Protein AF-A0A842LQY5-F1 (afdb_monomer_lite)

Sequence (867 aa):
MRKHLITVTAVLLMLMFCQSVAAADNSTEDNSTTVLVIGSSRATKSYNEVAYTVMNLTNRDAKRVNFQIRSTTQIGNMTGDEILSLINSSSIIIAEWGTQLAGNGSFEAVIRAHPSILENKLFFAFESGPTLVKLSRINNTEVFTGVNDSDIGTYDRPGTLIGACHDGDLTSLIAYKQKYPGNTALHQWIDCALYYAAAGKTNLENQFKLALKMYYNMRGLQWNESWEPGTLEQASPLASEFLYRDGQRFTKEDYFTRYPLDPAKPTVAVLSYVGSTGEVQYADAMQQIIDELASRGLNVIPVIGTWSKYITLNQSAMENLIQTLCLTNQTYNITAVRGIGNYTDLASILGVTGVSTAKVYEVQILENGNVVRNLKISTAQPVNVYSAMVKFLTDASNVVQYEANPEKYPVKANVIIDMLTFTTGSTTSGSQVNRFFDMSDVPVLRAMITSSTYRTMGQWIVSEEGFSWMSVYWQCAQPEMQGQIEPLAIGVGEIGSDPETGAQWDVTVTIPERIEKLVSRAYNWIRLQTMANSDKRVAIVYYNYPPGKQNIGASYLNVPESIIEILRRMKSEGYSVGEIPQDADALVEMMIRNGINIANWAPGELEKLANSSNAILWPYEDYLAWFNTLDPVARKEMIEGPVGYIEELTKVAVQYINGGDPRVRDEMLKTLNRWTQEMISNANTHPEIAGTAIDLINKMSAALATVIQNTSNTTAWDLFYIYKNQFMALNVSGMTGWGEPPGNVMVVTRNGKKYIVIPGLVFGNVFVGPEPQRGWEADAANLYHSTIVPPPHCYLAWYAWVNTVFGANAQIHVGRHATYEWTPRKQYALSAFDYPDICIGNTPSLYIYIMDGVGEGMQAKRRGLAV

Foldseek 3Di:
DVVVVVVVVVVVVVVVVVVVVVVPPPDDDLQAAEEEEEEALACLVLLVVLQVVLQVLPPPDRNRYAFFYEYLVRQQPDALVRLLVVLLPHQEYEYEQEAQSDDPNTNLVSCVVPVCSCANHQYAYALYHLSRRQSGDQHPGGQCVPPDPVQCDHCPDDLHRRVCLLQLVLVSLVVVCVVCVPRVSVVLSSVLSNLSSQDDSLSSSLSVLSSVVSSCVSVVHDDDPSSHRDDRDHRDPCQFKFWDEPNDTHDLVRCCVVQPADPVAAEEEEEFEQDSSSDTPPNVLLHLLVVLLVVVVHHYTYIYGHQADKDFADPVRVLVVVVLQADPQKDKDFPDKAFLVVDPPQVQEFAWGDPRRKIWTWMFIDHPRHGPDTGIYISIHDRGRLQNQCCNQWPRPTRRNCVVPVVVTAGRHQEYEYEYQAQHNPPGCNSSLLVNVVSHPHAYEFEFAEWVVWDDPLLQLQFQARTDPVSCVGRPVRVVVSVHFHHAYFKYWDWDADPRNRGTHIHIDTDNVRSVLRSLLSVLSSVVVPDDQQPAFEEEAFAQPPWDLVRGDFDVDPQLQVVLVVLVVSVVSNYQFADGQPHSVRVSVLCNQFFTFDFLVCVVSLVSNCPDPQWDWAFQVNLVVVLVVADQLLSQCQAFNLLSNLVVSLVSLLVVCVVPDVVSLVSNLVSLVVSLVLQLVLLVVVVVCSVVSNVLSVQLSVLSNVCSVPVPDPVSVVSNVVSSVVNLVVVRFLRRHQRDPPRRGCWDDDPNTITRIQGWDDGGSYTYHYQHQFGRDPPSVSRQQRQGRAGHNSNLVNLCCVCPVSNHSEYEYEHDDDRQLSGHGHQANDDSSRRLCSSLPSHAYEYDYDPVPVVVVSSCRGSNSYD

Secondary structure (DSSP, 8-state):
-HHHHHHHHHHHHHHHHHHHHTTS-------PEEEEEEE-TTTHHHHHHHHHHHHHHH-TTT--EEEEEEEHHHHHTS-HHHHHHHHHT-SEEEEEEESS--STT-HHHHHHH-GGGGTTSEEEEEEE-HHHHTT-EETTEETTTT--HHHH--TTSTTSHHHHHHHT-HHHHHHHHHHSTT-HHHHHHHHHHHHHHH-SHHHHHHHHHHHHHHHHHHHTPPPPGGG---PPPPPPS-SSEEEEETTEEE-HHHHHHHS---TTS-EEEEEEEE-TTSPBTTHHHHHHHHHHHHHTT-EEEEEEEESS-EEEPPHHHHHHHHHTTS-TTEEEEEEEEEEGGG-S--TTEES----TT-EEEEEEEEETTEEEEEEEEESEEE-SHHHHHHHHHSS-SSHHHHHH-GGGS--S-SEEEE--SSSTTHHHHHHHHHHHHHHHT--EEEEEE--TTT-BHHHHHH-SSBS-HHHHIIIIIHHHTTT-EEEEEEEEEEEEE-TTT--EEEEEEE-HHHHHHHHHHHHHHHHHHHS-GGG--EEEEE-B-SSSTT-B-BTTB-HHHHHHHHHHHHHHTT----PPPSSHHHHHHHHHHHS----TT-HHHHHHHHTSTT-EEEEHHHHHHHHTTS-HHHHHHHHHTHHHHHHHHHHHHHHHHHTT-THHHHHHHHHHHHHHHHHHHHHTTSTTTHHHHHHHHHHHHHHHHHHHH-TT-HHHHHHHHHHHHHHHTT--TBTTB--STT-SSSEEEETTEEEEEE--EEETTEEEEEPPPS--STTHHHHHT-SSSPPPHHHHHHHHHIIIII--SEEEEESS--SGGGSSS-SBS--TTSHHHHHHTTS-EEEE--TT-HHHHHHHHHHS-B-

pLDDT: mean 88.98, std 12.67, range [33.09, 98.75]

Structure (mmCIF, N/CA/C/O backbone):
data_AF-A0A842LQY5-F1
#
_entry.id   AF-A0A842LQY5-F1
#
loop_
_atom_site.group_PDB
_atom_site.id
_atom_site.type_symbol
_atom_site.label_atom_id
_atom_site.label_alt_id
_atom_site.label_comp_id
_atom_site.label_asym_id
_atom_site.label_entity_id
_atom_site.label_seq_id
_atom_site.pdbx_PDB_ins_code
_atom_site.Cartn_x
_atom_site.Cartn_y
_atom_site.Cartn_z
_atom_site.occupancy
_atom_site.B_iso_or_equiv
_atom_site.auth_seq_id
_atom_site.auth_comp_id
_atom_site.auth_asym_id
_atom_site.auth_atom_id
_atom_site.pdbx_PDB_model_num
ATOM 1 N N . MET A 1 1 ? 46.935 -18.876 53.828 1.00 49.59 1 MET A N 1
ATOM 2 C CA . MET A 1 1 ? 47.963 -17.982 53.240 1.00 49.59 1 MET A CA 1
ATOM 3 C C . MET A 1 1 ? 48.912 -18.680 52.257 1.00 49.59 1 MET A C 1
ATOM 5 O O . MET A 1 1 ? 48.969 -18.224 51.126 1.00 49.59 1 MET A O 1
ATOM 9 N N . ARG A 1 2 ? 49.566 -19.817 52.567 1.00 43.50 2 ARG A N 1
ATOM 10 C CA . ARG A 1 2 ? 50.422 -20.536 51.581 1.00 43.50 2 ARG A CA 1
ATOM 11 C C . ARG A 1 2 ? 49.702 -21.043 50.310 1.00 43.50 2 ARG A C 1
ATOM 13 O O . ARG A 1 2 ? 50.292 -20.998 49.243 1.00 43.50 2 ARG A O 1
ATOM 20 N N . LYS A 1 3 ? 48.424 -21.448 50.383 1.00 42.75 3 LYS A N 1
ATOM 21 C CA . LYS A 1 3 ? 47.638 -21.861 49.193 1.00 42.75 3 LYS A CA 1
ATOM 22 C C . LYS A 1 3 ? 47.181 -20.691 48.302 1.00 42.75 3 LYS A C 1
ATOM 24 O O . LYS A 1 3 ? 47.076 -20.857 47.093 1.00 42.75 3 LYS A O 1
ATOM 29 N N . HIS A 1 4 ? 46.964 -19.503 48.871 1.00 47.47 4 HIS A N 1
ATOM 30 C CA . HIS A 1 4 ? 46.642 -18.304 48.086 1.00 47.47 4 HIS A CA 1
ATOM 31 C C . HIS A 1 4 ? 47.878 -17.718 47.399 1.00 47.47 4 HIS A C 1
ATOM 33 O O . HIS A 1 4 ? 47.776 -17.304 46.253 1.00 47.47 4 HIS A O 1
ATOM 39 N N . LEU A 1 5 ? 49.054 -17.784 48.034 1.00 45.31 5 LEU A N 1
ATOM 40 C CA . LEU A 1 5 ? 50.294 -17.329 47.404 1.00 45.31 5 LEU A CA 1
ATOM 41 C C . LEU A 1 5 ? 50.666 -18.198 46.188 1.00 45.31 5 LEU A C 1
ATOM 43 O O . LEU A 1 5 ? 50.972 -17.657 45.141 1.00 45.31 5 LEU A O 1
ATOM 47 N N . ILE A 1 6 ? 50.521 -19.529 46.266 1.00 54.84 6 ILE A N 1
ATOM 48 C CA . ILE A 1 6 ? 50.806 -20.435 45.132 1.00 54.84 6 ILE A CA 1
ATOM 49 C C . ILE A 1 6 ? 49.840 -20.211 43.954 1.00 54.84 6 ILE A C 1
ATOM 51 O O . ILE A 1 6 ? 50.258 -20.262 42.803 1.00 54.84 6 ILE A O 1
ATOM 55 N N . THR A 1 7 ? 48.567 -19.909 44.230 1.00 56.22 7 THR A N 1
ATOM 56 C CA . THR A 1 7 ? 47.561 -19.678 43.178 1.00 56.22 7 THR A CA 1
ATOM 57 C C . THR A 1 7 ? 47.766 -18.320 42.497 1.00 56.22 7 THR A C 1
ATOM 59 O O . THR A 1 7 ? 47.692 -18.226 41.278 1.00 56.22 7 THR A O 1
ATOM 62 N N . VAL A 1 8 ? 48.114 -17.278 43.259 1.00 58.28 8 VAL A N 1
ATOM 63 C CA . VAL A 1 8 ? 48.399 -15.942 42.709 1.00 58.28 8 VAL A CA 1
ATOM 64 C C . VAL A 1 8 ? 49.728 -15.926 41.945 1.00 58.28 8 VAL A C 1
ATOM 66 O O . VAL A 1 8 ? 49.800 -15.332 40.874 1.00 58.28 8 VAL A O 1
ATOM 69 N N . THR A 1 9 ? 50.757 -16.640 42.415 1.00 56.62 9 THR A N 1
ATOM 70 C CA . THR A 1 9 ? 52.035 -16.773 41.696 1.00 56.62 9 THR A CA 1
ATOM 71 C C . THR A 1 9 ? 51.902 -17.618 40.422 1.00 56.62 9 THR A C 1
ATOM 73 O O . THR A 1 9 ? 52.529 -17.280 39.425 1.00 56.62 9 THR A O 1
ATOM 76 N N . ALA A 1 10 ? 51.043 -18.648 40.395 1.00 51.19 10 ALA A N 1
ATOM 77 C CA . ALA A 1 10 ? 50.763 -19.425 39.181 1.00 51.19 10 ALA A CA 1
ATOM 78 C C . ALA A 1 10 ? 49.989 -18.619 38.122 1.00 51.19 10 ALA A C 1
ATOM 80 O O . ALA A 1 10 ? 50.305 -18.712 36.940 1.00 51.19 10 ALA A O 1
ATOM 81 N N . VAL A 1 11 ? 49.032 -17.780 38.537 1.00 59.62 11 VAL A N 1
ATOM 82 C CA . VAL A 1 11 ? 48.266 -16.908 37.627 1.00 59.62 11 VAL A CA 1
ATOM 83 C C . VAL A 1 11 ? 49.132 -15.767 37.077 1.00 59.62 11 VAL A C 1
ATOM 85 O O . VAL A 1 11 ? 49.043 -15.461 35.892 1.00 59.62 11 VAL A O 1
ATOM 88 N N . LEU A 1 12 ? 50.037 -15.194 37.880 1.00 49.22 12 LEU A N 1
ATOM 89 C CA . LEU A 1 12 ? 51.008 -14.193 37.410 1.00 49.22 12 LEU A CA 1
ATOM 90 C C . LEU A 1 12 ? 52.083 -14.785 36.483 1.00 49.22 12 LEU A C 1
ATOM 92 O O . LEU A 1 12 ? 52.448 -14.133 35.509 1.00 49.22 12 LEU A O 1
ATOM 96 N N . LEU A 1 13 ? 52.542 -16.022 36.716 1.00 45.44 13 LEU A N 1
ATOM 97 C CA . LEU A 1 13 ? 53.442 -16.725 35.789 1.00 45.44 13 LEU A CA 1
ATOM 98 C C . LEU A 1 13 ? 52.740 -17.138 34.488 1.00 45.44 13 LEU A C 1
ATOM 100 O O . LEU A 1 13 ? 53.372 -17.069 33.442 1.00 45.44 13 LEU A O 1
ATOM 104 N N . MET A 1 14 ? 51.447 -17.491 34.519 1.00 48.22 14 MET A N 1
ATOM 105 C CA . MET A 1 14 ? 50.644 -17.723 33.307 1.00 48.22 14 MET A CA 1
ATOM 106 C C . MET A 1 14 ? 50.400 -16.432 32.517 1.00 48.22 14 MET A C 1
ATOM 108 O O . MET A 1 14 ? 50.511 -16.443 31.297 1.00 48.22 14 MET A O 1
ATOM 112 N N . LEU A 1 15 ? 50.130 -15.308 33.188 1.00 47.00 15 LEU A N 1
ATOM 113 C CA . LEU A 1 15 ? 49.982 -14.000 32.536 1.00 47.00 15 LEU A CA 1
ATOM 114 C C . LEU A 1 15 ? 51.311 -13.495 31.950 1.00 47.00 15 LEU A C 1
ATOM 116 O O . LEU A 1 15 ? 51.309 -12.939 30.856 1.00 47.00 15 LEU A O 1
ATOM 120 N N . MET A 1 16 ? 52.446 -13.749 32.613 1.00 43.38 16 MET A N 1
ATOM 121 C CA . MET A 1 16 ? 53.774 -13.430 32.072 1.00 43.38 16 MET A CA 1
ATOM 122 C C . MET A 1 16 ? 54.212 -14.377 30.943 1.00 43.38 16 MET A C 1
ATOM 124 O O . MET A 1 16 ? 54.860 -13.911 30.012 1.00 43.38 16 MET A O 1
ATOM 128 N N . PHE A 1 17 ? 53.825 -15.662 30.959 1.00 39.31 17 PHE A N 1
ATOM 129 C CA . PHE A 1 17 ? 54.043 -16.575 29.823 1.00 39.31 17 PHE A CA 1
ATOM 130 C C . PHE A 1 17 ? 53.124 -16.258 28.634 1.00 39.31 17 PHE A C 1
ATOM 132 O O . PHE A 1 17 ? 53.566 -16.333 27.494 1.00 39.31 17 PHE A O 1
ATOM 139 N N . CYS A 1 18 ? 51.879 -15.829 28.861 1.00 41.28 18 CYS A N 1
ATOM 140 C CA . CYS A 1 18 ? 51.013 -15.359 27.775 1.00 41.28 18 CYS A CA 1
ATOM 141 C C . CYS A 1 18 ? 51.501 -14.031 27.173 1.00 41.28 18 CYS A C 1
ATOM 143 O O . CYS A 1 18 ? 51.371 -13.836 25.969 1.00 41.28 18 CYS A O 1
ATOM 145 N N . GLN A 1 19 ? 52.113 -13.141 27.964 1.00 39.50 19 GLN A N 1
ATOM 146 C CA . GLN A 1 19 ? 52.710 -11.906 27.438 1.00 39.50 19 GLN A CA 1
ATOM 147 C C . GLN A 1 19 ? 54.077 -12.117 26.765 1.00 39.50 19 GLN A C 1
ATOM 149 O O . GLN A 1 19 ? 54.413 -11.355 25.864 1.00 39.50 19 GLN A O 1
ATOM 154 N N . SER A 1 20 ? 54.850 -13.150 27.126 1.00 33.09 20 SER A N 1
ATOM 155 C CA . SER A 1 20 ? 56.111 -13.470 26.436 1.00 33.09 20 SER A CA 1
ATOM 156 C C . SER A 1 20 ? 55.928 -14.346 25.192 1.00 33.09 20 SER A C 1
ATOM 158 O O . SER A 1 20 ? 56.730 -14.236 24.268 1.00 33.09 20 SER A O 1
ATOM 160 N N . VAL A 1 21 ? 54.851 -15.137 25.102 1.00 34.09 21 VAL A N 1
ATOM 161 C CA . VAL A 1 21 ? 54.454 -15.809 23.848 1.00 34.09 21 VAL A CA 1
ATOM 162 C C . VAL A 1 21 ? 53.827 -14.812 22.861 1.00 34.09 21 VAL A C 1
ATOM 164 O O . VAL A 1 21 ? 54.017 -14.955 21.660 1.00 34.09 21 VAL A O 1
ATOM 167 N N . ALA A 1 22 ? 53.198 -13.733 23.342 1.00 37.97 22 ALA A N 1
ATOM 168 C CA . ALA A 1 22 ? 52.715 -12.633 22.497 1.00 37.97 22 ALA A CA 1
ATOM 169 C C . ALA A 1 22 ? 53.820 -11.671 22.000 1.00 37.97 22 ALA A C 1
ATOM 171 O O . ALA A 1 22 ? 53.547 -10.807 21.173 1.00 37.97 22 ALA A O 1
ATOM 172 N N . ALA A 1 23 ? 55.062 -11.806 22.479 1.00 37.91 23 ALA A N 1
ATOM 173 C CA . ALA A 1 23 ? 56.196 -10.966 22.075 1.00 37.91 23 ALA A CA 1
ATOM 174 C C . ALA A 1 23 ? 57.292 -11.732 21.304 1.00 37.91 23 ALA A C 1
ATOM 176 O O . ALA A 1 23 ? 58.347 -11.167 21.017 1.00 37.91 23 ALA A O 1
ATOM 177 N N . ALA A 1 24 ? 57.053 -13.001 20.953 1.00 35.25 24 ALA A N 1
ATOM 178 C CA . ALA A 1 24 ? 58.009 -13.853 20.239 1.00 35.25 24 ALA A CA 1
ATOM 179 C C . ALA A 1 24 ? 57.434 -14.520 18.975 1.00 35.25 24 ALA A C 1
ATOM 181 O O . ALA A 1 24 ? 58.021 -15.478 18.482 1.00 35.25 24 ALA A O 1
ATOM 182 N N . ASP A 1 25 ? 56.339 -13.988 18.423 1.00 33.59 25 ASP A N 1
ATOM 183 C CA . ASP A 1 25 ? 55.846 -14.348 17.086 1.00 33.59 25 ASP A CA 1
ATOM 184 C C . ASP A 1 25 ? 55.663 -13.083 16.234 1.00 33.59 25 ASP A C 1
ATOM 186 O O . ASP A 1 25 ? 54.587 -12.723 15.771 1.00 33.59 25 ASP A O 1
ATOM 190 N N . ASN A 1 26 ? 56.757 -12.333 16.100 1.00 35.78 26 ASN A N 1
ATOM 191 C CA . ASN A 1 26 ? 56.829 -11.102 15.315 1.00 35.78 26 ASN A CA 1
ATOM 192 C C . ASN A 1 26 ? 57.187 -11.411 13.845 1.00 35.78 26 ASN A C 1
ATOM 194 O O . ASN A 1 26 ? 58.089 -10.794 13.277 1.00 35.78 26 ASN A O 1
ATOM 198 N N . SER A 1 27 ? 56.522 -12.406 13.241 1.00 35.34 27 SER A N 1
ATOM 199 C CA . SER A 1 27 ? 56.635 -12.707 11.804 1.00 35.34 27 SER A CA 1
ATOM 200 C C . SER A 1 27 ? 55.494 -13.572 11.243 1.00 35.34 27 SER A C 1
ATOM 202 O O . SER A 1 27 ? 55.744 -14.521 10.500 1.00 35.34 27 SER A O 1
ATOM 204 N N . THR A 1 28 ? 54.238 -13.243 11.539 1.00 34.56 28 THR A N 1
ATOM 205 C CA . THR A 1 28 ? 53.135 -13.593 10.633 1.00 34.56 28 THR A CA 1
ATOM 206 C C . THR A 1 28 ? 52.530 -12.292 10.120 1.00 34.56 28 THR A C 1
ATOM 208 O O . THR A 1 28 ? 51.865 -11.571 10.854 1.00 34.56 28 THR A O 1
ATOM 211 N N . GLU A 1 29 ? 52.844 -11.928 8.872 1.00 39.72 29 GLU A N 1
ATOM 212 C CA . GLU A 1 29 ? 52.071 -10.910 8.157 1.00 39.72 29 GLU A CA 1
ATOM 213 C C . GLU A 1 29 ? 50.593 -11.307 8.251 1.00 39.72 29 GLU A C 1
ATOM 215 O O . GLU A 1 29 ? 50.222 -12.418 7.860 1.00 39.72 29 GLU A O 1
ATOM 220 N N . ASP A 1 30 ? 49.767 -10.422 8.808 1.00 47.81 30 ASP A N 1
ATOM 221 C CA . ASP A 1 30 ? 48.314 -10.531 8.747 1.00 47.81 30 ASP A CA 1
ATOM 222 C C . ASP A 1 30 ? 47.920 -10.532 7.263 1.00 47.81 30 ASP A C 1
ATOM 224 O O . ASP A 1 30 ? 47.869 -9.499 6.600 1.00 47.81 30 ASP A O 1
ATOM 228 N N . ASN A 1 31 ? 47.744 -11.730 6.708 1.00 61.88 31 ASN A N 1
ATOM 229 C CA . ASN A 1 31 ? 47.497 -11.978 5.288 1.00 61.88 31 ASN A CA 1
ATOM 230 C C . ASN A 1 31 ? 46.043 -11.647 4.886 1.00 61.88 31 ASN A C 1
ATOM 232 O O . ASN A 1 31 ? 45.536 -12.159 3.883 1.00 61.88 31 ASN A O 1
ATOM 236 N N . SER A 1 32 ? 45.338 -10.840 5.686 1.00 79.81 32 SER A N 1
ATOM 237 C CA . SER A 1 32 ? 43.956 -10.458 5.432 1.00 79.81 32 SER A CA 1
ATOM 238 C C . SER A 1 32 ? 43.871 -9.330 4.394 1.00 79.81 32 SER A C 1
ATOM 240 O O . SER A 1 32 ? 44.537 -8.299 4.459 1.00 79.81 32 SER A O 1
ATOM 242 N N . THR A 1 33 ? 43.056 -9.544 3.361 1.00 90.56 33 THR A N 1
ATOM 243 C CA . THR A 1 33 ? 42.778 -8.558 2.310 1.00 90.56 33 THR A CA 1
ATOM 244 C C . THR A 1 33 ? 41.498 -7.810 2.648 1.00 90.56 33 THR A C 1
ATOM 246 O O . THR A 1 33 ? 40.422 -8.402 2.654 1.00 90.56 33 THR A O 1
ATOM 249 N N . THR A 1 34 ? 41.589 -6.504 2.875 1.00 94.81 34 THR A N 1
ATOM 250 C CA . THR A 1 34 ? 40.409 -5.675 3.148 1.00 94.81 34 THR A CA 1
ATOM 251 C C . THR A 1 34 ? 39.921 -4.978 1.880 1.00 94.81 34 THR A C 1
ATOM 253 O O . THR A 1 34 ? 40.696 -4.296 1.206 1.00 94.81 34 THR A O 1
ATOM 256 N N . VAL A 1 35 ? 38.638 -5.127 1.558 1.00 97.06 35 VAL A N 1
ATOM 257 C CA . VAL A 1 35 ? 37.975 -4.513 0.401 1.00 97.06 35 VAL A CA 1
ATOM 258 C C . VAL A 1 35 ? 37.026 -3.424 0.882 1.00 97.06 35 VAL A C 1
ATOM 260 O O . VAL A 1 35 ? 36.039 -3.716 1.548 1.00 97.06 35 VAL A O 1
ATOM 263 N N . LEU A 1 36 ? 37.304 -2.172 0.537 1.00 97.38 36 LEU A N 1
ATOM 264 C CA . LEU A 1 36 ? 36.386 -1.058 0.735 1.00 97.38 36 LEU A CA 1
ATOM 265 C C . LEU A 1 36 ? 35.503 -0.890 -0.496 1.00 97.38 36 LEU A C 1
ATOM 267 O O . LEU A 1 36 ? 36.009 -0.662 -1.593 1.00 97.38 36 LEU A O 1
ATOM 271 N N . VAL A 1 37 ? 34.191 -0.942 -0.303 1.00 96.19 37 VAL A N 1
ATOM 272 C CA . VAL A 1 37 ? 33.205 -0.641 -1.343 1.00 96.19 37 VAL A CA 1
ATOM 273 C C . VAL A 1 37 ? 32.403 0.581 -0.922 1.00 96.19 37 VAL A C 1
ATOM 275 O O . VAL A 1 37 ? 31.849 0.623 0.178 1.00 96.19 37 VAL A O 1
ATOM 278 N N . ILE A 1 38 ? 32.344 1.579 -1.799 1.00 92.19 38 ILE A N 1
ATOM 279 C CA . ILE A 1 38 ? 31.573 2.806 -1.608 1.00 92.19 38 ILE A CA 1
ATOM 280 C C . ILE A 1 38 ? 30.491 2.860 -2.680 1.00 92.19 38 ILE A C 1
ATOM 282 O O . ILE A 1 38 ? 30.817 2.837 -3.862 1.00 92.19 38 ILE A O 1
ATOM 286 N N . GLY A 1 39 ? 29.224 2.960 -2.282 1.00 87.62 39 GLY A N 1
ATOM 287 C CA . GLY A 1 39 ? 28.095 3.031 -3.215 1.00 87.62 39 GLY A CA 1
ATOM 288 C C . GLY A 1 39 ? 26.959 3.917 -2.731 1.00 87.62 39 GLY A C 1
ATOM 289 O O . GLY A 1 39 ? 27.047 4.561 -1.690 1.00 87.62 39 GLY A O 1
ATOM 290 N N . SER A 1 40 ? 25.854 3.959 -3.473 1.00 79.81 40 SER A N 1
ATOM 291 C CA . SER A 1 40 ? 24.662 4.690 -3.025 1.00 79.81 40 SER A CA 1
ATOM 292 C C . SER A 1 40 ? 24.030 4.032 -1.790 1.00 79.81 40 SER A C 1
ATOM 294 O O . SER A 1 40 ? 24.068 2.811 -1.645 1.00 79.81 40 SER A O 1
ATOM 296 N N . SER A 1 41 ? 23.359 4.813 -0.936 1.00 74.81 41 SER A N 1
ATOM 297 C CA . SER A 1 41 ? 22.679 4.301 0.272 1.00 74.81 41 SER A CA 1
ATOM 298 C C . SER A 1 41 ? 21.646 3.202 -0.008 1.00 74.81 41 SER A C 1
ATOM 300 O O . SER A 1 41 ? 21.378 2.374 0.861 1.00 74.81 41 SER A O 1
ATOM 302 N N . ARG A 1 42 ? 21.092 3.178 -1.229 1.00 71.75 42 ARG A N 1
ATOM 303 C CA . ARG A 1 42 ? 20.139 2.161 -1.698 1.00 71.75 42 ARG A CA 1
ATOM 304 C C . ARG A 1 42 ? 20.827 0.850 -2.076 1.00 71.75 42 ARG A C 1
ATOM 306 O O . ARG A 1 42 ? 20.251 -0.216 -1.894 1.00 71.75 42 ARG A O 1
ATOM 313 N N . ALA A 1 43 ? 22.050 0.931 -2.597 1.00 78.50 43 ALA A N 1
ATOM 314 C CA . ALA A 1 43 ? 22.820 -0.226 -3.033 1.00 78.50 43 ALA A CA 1
ATOM 315 C C . ALA A 1 43 ? 23.584 -0.890 -1.874 1.00 78.50 43 ALA A C 1
ATOM 317 O O . ALA A 1 43 ? 23.821 -2.096 -1.915 1.00 78.50 43 ALA A O 1
ATOM 318 N N . THR A 1 44 ? 23.892 -0.144 -0.800 1.00 85.88 44 THR A N 1
ATOM 319 C CA . THR A 1 44 ? 24.690 -0.623 0.343 1.00 85.88 44 THR A CA 1
ATOM 320 C C . THR A 1 44 ? 24.186 -1.943 0.936 1.00 85.88 44 THR A C 1
ATOM 322 O O . THR A 1 44 ? 25.002 -2.799 1.265 1.00 85.88 44 THR A O 1
ATOM 325 N N . LYS A 1 45 ? 22.862 -2.148 1.058 1.00 85.44 45 LYS A N 1
ATOM 326 C CA . LYS A 1 45 ? 22.307 -3.406 1.599 1.00 85.44 45 LYS A CA 1
ATOM 327 C C . LYS A 1 45 ? 22.666 -4.599 0.708 1.00 85.44 45 LYS A C 1
ATOM 329 O O . LYS A 1 45 ? 23.177 -5.599 1.199 1.00 85.44 45 LYS A O 1
ATOM 334 N N . SER A 1 46 ? 22.504 -4.448 -0.608 1.00 84.56 46 SER A N 1
ATOM 335 C CA . SER A 1 46 ? 22.902 -5.476 -1.580 1.00 84.56 46 SER A CA 1
ATOM 336 C C . SER A 1 46 ? 24.415 -5.696 -1.593 1.00 84.56 46 SER A C 1
ATOM 338 O O . SER A 1 46 ? 24.867 -6.833 -1.692 1.00 84.56 46 SER A O 1
ATOM 340 N N . TYR A 1 47 ? 25.209 -4.632 -1.439 1.00 91.19 47 TYR A N 1
ATOM 341 C CA . TYR A 1 47 ? 26.670 -4.742 -1.377 1.00 91.19 47 TYR A CA 1
ATOM 342 C C . TYR A 1 47 ? 27.102 -5.530 -0.146 1.00 91.19 47 TYR A C 1
ATOM 344 O O . TYR A 1 47 ? 27.995 -6.365 -0.241 1.00 91.19 47 TYR A O 1
ATOM 352 N N . ASN A 1 48 ? 26.431 -5.309 0.985 1.00 92.75 48 ASN A N 1
ATOM 353 C CA . ASN A 1 48 ? 26.658 -6.045 2.220 1.00 92.75 48 ASN A CA 1
ATOM 354 C C . ASN A 1 48 ? 26.316 -7.537 2.064 1.00 92.75 48 ASN A C 1
ATOM 356 O O . ASN A 1 48 ? 27.130 -8.395 2.389 1.00 92.75 48 ASN A O 1
ATOM 360 N N . GLU A 1 49 ? 25.151 -7.861 1.498 1.00 90.62 49 GLU A N 1
ATOM 361 C CA . GLU A 1 49 ? 24.733 -9.250 1.239 1.00 90.62 49 GLU A CA 1
ATOM 362 C C . GLU A 1 49 ? 25.712 -9.997 0.316 1.00 90.62 49 GLU A C 1
ATOM 364 O O . GLU A 1 49 ? 26.122 -11.130 0.598 1.00 90.62 49 GLU A O 1
ATOM 369 N N . VAL A 1 50 ? 26.133 -9.357 -0.779 1.00 92.81 50 VAL A N 1
ATOM 370 C CA . VAL A 1 50 ? 27.115 -9.932 -1.708 1.00 92.81 50 VAL A CA 1
ATOM 371 C C . VAL A 1 50 ? 28.491 -10.041 -1.051 1.00 92.81 50 VAL A C 1
ATOM 373 O O . VAL A 1 50 ? 29.165 -11.058 -1.216 1.00 92.81 50 VAL A O 1
ATOM 376 N N . ALA A 1 51 ? 28.892 -9.061 -0.240 1.00 94.12 51 ALA A N 1
ATOM 377 C CA . ALA A 1 51 ? 30.124 -9.132 0.535 1.00 94.12 51 ALA A CA 1
ATOM 378 C C . ALA A 1 51 ? 30.141 -10.356 1.458 1.00 94.12 51 ALA A C 1
ATOM 380 O O . ALA A 1 51 ? 31.128 -11.087 1.448 1.00 94.12 51 ALA A O 1
ATOM 381 N N . TYR A 1 52 ? 29.056 -10.661 2.180 1.00 93.94 52 TYR A N 1
ATOM 382 C CA . TYR A 1 52 ? 28.974 -11.901 2.967 1.00 93.94 52 TYR A CA 1
ATOM 383 C C . TYR A 1 52 ? 29.042 -13.156 2.110 1.00 93.94 52 TYR A C 1
ATOM 385 O O . TYR A 1 52 ? 29.673 -14.129 2.515 1.00 93.94 52 TYR A O 1
ATOM 393 N N . THR A 1 53 ? 28.437 -13.149 0.923 1.00 92.25 53 THR A N 1
ATOM 394 C CA . THR A 1 53 ? 28.532 -14.280 -0.012 1.00 92.25 53 THR A CA 1
ATOM 395 C C . THR A 1 53 ? 29.993 -14.550 -0.383 1.00 92.25 53 THR A C 1
ATOM 397 O O . THR A 1 53 ? 30.473 -15.681 -0.263 1.00 92.25 53 THR A O 1
ATOM 400 N N . VAL A 1 54 ? 30.745 -13.499 -0.724 1.00 91.81 54 VAL A N 1
ATOM 401 C CA . VAL A 1 54 ? 32.180 -13.591 -1.031 1.00 91.81 54 VAL A CA 1
ATOM 402 C C . VAL A 1 54 ? 33.001 -13.955 0.213 1.00 91.81 54 VAL A C 1
ATOM 404 O O . VAL A 1 54 ? 33.857 -14.837 0.143 1.00 91.81 54 VAL A O 1
ATOM 407 N N . MET A 1 55 ? 32.743 -13.345 1.373 1.00 91.38 55 MET A N 1
ATOM 408 C CA . MET A 1 55 ? 33.439 -13.661 2.628 1.00 91.38 55 MET A CA 1
ATOM 409 C C . MET A 1 55 ? 33.218 -15.120 3.037 1.00 91.38 55 MET A C 1
ATOM 411 O O . MET A 1 55 ? 34.180 -15.819 3.328 1.00 91.38 55 MET A O 1
ATOM 415 N N . ASN A 1 56 ? 31.993 -15.638 2.968 1.00 89.62 56 ASN A N 1
ATOM 416 C CA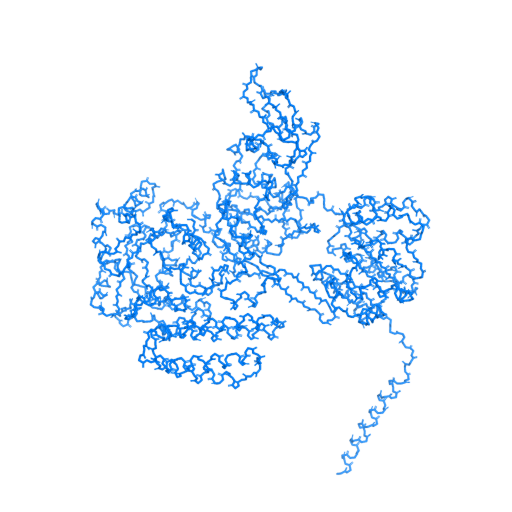 . ASN A 1 56 ? 31.686 -17.038 3.282 1.00 89.62 56 ASN A CA 1
ATOM 417 C C . ASN A 1 56 ? 32.362 -18.021 2.312 1.00 89.62 56 ASN A C 1
ATOM 419 O O . ASN A 1 56 ? 32.790 -19.107 2.716 1.00 89.62 56 ASN A O 1
ATOM 423 N N . LEU A 1 57 ? 32.501 -17.646 1.037 1.00 86.69 57 LEU A N 1
ATOM 424 C CA . LEU A 1 57 ? 33.253 -18.423 0.050 1.00 86.69 57 LEU A CA 1
ATOM 425 C C . LEU A 1 57 ? 34.763 -18.439 0.357 1.00 86.69 57 LEU A C 1
ATOM 427 O O . LEU A 1 57 ? 35.430 -19.456 0.147 1.00 86.69 57 LEU A O 1
ATOM 431 N N . THR A 1 58 ? 35.303 -17.324 0.853 1.00 80.62 58 THR A N 1
ATOM 432 C CA . THR A 1 58 ? 36.751 -17.090 0.997 1.00 80.62 58 THR A CA 1
ATOM 433 C C . THR A 1 58 ? 37.322 -17.365 2.397 1.00 80.62 58 THR A C 1
ATOM 435 O O . THR A 1 58 ? 38.509 -17.682 2.517 1.00 80.62 58 THR A O 1
ATOM 438 N N . ASN A 1 59 ? 36.504 -17.328 3.456 1.00 73.19 59 ASN A N 1
ATOM 439 C CA . ASN A 1 59 ? 36.935 -17.314 4.865 1.00 73.19 59 ASN A CA 1
ATOM 440 C C . ASN A 1 59 ? 36.706 -18.614 5.650 1.00 73.19 59 ASN A C 1
ATOM 442 O O . ASN A 1 59 ? 36.531 -18.559 6.864 1.00 73.19 59 ASN A O 1
ATOM 446 N N . ARG A 1 60 ? 36.759 -19.791 5.018 1.00 62.16 60 ARG A N 1
ATOM 447 C CA . ARG A 1 60 ? 36.411 -21.048 5.709 1.00 62.16 60 ARG A CA 1
ATOM 448 C C . ARG A 1 60 ? 37.243 -21.381 6.967 1.00 62.16 60 ARG A C 1
ATOM 450 O O . ARG A 1 60 ? 36.697 -22.072 7.811 1.00 62.16 60 ARG A O 1
ATOM 457 N N . ASP A 1 61 ? 38.465 -20.841 7.144 1.00 51.91 61 ASP A N 1
ATOM 458 C CA . ASP A 1 61 ? 39.320 -21.159 8.313 1.00 51.91 61 ASP A CA 1
ATOM 459 C C . ASP A 1 61 ? 40.207 -20.017 8.897 1.00 51.91 61 ASP A C 1
ATOM 461 O O . ASP A 1 61 ? 40.928 -20.272 9.859 1.00 51.91 61 ASP A O 1
ATOM 465 N N . ALA A 1 62 ? 40.229 -18.773 8.368 1.00 58.56 62 ALA A N 1
ATOM 466 C CA . ALA A 1 62 ? 41.221 -17.768 8.839 1.00 58.56 62 ALA A CA 1
ATOM 467 C C . ALA A 1 62 ? 40.946 -16.261 8.579 1.00 58.56 62 ALA A C 1
ATOM 469 O O . ALA A 1 62 ? 41.884 -15.476 8.659 1.00 58.56 62 ALA A O 1
ATOM 470 N N . LYS A 1 63 ? 39.720 -15.826 8.239 1.00 60.97 63 LYS A N 1
ATOM 471 C CA . LYS A 1 63 ? 39.417 -14.410 7.881 1.00 60.97 63 LYS A CA 1
ATOM 472 C C . LYS A 1 63 ? 40.398 -13.793 6.850 1.00 60.97 63 LYS A C 1
ATOM 474 O O . LYS A 1 63 ? 41.017 -12.760 7.085 1.00 60.97 63 LYS A O 1
ATOM 479 N N . ARG A 1 64 ? 40.538 -14.441 5.687 1.00 77.62 64 ARG A N 1
ATOM 480 C CA . ARG A 1 64 ? 41.429 -14.028 4.584 1.00 77.62 64 ARG A CA 1
ATOM 481 C C . ARG A 1 64 ? 40.966 -12.777 3.838 1.00 77.62 64 ARG A C 1
ATOM 483 O O . ARG A 1 64 ? 41.806 -12.055 3.311 1.00 77.62 64 ARG A O 1
ATOM 490 N N . VAL A 1 65 ? 39.661 -12.535 3.742 1.00 89.38 65 VAL A N 1
ATOM 491 C CA . VAL A 1 65 ? 39.089 -11.372 3.048 1.00 89.38 65 VAL A CA 1
ATOM 492 C C . VAL A 1 65 ? 38.045 -10.715 3.938 1.00 89.38 65 VAL A C 1
ATOM 494 O O . VAL A 1 65 ? 37.126 -11.384 4.394 1.00 89.38 65 VAL A O 1
ATOM 497 N N . ASN A 1 66 ? 38.154 -9.410 4.156 1.00 92.69 66 ASN A N 1
ATOM 498 C CA . ASN A 1 66 ? 37.177 -8.633 4.918 1.00 92.69 66 ASN A CA 1
ATOM 499 C C . ASN A 1 66 ? 36.605 -7.528 4.032 1.00 92.69 66 ASN A C 1
ATOM 501 O O . ASN A 1 66 ? 37.328 -6.957 3.217 1.00 92.69 66 ASN A O 1
ATOM 505 N N . PHE A 1 67 ? 35.328 -7.198 4.204 1.00 95.50 67 PHE A N 1
ATOM 506 C CA . PHE A 1 67 ? 34.702 -6.086 3.493 1.00 95.50 67 PHE A CA 1
ATOM 507 C C . PHE A 1 67 ? 34.394 -4.934 4.439 1.00 95.50 67 PHE A C 1
ATOM 509 O O . PHE A 1 67 ? 33.867 -5.128 5.528 1.00 95.50 67 PHE A O 1
ATOM 516 N N . GLN A 1 68 ? 34.681 -3.724 3.977 1.00 96.56 68 GLN A N 1
ATOM 517 C CA . GLN A 1 68 ? 34.176 -2.486 4.542 1.00 96.56 68 GLN A CA 1
ATOM 518 C C . GLN A 1 68 ? 33.210 -1.877 3.530 1.00 96.56 68 GLN A C 1
ATOM 520 O O . GLN A 1 68 ? 33.613 -1.548 2.419 1.00 96.56 68 GLN A O 1
ATOM 525 N N . ILE A 1 69 ? 31.936 -1.724 3.880 1.00 95.62 69 ILE A N 1
ATOM 526 C CA . ILE A 1 69 ? 30.935 -1.155 2.968 1.00 95.62 69 ILE A CA 1
ATOM 527 C C . ILE A 1 69 ? 30.518 0.217 3.492 1.00 95.62 69 ILE A C 1
ATOM 529 O O . ILE A 1 69 ? 30.190 0.358 4.670 1.00 95.62 69 ILE A O 1
ATOM 533 N N . ARG A 1 70 ? 30.529 1.249 2.648 1.00 92.44 70 ARG A N 1
ATOM 534 C CA . ARG A 1 70 ? 30.051 2.594 3.003 1.00 92.44 70 ARG A CA 1
ATOM 535 C C . ARG A 1 70 ? 29.108 3.131 1.938 1.00 92.44 70 ARG A C 1
ATOM 537 O O . ARG A 1 70 ? 29.337 2.969 0.745 1.00 92.44 70 ARG A O 1
ATOM 544 N N . SER A 1 71 ? 28.061 3.821 2.365 1.00 87.62 71 SER A N 1
ATOM 545 C CA . SER A 1 71 ? 27.280 4.661 1.466 1.00 87.62 71 SER A CA 1
ATOM 546 C C . SER A 1 71 ? 28.006 5.976 1.175 1.00 87.62 71 SER A C 1
ATOM 548 O O . SER A 1 71 ? 28.802 6.465 1.982 1.00 87.62 71 SER A O 1
ATOM 550 N N . THR A 1 72 ? 27.680 6.613 0.055 1.00 84.19 72 THR A N 1
ATOM 551 C CA . THR A 1 72 ? 28.139 7.970 -0.263 1.00 84.19 72 THR A CA 1
ATOM 552 C C . THR A 1 72 ? 27.738 8.974 0.822 1.00 84.19 72 THR A C 1
ATOM 554 O O . THR A 1 72 ? 28.523 9.858 1.159 1.00 84.19 72 THR A O 1
ATOM 557 N N . THR A 1 73 ? 26.561 8.799 1.436 1.00 80.94 73 THR A N 1
ATOM 558 C CA . THR A 1 73 ? 26.103 9.596 2.583 1.00 80.94 73 THR A CA 1
ATOM 559 C C . THR A 1 73 ? 26.974 9.386 3.821 1.00 80.94 73 THR A C 1
ATOM 561 O O . THR A 1 73 ? 27.316 10.362 4.482 1.00 80.94 73 THR A O 1
ATOM 564 N N . GLN A 1 74 ? 27.370 8.145 4.129 1.00 86.25 74 GLN A N 1
ATOM 565 C CA . GLN A 1 74 ? 28.296 7.874 5.234 1.00 86.25 74 GLN A CA 1
ATOM 566 C C . GLN A 1 74 ? 29.631 8.582 5.018 1.00 86.25 74 GLN A C 1
ATOM 568 O O . GLN A 1 74 ? 30.092 9.275 5.917 1.00 86.25 74 GLN A O 1
ATOM 573 N N . ILE A 1 75 ? 30.213 8.456 3.821 1.00 88.12 75 ILE A N 1
ATOM 574 C CA . ILE A 1 75 ? 31.481 9.114 3.479 1.00 88.12 75 ILE A CA 1
ATOM 575 C C . ILE A 1 75 ? 31.366 10.638 3.607 1.00 88.12 75 ILE A C 1
ATOM 577 O O . ILE A 1 75 ? 32.253 11.261 4.177 1.00 88.12 75 ILE A O 1
ATOM 581 N N . GLY A 1 76 ? 30.263 11.237 3.145 1.00 84.19 76 GLY A N 1
ATOM 582 C CA . GLY A 1 76 ? 30.029 12.682 3.262 1.00 84.19 76 GLY A CA 1
ATOM 583 C C . GLY A 1 76 ? 29.896 13.199 4.703 1.00 84.19 76 GLY A C 1
ATOM 584 O O . GLY A 1 76 ? 30.082 14.390 4.935 1.00 84.19 76 GLY A O 1
ATOM 585 N N . ASN A 1 77 ? 29.603 12.318 5.665 1.00 84.44 77 ASN A N 1
ATOM 586 C CA . ASN A 1 77 ? 29.507 12.649 7.090 1.00 84.44 77 ASN A CA 1
ATOM 587 C C . ASN A 1 77 ? 30.801 12.358 7.874 1.00 84.44 77 ASN A C 1
ATOM 589 O O . ASN A 1 77 ? 30.866 12.683 9.059 1.00 84.44 77 ASN A O 1
ATOM 593 N N . MET A 1 78 ? 31.809 11.742 7.247 1.00 88.00 78 MET A N 1
ATOM 594 C CA . MET A 1 78 ? 33.102 11.450 7.868 1.00 88.00 78 MET A CA 1
ATOM 595 C C . MET A 1 78 ? 34.056 12.645 7.757 1.00 88.00 78 MET A C 1
ATOM 597 O O . MET A 1 78 ? 34.046 13.405 6.789 1.00 88.00 78 MET A O 1
ATOM 601 N N . THR A 1 79 ? 34.928 12.792 8.747 1.00 90.56 79 THR A N 1
ATOM 602 C CA . THR A 1 79 ? 36.061 13.721 8.716 1.00 90.56 79 THR A CA 1
ATOM 603 C C . THR A 1 79 ? 37.154 13.239 7.756 1.00 90.56 79 THR A C 1
ATOM 605 O O . THR A 1 79 ? 37.240 12.056 7.416 1.00 90.56 79 THR A O 1
ATOM 608 N N . GLY A 1 80 ? 38.046 14.150 7.351 1.00 89.44 80 GLY A N 1
ATOM 609 C CA . GLY A 1 80 ? 39.184 13.804 6.493 1.00 89.44 80 GLY A CA 1
ATOM 610 C C . GLY A 1 80 ? 40.082 12.712 7.088 1.00 89.44 80 GLY A C 1
ATOM 611 O O . GLY A 1 80 ? 40.501 11.818 6.359 1.00 89.44 80 GLY A O 1
ATOM 612 N N . ASP A 1 81 ? 40.310 12.729 8.405 1.00 91.25 81 ASP A N 1
ATOM 613 C CA . ASP A 1 81 ? 41.124 11.725 9.107 1.00 91.25 81 ASP A CA 1
ATOM 614 C C . ASP A 1 81 ? 40.438 10.353 9.163 1.00 91.25 81 ASP A C 1
ATOM 616 O O . ASP A 1 81 ? 41.087 9.319 8.994 1.00 91.25 81 ASP A O 1
ATOM 620 N N . GLU A 1 82 ? 39.116 10.320 9.352 1.00 92.44 82 GLU A N 1
ATOM 621 C CA . GLU A 1 82 ? 38.344 9.076 9.309 1.00 92.44 82 GLU A CA 1
ATOM 622 C C . GLU A 1 82 ? 38.366 8.462 7.905 1.00 92.44 82 GLU A C 1
ATOM 624 O O . GLU A 1 82 ? 38.565 7.254 7.764 1.00 92.44 82 GLU A O 1
ATOM 629 N N . ILE A 1 83 ? 38.223 9.285 6.860 1.00 92.25 83 ILE A N 1
ATOM 630 C CA . ILE A 1 83 ? 38.351 8.842 5.465 1.00 92.25 83 ILE A CA 1
ATOM 631 C C . ILE A 1 83 ? 39.776 8.343 5.194 1.00 92.25 83 ILE A C 1
ATOM 633 O O . ILE A 1 83 ? 39.954 7.281 4.599 1.00 92.25 83 ILE A O 1
ATOM 637 N N . LEU A 1 84 ? 40.798 9.065 5.658 1.00 93.69 84 LEU A N 1
ATOM 638 C CA . LEU A 1 84 ? 42.200 8.676 5.513 1.00 93.69 84 LEU A CA 1
ATOM 639 C C . LEU A 1 84 ? 42.473 7.317 6.175 1.00 93.69 84 LEU A C 1
ATOM 641 O O . LEU A 1 84 ? 43.101 6.446 5.576 1.00 93.69 84 LEU A O 1
ATOM 645 N N . SER A 1 85 ? 41.975 7.105 7.393 1.00 94.25 85 SER A N 1
ATOM 646 C CA . SER A 1 85 ? 42.081 5.831 8.117 1.00 94.25 85 SER A CA 1
ATOM 647 C C . SER A 1 85 ? 41.367 4.689 7.383 1.00 94.25 85 SER A C 1
ATOM 649 O O . SER A 1 85 ? 41.910 3.588 7.226 1.00 94.25 85 SER A O 1
ATOM 651 N N . LEU A 1 86 ? 40.178 4.967 6.845 1.00 94.25 86 LEU A N 1
ATOM 652 C CA . LEU A 1 86 ? 39.392 4.014 6.065 1.00 94.25 86 LEU A CA 1
ATOM 653 C C . LEU A 1 86 ? 40.135 3.563 4.794 1.00 94.25 86 LEU A C 1
ATOM 655 O O . LEU A 1 86 ? 40.219 2.369 4.512 1.00 94.25 86 LEU A O 1
ATOM 659 N N . ILE A 1 87 ? 40.734 4.497 4.052 1.00 94.31 87 ILE A N 1
ATOM 660 C CA . ILE A 1 87 ? 41.541 4.189 2.861 1.00 94.31 87 ILE A CA 1
ATOM 661 C C . ILE A 1 87 ? 42.821 3.431 3.255 1.00 94.31 87 ILE A C 1
ATOM 663 O O . ILE A 1 87 ? 43.173 2.434 2.621 1.00 94.31 87 ILE A O 1
ATOM 667 N N . ASN A 1 88 ? 43.512 3.861 4.317 1.00 94.81 88 ASN A N 1
ATOM 668 C CA . ASN A 1 88 ? 44.749 3.227 4.783 1.00 94.81 88 ASN A CA 1
ATOM 669 C C . ASN A 1 88 ? 44.547 1.751 5.136 1.00 94.81 88 ASN A C 1
ATOM 671 O O . ASN A 1 88 ? 45.343 0.914 4.706 1.00 94.81 88 ASN A O 1
ATOM 675 N N . SER A 1 89 ? 43.461 1.438 5.844 1.00 93.56 89 SER A N 1
ATOM 676 C CA . SER A 1 89 ? 43.099 0.075 6.261 1.00 93.56 89 SER A CA 1
ATOM 677 C C . SER A 1 89 ? 42.592 -0.830 5.128 1.00 93.56 89 SER A C 1
ATOM 679 O O . SER A 1 89 ? 42.349 -2.013 5.357 1.00 93.56 89 SER A O 1
ATOM 681 N N . SER A 1 90 ? 42.442 -0.306 3.908 1.00 95.56 90 SER A N 1
ATOM 682 C CA . SER A 1 90 ? 41.856 -1.031 2.776 1.00 95.56 90 SER A CA 1
ATOM 683 C C . SER A 1 90 ? 42.901 -1.391 1.724 1.00 95.56 90 SER A C 1
ATOM 685 O O . SER A 1 90 ? 43.671 -0.542 1.288 1.00 95.56 90 SER A O 1
ATOM 687 N N . SER A 1 91 ? 42.932 -2.643 1.279 1.00 95.62 91 SER A N 1
ATOM 688 C CA . SER A 1 91 ? 43.832 -3.135 0.225 1.00 95.62 91 SER A CA 1
ATOM 689 C C . SER A 1 91 ? 43.274 -2.888 -1.177 1.00 95.62 91 SER A C 1
ATOM 691 O O . SER A 1 91 ? 44.016 -2.588 -2.117 1.00 95.62 91 SER A O 1
ATOM 693 N N . ILE A 1 92 ? 41.953 -3.010 -1.298 1.00 97.69 92 ILE A N 1
ATOM 694 C CA . ILE A 1 92 ? 41.180 -2.806 -2.520 1.00 97.69 92 ILE A CA 1
ATOM 695 C C . ILE A 1 92 ? 40.107 -1.766 -2.222 1.00 97.69 92 ILE A C 1
ATOM 697 O O . ILE A 1 92 ? 39.491 -1.814 -1.160 1.00 97.69 92 ILE A O 1
ATOM 701 N N . ILE A 1 93 ? 39.885 -0.835 -3.141 1.00 97.31 93 ILE A N 1
ATOM 702 C CA . ILE A 1 93 ? 38.879 0.214 -3.021 1.00 97.31 93 ILE A CA 1
ATOM 703 C C . ILE A 1 93 ? 38.082 0.271 -4.326 1.00 97.31 93 ILE A C 1
ATOM 705 O O . ILE A 1 93 ? 38.646 0.497 -5.398 1.00 97.31 93 ILE A O 1
ATOM 709 N N . ILE A 1 94 ? 36.772 0.086 -4.221 1.00 96.31 94 ILE A N 1
ATOM 710 C CA . ILE A 1 94 ? 35.802 0.188 -5.312 1.00 96.31 94 ILE A CA 1
ATOM 711 C C . ILE A 1 94 ? 34.847 1.321 -4.938 1.00 96.31 94 ILE A C 1
ATOM 713 O O . ILE A 1 94 ? 34.155 1.235 -3.927 1.00 96.31 94 ILE A O 1
ATOM 717 N N . ALA A 1 95 ? 34.835 2.402 -5.712 1.00 91.81 95 ALA A N 1
ATOM 718 C CA . ALA A 1 95 ? 33.952 3.543 -5.490 1.00 91.81 95 ALA A CA 1
ATOM 719 C C . ALA A 1 95 ? 32.987 3.711 -6.664 1.00 91.81 95 ALA A C 1
ATOM 721 O O . ALA A 1 95 ? 33.408 3.814 -7.812 1.00 91.81 95 ALA A O 1
ATOM 722 N N . GLU A 1 96 ? 31.695 3.759 -6.378 1.00 87.75 96 GLU A N 1
ATOM 723 C CA . GLU A 1 96 ? 30.626 3.738 -7.372 1.00 87.75 96 GLU A CA 1
ATOM 724 C C . GLU A 1 96 ? 29.633 4.874 -7.113 1.00 87.75 96 GLU A C 1
ATOM 726 O O . GLU A 1 96 ? 29.381 5.240 -5.962 1.00 87.75 96 GLU A O 1
ATOM 731 N N . TRP A 1 97 ? 29.057 5.424 -8.186 1.00 73.19 97 TRP A N 1
ATOM 732 C CA . TRP A 1 97 ? 28.016 6.460 -8.153 1.00 73.19 97 TRP A CA 1
ATOM 733 C C . TRP A 1 97 ? 28.346 7.681 -7.273 1.00 73.19 97 TRP A C 1
ATOM 735 O O . TRP A 1 97 ? 27.719 7.936 -6.241 1.00 73.19 97 TRP A O 1
ATOM 745 N N . GLY A 1 98 ? 29.362 8.454 -7.668 1.00 64.44 98 GLY A N 1
ATOM 746 C CA . GLY A 1 98 ? 29.972 9.449 -6.786 1.00 64.44 98 GLY A CA 1
ATOM 747 C C . GLY A 1 98 ? 30.444 10.716 -7.480 1.00 64.44 98 GLY A C 1
ATOM 748 O O . GLY A 1 98 ? 31.650 10.952 -7.583 1.00 64.44 98 GLY A O 1
ATOM 749 N N . THR A 1 99 ? 29.543 11.603 -7.911 1.00 54.78 99 THR A N 1
ATOM 750 C CA . THR A 1 99 ? 29.971 12.938 -8.364 1.00 54.78 99 THR A CA 1
ATOM 751 C C . THR A 1 99 ? 30.568 13.732 -7.193 1.00 54.78 99 THR A C 1
ATOM 753 O O . THR A 1 99 ? 29.858 14.357 -6.410 1.00 54.78 99 THR A O 1
ATOM 756 N N . GLN A 1 100 ? 31.902 13.639 -7.100 1.00 58.62 100 GLN A N 1
ATOM 757 C CA . GLN A 1 100 ? 32.847 14.221 -6.138 1.00 58.62 100 GLN A CA 1
ATOM 758 C C . GLN A 1 100 ? 32.718 13.795 -4.667 1.00 58.62 100 GLN A C 1
ATOM 760 O O . GLN A 1 100 ? 33.351 14.447 -3.846 1.00 58.62 100 GLN A O 1
ATOM 765 N N . LEU A 1 101 ? 31.951 12.736 -4.333 1.00 60.75 101 LEU A N 1
ATOM 766 C CA . LEU A 1 101 ? 31.729 12.203 -2.962 1.00 60.75 101 LEU A CA 1
ATOM 767 C C . LEU A 1 101 ? 31.943 13.285 -1.871 1.00 60.75 101 LEU A C 1
ATOM 769 O O . LEU A 1 101 ? 32.894 13.228 -1.087 1.00 60.75 101 LEU A O 1
ATOM 773 N N . ALA A 1 102 ? 31.123 14.341 -1.988 1.00 48.69 102 ALA A N 1
ATOM 774 C CA . ALA A 1 102 ? 31.440 15.743 -1.698 1.00 48.69 102 ALA A CA 1
ATOM 775 C C . ALA A 1 102 ? 31.262 16.191 -0.232 1.00 48.69 102 ALA A C 1
ATOM 777 O O . ALA A 1 102 ? 30.514 15.591 0.531 1.00 48.69 102 ALA A O 1
ATOM 778 N N . GLY A 1 103 ? 31.935 17.302 0.106 1.00 49.22 103 GLY A N 1
ATOM 779 C CA . GLY A 1 103 ? 32.028 17.961 1.419 1.00 49.22 103 GLY A CA 1
ATOM 780 C C . GLY A 1 103 ? 33.393 18.664 1.573 1.00 49.22 103 GLY A C 1
ATOM 781 O O . GLY A 1 103 ? 34.318 18.383 0.804 1.00 49.22 103 GLY A O 1
ATOM 782 N N . ASN A 1 104 ? 33.560 19.572 2.547 1.00 38.00 104 ASN A N 1
ATOM 783 C CA . ASN A 1 104 ? 34.896 20.063 2.932 1.00 38.00 104 ASN A CA 1
ATOM 784 C C . ASN A 1 104 ? 35.649 18.879 3.573 1.00 38.00 104 ASN A C 1
ATOM 786 O O . ASN A 1 104 ? 35.330 18.504 4.695 1.00 38.00 104 ASN A O 1
ATOM 790 N N . GLY A 1 105 ? 36.579 18.254 2.840 1.00 53.59 105 GLY A N 1
ATOM 791 C CA . GLY A 1 105 ? 37.161 16.950 3.206 1.00 53.59 105 GLY A CA 1
ATOM 792 C C . GLY A 1 105 ? 36.647 15.747 2.397 1.00 53.59 105 GLY A C 1
ATOM 793 O O . GLY A 1 105 ? 36.815 14.623 2.849 1.00 53.59 105 GLY A O 1
ATOM 794 N N . SER A 1 106 ? 36.036 15.963 1.219 1.00 76.25 106 SER A N 1
ATOM 795 C CA . SER A 1 106 ? 35.580 14.894 0.304 1.00 76.25 106 SER A CA 1
ATOM 796 C C . SER A 1 106 ? 36.603 13.767 0.083 1.00 76.25 106 SER A C 1
ATOM 798 O O . SER A 1 106 ? 37.815 13.995 0.123 1.00 76.25 106 SER A O 1
ATOM 800 N N . PHE A 1 107 ? 36.119 12.561 -0.241 1.00 86.75 107 PHE A N 1
ATOM 801 C CA . PHE A 1 107 ? 36.961 11.385 -0.520 1.00 86.75 107 PHE A CA 1
ATOM 802 C C . PHE A 1 107 ? 38.052 11.673 -1.566 1.00 86.75 107 PHE A C 1
ATOM 804 O O . PHE A 1 107 ? 39.215 11.314 -1.386 1.00 86.75 107 PHE A O 1
ATOM 811 N N . GLU A 1 108 ? 37.695 12.404 -2.629 1.00 88.38 108 GLU A N 1
ATOM 812 C CA . GLU A 1 108 ? 38.646 12.860 -3.646 1.00 88.38 108 GLU A CA 1
ATOM 813 C C . GLU A 1 108 ? 39.692 13.828 -3.065 1.00 88.38 108 GLU A C 1
ATOM 815 O O . GLU A 1 108 ? 40.882 13.701 -3.357 1.00 88.38 108 GLU A O 1
ATOM 820 N N . ALA A 1 109 ? 39.271 14.790 -2.236 1.00 87.00 109 ALA A N 1
ATOM 821 C CA . ALA A 1 109 ? 40.174 15.765 -1.630 1.00 87.00 109 ALA A CA 1
ATOM 822 C C . ALA A 1 109 ? 41.198 15.104 -0.696 1.00 87.00 109 ALA A C 1
ATOM 824 O O . ALA A 1 109 ? 42.370 15.477 -0.740 1.00 87.00 109 ALA A O 1
ATOM 825 N N . VAL A 1 110 ? 40.792 14.100 0.088 1.00 90.75 110 VAL A N 1
ATOM 826 C CA . VAL A 1 110 ? 41.704 13.336 0.958 1.00 90.75 110 VAL A CA 1
ATOM 827 C C . VAL A 1 110 ? 42.748 12.591 0.127 1.00 90.75 110 VAL A C 1
ATOM 829 O O . VAL A 1 110 ? 43.941 12.697 0.408 1.00 90.75 110 VAL A O 1
ATOM 832 N N . ILE A 1 111 ? 42.335 11.913 -0.949 1.00 90.94 111 ILE A N 1
ATOM 833 C CA . ILE A 1 111 ? 43.273 11.233 -1.857 1.00 90.94 111 ILE A CA 1
ATOM 834 C C . ILE A 1 111 ? 44.243 12.236 -2.495 1.00 90.94 111 ILE A C 1
ATOM 836 O O . ILE A 1 111 ? 45.442 11.975 -2.559 1.00 90.94 111 ILE A O 1
ATOM 840 N N . ARG A 1 112 ? 43.761 13.399 -2.951 1.00 88.62 112 ARG A N 1
ATOM 841 C CA . ARG A 1 112 ? 44.619 14.436 -3.552 1.00 88.62 112 ARG A CA 1
ATOM 842 C C . ARG A 1 112 ? 45.600 15.053 -2.558 1.00 88.62 112 ARG A C 1
ATOM 844 O O . ARG A 1 112 ? 46.707 15.398 -2.960 1.00 88.62 112 ARG A O 1
ATOM 851 N N . ALA A 1 113 ? 45.202 15.207 -1.297 1.00 91.38 113 ALA A N 1
ATOM 852 C CA . ALA A 1 113 ? 46.075 15.693 -0.231 1.00 91.38 113 ALA A CA 1
ATOM 853 C C . ALA A 1 113 ? 47.135 14.651 0.173 1.00 91.38 113 ALA A C 1
ATOM 855 O O . ALA A 1 113 ? 48.229 15.023 0.594 1.00 91.38 113 ALA A O 1
ATOM 856 N N . HIS A 1 114 ? 46.839 13.360 -0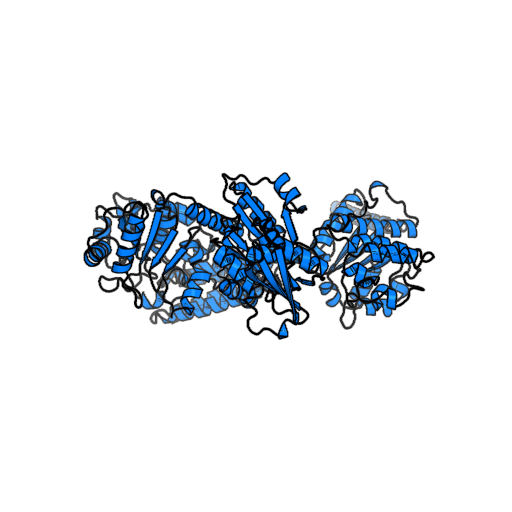.007 1.00 92.62 114 HIS A N 1
ATOM 857 C CA . HIS A 1 114 ? 47.704 12.238 0.361 1.00 92.62 114 HIS A CA 1
ATOM 858 C C . HIS A 1 114 ? 47.870 11.235 -0.797 1.00 92.62 114 HIS A C 1
ATOM 860 O O . HIS A 1 114 ? 47.479 10.082 -0.660 1.00 92.62 114 HIS A O 1
ATOM 866 N N . PRO A 1 115 ? 48.465 11.606 -1.945 1.00 89.38 115 PRO A N 1
ATOM 867 C CA . PRO A 1 115 ? 48.459 10.770 -3.156 1.00 89.38 115 PRO A CA 1
ATOM 868 C C . PRO A 1 115 ? 49.164 9.412 -3.002 1.00 89.38 115 PRO A C 1
ATOM 870 O O . PRO A 1 115 ? 48.841 8.465 -3.729 1.00 89.38 115 PRO A O 1
ATOM 873 N N . SER A 1 116 ? 50.100 9.302 -2.053 1.00 91.44 116 SER A N 1
ATOM 874 C CA . SER A 1 116 ? 50.780 8.048 -1.713 1.00 91.44 116 SER A CA 1
ATOM 875 C C . SER A 1 116 ? 49.872 7.048 -0.996 1.00 91.44 116 SER A C 1
ATOM 877 O O . SER A 1 116 ? 50.189 5.864 -0.949 1.00 91.44 116 SER A O 1
ATOM 879 N N . ILE A 1 117 ? 48.707 7.471 -0.488 1.00 93.06 117 ILE A N 1
ATOM 880 C CA . ILE A 1 117 ? 47.782 6.573 0.212 1.00 93.06 117 ILE A CA 1
ATOM 881 C C . ILE A 1 117 ? 47.231 5.467 -0.692 1.00 93.06 117 ILE A C 1
ATOM 883 O O . ILE A 1 117 ? 46.798 4.431 -0.203 1.00 93.06 117 ILE A O 1
ATOM 887 N N . LEU A 1 118 ? 47.244 5.671 -2.010 1.00 93.31 118 LEU A N 1
ATOM 888 C CA . LEU A 1 118 ? 46.811 4.664 -2.974 1.00 93.31 118 LEU A CA 1
ATOM 889 C C . LEU A 1 118 ? 47.963 3.781 -3.486 1.00 93.31 118 LEU A C 1
ATOM 891 O O . LEU A 1 118 ? 47.717 2.878 -4.282 1.00 93.31 118 LEU A O 1
ATOM 895 N N . GLU A 1 119 ? 49.212 4.027 -3.080 1.00 90.50 119 GLU A N 1
ATOM 896 C CA . GLU A 1 119 ? 50.344 3.169 -3.455 1.00 90.50 119 GLU A CA 1
ATOM 897 C C . GLU A 1 119 ? 50.139 1.741 -2.943 1.00 90.50 119 GLU A C 1
ATOM 899 O O . GLU A 1 119 ? 49.646 1.517 -1.836 1.00 90.50 119 GLU A O 1
ATOM 904 N N . ASN A 1 120 ? 50.540 0.753 -3.746 1.00 90.31 120 ASN A N 1
ATOM 905 C CA . ASN A 1 120 ? 50.395 -0.676 -3.435 1.00 90.31 120 ASN A CA 1
ATOM 906 C C . ASN A 1 120 ? 48.947 -1.176 -3.239 1.00 90.31 120 ASN A C 1
ATOM 908 O O . ASN A 1 120 ? 48.754 -2.290 -2.734 1.00 90.31 120 ASN A O 1
ATOM 912 N N . LYS A 1 121 ? 47.940 -0.392 -3.653 1.00 95.25 121 LYS A N 1
ATOM 913 C CA . LYS A 1 121 ? 46.509 -0.731 -3.584 1.00 95.25 121 LYS A CA 1
ATOM 914 C C . LYS A 1 121 ? 45.910 -0.934 -4.979 1.00 95.25 121 LYS A C 1
ATOM 916 O O . LYS A 1 121 ? 46.481 -0.533 -5.993 1.00 95.25 121 LYS A O 1
ATOM 921 N N . LEU A 1 122 ? 44.737 -1.559 -5.022 1.00 97.50 122 LEU A N 1
ATOM 922 C CA . LEU A 1 122 ? 43.847 -1.521 -6.184 1.00 97.50 122 LEU A CA 1
ATOM 923 C C . LEU A 1 122 ? 42.761 -0.480 -5.904 1.00 97.50 122 LEU A C 1
ATOM 925 O O . LEU A 1 122 ? 42.010 -0.648 -4.948 1.00 97.50 122 LEU A O 1
ATOM 929 N N . PHE A 1 123 ? 42.667 0.579 -6.705 1.00 97.12 123 PHE A N 1
ATOM 930 C CA . PHE A 1 123 ? 41.616 1.587 -6.564 1.00 97.12 123 PHE A CA 1
ATOM 931 C C . PHE A 1 123 ? 40.917 1.815 -7.892 1.00 97.12 123 PHE A C 1
ATOM 933 O O . PHE A 1 123 ? 41.546 2.282 -8.840 1.00 97.12 123 PHE A O 1
ATOM 940 N N . PHE A 1 124 ? 39.617 1.545 -7.938 1.00 96.81 124 PHE A N 1
ATOM 941 C CA . PHE A 1 124 ? 38.770 1.847 -9.081 1.00 96.81 124 PHE A CA 1
ATOM 942 C C . PHE A 1 124 ? 37.597 2.723 -8.665 1.00 96.81 124 PHE A C 1
ATOM 944 O O . PHE A 1 124 ? 36.900 2.429 -7.695 1.00 96.81 124 PHE A O 1
ATOM 951 N N . ALA A 1 125 ? 37.364 3.779 -9.439 1.00 92.81 125 ALA A N 1
ATOM 952 C CA . ALA A 1 125 ? 36.140 4.557 -9.373 1.00 92.81 125 ALA A CA 1
ATOM 953 C C . ALA A 1 125 ? 35.333 4.380 -10.666 1.00 92.81 125 ALA A C 1
ATOM 955 O O . ALA A 1 125 ? 35.875 4.556 -11.760 1.00 92.81 125 ALA A O 1
ATOM 956 N N . PHE A 1 126 ? 34.050 4.059 -10.524 1.00 90.44 126 PHE A N 1
ATOM 957 C CA . PHE A 1 126 ? 33.069 3.866 -11.591 1.00 90.44 126 PHE A CA 1
ATOM 958 C C . PHE A 1 126 ? 31.948 4.894 -11.446 1.00 90.44 126 PHE A C 1
ATOM 960 O O . PHE A 1 126 ? 31.649 5.344 -10.337 1.00 90.44 126 PHE A O 1
ATOM 967 N N . GLU A 1 127 ? 31.366 5.305 -12.575 1.00 82.69 127 GLU A N 1
ATOM 968 C CA . GLU A 1 127 ? 30.222 6.229 -12.620 1.00 82.69 127 GLU A CA 1
ATOM 969 C C . GLU A 1 127 ? 30.349 7.447 -11.675 1.00 82.69 127 GLU A C 1
ATOM 971 O O . GLU A 1 127 ? 29.429 7.857 -10.968 1.00 82.69 127 GLU A O 1
ATOM 976 N N . SER A 1 128 ? 31.557 7.999 -11.598 1.00 86.31 128 SER A N 1
ATOM 977 C CA . SER A 1 128 ? 31.919 9.080 -10.682 1.00 86.31 128 SER A CA 1
ATOM 978 C C . SER A 1 128 ? 32.412 10.293 -11.462 1.00 86.31 128 SER A C 1
ATOM 980 O O . SER A 1 128 ? 32.565 10.248 -12.682 1.00 86.31 128 SER A O 1
ATOM 982 N N . GLY A 1 129 ? 32.673 11.405 -10.770 1.00 85.12 129 GLY A N 1
ATOM 983 C CA . GLY A 1 129 ? 33.249 12.586 -11.419 1.00 85.12 129 GLY A CA 1
ATOM 984 C C . GLY A 1 129 ? 34.567 12.248 -12.146 1.00 85.12 129 GLY A C 1
ATOM 985 O O . GLY A 1 129 ? 35.363 11.466 -11.615 1.00 85.12 129 GLY A O 1
ATOM 986 N N . PRO A 1 130 ? 34.850 12.845 -13.322 1.00 88.69 130 PRO A N 1
ATOM 987 C CA . PRO A 1 130 ? 36.023 12.496 -14.135 1.00 88.69 130 PRO A CA 1
ATOM 988 C C . PRO A 1 130 ? 37.348 12.701 -13.401 1.00 88.69 130 PRO A C 1
ATOM 990 O O . PRO A 1 130 ? 38.348 12.057 -13.703 1.00 88.69 130 PRO A O 1
ATOM 993 N N . THR A 1 131 ? 37.369 13.598 -12.420 1.00 89.00 131 THR A N 1
ATOM 994 C CA . THR A 1 131 ? 38.517 13.853 -11.557 1.00 89.00 131 THR A CA 1
ATOM 995 C C . THR A 1 131 ? 38.848 12.677 -10.642 1.00 89.00 131 THR A C 1
ATOM 997 O O . THR A 1 131 ? 40.017 12.313 -10.563 1.00 89.00 131 THR A O 1
ATOM 1000 N N . LEU A 1 132 ? 37.848 12.059 -10.009 1.00 89.81 132 LEU A N 1
ATOM 1001 C CA . LEU A 1 132 ? 38.013 10.879 -9.157 1.00 89.81 132 LEU A CA 1
ATOM 1002 C C . LEU A 1 132 ? 38.294 9.622 -9.988 1.00 89.81 132 LEU A C 1
ATOM 1004 O O . LEU A 1 132 ? 39.187 8.852 -9.645 1.00 89.81 132 LEU A O 1
ATOM 1008 N N . VAL A 1 133 ? 37.594 9.446 -11.116 1.00 91.62 133 VAL A N 1
ATOM 1009 C CA . VAL A 1 133 ? 37.809 8.313 -12.037 1.00 91.62 133 VAL A CA 1
ATOM 1010 C C . VAL A 1 133 ? 39.260 8.264 -12.514 1.00 91.62 133 VAL A C 1
ATOM 1012 O O . VAL A 1 133 ? 39.883 7.203 -12.458 1.00 91.62 133 VAL A O 1
ATOM 1015 N N . LYS A 1 134 ? 39.846 9.417 -12.863 1.00 92.62 134 LYS A N 1
ATOM 1016 C CA . LYS A 1 134 ? 41.258 9.532 -13.266 1.00 92.62 134 LYS A CA 1
ATOM 1017 C C . LYS A 1 134 ? 42.269 9.129 -12.188 1.00 92.62 134 LYS A C 1
ATOM 1019 O O . LYS A 1 134 ? 43.397 8.803 -12.540 1.00 92.62 134 LYS A O 1
ATOM 1024 N N . LEU A 1 135 ? 41.890 9.123 -10.909 1.00 92.69 135 LEU A N 1
ATOM 1025 C CA . LEU A 1 135 ? 42.761 8.674 -9.815 1.00 92.69 135 LEU A CA 1
ATOM 1026 C C . LEU A 1 135 ? 42.833 7.141 -9.702 1.00 92.69 135 LEU A C 1
ATOM 1028 O O . LEU A 1 135 ? 43.662 6.640 -8.939 1.00 92.69 135 LEU A O 1
ATOM 1032 N N . SER A 1 136 ? 42.003 6.405 -10.456 1.00 95.25 136 SER A N 1
ATOM 1033 C CA . SER A 1 136 ? 42.011 4.939 -10.485 1.00 95.25 136 SER A CA 1
ATOM 1034 C C . SER A 1 136 ? 43.401 4.394 -10.816 1.00 95.25 136 SER A C 1
ATOM 1036 O O . SER A 1 136 ? 44.073 4.873 -11.736 1.00 95.25 136 SER A O 1
ATOM 1038 N N . ARG A 1 137 ? 43.831 3.367 -10.083 1.00 95.06 137 ARG A N 1
ATOM 1039 C CA . ARG A 1 137 ? 45.155 2.760 -10.226 1.00 95.06 137 ARG A CA 1
ATOM 1040 C C . ARG A 1 137 ? 45.188 1.288 -9.847 1.00 95.06 137 ARG A C 1
ATOM 1042 O O . ARG A 1 137 ? 44.398 0.813 -9.033 1.00 95.06 137 ARG A O 1
ATOM 1049 N N . ILE A 1 138 ? 46.163 0.596 -10.419 1.00 95.38 138 ILE A N 1
ATOM 1050 C CA . ILE A 1 138 ? 46.530 -0.776 -10.081 1.00 95.38 138 ILE A CA 1
ATOM 1051 C C . ILE A 1 138 ? 47.977 -0.720 -9.609 1.00 95.38 138 ILE A C 1
ATOM 1053 O O . ILE A 1 138 ? 48.872 -0.401 -10.395 1.00 95.38 138 ILE A O 1
ATOM 1057 N N . ASN A 1 139 ? 48.217 -0.988 -8.327 1.00 91.00 139 ASN A N 1
ATOM 1058 C CA . ASN A 1 139 ? 49.512 -0.750 -7.699 1.00 91.00 139 ASN A CA 1
ATOM 1059 C C . ASN A 1 139 ? 49.915 0.732 -7.850 1.00 91.00 139 ASN A C 1
ATOM 1061 O O . ASN A 1 139 ? 49.168 1.630 -7.466 1.00 91.00 139 ASN A O 1
ATOM 1065 N N . ASN A 1 140 ? 51.064 0.996 -8.471 1.00 90.12 140 ASN A N 1
ATOM 1066 C CA . ASN A 1 140 ? 51.568 2.338 -8.745 1.00 90.12 140 ASN A CA 1
ATOM 1067 C C . ASN A 1 140 ? 51.299 2.783 -10.198 1.00 90.12 140 ASN A C 1
ATOM 1069 O O . ASN A 1 140 ? 51.838 3.795 -10.639 1.00 90.12 140 ASN A O 1
ATOM 1073 N N . THR A 1 141 ? 50.494 2.031 -10.960 1.00 93.81 141 THR A N 1
ATOM 1074 C CA . THR A 1 141 ? 50.137 2.351 -12.349 1.00 93.81 141 THR A CA 1
ATOM 1075 C C . THR A 1 141 ? 48.782 3.046 -12.409 1.00 93.81 141 THR A C 1
ATOM 1077 O O . THR A 1 141 ? 47.757 2.457 -12.070 1.00 93.81 141 THR A O 1
ATOM 1080 N N . GLU A 1 142 ? 48.771 4.293 -12.875 1.00 95.06 142 GLU A N 1
ATOM 1081 C CA . GLU A 1 142 ? 47.549 5.052 -13.149 1.00 95.06 142 GLU A CA 1
ATOM 1082 C C . GLU A 1 142 ? 46.805 4.472 -14.363 1.00 95.06 142 GLU A C 1
ATOM 1084 O O . GLU A 1 142 ? 47.384 4.247 -15.425 1.00 95.06 142 GLU A O 1
ATOM 1089 N N . VAL A 1 143 ? 45.502 4.227 -14.212 1.00 96.88 143 VAL A N 1
ATOM 1090 C CA . VAL A 1 143 ? 44.671 3.564 -15.235 1.00 96.88 143 VAL A CA 1
ATOM 1091 C C . VAL A 1 143 ? 44.488 4.443 -16.475 1.00 96.88 143 VAL A C 1
ATOM 1093 O O . VAL A 1 143 ? 44.532 3.960 -17.605 1.00 96.88 143 VAL A O 1
ATOM 1096 N N . PHE A 1 144 ? 44.282 5.744 -16.273 1.00 96.12 144 PHE A N 1
ATOM 1097 C CA . PHE A 1 144 ? 43.846 6.670 -17.323 1.00 96.12 144 PHE A CA 1
ATOM 1098 C C . PHE A 1 144 ? 44.991 7.463 -17.972 1.00 96.12 144 PHE A C 1
ATOM 1100 O O . PHE A 1 144 ? 44.739 8.401 -18.732 1.00 96.12 144 PHE A O 1
ATOM 1107 N N . THR A 1 145 ? 46.253 7.097 -17.726 1.00 94.62 145 THR A N 1
ATOM 1108 C CA . THR A 1 145 ? 47.396 7.725 -18.404 1.00 94.62 145 THR A CA 1
ATOM 1109 C C . THR A 1 145 ? 47.282 7.546 -19.922 1.00 94.62 145 THR A C 1
ATOM 1111 O O . THR A 1 145 ? 47.153 6.432 -20.426 1.00 94.62 145 THR A O 1
ATOM 1114 N N . GLY A 1 146 ? 47.328 8.655 -20.669 1.00 93.62 146 GLY A N 1
ATOM 1115 C CA . GLY A 1 146 ? 47.231 8.648 -22.135 1.00 93.62 146 GLY A CA 1
ATOM 1116 C C . GLY A 1 146 ? 45.812 8.483 -22.703 1.00 93.62 146 GLY A C 1
ATOM 1117 O O . GLY A 1 146 ? 45.666 8.341 -23.916 1.00 93.62 146 GLY A O 1
ATOM 1118 N N . VAL A 1 147 ? 44.772 8.516 -21.863 1.00 97.12 147 VAL A N 1
ATOM 1119 C CA . VAL A 1 147 ? 43.360 8.513 -22.286 1.00 97.12 147 VAL A CA 1
ATOM 1120 C C . VAL A 1 147 ? 42.865 9.955 -22.426 1.00 97.12 147 VAL A C 1
ATOM 1122 O O . VAL A 1 147 ? 43.161 10.798 -21.581 1.00 97.12 147 VAL A O 1
ATOM 1125 N N . ASN A 1 148 ? 42.116 10.267 -23.487 1.00 96.62 148 ASN A N 1
ATOM 1126 C CA . ASN A 1 148 ? 41.634 11.633 -23.710 1.00 96.62 148 ASN A CA 1
ATOM 1127 C C . ASN A 1 148 ? 40.494 11.975 -22.744 1.00 96.62 148 ASN A C 1
ATOM 1129 O O . ASN A 1 148 ? 39.572 11.181 -22.570 1.00 96.62 148 ASN A O 1
ATOM 1133 N N . ASP A 1 149 ? 40.464 13.203 -22.224 1.00 94.31 149 ASP A N 1
ATOM 1134 C CA . ASP A 1 149 ? 39.369 13.666 -21.358 1.00 94.31 149 ASP A CA 1
ATOM 1135 C C . ASP A 1 149 ? 37.989 13.590 -22.042 1.00 94.31 149 ASP A C 1
ATOM 1137 O O . ASP A 1 149 ? 36.985 13.322 -21.384 1.00 94.31 149 ASP A O 1
ATOM 1141 N N . SER A 1 150 ? 37.929 13.772 -23.368 1.00 94.81 150 SER A N 1
ATOM 1142 C CA . SER A 1 150 ? 36.691 13.618 -24.145 1.00 94.81 150 SER A CA 1
ATOM 1143 C C . SER A 1 150 ? 36.168 12.182 -24.174 1.00 94.81 150 SER A C 1
ATOM 1145 O O . SER A 1 150 ? 34.968 11.988 -24.329 1.00 94.81 150 SER A O 1
ATOM 1147 N N . ASP A 1 151 ? 37.062 11.200 -24.046 1.00 96.75 151 ASP A N 1
ATOM 1148 C CA . ASP A 1 151 ? 36.734 9.775 -24.006 1.00 96.75 151 ASP A CA 1
ATOM 1149 C C . ASP A 1 151 ? 36.378 9.310 -22.591 1.00 96.75 151 ASP A C 1
ATOM 1151 O O . ASP A 1 151 ? 35.542 8.428 -22.433 1.00 96.75 151 ASP A O 1
ATOM 1155 N N . ILE A 1 152 ? 36.958 9.930 -21.559 1.00 95.12 152 ILE A N 1
ATOM 1156 C CA . ILE A 1 152 ? 36.577 9.700 -20.157 1.00 95.12 152 ILE A CA 1
ATOM 1157 C C . ILE A 1 152 ? 35.156 10.226 -19.910 1.00 95.12 152 ILE A C 1
ATOM 1159 O O . ILE A 1 152 ? 34.303 9.493 -19.412 1.00 95.12 152 ILE A O 1
ATOM 1163 N N . GLY A 1 153 ? 34.892 11.470 -20.321 1.00 91.25 153 GLY A N 1
ATOM 1164 C CA . GLY A 1 153 ? 33.560 12.072 -20.310 1.00 91.25 153 GLY A CA 1
ATOM 1165 C C . GLY A 1 153 ? 32.976 12.333 -18.921 1.00 91.25 153 GLY A C 1
ATOM 1166 O O . GLY A 1 153 ? 33.690 12.634 -17.968 1.00 91.25 153 GLY A O 1
ATOM 1167 N N . THR A 1 154 ? 31.650 12.282 -18.841 1.00 86.19 154 THR A N 1
ATOM 1168 C CA . THR A 1 154 ? 30.824 12.510 -17.645 1.00 86.19 154 THR A CA 1
ATOM 1169 C C . THR A 1 154 ? 29.578 11.625 -17.737 1.00 86.19 154 THR A C 1
ATOM 1171 O O . THR A 1 154 ? 29.285 11.097 -18.809 1.00 86.19 154 THR A O 1
ATOM 1174 N N . TYR A 1 155 ? 28.846 11.445 -16.631 1.00 77.56 155 TYR A N 1
ATOM 1175 C CA . TYR A 1 155 ? 27.678 10.549 -16.585 1.00 77.56 155 TYR A CA 1
ATOM 1176 C C . TYR A 1 155 ? 26.568 10.944 -17.577 1.00 77.56 155 TYR A C 1
ATOM 1178 O O . TYR A 1 155 ? 25.857 10.091 -18.081 1.00 77.56 155 TYR A O 1
ATOM 1186 N N . ASP A 1 156 ? 26.454 12.232 -17.906 1.00 77.06 156 ASP A N 1
ATOM 1187 C CA . ASP A 1 156 ? 25.464 12.804 -18.825 1.00 77.06 156 ASP A CA 1
ATOM 1188 C C . ASP A 1 156 ? 25.914 12.809 -20.298 1.00 77.06 156 ASP A C 1
ATOM 1190 O O . ASP A 1 156 ? 25.252 13.404 -21.153 1.00 77.06 156 ASP A O 1
ATOM 1194 N N . ARG A 1 157 ? 27.050 12.174 -20.618 1.00 81.44 157 ARG A N 1
ATOM 1195 C CA . ARG A 1 157 ? 27.593 12.074 -21.981 1.00 81.44 157 ARG A CA 1
ATOM 1196 C C . ARG A 1 157 ? 27.610 10.619 -22.460 1.00 81.44 157 ARG A C 1
ATOM 1198 O O . ARG A 1 157 ? 28.635 9.946 -22.288 1.00 81.44 157 ARG A O 1
ATOM 1205 N N . PRO A 1 158 ? 26.526 10.153 -23.110 1.00 79.69 158 PRO A N 1
ATOM 1206 C CA . PRO A 1 158 ? 26.437 8.798 -23.644 1.00 79.69 158 PRO A CA 1
ATOM 1207 C C . PRO A 1 158 ? 27.623 8.434 -24.543 1.00 79.69 158 PRO A C 1
ATOM 1209 O O . PRO A 1 158 ? 28.131 9.271 -25.294 1.00 79.69 158 PRO A O 1
ATOM 1212 N N . GLY A 1 159 ? 28.066 7.179 -24.464 1.00 79.88 159 GLY A N 1
ATOM 1213 C CA . GLY A 1 159 ? 29.156 6.632 -25.282 1.00 79.88 159 GLY A CA 1
ATOM 1214 C C . GLY A 1 159 ? 30.579 6.982 -24.827 1.00 79.88 159 GLY A C 1
ATOM 1215 O O . GLY A 1 159 ? 31.529 6.449 -25.391 1.00 79.88 159 GLY A O 1
ATOM 1216 N N . THR A 1 160 ? 30.756 7.834 -23.811 1.00 94.06 160 THR A N 1
ATOM 1217 C CA . THR A 1 160 ? 32.053 8.020 -23.120 1.00 94.06 160 THR A CA 1
ATOM 1218 C C . THR A 1 160 ? 32.292 6.907 -22.096 1.00 94.06 160 THR A C 1
ATOM 1220 O O . THR A 1 160 ? 31.357 6.199 -21.758 1.00 94.06 160 THR A O 1
ATOM 1223 N N . LEU A 1 161 ? 33.501 6.724 -21.556 1.00 94.75 161 LEU A N 1
ATOM 1224 C CA . LEU A 1 161 ? 33.776 5.677 -20.555 1.00 94.75 161 LEU A CA 1
ATOM 1225 C C . LEU A 1 161 ? 32.886 5.807 -19.308 1.00 94.75 161 LEU A C 1
ATOM 1227 O O . LEU A 1 161 ? 32.363 4.803 -18.833 1.00 94.75 161 LEU A O 1
ATOM 1231 N N . ILE A 1 162 ? 32.684 7.024 -18.790 1.00 90.62 162 ILE A N 1
ATOM 1232 C CA . ILE A 1 162 ? 31.807 7.257 -17.630 1.00 90.62 162 ILE A CA 1
ATOM 1233 C C . ILE A 1 162 ? 30.332 7.150 -18.027 1.00 90.62 162 ILE A C 1
ATOM 1235 O O . ILE A 1 162 ? 29.574 6.490 -17.322 1.00 90.62 162 ILE A O 1
ATOM 1239 N N . GLY A 1 163 ? 29.925 7.751 -19.150 1.00 81.00 163 GLY A N 1
ATOM 1240 C CA . GLY A 1 163 ? 28.536 7.687 -19.617 1.00 81.00 163 GLY A CA 1
ATOM 1241 C C . GLY A 1 163 ? 28.097 6.273 -20.003 1.00 81.00 163 GLY A C 1
ATOM 1242 O O . GLY A 1 163 ? 27.029 5.833 -19.617 1.00 81.00 163 GLY A O 1
ATOM 1243 N N . ALA A 1 164 ? 28.950 5.501 -20.676 1.00 84.69 164 ALA A N 1
ATOM 1244 C CA . ALA A 1 164 ? 28.675 4.107 -21.017 1.00 84.69 164 ALA A CA 1
ATOM 1245 C C . ALA A 1 164 ? 28.586 3.212 -19.772 1.00 84.69 164 ALA A C 1
ATOM 1247 O O . ALA A 1 164 ? 27.798 2.273 -19.744 1.00 84.69 164 ALA A O 1
ATOM 1248 N N . CYS A 1 165 ? 29.364 3.519 -18.731 1.00 85.19 165 CYS A N 1
ATOM 1249 C CA . CYS A 1 165 ? 29.261 2.855 -17.435 1.00 85.19 165 CYS A CA 1
ATOM 1250 C C . CYS A 1 165 ? 27.915 3.164 -16.745 1.00 85.19 165 CYS A C 1
ATOM 1252 O O . CYS A 1 165 ? 27.264 2.239 -16.275 1.00 85.19 165 CYS A O 1
ATOM 1254 N N . HIS A 1 166 ? 27.469 4.429 -16.774 1.00 80.81 166 HIS A N 1
ATOM 1255 C CA . HIS A 1 166 ? 26.152 4.871 -16.280 1.00 80.81 166 HIS A CA 1
ATOM 1256 C C . HIS A 1 166 ? 24.981 4.220 -17.034 1.00 80.81 166 HIS A C 1
ATOM 1258 O O . HIS A 1 166 ? 24.024 3.740 -16.432 1.00 80.81 166 HIS A O 1
ATOM 1264 N N . ASP A 1 167 ? 25.068 4.196 -18.364 1.00 71.50 167 ASP A N 1
ATOM 1265 C CA . ASP A 1 167 ? 23.980 3.778 -19.252 1.00 71.50 167 ASP A CA 1
ATOM 1266 C C . ASP A 1 167 ? 23.878 2.249 -19.414 1.00 71.50 167 ASP A C 1
ATOM 1268 O O . ASP A 1 167 ? 22.965 1.758 -20.083 1.00 71.50 167 ASP A O 1
ATOM 1272 N N . GLY A 1 168 ? 24.824 1.485 -18.858 1.00 76.31 168 GLY A N 1
ATOM 1273 C CA . GLY A 1 168 ? 24.926 0.044 -19.101 1.00 76.31 168 GLY A CA 1
ATOM 1274 C C . GLY A 1 168 ? 25.365 -0.312 -20.529 1.00 76.31 168 GLY A C 1
ATOM 1275 O O . GLY A 1 168 ? 25.069 -1.401 -21.024 1.00 76.31 168 GLY A O 1
ATOM 1276 N N . ASP A 1 169 ? 26.061 0.592 -21.228 1.00 80.19 169 ASP A N 1
ATOM 1277 C CA . ASP A 1 169 ? 26.520 0.398 -22.608 1.00 80.19 169 ASP A CA 1
ATOM 1278 C C . ASP A 1 169 ? 27.836 -0.395 -22.661 1.00 80.19 169 ASP A C 1
ATOM 1280 O O . ASP A 1 169 ? 28.945 0.126 -22.834 1.00 80.19 169 ASP A O 1
ATOM 1284 N N . LEU A 1 170 ? 27.687 -1.714 -22.549 1.00 86.44 170 LEU A N 1
ATOM 1285 C CA . LEU A 1 170 ? 28.791 -2.672 -22.614 1.00 86.44 170 LEU A CA 1
ATOM 1286 C C . LEU A 1 170 ? 29.554 -2.599 -23.946 1.00 86.44 170 LEU A C 1
ATOM 1288 O O . LEU A 1 170 ? 30.762 -2.835 -23.984 1.00 86.44 170 LEU A O 1
ATOM 1292 N N . THR A 1 171 ? 28.870 -2.258 -25.042 1.00 85.56 171 THR A N 1
ATOM 1293 C CA . THR A 1 171 ? 29.475 -2.226 -26.381 1.00 85.56 171 THR A CA 1
ATOM 1294 C C . THR A 1 171 ? 30.474 -1.082 -26.484 1.00 85.56 171 THR A C 1
ATOM 1296 O O . THR A 1 171 ? 31.613 -1.299 -26.909 1.00 85.56 171 THR A O 1
ATOM 1299 N N . SER A 1 172 ? 30.085 0.117 -26.044 1.00 88.75 172 SER A N 1
ATOM 1300 C CA . SER A 1 172 ? 30.981 1.277 -26.014 1.00 88.75 172 SER A CA 1
ATOM 1301 C C . SER A 1 172 ? 32.166 1.052 -25.074 1.00 88.75 172 SER A C 1
ATOM 1303 O O . SER A 1 172 ? 33.305 1.333 -25.453 1.00 88.75 172 SER A O 1
ATOM 1305 N N . LEU A 1 173 ? 31.942 0.460 -23.894 1.00 90.69 173 LEU A N 1
ATOM 1306 C CA . LEU A 1 173 ? 33.024 0.095 -22.969 1.00 90.69 173 LEU A CA 1
ATOM 1307 C C . LEU A 1 173 ? 34.043 -0.856 -23.621 1.00 90.69 173 LEU A C 1
ATOM 1309 O O . LEU A 1 173 ? 35.250 -0.618 -23.551 1.00 90.69 173 LEU A O 1
ATOM 1313 N N . ILE A 1 174 ? 33.580 -1.902 -24.312 1.00 93.56 174 ILE A N 1
ATOM 1314 C CA . ILE A 1 174 ? 34.454 -2.858 -25.013 1.00 93.56 174 ILE A CA 1
ATOM 1315 C C . ILE A 1 174 ? 35.225 -2.180 -26.156 1.00 93.56 174 ILE A C 1
ATOM 1317 O O . ILE A 1 174 ? 36.415 -2.455 -26.339 1.00 93.56 174 ILE A O 1
ATOM 1321 N N . ALA A 1 175 ? 34.593 -1.269 -26.902 1.00 94.69 175 ALA A N 1
ATOM 1322 C CA . ALA A 1 175 ? 35.229 -0.556 -28.011 1.00 94.69 175 ALA A CA 1
ATOM 1323 C C . ALA A 1 175 ? 36.452 0.266 -27.562 1.00 94.69 175 ALA A C 1
ATOM 1325 O O . ALA A 1 175 ? 37.441 0.370 -28.295 1.00 94.69 175 ALA A O 1
ATOM 1326 N N . TYR A 1 176 ? 36.450 0.784 -26.330 1.00 96.94 176 TYR A N 1
ATOM 1327 C CA . TYR A 1 176 ? 37.590 1.527 -25.794 1.00 96.94 176 TYR A CA 1
ATOM 1328 C C . TYR A 1 176 ? 38.849 0.679 -25.582 1.00 96.94 176 TYR A C 1
ATOM 1330 O O . TYR A 1 176 ? 39.951 1.219 -25.691 1.00 96.94 176 TYR A O 1
ATOM 1338 N N . LYS A 1 177 ? 38.729 -0.644 -25.399 1.00 95.75 177 LYS A N 1
ATOM 1339 C CA . LYS A 1 177 ? 39.904 -1.535 -25.396 1.00 95.75 177 LYS A CA 1
ATOM 1340 C C . LYS A 1 177 ? 40.594 -1.580 -26.758 1.00 95.75 177 LYS A C 1
ATOM 1342 O O . LYS A 1 177 ? 41.815 -1.606 -26.856 1.00 95.75 177 LYS A O 1
ATOM 1347 N N . GLN A 1 178 ? 39.812 -1.546 -27.836 1.00 94.12 178 GLN A N 1
ATOM 1348 C CA . GLN A 1 178 ? 40.357 -1.508 -29.195 1.00 94.12 178 GLN A CA 1
ATOM 1349 C C . GLN A 1 178 ? 40.970 -0.143 -29.517 1.00 94.12 178 GLN A C 1
ATOM 1351 O O . GLN A 1 178 ? 41.970 -0.073 -30.228 1.00 94.12 178 GLN A O 1
ATOM 1356 N N . LYS A 1 179 ? 40.395 0.940 -28.976 1.00 96.81 179 LYS A N 1
ATOM 1357 C CA . LYS A 1 179 ? 40.912 2.306 -29.134 1.00 96.81 179 LYS A CA 1
ATOM 1358 C C . LYS A 1 179 ? 42.239 2.530 -28.397 1.00 96.81 179 LYS A C 1
ATOM 1360 O O . LYS A 1 179 ? 43.075 3.288 -28.885 1.00 96.81 179 LYS A O 1
ATOM 1365 N N . TYR A 1 180 ? 42.447 1.860 -27.262 1.00 96.88 180 TYR A N 1
ATOM 1366 C CA . TYR A 1 180 ? 43.633 2.000 -26.409 1.00 96.88 180 TYR A CA 1
ATOM 1367 C C . TYR A 1 180 ? 44.389 0.673 -26.203 1.00 96.88 180 TYR A C 1
ATOM 1369 O O . TYR A 1 180 ? 44.643 0.284 -25.064 1.00 96.88 180 TYR A O 1
ATOM 1377 N N . PRO A 1 181 ? 44.839 -0.006 -27.275 1.00 95.19 181 PRO A N 1
ATOM 1378 C CA . PRO A 1 181 ? 45.285 -1.402 -27.213 1.00 95.19 181 PRO A CA 1
ATOM 1379 C C . PRO A 1 181 ? 46.532 -1.637 -26.343 1.00 95.19 181 PRO A C 1
ATOM 1381 O O . PRO A 1 181 ? 46.775 -2.762 -25.914 1.00 95.19 181 PRO A O 1
ATOM 1384 N N . GLY A 1 182 ? 47.333 -0.594 -26.091 1.00 94.38 182 GLY A N 1
ATOM 1385 C CA . GLY A 1 182 ? 48.536 -0.657 -25.254 1.00 94.38 182 GLY A CA 1
ATOM 1386 C C . GLY A 1 182 ? 48.310 -0.356 -23.768 1.00 94.38 182 GLY A C 1
ATOM 1387 O O . GLY A 1 182 ? 49.260 -0.453 -22.995 1.00 94.38 182 GLY A O 1
ATOM 1388 N N . ASN A 1 183 ? 47.098 0.027 -23.353 1.00 96.44 183 ASN A N 1
ATOM 1389 C CA . ASN A 1 183 ? 46.807 0.373 -21.962 1.00 96.44 183 ASN A CA 1
ATOM 1390 C C . ASN A 1 183 ? 46.124 -0.798 -21.233 1.00 96.44 183 ASN A C 1
ATOM 1392 O O . ASN A 1 183 ? 44.904 -0.844 -21.067 1.00 96.44 183 ASN A O 1
ATOM 1396 N N . THR A 1 184 ? 46.932 -1.750 -20.763 1.00 95.12 184 THR A N 1
ATOM 1397 C CA . THR A 1 184 ? 46.448 -2.933 -20.032 1.00 95.12 184 THR A CA 1
ATOM 1398 C C . THR A 1 184 ? 45.708 -2.571 -18.739 1.00 95.12 184 THR A C 1
ATOM 1400 O O . THR A 1 184 ? 44.730 -3.234 -18.400 1.00 95.12 184 THR A O 1
ATOM 1403 N N . ALA A 1 185 ? 46.118 -1.504 -18.041 1.00 95.88 185 ALA A N 1
ATOM 1404 C CA . ALA A 1 185 ? 45.455 -1.058 -16.814 1.00 95.88 185 ALA A CA 1
ATOM 1405 C C . ALA A 1 185 ? 44.031 -0.546 -17.095 1.00 95.88 185 ALA A C 1
ATOM 1407 O O . ALA A 1 185 ? 43.098 -0.888 -16.368 1.00 95.88 185 ALA A O 1
ATOM 1408 N N . LEU A 1 186 ? 43.839 0.193 -18.195 1.00 97.69 186 LEU A N 1
ATOM 1409 C CA . LEU A 1 186 ? 42.513 0.577 -18.681 1.00 97.69 186 LEU A CA 1
ATOM 1410 C C . LEU A 1 186 ? 41.672 -0.641 -19.058 1.00 97.69 186 LEU A C 1
ATOM 1412 O O . LEU A 1 186 ? 40.494 -0.681 -18.722 1.00 97.69 186 LEU A O 1
ATOM 1416 N N . HIS A 1 187 ? 42.250 -1.654 -19.708 1.00 97.44 187 HIS A N 1
ATOM 1417 C CA . HIS A 1 187 ? 41.504 -2.872 -20.040 1.00 97.44 187 HIS A CA 1
ATOM 1418 C C . HIS A 1 187 ? 40.981 -3.583 -18.790 1.00 97.44 187 HIS A C 1
ATOM 1420 O O . HIS A 1 187 ? 39.825 -3.996 -18.784 1.00 97.44 187 HIS A O 1
ATOM 1426 N N . GLN A 1 188 ? 41.801 -3.668 -17.738 1.00 96.62 188 GLN A N 1
ATOM 1427 C CA . GLN A 1 188 ? 41.420 -4.248 -16.448 1.00 96.62 188 GLN A CA 1
ATOM 1428 C C . GLN A 1 188 ? 40.345 -3.419 -15.735 1.00 96.62 188 GLN A C 1
ATOM 1430 O O . GLN A 1 188 ? 39.394 -3.984 -15.199 1.00 96.62 188 GLN A O 1
ATOM 1435 N N . TRP A 1 189 ? 40.446 -2.087 -15.774 1.00 97.50 189 TRP A N 1
ATOM 1436 C CA . TRP A 1 189 ? 39.377 -1.216 -15.282 1.00 97.50 189 TRP A CA 1
ATOM 1437 C C . TRP A 1 189 ? 38.074 -1.449 -16.058 1.00 97.50 189 TRP A C 1
ATOM 1439 O O . TRP A 1 189 ? 37.029 -1.611 -15.437 1.00 97.50 189 TRP A O 1
ATOM 1449 N N . ILE A 1 190 ? 38.134 -1.555 -17.393 1.00 97.44 190 ILE A N 1
ATOM 1450 C CA . ILE A 1 190 ? 36.967 -1.843 -18.242 1.00 97.44 190 ILE A CA 1
ATOM 1451 C C . ILE A 1 190 ? 36.370 -3.216 -17.904 1.00 97.44 190 ILE A C 1
ATOM 1453 O O . ILE A 1 190 ? 35.157 -3.322 -17.798 1.00 97.44 190 ILE A O 1
ATOM 1457 N N . ASP A 1 191 ? 37.182 -4.259 -17.697 1.00 96.12 191 ASP A N 1
ATOM 1458 C CA . ASP A 1 191 ? 36.683 -5.591 -17.308 1.00 96.12 191 ASP A CA 1
ATOM 1459 C C . ASP A 1 191 ? 35.877 -5.560 -16.008 1.00 96.12 191 ASP A C 1
ATOM 1461 O O . ASP A 1 191 ? 34.843 -6.214 -15.898 1.00 96.12 191 ASP A O 1
ATOM 1465 N N . CYS A 1 192 ? 36.323 -4.763 -15.039 1.00 95.56 192 CYS A N 1
ATOM 1466 C CA . CYS A 1 192 ? 35.595 -4.556 -13.795 1.00 95.56 192 CYS A CA 1
ATOM 1467 C C . CYS A 1 192 ? 34.341 -3.682 -14.006 1.00 95.56 192 CYS A C 1
ATOM 1469 O O . CYS A 1 192 ? 33.267 -4.017 -13.508 1.00 95.56 192 CYS A O 1
ATOM 1471 N N . ALA A 1 193 ? 34.446 -2.620 -14.814 1.00 93.88 193 ALA A N 1
ATOM 1472 C CA . ALA A 1 193 ? 33.334 -1.730 -15.156 1.00 93.88 193 ALA A CA 1
ATOM 1473 C C . ALA A 1 193 ? 32.202 -2.447 -15.905 1.00 93.88 193 ALA A C 1
ATOM 1475 O O . ALA A 1 193 ? 31.047 -2.066 -15.758 1.00 93.88 193 ALA A O 1
ATOM 1476 N N . LEU A 1 194 ? 32.505 -3.484 -16.691 1.00 93.12 194 LEU A N 1
ATOM 1477 C CA . LEU A 1 194 ? 31.492 -4.260 -17.407 1.00 93.12 194 LEU A CA 1
ATOM 1478 C C . LEU A 1 194 ? 30.524 -4.959 -16.448 1.00 93.12 194 LEU A C 1
ATOM 1480 O O . LEU A 1 194 ? 29.321 -4.916 -16.689 1.00 93.12 194 LEU A O 1
ATOM 1484 N N . TYR A 1 195 ? 31.019 -5.548 -15.354 1.00 91.69 195 TYR A N 1
ATOM 1485 C CA . TYR A 1 195 ? 30.149 -6.144 -14.334 1.00 91.69 195 TYR A CA 1
ATOM 1486 C C . TYR A 1 195 ? 29.266 -5.098 -13.656 1.00 91.69 195 TYR A C 1
ATOM 1488 O O . TYR A 1 195 ? 28.072 -5.329 -13.487 1.00 91.69 195 TYR A O 1
ATOM 1496 N N . TYR A 1 196 ? 29.834 -3.937 -13.323 1.00 88.19 196 TYR A N 1
ATOM 1497 C CA . TYR A 1 196 ? 29.071 -2.829 -12.755 1.00 88.19 196 TYR A CA 1
ATOM 1498 C C . TYR A 1 196 ? 27.962 -2.355 -13.706 1.00 88.19 196 TYR A C 1
ATOM 1500 O O . TYR A 1 196 ? 26.789 -2.343 -13.342 1.00 88.19 196 TYR A O 1
ATOM 1508 N N . ALA A 1 197 ? 28.327 -2.042 -14.951 1.00 84.50 197 ALA A N 1
ATOM 1509 C CA . ALA A 1 197 ? 27.428 -1.526 -15.979 1.00 84.50 197 ALA A CA 1
ATOM 1510 C C . ALA A 1 197 ? 26.320 -2.527 -16.355 1.00 84.50 197 ALA A C 1
ATOM 1512 O O . ALA A 1 197 ? 25.214 -2.131 -16.715 1.00 84.50 197 ALA A O 1
ATOM 1513 N N . ALA A 1 198 ? 26.591 -3.831 -16.264 1.00 81.00 198 ALA A N 1
ATOM 1514 C CA . ALA A 1 198 ? 25.587 -4.862 -16.507 1.00 81.00 198 ALA A CA 1
ATOM 1515 C C . ALA A 1 198 ? 24.563 -5.011 -15.364 1.00 81.00 198 ALA A C 1
ATOM 1517 O O . ALA A 1 198 ? 23.484 -5.561 -15.598 1.00 81.00 198 ALA A O 1
ATOM 1518 N N . ALA A 1 199 ? 24.879 -4.491 -14.171 1.00 76.06 199 ALA A N 1
ATOM 1519 C CA . ALA A 1 199 ? 24.072 -4.536 -12.952 1.00 76.06 199 ALA A CA 1
ATOM 1520 C C . ALA A 1 199 ? 23.703 -5.960 -12.475 1.00 76.06 199 ALA A C 1
ATOM 1522 O O . ALA A 1 199 ? 24.024 -6.969 -13.102 1.00 76.06 199 ALA A O 1
ATOM 1523 N N . GLY A 1 200 ? 23.025 -6.055 -11.327 1.00 74.19 200 GLY A N 1
ATOM 1524 C CA . GLY A 1 200 ? 22.573 -7.319 -10.736 1.00 74.19 200 GLY A CA 1
ATOM 1525 C C . GLY A 1 200 ? 23.562 -7.957 -9.751 1.00 74.19 200 GLY A C 1
ATOM 1526 O O . GLY A 1 200 ? 24.777 -7.778 -9.834 1.00 74.19 200 GLY A O 1
ATOM 1527 N N . LYS A 1 201 ? 23.026 -8.730 -8.793 1.00 81.19 201 LYS A N 1
ATOM 1528 C CA . LYS A 1 201 ? 23.803 -9.301 -7.674 1.00 81.19 201 LYS A CA 1
ATOM 1529 C C . LYS A 1 201 ? 24.900 -10.270 -8.135 1.00 81.19 201 LYS A C 1
ATOM 1531 O O . LYS A 1 201 ? 25.994 -10.224 -7.584 1.00 81.19 201 LYS A O 1
ATOM 1536 N N . THR A 1 202 ? 24.645 -11.091 -9.160 1.00 84.75 202 THR A N 1
ATOM 1537 C CA . THR A 1 202 ? 25.646 -12.018 -9.721 1.00 84.75 202 THR A CA 1
ATOM 1538 C C . THR A 1 202 ? 26.830 -11.269 -10.326 1.00 84.75 202 THR A C 1
ATOM 1540 O O . THR A 1 202 ? 27.986 -11.596 -10.060 1.00 84.75 202 THR A O 1
ATOM 1543 N N . ASN A 1 203 ? 26.558 -10.234 -11.126 1.00 88.69 203 ASN A N 1
ATOM 1544 C CA . ASN A 1 203 ? 27.611 -9.418 -11.716 1.00 88.69 203 ASN A CA 1
ATOM 1545 C C . ASN A 1 203 ? 28.387 -8.654 -10.639 1.00 88.69 203 ASN A C 1
ATOM 1547 O O . ASN A 1 203 ? 29.611 -8.643 -10.693 1.00 88.69 203 ASN A O 1
ATOM 1551 N N . LEU A 1 204 ? 27.715 -8.111 -9.620 1.00 90.56 204 LEU A N 1
ATOM 1552 C CA . LEU A 1 204 ? 28.373 -7.483 -8.469 1.00 90.56 204 LEU A CA 1
ATOM 1553 C C . LEU A 1 204 ? 29.293 -8.465 -7.716 1.00 90.56 204 LEU A C 1
ATOM 1555 O O . LEU A 1 204 ? 30.429 -8.128 -7.383 1.00 90.56 204 LEU A O 1
ATOM 1559 N N . GLU A 1 205 ? 28.850 -9.706 -7.494 1.00 93.38 205 GLU A N 1
ATOM 1560 C CA . GLU A 1 205 ? 29.686 -10.759 -6.900 1.00 93.38 205 GLU A CA 1
ATOM 1561 C C . GLU A 1 205 ? 30.934 -11.025 -7.754 1.00 93.38 205 GLU A C 1
ATOM 1563 O O . GLU A 1 205 ? 32.055 -11.100 -7.239 1.00 93.38 205 GLU A O 1
ATOM 1568 N N . ASN A 1 206 ? 30.758 -11.124 -9.073 1.00 94.69 206 ASN A N 1
ATOM 1569 C CA . ASN A 1 206 ? 31.852 -11.336 -10.018 1.00 94.69 206 ASN A CA 1
ATOM 1570 C C . ASN A 1 206 ? 32.793 -10.127 -10.109 1.00 94.69 206 ASN A C 1
ATOM 1572 O O . ASN A 1 206 ? 34.001 -10.315 -10.242 1.00 94.69 206 ASN A O 1
ATOM 1576 N N . GLN A 1 207 ? 32.285 -8.905 -9.957 1.00 95.44 207 GLN A N 1
ATOM 1577 C CA . GLN A 1 207 ? 33.085 -7.687 -9.861 1.00 95.44 207 GLN A CA 1
ATOM 1578 C C . GLN A 1 207 ? 34.007 -7.733 -8.635 1.00 95.44 207 GLN A C 1
ATOM 1580 O O . GLN A 1 207 ? 35.214 -7.507 -8.756 1.00 95.44 207 GLN A O 1
ATOM 1585 N N . PHE A 1 208 ? 33.469 -8.094 -7.463 1.00 96.31 208 PHE A N 1
ATOM 1586 C CA . PHE A 1 208 ? 34.251 -8.229 -6.229 1.00 96.31 208 PHE A CA 1
ATOM 1587 C C . PHE A 1 208 ? 35.316 -9.324 -6.352 1.00 96.31 208 PHE A C 1
ATOM 1589 O O . PHE A 1 208 ? 36.480 -9.100 -6.005 1.00 96.31 208 PHE A O 1
ATOM 1596 N N . LYS A 1 209 ? 34.958 -10.488 -6.909 1.00 95.69 209 LYS A N 1
ATOM 1597 C CA . LYS A 1 209 ? 35.907 -11.578 -7.194 1.00 95.69 209 LYS A CA 1
ATOM 1598 C C . LYS A 1 209 ? 36.994 -11.157 -8.181 1.00 95.69 209 LYS A C 1
ATOM 1600 O O . LYS A 1 209 ? 38.164 -11.465 -7.961 1.00 95.69 209 LYS A O 1
ATOM 1605 N N . LEU A 1 210 ? 36.643 -10.429 -9.241 1.00 96.69 210 LEU A N 1
ATOM 1606 C CA . LEU A 1 210 ? 37.605 -9.953 -10.234 1.00 96.69 210 LEU A CA 1
ATOM 1607 C C . LEU A 1 210 ? 38.595 -8.953 -9.622 1.00 96.69 210 LEU A C 1
ATOM 1609 O O . LEU A 1 210 ? 39.799 -9.072 -9.854 1.00 96.69 210 LEU A O 1
ATOM 1613 N N . ALA A 1 211 ? 38.119 -8.016 -8.801 1.00 96.50 211 ALA A N 1
ATOM 1614 C CA . ALA A 1 211 ? 38.983 -7.078 -8.089 1.00 96.50 211 ALA A CA 1
ATOM 1615 C C . ALA A 1 211 ? 39.948 -7.807 -7.133 1.00 96.50 211 ALA A C 1
ATOM 1617 O O . ALA A 1 211 ? 41.151 -7.532 -7.136 1.00 96.50 211 ALA A O 1
ATOM 1618 N N . LEU A 1 212 ? 39.454 -8.798 -6.380 1.00 95.00 212 LEU A N 1
ATOM 1619 C CA . LEU A 1 212 ? 40.288 -9.666 -5.540 1.00 95.00 212 LEU A CA 1
ATOM 1620 C C . LEU A 1 212 ? 41.348 -10.403 -6.366 1.00 95.00 212 LEU A C 1
ATOM 1622 O O . LEU A 1 212 ? 42.525 -10.375 -6.010 1.00 95.00 212 LEU A O 1
ATOM 1626 N N . LYS A 1 213 ? 40.966 -10.996 -7.502 1.00 94.75 213 LYS A N 1
ATOM 1627 C CA . LYS A 1 213 ? 41.893 -11.692 -8.404 1.00 94.75 213 LYS A CA 1
ATOM 1628 C C . LYS A 1 213 ? 42.997 -10.769 -8.910 1.00 94.75 213 LYS A C 1
ATOM 1630 O O . LYS A 1 213 ? 44.171 -11.138 -8.894 1.00 94.75 213 LYS A O 1
ATOM 1635 N N . MET A 1 214 ? 42.636 -9.558 -9.335 1.00 95.44 214 MET A N 1
ATOM 1636 C CA . MET A 1 214 ? 43.597 -8.545 -9.782 1.00 95.44 214 MET A CA 1
ATOM 1637 C C . MET A 1 214 ? 44.587 -8.186 -8.673 1.00 95.44 214 MET A C 1
ATOM 1639 O O . MET A 1 214 ? 45.792 -8.162 -8.922 1.00 95.44 214 MET A O 1
ATOM 1643 N N . TYR A 1 215 ? 44.102 -7.968 -7.449 1.00 94.38 215 TYR A N 1
ATOM 1644 C CA . TYR A 1 215 ? 44.954 -7.661 -6.302 1.00 94.38 215 TYR A CA 1
ATOM 1645 C C . TYR A 1 215 ? 45.882 -8.826 -5.930 1.00 94.38 215 TYR A C 1
ATOM 1647 O O . TYR A 1 215 ? 47.073 -8.618 -5.712 1.00 94.38 215 TYR A O 1
ATOM 1655 N N . TYR A 1 216 ? 45.379 -10.061 -5.911 1.00 92.00 216 TYR A N 1
ATOM 1656 C CA . TYR A 1 216 ? 46.188 -11.242 -5.593 1.00 92.00 216 TYR A CA 1
ATOM 1657 C C . TYR A 1 216 ? 47.305 -11.442 -6.619 1.00 92.00 216 TYR A C 1
ATOM 1659 O O . TYR A 1 216 ? 48.465 -11.596 -6.238 1.00 92.00 216 TYR A O 1
ATOM 1667 N N . ASN A 1 217 ? 46.984 -11.330 -7.911 1.00 91.56 217 ASN A N 1
ATOM 1668 C CA . ASN A 1 217 ? 47.975 -11.387 -8.986 1.00 91.56 217 ASN A CA 1
ATOM 1669 C C . ASN A 1 217 ? 49.021 -10.273 -8.853 1.00 91.56 217 ASN A C 1
ATOM 1671 O O . ASN A 1 217 ? 50.216 -10.526 -8.982 1.00 91.56 217 ASN A O 1
ATOM 1675 N N . MET A 1 218 ? 48.578 -9.050 -8.549 1.00 90.50 218 MET A N 1
ATOM 1676 C CA . MET A 1 218 ? 49.447 -7.892 -8.325 1.00 90.50 218 MET A CA 1
ATOM 1677 C C . MET A 1 218 ? 50.424 -8.107 -7.159 1.00 90.50 218 MET A C 1
ATOM 1679 O O . MET A 1 218 ? 51.556 -7.631 -7.215 1.00 90.50 218 MET A O 1
ATOM 1683 N N . ARG A 1 219 ? 50.002 -8.812 -6.104 1.00 89.75 219 ARG A N 1
ATOM 1684 C CA . ARG A 1 219 ? 50.807 -9.088 -4.903 1.00 89.75 219 ARG A CA 1
ATOM 1685 C C . ARG A 1 219 ? 51.581 -10.409 -4.959 1.00 89.75 219 ARG A C 1
ATOM 1687 O O . ARG A 1 219 ? 52.345 -10.682 -4.040 1.00 89.75 219 ARG A O 1
ATOM 1694 N N . GLY A 1 220 ? 51.393 -11.219 -6.003 1.00 87.81 220 GLY A N 1
ATOM 1695 C CA . GLY A 1 220 ? 51.969 -12.565 -6.091 1.00 87.81 220 GLY A CA 1
ATOM 1696 C C . GLY A 1 220 ? 51.373 -13.558 -5.084 1.00 87.81 220 GLY A C 1
ATOM 1697 O O . GLY A 1 220 ? 52.030 -14.530 -4.715 1.00 87.81 220 GLY A O 1
ATOM 1698 N N . LEU A 1 221 ? 50.147 -13.309 -4.615 1.00 85.75 221 LEU A N 1
ATOM 1699 C CA . LEU A 1 221 ? 49.432 -14.177 -3.679 1.00 85.75 221 LEU A CA 1
ATOM 1700 C C . LEU A 1 221 ? 48.784 -15.357 -4.418 1.00 85.75 221 LEU A C 1
ATOM 1702 O O . LEU A 1 221 ? 48.412 -15.255 -5.585 1.00 85.75 221 LEU A O 1
ATOM 1706 N N . GLN A 1 222 ? 48.618 -16.486 -3.724 1.00 84.00 222 GLN A N 1
ATOM 1707 C CA . GLN A 1 222 ? 47.975 -17.676 -4.289 1.00 84.00 222 GLN A CA 1
ATOM 1708 C C . GLN A 1 222 ? 46.472 -17.446 -4.499 1.00 84.00 222 GLN A C 1
ATOM 1710 O O . GLN A 1 222 ? 45.743 -17.186 -3.541 1.00 84.00 222 GLN A O 1
ATOM 1715 N N . TRP A 1 223 ? 46.009 -17.577 -5.744 1.00 88.69 223 TRP A N 1
ATOM 1716 C CA . TRP A 1 223 ? 44.594 -17.500 -6.109 1.00 88.69 223 TRP A CA 1
ATOM 1717 C C . TRP A 1 223 ? 43.934 -18.881 -6.054 1.00 88.69 223 TRP A C 1
ATOM 1719 O O . TRP A 1 223 ? 44.504 -19.863 -6.523 1.00 88.69 223 TRP A O 1
ATOM 1729 N N . ASN A 1 224 ? 42.724 -18.963 -5.498 1.00 86.44 224 ASN A N 1
ATOM 1730 C CA . ASN A 1 224 ? 41.945 -20.198 -5.471 1.00 86.44 224 ASN A CA 1
ATOM 1731 C C . ASN A 1 224 ? 40.989 -20.234 -6.669 1.00 86.44 224 ASN A C 1
ATOM 1733 O O . ASN A 1 224 ? 40.144 -19.355 -6.806 1.00 86.44 224 ASN A O 1
ATOM 1737 N N . GLU A 1 225 ? 41.078 -21.271 -7.501 1.00 87.19 225 GLU A N 1
ATOM 1738 C CA . GLU A 1 225 ? 40.231 -21.431 -8.693 1.00 87.19 225 GLU A CA 1
ATOM 1739 C C . GLU A 1 225 ? 38.727 -21.464 -8.373 1.00 87.19 225 GLU A C 1
ATOM 1741 O O . GLU A 1 225 ? 37.913 -21.055 -9.193 1.00 87.19 225 GLU A O 1
ATOM 1746 N N . SER A 1 226 ? 38.329 -21.871 -7.162 1.00 86.19 226 SER A N 1
ATOM 1747 C CA . SER A 1 226 ? 36.919 -21.809 -6.734 1.00 86.19 226 SER A CA 1
ATOM 1748 C C . SER A 1 226 ? 36.385 -20.383 -6.534 1.00 86.19 226 SER A C 1
ATOM 1750 O O . SER A 1 226 ? 35.179 -20.200 -6.377 1.00 86.19 226 SER A O 1
ATOM 1752 N N . TRP A 1 227 ? 37.259 -19.372 -6.523 1.00 89.25 227 TRP A N 1
ATOM 1753 C CA . TRP A 1 227 ? 36.898 -17.954 -6.413 1.00 89.25 227 TRP A CA 1
ATOM 1754 C C . TRP A 1 227 ? 36.800 -17.270 -7.776 1.00 89.25 227 TRP A C 1
ATOM 1756 O O . TRP A 1 227 ? 36.580 -16.061 -7.829 1.00 89.25 227 TRP A O 1
ATOM 1766 N N . GLU A 1 228 ? 36.987 -18.013 -8.869 1.00 93.31 228 GLU A N 1
ATOM 1767 C CA . GLU A 1 228 ? 37.007 -17.455 -10.213 1.00 93.31 228 GLU A CA 1
ATOM 1768 C C . GLU A 1 228 ? 35.714 -16.668 -10.501 1.00 93.31 228 GLU A C 1
ATOM 1770 O O . GLU A 1 228 ? 34.616 -17.185 -10.256 1.00 93.31 228 GLU A O 1
ATOM 1775 N N . PRO A 1 229 ? 35.810 -15.409 -10.977 1.00 92.44 229 PRO A N 1
ATOM 1776 C CA . PRO A 1 229 ? 34.629 -14.677 -11.414 1.00 92.44 229 PRO A CA 1
ATOM 1777 C C . PRO A 1 229 ? 33.942 -15.438 -12.556 1.00 92.44 229 PRO A C 1
ATOM 1779 O O . PRO A 1 229 ? 34.600 -15.921 -13.479 1.00 92.44 229 PRO A O 1
ATOM 1782 N N . GLY A 1 230 ? 32.615 -15.551 -12.484 1.00 89.19 230 GLY A N 1
ATOM 1783 C CA . GLY A 1 230 ? 31.794 -16.128 -13.548 1.00 89.19 230 GLY A CA 1
ATOM 1784 C C . GLY A 1 230 ? 31.819 -15.279 -14.819 1.00 89.19 230 GLY A C 1
ATOM 1785 O O . GLY A 1 230 ? 32.477 -14.251 -14.879 1.00 89.19 230 GLY A O 1
ATOM 1786 N N . THR A 1 231 ? 31.101 -15.691 -15.861 1.00 87.50 231 THR A N 1
ATOM 1787 C CA . THR A 1 231 ? 30.960 -14.873 -17.075 1.00 87.50 231 THR A CA 1
ATOM 1788 C C . THR A 1 231 ? 30.037 -13.680 -16.834 1.00 87.50 231 THR A C 1
ATOM 1790 O O . THR A 1 231 ? 29.078 -13.796 -16.075 1.00 87.50 231 THR A O 1
ATOM 1793 N N . LEU A 1 232 ? 30.286 -12.569 -17.533 1.00 82.56 232 LEU A N 1
ATOM 1794 C CA . LEU A 1 232 ? 29.407 -11.399 -17.540 1.00 82.56 232 LEU A CA 1
ATOM 1795 C C . LEU A 1 232 ? 27.977 -11.785 -17.945 1.00 82.56 232 LEU A C 1
ATOM 1797 O O . LEU A 1 232 ? 27.746 -12.200 -19.084 1.00 82.56 232 LEU A O 1
ATOM 1801 N N . GLU A 1 233 ? 27.022 -11.616 -17.033 1.00 75.25 233 GLU A N 1
ATOM 1802 C CA . GLU A 1 233 ? 25.602 -11.707 -17.361 1.00 75.25 233 GLU A CA 1
ATOM 1803 C C . GLU A 1 233 ? 25.203 -10.399 -18.043 1.00 75.25 233 GLU A C 1
ATOM 1805 O O . GLU A 1 233 ? 25.359 -9.325 -17.469 1.00 75.25 233 GLU A O 1
ATOM 1810 N N . GLN A 1 234 ? 24.740 -10.456 -19.292 1.00 63.75 234 GLN A N 1
ATOM 1811 C CA . GLN A 1 234 ? 24.372 -9.237 -20.010 1.00 63.75 234 GLN A CA 1
ATOM 1812 C C . GLN A 1 234 ? 23.121 -8.594 -19.409 1.00 63.75 234 GLN A C 1
ATOM 1814 O O . GLN A 1 234 ? 22.188 -9.290 -18.999 1.00 63.75 234 GLN A O 1
ATOM 1819 N N . ALA A 1 235 ? 23.084 -7.257 -19.428 1.00 55.91 235 ALA A N 1
ATOM 1820 C CA . ALA A 1 235 ? 21.891 -6.499 -19.084 1.00 55.91 235 ALA A CA 1
ATOM 1821 C C . ALA A 1 235 ? 20.694 -7.012 -19.899 1.00 55.91 235 ALA A C 1
ATOM 1823 O O . ALA A 1 235 ? 20.784 -7.226 -21.111 1.00 55.91 235 ALA A O 1
ATOM 1824 N N . SER A 1 236 ? 19.567 -7.235 -19.220 1.00 57.88 236 SER A N 1
ATOM 1825 C CA . SER A 1 236 ? 18.382 -7.791 -19.865 1.00 57.88 236 SER A CA 1
ATOM 1826 C C . SER A 1 236 ? 17.930 -6.884 -21.021 1.00 57.88 236 SER A C 1
ATOM 1828 O O . SER A 1 236 ? 17.792 -5.675 -20.813 1.00 57.88 236 SER A O 1
ATOM 1830 N N . PRO A 1 237 ? 17.591 -7.430 -22.209 1.00 56.38 237 PRO A N 1
ATOM 1831 C CA . PRO A 1 237 ? 16.985 -6.640 -23.289 1.00 56.38 237 PRO A CA 1
ATOM 1832 C C . PRO A 1 237 ? 15.639 -6.010 -22.868 1.00 56.38 237 PRO A C 1
ATOM 1834 O O . PRO A 1 237 ? 15.105 -5.128 -23.538 1.00 56.38 237 PRO A O 1
ATOM 1837 N N . LEU A 1 238 ? 15.100 -6.440 -21.725 1.00 66.19 238 LEU A N 1
ATOM 1838 C CA . LEU A 1 238 ? 13.902 -5.953 -21.062 1.00 66.19 238 LEU A CA 1
ATOM 1839 C C . LEU A 1 238 ? 14.230 -4.837 -20.058 1.00 66.19 238 LEU A C 1
ATOM 1841 O O . LEU A 1 238 ? 14.087 -4.985 -18.842 1.00 66.19 238 LEU A O 1
ATOM 1845 N N . ALA A 1 239 ? 14.699 -3.703 -20.571 1.00 71.94 239 ALA A N 1
ATOM 1846 C CA . ALA A 1 239 ? 15.100 -2.575 -19.731 1.00 71.94 239 ALA A CA 1
ATOM 1847 C C . ALA A 1 239 ? 13.941 -1.631 -19.368 1.00 71.94 239 ALA A C 1
ATOM 1849 O O . ALA A 1 239 ? 14.018 -0.922 -18.370 1.00 71.94 239 ALA A O 1
ATOM 1850 N N . SER A 1 240 ? 12.891 -1.558 -20.194 1.00 82.62 240 SER A N 1
ATOM 1851 C CA . SER A 1 240 ? 11.861 -0.510 -20.068 1.00 82.62 240 SER A CA 1
ATOM 1852 C C . SER A 1 240 ? 10.443 -1.021 -19.831 1.00 82.62 240 SER A C 1
ATOM 1854 O O . SER A 1 240 ? 9.689 -0.324 -19.164 1.00 82.62 240 SER A O 1
ATOM 1856 N N . GLU A 1 241 ? 10.074 -2.196 -20.346 1.00 91.31 241 GLU A N 1
ATOM 1857 C CA . GLU A 1 241 ? 8.735 -2.780 -20.179 1.00 91.31 241 GLU A CA 1
ATOM 1858 C C . GLU A 1 241 ? 8.827 -4.304 -20.157 1.00 91.31 241 GLU A C 1
ATOM 1860 O O . GLU A 1 241 ? 9.335 -4.902 -21.112 1.00 91.31 241 GLU A O 1
ATOM 1865 N N . PHE A 1 242 ? 8.339 -4.936 -19.095 1.00 93.88 242 PHE A N 1
ATOM 1866 C CA . PHE A 1 242 ? 8.427 -6.385 -18.916 1.00 93.88 242 PHE A CA 1
ATOM 1867 C C . PHE A 1 242 ? 7.468 -6.899 -17.851 1.00 93.88 242 PHE A C 1
ATOM 1869 O O . PHE A 1 242 ? 6.849 -6.123 -17.124 1.00 93.88 242 PHE A O 1
ATOM 1876 N N . LEU A 1 243 ? 7.372 -8.223 -17.760 1.00 96.06 243 LEU A N 1
ATOM 1877 C CA . LEU A 1 243 ? 6.715 -8.908 -16.655 1.00 96.06 243 LEU A CA 1
ATOM 1878 C C . LEU A 1 243 ? 7.761 -9.349 -15.626 1.00 96.06 243 LEU A C 1
ATOM 1880 O O . LEU A 1 243 ? 8.864 -9.738 -16.012 1.00 96.06 243 LEU A O 1
ATOM 1884 N N . TYR A 1 244 ? 7.450 -9.273 -14.331 1.00 93.19 244 TYR A N 1
ATOM 1885 C CA . TYR A 1 244 ? 8.411 -9.562 -13.256 1.00 93.19 244 TYR A CA 1
ATOM 1886 C C . TYR A 1 244 ? 7.896 -10.591 -12.251 1.00 93.19 244 TYR A C 1
ATOM 1888 O O . TYR A 1 244 ? 6.842 -10.398 -11.659 1.00 93.19 244 TYR A O 1
ATOM 1896 N N . ARG A 1 245 ? 8.635 -11.677 -12.017 1.00 93.69 245 ARG A N 1
ATOM 1897 C CA . ARG A 1 245 ? 8.286 -12.673 -10.991 1.00 93.69 245 ARG A CA 1
ATOM 1898 C C . ARG A 1 245 ? 9.510 -13.479 -10.579 1.00 93.69 245 ARG A C 1
ATOM 1900 O O . ARG A 1 245 ? 10.365 -13.762 -11.411 1.00 93.69 245 ARG A O 1
ATOM 1907 N N . ASP A 1 246 ? 9.588 -13.854 -9.310 1.00 85.81 246 ASP A N 1
ATOM 1908 C CA . ASP A 1 246 ? 10.646 -14.689 -8.729 1.00 85.81 246 ASP A CA 1
ATOM 1909 C C . ASP A 1 246 ? 12.053 -14.116 -8.988 1.00 85.81 246 ASP A C 1
ATOM 1911 O O . ASP A 1 246 ? 12.991 -14.839 -9.326 1.00 85.81 246 ASP A O 1
ATOM 1915 N N . GLY A 1 247 ? 12.192 -12.788 -8.903 1.00 77.19 247 GLY A N 1
ATOM 1916 C CA . GLY A 1 247 ? 13.457 -12.100 -9.179 1.00 77.19 247 GLY A CA 1
ATOM 1917 C C . GLY A 1 247 ? 13.805 -11.942 -10.664 1.00 77.19 247 GLY A C 1
ATOM 1918 O O . GLY A 1 247 ? 14.852 -11.381 -10.979 1.00 77.19 247 GLY A O 1
ATOM 1919 N N . GLN A 1 248 ? 12.962 -12.419 -11.584 1.00 79.31 248 GLN A N 1
ATOM 1920 C CA . GLN A 1 248 ? 13.267 -12.511 -13.015 1.00 79.31 248 GLN A CA 1
ATOM 1921 C C . GLN A 1 248 ? 12.383 -11.597 -13.868 1.00 79.31 248 GLN A C 1
ATOM 1923 O O . GLN A 1 248 ? 11.229 -11.324 -13.537 1.00 79.31 248 GLN A O 1
ATOM 1928 N N . ARG A 1 249 ? 12.937 -11.140 -14.999 1.00 86.62 249 ARG A N 1
ATOM 1929 C CA . ARG A 1 249 ? 12.235 -10.350 -16.023 1.00 86.62 249 ARG A CA 1
ATOM 1930 C C . ARG A 1 249 ? 11.829 -11.249 -17.183 1.00 86.62 249 ARG A C 1
ATOM 1932 O O . ARG A 1 249 ? 12.634 -12.061 -17.631 1.00 86.62 249 ARG A O 1
ATOM 1939 N N . PHE A 1 250 ? 10.629 -11.050 -17.710 1.00 85.81 250 PHE A N 1
ATOM 1940 C CA . PHE A 1 250 ? 10.057 -11.872 -18.771 1.00 85.81 250 PHE A CA 1
ATOM 1941 C C . PHE A 1 250 ? 9.484 -11.029 -19.910 1.00 85.81 250 PHE A C 1
ATOM 1943 O O . PHE A 1 250 ? 8.907 -9.955 -19.695 1.00 85.81 250 PHE A O 1
ATOM 1950 N N . THR A 1 251 ? 9.609 -11.553 -21.132 1.00 89.06 251 THR A N 1
ATOM 1951 C CA . THR A 1 251 ? 8.770 -11.140 -22.263 1.00 89.06 251 THR A CA 1
ATOM 1952 C C . THR A 1 251 ? 7.319 -11.574 -22.008 1.00 89.06 251 THR A C 1
ATOM 1954 O O . THR A 1 251 ? 7.036 -12.314 -21.061 1.00 89.06 251 THR A O 1
ATOM 1957 N N . LYS A 1 252 ? 6.377 -11.131 -22.851 1.00 90.50 252 LYS A N 1
ATOM 1958 C CA . LYS A 1 252 ? 4.976 -11.570 -22.743 1.00 90.50 252 LYS A CA 1
ATOM 1959 C C . LYS A 1 252 ? 4.877 -13.083 -22.969 1.00 90.50 252 LYS A C 1
ATOM 1961 O O . LYS A 1 252 ? 4.207 -13.786 -22.217 1.00 90.50 252 LYS A O 1
ATOM 1966 N N . GLU A 1 253 ? 5.577 -13.568 -23.987 1.00 91.19 253 GLU A N 1
ATOM 1967 C CA . GLU A 1 253 ? 5.577 -14.954 -24.445 1.00 91.19 253 GLU A CA 1
ATOM 1968 C C . GLU A 1 253 ? 6.212 -15.888 -23.408 1.00 91.19 253 GLU A C 1
ATOM 1970 O O . GLU A 1 253 ? 5.613 -16.903 -23.041 1.00 91.19 253 GLU A O 1
ATOM 1975 N N . ASP A 1 254 ? 7.382 -15.523 -22.876 1.00 89.56 254 ASP A N 1
ATOM 1976 C CA . ASP A 1 254 ? 8.091 -16.341 -21.885 1.00 89.56 254 ASP A CA 1
ATOM 1977 C C . ASP A 1 254 ? 7.316 -16.416 -20.567 1.00 89.56 254 ASP A C 1
ATOM 1979 O O . ASP A 1 254 ? 7.214 -17.489 -19.963 1.00 89.56 254 ASP A O 1
ATOM 1983 N N . TYR A 1 255 ? 6.729 -15.293 -20.133 1.00 95.12 255 TYR A N 1
ATOM 1984 C CA . TYR A 1 255 ? 5.960 -15.251 -18.893 1.00 95.12 255 TYR A CA 1
ATOM 1985 C C . TYR A 1 255 ? 4.760 -16.187 -18.954 1.00 95.12 255 TYR A C 1
ATOM 1987 O O . TYR A 1 255 ? 4.616 -17.037 -18.083 1.00 95.12 255 TYR A O 1
ATOM 1995 N N . PHE A 1 256 ? 3.914 -16.072 -19.982 1.00 95.19 256 PHE A N 1
ATOM 1996 C CA . PHE A 1 256 ? 2.701 -16.888 -20.078 1.00 95.19 256 PHE A CA 1
ATOM 1997 C C . PHE A 1 256 ? 2.979 -18.346 -20.444 1.00 95.19 256 PHE A C 1
ATOM 1999 O O . PHE A 1 256 ? 2.143 -19.206 -20.180 1.00 95.19 256 PHE A O 1
ATOM 2006 N N . THR A 1 257 ? 4.157 -18.651 -20.989 1.00 96.12 257 THR A N 1
ATOM 2007 C CA . THR A 1 257 ? 4.615 -20.039 -21.128 1.00 96.12 257 THR A CA 1
ATOM 2008 C C . THR A 1 257 ? 4.933 -20.649 -19.761 1.00 96.12 257 THR A C 1
ATOM 2010 O O . THR A 1 257 ? 4.564 -21.792 -19.494 1.00 96.12 257 THR A O 1
ATOM 2013 N N . ARG A 1 258 ? 5.601 -19.897 -18.877 1.00 95.06 258 ARG A N 1
ATOM 2014 C CA . ARG A 1 258 ? 5.998 -20.373 -17.541 1.00 95.06 258 ARG A CA 1
ATOM 2015 C C . ARG A 1 258 ? 4.870 -20.306 -16.509 1.00 95.06 258 ARG A C 1
ATOM 2017 O O . ARG A 1 258 ? 4.756 -21.195 -15.670 1.00 95.06 258 ARG A O 1
ATOM 2024 N N . TYR A 1 259 ? 4.051 -19.265 -16.577 1.00 96.00 259 TYR A N 1
ATOM 2025 C CA . TYR A 1 259 ? 2.923 -18.984 -15.692 1.00 96.00 259 TYR A CA 1
ATOM 2026 C C . TYR A 1 259 ? 1.652 -18.813 -16.541 1.00 96.00 259 TYR A C 1
ATOM 2028 O O . TYR A 1 259 ? 1.173 -17.690 -16.727 1.00 96.00 259 TYR A O 1
ATOM 2036 N N . PRO A 1 260 ? 1.117 -19.906 -17.115 1.00 95.12 260 PRO A N 1
ATOM 2037 C CA . PRO A 1 260 ? -0.078 -19.835 -17.943 1.00 95.12 260 PRO A CA 1
ATOM 2038 C C . PRO A 1 260 ? -1.274 -19.339 -17.130 1.00 95.12 260 PRO A C 1
ATOM 2040 O O . PRO A 1 260 ? -1.502 -19.783 -16.003 1.00 95.12 260 PRO A O 1
ATOM 2043 N N . LEU A 1 261 ? -2.049 -18.428 -17.721 1.00 94.06 261 LEU A N 1
ATOM 2044 C CA . LEU A 1 261 ? -3.297 -17.959 -17.130 1.00 94.06 261 LEU A CA 1
ATOM 2045 C C . LEU A 1 261 ? -4.357 -19.053 -17.251 1.00 94.06 261 LEU A C 1
ATOM 2047 O O . LEU A 1 261 ? -4.615 -19.563 -18.342 1.00 94.06 261 LEU A O 1
ATOM 2051 N N . ASP A 1 262 ? -4.998 -19.379 -16.137 1.00 95.06 262 ASP A N 1
ATOM 2052 C CA . ASP A 1 262 ? -6.163 -20.256 -16.124 1.00 95.06 262 ASP A CA 1
ATOM 2053 C C . ASP A 1 262 ? -7.420 -19.412 -16.389 1.00 95.06 262 ASP A C 1
ATOM 2055 O O . ASP A 1 262 ? -7.766 -18.577 -15.551 1.00 95.06 262 ASP A O 1
ATOM 2059 N N . PRO A 1 263 ? -8.128 -19.592 -17.515 1.00 92.31 263 PRO A N 1
ATOM 2060 C CA . PRO A 1 263 ? -9.300 -18.780 -17.841 1.00 92.31 263 PRO A CA 1
ATOM 2061 C C . PRO A 1 263 ? -10.467 -18.962 -16.858 1.00 92.31 263 PRO A C 1
ATOM 2063 O O . PRO A 1 263 ? -11.384 -18.145 -16.863 1.00 92.31 263 PRO A O 1
ATOM 2066 N N . ALA A 1 264 ? -10.458 -20.006 -16.019 1.00 93.44 264 ALA A N 1
ATOM 2067 C CA . ALA A 1 264 ? -11.454 -20.196 -14.965 1.00 93.44 264 ALA A CA 1
ATOM 2068 C C . ALA A 1 264 ? -11.143 -19.397 -13.686 1.00 93.44 264 ALA A C 1
ATOM 2070 O O . ALA A 1 264 ? -11.985 -19.333 -12.788 1.00 93.44 264 ALA A O 1
ATOM 2071 N N . LYS A 1 265 ? -9.947 -18.805 -13.579 1.00 95.50 265 LYS A N 1
ATOM 2072 C CA . LYS A 1 265 ? -9.498 -18.061 -12.398 1.00 95.50 265 LYS A CA 1
ATOM 2073 C C . LYS A 1 265 ? -9.512 -16.553 -12.657 1.00 95.50 265 LYS A C 1
ATOM 2075 O O . LYS A 1 265 ? -9.073 -16.113 -13.721 1.00 95.50 265 LYS A O 1
ATOM 2080 N N . PRO A 1 266 ? -9.946 -15.743 -11.678 1.00 97.50 266 PRO A N 1
ATOM 2081 C CA . PRO A 1 266 ? -9.804 -14.297 -11.760 1.00 97.50 266 PRO A CA 1
ATOM 2082 C C . PRO A 1 266 ? -8.335 -13.866 -11.810 1.00 97.50 266 PRO A C 1
ATOM 2084 O O . PRO A 1 266 ? -7.453 -14.557 -11.291 1.00 97.50 266 PRO A O 1
ATOM 2087 N N . THR A 1 267 ? -8.087 -12.696 -12.394 1.00 98.25 267 THR A N 1
ATOM 2088 C CA . THR A 1 267 ? -6.738 -12.167 -12.626 1.00 98.25 267 THR A CA 1
ATOM 2089 C C . THR A 1 267 ? -6.517 -10.849 -11.901 1.00 98.25 267 THR A C 1
ATOM 2091 O O . THR A 1 267 ? -7.348 -9.947 -11.977 1.00 98.25 267 THR A O 1
ATOM 2094 N N . VAL A 1 268 ? -5.366 -10.702 -11.249 1.00 98.75 268 VAL A N 1
ATOM 2095 C CA . VAL A 1 268 ? -4.917 -9.440 -10.653 1.00 98.75 268 VAL A CA 1
ATOM 2096 C C . VAL A 1 268 ? -3.679 -8.941 -11.377 1.00 98.75 268 VAL A C 1
ATOM 2098 O O . VAL A 1 268 ? -2.685 -9.658 -11.499 1.00 98.75 268 VAL A O 1
ATOM 2101 N N . ALA A 1 269 ? -3.725 -7.701 -11.851 1.00 98.69 269 ALA A N 1
ATOM 2102 C CA . ALA A 1 269 ? -2.533 -7.020 -12.327 1.00 98.69 269 ALA A CA 1
ATOM 2103 C C . ALA A 1 269 ? -1.855 -6.304 -11.157 1.00 98.69 269 ALA A C 1
ATOM 2105 O O . ALA A 1 269 ? -2.521 -5.633 -10.372 1.00 98.69 269 ALA A O 1
ATOM 2106 N N . VAL A 1 270 ? -0.535 -6.422 -11.048 1.00 98.75 270 VAL A N 1
ATOM 2107 C CA . VAL A 1 270 ? 0.261 -5.702 -10.042 1.00 98.75 270 VAL A CA 1
ATOM 2108 C C . VAL A 1 270 ? 1.230 -4.806 -10.791 1.00 98.75 270 VAL A C 1
ATOM 2110 O O . VAL A 1 270 ? 2.019 -5.305 -11.592 1.00 98.75 270 VAL A O 1
ATOM 2113 N N . LEU A 1 271 ? 1.142 -3.495 -10.582 1.00 98.25 271 LEU A N 1
ATOM 2114 C CA . LEU A 1 271 ? 1.941 -2.505 -11.294 1.00 98.25 271 LEU A CA 1
ATOM 2115 C C . LEU A 1 271 ? 3.096 -2.026 -10.421 1.00 98.25 271 LEU A C 1
ATOM 2117 O O . LEU A 1 271 ? 2.889 -1.587 -9.290 1.00 98.25 271 LEU A O 1
ATOM 2121 N N . SER A 1 272 ? 4.297 -2.023 -10.989 1.00 95.88 272 SER A N 1
ATOM 2122 C CA . SER A 1 272 ? 5.428 -1.265 -10.458 1.00 95.88 272 SER A CA 1
ATOM 2123 C C . SER A 1 272 ? 6.243 -0.656 -11.603 1.00 95.88 272 SER A C 1
ATOM 2125 O O . SER A 1 272 ? 5.845 -0.694 -12.772 1.00 95.88 272 SER A O 1
ATOM 2127 N N . TYR A 1 273 ? 7.368 -0.030 -11.279 1.00 92.50 273 TYR A N 1
ATOM 2128 C CA . TYR A 1 273 ? 8.181 0.697 -12.236 1.00 92.50 273 TYR A CA 1
ATOM 2129 C C . TYR A 1 273 ? 9.675 0.480 -12.047 1.00 92.50 273 TYR A C 1
ATOM 2131 O O . TYR A 1 273 ? 10.150 0.099 -10.980 1.00 92.50 273 TYR A O 1
ATOM 2139 N N . VAL A 1 274 ? 10.422 0.738 -13.116 1.00 84.50 274 VAL A N 1
ATOM 2140 C CA . VAL A 1 274 ? 11.884 0.697 -13.104 1.00 84.50 274 VAL A CA 1
ATOM 2141 C C . VAL A 1 274 ? 12.425 1.990 -12.489 1.00 84.50 274 VAL A C 1
ATOM 2143 O O . VAL A 1 274 ? 12.063 3.090 -12.919 1.00 84.50 274 VAL A O 1
ATOM 2146 N N . GLY A 1 275 ? 13.287 1.860 -11.481 1.00 70.62 275 GLY A N 1
ATOM 2147 C CA . GLY A 1 275 ? 14.025 2.968 -10.880 1.00 70.62 275 GLY A CA 1
ATOM 2148 C C . GLY A 1 275 ? 15.128 3.504 -11.799 1.00 70.62 275 GLY A C 1
ATOM 2149 O O . GLY A 1 275 ? 15.443 2.927 -12.836 1.00 70.62 275 GLY A O 1
ATOM 2150 N N . SER A 1 276 ? 15.766 4.608 -11.408 1.00 57.94 276 SER A N 1
ATOM 2151 C CA . SER A 1 276 ? 16.843 5.227 -12.201 1.00 57.94 276 SER A CA 1
ATOM 2152 C C . SER A 1 276 ? 18.061 4.322 -12.410 1.00 57.94 276 SER A C 1
ATOM 2154 O O . SER A 1 276 ? 18.797 4.520 -13.363 1.00 57.94 276 SER A O 1
ATOM 2156 N N . THR A 1 277 ? 18.261 3.331 -11.539 1.00 52.66 277 THR A N 1
ATOM 2157 C CA . THR A 1 277 ? 19.358 2.353 -11.606 1.00 52.66 277 THR A CA 1
ATOM 2158 C C . THR A 1 277 ? 18.989 1.092 -12.395 1.00 52.66 277 THR A C 1
ATOM 2160 O O . THR A 1 277 ? 19.708 0.103 -12.344 1.00 52.66 277 THR A O 1
ATOM 2163 N N . GLY A 1 278 ? 17.833 1.071 -13.067 1.00 64.19 278 GLY A N 1
ATOM 2164 C CA . GLY A 1 278 ? 17.375 -0.087 -13.838 1.00 64.19 278 GLY A CA 1
ATOM 2165 C C . GLY A 1 278 ? 16.722 -1.200 -13.010 1.00 64.19 278 GLY A C 1
ATOM 2166 O O . GLY A 1 278 ? 16.219 -2.154 -13.599 1.00 64.19 278 GLY A O 1
ATOM 2167 N N . GLU A 1 279 ? 16.693 -1.087 -11.681 1.00 73.81 279 GLU A N 1
ATOM 2168 C CA . GLU A 1 279 ? 16.058 -2.046 -10.765 1.00 73.81 279 GLU A CA 1
ATOM 2169 C C . GLU A 1 279 ? 14.533 -1.893 -10.717 1.00 73.81 279 GLU A C 1
ATOM 2171 O O . GLU A 1 279 ? 13.996 -0.806 -10.942 1.00 73.81 279 GLU A O 1
ATOM 2176 N N . VAL A 1 280 ? 13.823 -2.971 -10.376 1.00 85.06 280 VAL A N 1
ATOM 2177 C CA . VAL A 1 280 ? 12.377 -2.907 -10.115 1.00 85.06 280 VAL A CA 1
ATOM 2178 C C . VAL A 1 280 ? 12.150 -2.235 -8.765 1.00 85.06 280 VAL A C 1
ATOM 2180 O O . VAL A 1 280 ? 12.579 -2.730 -7.722 1.00 85.06 280 VAL A O 1
ATOM 2183 N N . GLN A 1 281 ? 11.457 -1.101 -8.767 1.00 86.94 281 GLN A N 1
ATOM 2184 C CA . GLN A 1 281 ? 11.112 -0.410 -7.537 1.00 86.94 281 GLN A CA 1
ATOM 2185 C C . GLN A 1 281 ? 10.154 -1.283 -6.711 1.00 86.94 281 GLN A C 1
ATOM 2187 O O . GLN A 1 281 ? 9.185 -1.829 -7.236 1.00 86.94 281 GLN A O 1
ATOM 2192 N N . TYR A 1 282 ? 10.423 -1.409 -5.409 1.00 90.06 282 TYR A N 1
ATOM 2193 C CA . TYR A 1 282 ? 9.599 -2.190 -4.476 1.00 90.06 282 TYR A CA 1
ATOM 2194 C C . TYR A 1 282 ? 9.459 -3.681 -4.835 1.00 90.06 282 TYR A C 1
ATOM 2196 O O . TYR A 1 282 ? 8.424 -4.284 -4.552 1.00 90.06 282 TYR A O 1
ATOM 2204 N N . ALA A 1 283 ? 10.496 -4.275 -5.435 1.00 89.00 283 ALA A N 1
ATOM 2205 C CA . ALA A 1 283 ? 10.511 -5.678 -5.852 1.00 89.00 283 ALA A CA 1
ATOM 2206 C C . ALA A 1 283 ? 10.064 -6.656 -4.748 1.00 89.00 283 ALA A C 1
ATOM 2208 O O . ALA A 1 283 ? 9.220 -7.508 -5.009 1.00 89.00 283 ALA A O 1
ATOM 2209 N N . ASP A 1 284 ? 10.552 -6.487 -3.514 1.00 89.50 284 ASP A N 1
ATOM 2210 C CA . ASP A 1 284 ? 10.202 -7.363 -2.385 1.00 89.50 284 ASP A CA 1
ATOM 2211 C C . ASP A 1 284 ? 8.704 -7.306 -2.051 1.00 89.50 284 ASP A C 1
ATOM 2213 O O . ASP A 1 284 ? 8.042 -8.334 -1.920 1.00 89.50 284 ASP A O 1
ATOM 2217 N N . ALA A 1 285 ? 8.142 -6.094 -1.980 1.00 94.81 285 ALA A N 1
ATOM 2218 C CA . ALA A 1 285 ? 6.716 -5.893 -1.742 1.00 94.81 285 ALA A CA 1
ATOM 2219 C C . ALA A 1 285 ? 5.871 -6.468 -2.885 1.00 94.81 285 ALA A C 1
ATOM 2221 O O . ALA A 1 285 ? 4.836 -7.089 -2.645 1.00 94.81 285 ALA A O 1
ATOM 2222 N N . MET A 1 286 ? 6.329 -6.293 -4.127 1.00 96.81 286 MET A N 1
ATOM 2223 C CA . MET A 1 286 ? 5.651 -6.823 -5.303 1.00 96.81 286 MET A CA 1
ATOM 2224 C C . MET A 1 286 ? 5.643 -8.352 -5.280 1.00 96.81 286 MET A C 1
ATOM 2226 O O . MET A 1 286 ? 4.591 -8.949 -5.493 1.00 96.81 286 MET A O 1
ATOM 2230 N N . GLN A 1 287 ? 6.778 -8.985 -4.972 1.00 96.19 287 GLN A N 1
ATOM 2231 C CA . GLN A 1 287 ? 6.871 -10.439 -4.862 1.00 96.19 287 GLN A CA 1
ATOM 2232 C C . GLN A 1 287 ? 5.966 -10.971 -3.748 1.00 96.19 287 GLN A C 1
ATOM 2234 O O . GLN A 1 287 ? 5.217 -11.913 -3.984 1.00 96.19 287 GLN A O 1
ATOM 2239 N N . GLN A 1 288 ? 5.947 -10.329 -2.577 1.00 97.75 288 GLN A N 1
ATOM 2240 C CA . GLN A 1 288 ? 5.074 -10.746 -1.479 1.00 97.75 288 GLN A CA 1
ATOM 2241 C C . GLN A 1 288 ? 3.582 -10.650 -1.848 1.00 97.75 288 GLN A C 1
ATOM 2243 O O . GLN A 1 288 ? 2.807 -11.543 -1.510 1.00 97.75 288 GLN A O 1
ATOM 2248 N N . ILE A 1 289 ? 3.174 -9.607 -2.583 1.00 98.62 289 ILE A N 1
ATOM 2249 C CA . ILE A 1 289 ? 1.809 -9.491 -3.123 1.00 98.62 289 ILE A CA 1
ATOM 2250 C C . ILE A 1 289 ? 1.528 -10.608 -4.137 1.00 98.62 289 ILE A C 1
ATOM 2252 O O . ILE A 1 289 ? 0.465 -11.224 -4.078 1.00 98.62 289 ILE A O 1
ATOM 2256 N N . ILE A 1 290 ? 2.458 -10.886 -5.060 1.00 98.56 290 ILE A N 1
ATOM 2257 C CA . ILE A 1 290 ? 2.319 -11.958 -6.061 1.00 98.56 290 ILE A CA 1
ATOM 2258 C C . ILE A 1 290 ? 2.119 -13.313 -5.373 1.00 98.56 290 ILE A C 1
ATOM 2260 O O . ILE A 1 290 ? 1.219 -14.061 -5.759 1.00 98.56 290 ILE A O 1
ATOM 2264 N N . ASP A 1 291 ? 2.928 -13.617 -4.360 1.00 98.06 291 ASP A N 1
ATOM 2265 C CA . ASP A 1 291 ? 2.882 -14.888 -3.638 1.00 98.06 291 ASP A CA 1
ATOM 2266 C C . ASP A 1 291 ? 1.561 -15.052 -2.876 1.00 98.06 291 ASP A C 1
ATOM 2268 O O . ASP A 1 291 ? 0.928 -16.106 -2.962 1.00 98.06 291 ASP A O 1
ATOM 2272 N N . GLU A 1 292 ? 1.089 -13.997 -2.207 1.00 98.31 292 GLU A N 1
ATOM 2273 C CA . GLU A 1 292 ? -0.176 -14.004 -1.462 1.00 98.31 292 GLU A CA 1
ATOM 2274 C C . GLU A 1 292 ? -1.410 -14.070 -2.383 1.00 98.31 292 GLU A C 1
ATOM 2276 O O . GLU A 1 292 ? -2.411 -14.709 -2.063 1.00 98.31 292 GLU A O 1
ATOM 2281 N N . LEU A 1 293 ? -1.358 -13.462 -3.571 1.00 98.50 293 LEU A N 1
ATOM 2282 C CA . LEU A 1 293 ? -2.409 -13.614 -4.585 1.00 98.50 293 LEU A CA 1
ATOM 2283 C C . LEU A 1 293 ? -2.428 -15.035 -5.165 1.00 98.50 293 LEU A C 1
ATOM 2285 O O . LEU A 1 293 ? -3.492 -15.643 -5.312 1.00 98.50 293 LEU A O 1
ATOM 2289 N N . ALA A 1 294 ? -1.252 -15.577 -5.487 1.00 97.19 294 ALA A N 1
ATOM 2290 C CA . ALA A 1 294 ? -1.115 -16.912 -6.056 1.00 97.19 294 ALA A CA 1
ATOM 2291 C C . ALA A 1 294 ? -1.514 -18.009 -5.055 1.00 97.19 294 ALA A C 1
ATOM 2293 O O . ALA A 1 294 ? -2.148 -18.989 -5.456 1.00 97.19 294 ALA A O 1
ATOM 2294 N N . SER A 1 295 ? -1.213 -17.839 -3.762 1.00 97.00 295 SER A N 1
ATOM 2295 C CA . SER A 1 295 ? -1.619 -18.769 -2.695 1.00 97.00 295 SER A CA 1
ATOM 2296 C C . SER A 1 295 ? -3.145 -18.875 -2.568 1.00 97.00 295 SER A C 1
ATOM 2298 O O . SER A 1 295 ? -3.671 -19.943 -2.254 1.00 97.00 295 SER A O 1
ATOM 2300 N N . ARG A 1 296 ? -3.869 -17.802 -2.915 1.00 96.25 296 ARG A N 1
ATOM 2301 C CA . ARG A 1 296 ? -5.341 -17.745 -2.995 1.00 96.25 296 ARG A CA 1
ATOM 2302 C C . ARG A 1 296 ? -5.903 -18.243 -4.328 1.00 96.25 296 ARG A C 1
ATOM 2304 O O . ARG A 1 296 ? -7.105 -18.147 -4.565 1.00 96.25 296 ARG A O 1
ATOM 2311 N N . GLY A 1 297 ? -5.052 -18.785 -5.198 1.00 95.81 297 GLY A N 1
ATOM 2312 C CA . GLY A 1 297 ? -5.453 -19.357 -6.478 1.00 95.81 297 GLY A CA 1
ATOM 2313 C C . GLY A 1 297 ? -5.853 -18.320 -7.526 1.00 95.81 297 GLY A C 1
ATOM 2314 O O . GLY A 1 297 ? -6.638 -18.652 -8.408 1.00 95.81 297 GLY A O 1
ATOM 2315 N N . LEU A 1 298 ? -5.345 -17.087 -7.445 1.00 98.00 298 LEU A N 1
ATOM 2316 C CA . LEU A 1 298 ? -5.565 -16.059 -8.464 1.00 98.00 298 LEU A CA 1
ATOM 2317 C C . LEU A 1 298 ? -4.481 -16.113 -9.545 1.00 98.00 298 LEU A C 1
ATOM 2319 O O . LEU A 1 298 ? -3.317 -16.418 -9.272 1.00 98.00 298 LEU A O 1
ATOM 2323 N N . ASN A 1 299 ? -4.853 -15.766 -10.776 1.00 98.31 299 ASN A N 1
ATOM 2324 C CA . ASN A 1 299 ? -3.874 -15.427 -11.802 1.00 98.31 299 ASN A CA 1
ATOM 2325 C C . ASN A 1 299 ? -3.239 -14.071 -11.466 1.00 98.31 299 ASN A C 1
ATOM 2327 O O . ASN A 1 299 ? -3.923 -13.163 -10.990 1.00 98.31 299 ASN A O 1
ATOM 2331 N N . VAL A 1 300 ? -1.953 -13.900 -11.769 1.00 98.62 300 VAL A N 1
ATOM 2332 C CA . VAL A 1 300 ? -1.240 -12.642 -11.510 1.00 98.62 300 VAL A CA 1
ATOM 2333 C C . VAL A 1 300 ? -0.516 -12.189 -12.772 1.00 98.62 300 VAL A C 1
ATOM 2335 O O . VAL A 1 300 ? 0.173 -12.990 -13.398 1.00 98.62 300 VAL A O 1
ATOM 2338 N N . ILE A 1 301 ? -0.661 -10.914 -13.142 1.00 98.62 301 ILE A N 1
ATOM 2339 C CA . ILE A 1 301 ? 0.095 -10.279 -14.232 1.00 98.62 301 ILE A CA 1
ATOM 2340 C C . ILE A 1 301 ? 0.933 -9.129 -13.641 1.00 98.62 301 ILE A C 1
ATOM 2342 O O . ILE A 1 301 ? 0.414 -8.034 -13.416 1.00 98.62 301 ILE A O 1
ATOM 2346 N N . PRO A 1 302 ? 2.221 -9.363 -13.348 1.00 98.19 302 PRO A N 1
ATOM 2347 C CA . PRO A 1 302 ? 3.090 -8.393 -12.689 1.00 98.19 302 PRO A CA 1
ATOM 2348 C C . PRO A 1 302 ? 3.758 -7.467 -13.710 1.00 98.19 302 PRO A C 1
ATOM 2350 O O . PRO A 1 302 ? 4.794 -7.799 -14.285 1.00 98.19 302 PRO A O 1
ATOM 2353 N N . VAL A 1 303 ? 3.149 -6.312 -13.956 1.00 98.19 303 VAL A N 1
ATOM 2354 C CA . VAL A 1 303 ? 3.525 -5.378 -15.021 1.00 98.19 303 VAL A CA 1
ATOM 2355 C C . VAL A 1 303 ? 4.549 -4.364 -14.528 1.00 98.19 303 VAL A C 1
ATOM 2357 O O . VAL A 1 303 ? 4.292 -3.608 -13.590 1.00 98.19 303 VAL A O 1
ATOM 2360 N N . ILE A 1 304 ? 5.682 -4.294 -15.225 1.00 96.31 304 ILE A N 1
ATOM 2361 C CA . ILE A 1 304 ? 6.719 -3.288 -15.012 1.00 96.31 304 ILE A CA 1
ATOM 2362 C C . ILE A 1 304 ? 6.861 -2.407 -16.251 1.00 96.31 304 ILE A C 1
ATOM 2364 O O . ILE A 1 304 ? 6.955 -2.900 -17.377 1.00 96.31 304 ILE A O 1
ATOM 2368 N N . GLY A 1 305 ? 6.944 -1.097 -16.027 1.00 92.56 305 GLY A N 1
ATOM 2369 C CA . GLY A 1 305 ? 7.316 -0.104 -17.033 1.00 92.56 305 GLY A CA 1
ATOM 2370 C C . GLY A 1 305 ? 8.277 0.944 -16.468 1.00 92.56 305 GLY A C 1
ATOM 2371 O O . GLY A 1 305 ? 8.478 1.030 -15.261 1.00 92.56 305 GLY A O 1
ATOM 2372 N N . THR A 1 306 ? 8.867 1.802 -17.296 1.00 89.62 306 THR A N 1
ATOM 2373 C CA . THR A 1 306 ? 9.488 3.030 -16.759 1.00 89.62 306 THR A CA 1
ATOM 2374 C C . THR A 1 306 ? 8.411 3.996 -16.258 1.00 89.62 306 THR A C 1
ATOM 2376 O O . THR A 1 306 ? 7.246 3.883 -16.638 1.00 89.62 306 THR A O 1
ATOM 2379 N N . TRP A 1 307 ? 8.770 4.984 -15.438 1.00 84.81 307 TRP A N 1
ATOM 2380 C CA . TRP A 1 307 ? 7.772 5.951 -14.974 1.00 84.81 307 TRP A CA 1
ATOM 2381 C C . TRP A 1 307 ? 7.305 6.918 -16.080 1.00 84.81 307 TRP A C 1
ATOM 2383 O O . TRP A 1 307 ? 6.104 7.098 -16.273 1.00 84.81 307 TRP A O 1
ATOM 2393 N N . SER A 1 308 ? 8.230 7.531 -16.828 1.00 86.50 308 SER A N 1
ATOM 2394 C CA . SER A 1 308 ? 7.916 8.658 -17.727 1.00 86.50 308 SER A CA 1
ATOM 2395 C C . SER A 1 308 ? 8.600 8.621 -19.100 1.00 86.50 308 SER A C 1
ATOM 2397 O O . SER A 1 308 ? 8.498 9.593 -19.851 1.00 86.50 308 SER A O 1
ATOM 2399 N N . LYS A 1 309 ? 9.298 7.534 -19.456 1.00 87.25 309 LYS A N 1
ATOM 2400 C CA . LYS A 1 309 ? 10.063 7.467 -20.711 1.00 87.25 309 LYS A CA 1
ATOM 2401 C C . LYS A 1 309 ? 9.140 7.450 -21.932 1.00 87.25 309 LYS A C 1
ATOM 2403 O O . LYS A 1 309 ? 8.069 6.844 -21.927 1.00 87.25 309 LYS A O 1
ATOM 2408 N N . TYR A 1 310 ? 9.614 8.070 -23.006 1.00 89.31 310 TYR A N 1
ATOM 2409 C CA . TYR A 1 310 ? 9.027 8.006 -24.340 1.00 89.31 310 TYR A CA 1
ATOM 2410 C C . TYR A 1 310 ? 10.129 7.808 -25.385 1.00 89.31 310 TYR A C 1
ATOM 2412 O O . TYR A 1 310 ? 11.311 8.038 -25.118 1.00 89.31 310 TYR A O 1
ATOM 2420 N N . ILE A 1 311 ? 9.733 7.391 -26.583 1.00 89.56 311 ILE A N 1
ATOM 2421 C CA . ILE A 1 311 ? 10.589 7.311 -27.767 1.00 89.56 311 ILE A CA 1
ATOM 2422 C C . ILE A 1 311 ? 10.016 8.182 -28.877 1.00 89.56 311 ILE A C 1
ATOM 2424 O O . ILE A 1 311 ? 8.803 8.353 -28.981 1.00 89.56 311 ILE A O 1
ATOM 2428 N N . THR A 1 312 ? 10.888 8.711 -29.729 1.00 92.31 312 THR A N 1
ATOM 2429 C CA . THR A 1 312 ? 10.475 9.428 -30.938 1.00 92.31 312 THR A CA 1
ATOM 2430 C C . THR A 1 312 ? 10.613 8.499 -32.132 1.00 92.31 312 THR A C 1
ATOM 2432 O O . THR A 1 312 ? 11.715 8.065 -32.465 1.00 92.31 312 THR A O 1
ATOM 2435 N N . LEU A 1 313 ? 9.497 8.201 -32.787 1.00 93.38 313 LEU A N 1
ATOM 2436 C CA . LEU A 1 313 ? 9.474 7.353 -33.969 1.00 93.38 313 LEU A CA 1
ATOM 2437 C C . LEU A 1 313 ? 9.991 8.107 -35.197 1.00 93.38 313 LEU A C 1
ATOM 2439 O O . LEU A 1 313 ? 9.618 9.254 -35.459 1.00 93.38 313 LEU A O 1
ATOM 2443 N N . ASN A 1 314 ? 10.841 7.435 -35.974 1.00 93.00 314 ASN A N 1
ATOM 2444 C CA . ASN A 1 314 ? 11.195 7.881 -37.317 1.00 93.00 314 ASN A CA 1
ATOM 2445 C C . ASN A 1 314 ? 10.036 7.610 -38.300 1.00 93.00 314 ASN A C 1
ATOM 2447 O O . ASN A 1 314 ? 9.041 6.979 -37.947 1.00 93.00 314 ASN A O 1
ATOM 2451 N N . GLN A 1 315 ? 10.158 8.090 -39.540 1.00 92.69 315 GLN A N 1
ATOM 2452 C CA . GLN A 1 315 ? 9.093 7.962 -40.539 1.00 92.69 315 GLN A CA 1
ATOM 2453 C C . GLN A 1 315 ? 8.689 6.501 -40.793 1.00 92.69 315 GLN A C 1
ATOM 2455 O O . GLN A 1 315 ? 7.505 6.187 -40.750 1.00 92.69 315 GLN A O 1
ATOM 2460 N N . SER A 1 316 ? 9.652 5.599 -40.992 1.00 95.56 316 SER A N 1
ATOM 2461 C CA . SER A 1 316 ? 9.358 4.186 -41.260 1.00 95.56 316 SER A CA 1
ATOM 2462 C C . SER A 1 316 ? 8.652 3.508 -40.081 1.00 95.56 316 SER A C 1
ATOM 2464 O O . SER A 1 316 ? 7.716 2.739 -40.275 1.00 95.56 316 SER A O 1
ATOM 2466 N N . ALA A 1 317 ? 9.049 3.820 -38.844 1.00 94.56 317 ALA A N 1
ATOM 2467 C CA . ALA A 1 317 ? 8.368 3.324 -37.652 1.00 94.56 317 ALA A CA 1
ATOM 2468 C C . ALA A 1 317 ? 6.947 3.901 -37.513 1.00 94.56 317 ALA A C 1
ATOM 2470 O O . ALA A 1 317 ? 6.040 3.178 -37.109 1.00 94.56 317 ALA A O 1
ATOM 2471 N N . MET A 1 318 ? 6.735 5.167 -37.888 1.00 95.75 318 MET A N 1
ATOM 2472 C CA . MET A 1 318 ? 5.401 5.778 -37.934 1.00 95.75 318 MET A CA 1
ATOM 2473 C C . MET A 1 318 ? 4.496 5.122 -38.975 1.00 95.75 318 MET A C 1
ATOM 2475 O O . MET A 1 318 ? 3.344 4.828 -38.675 1.00 95.75 318 MET A O 1
ATOM 2479 N N . GLU A 1 319 ? 4.998 4.867 -40.180 1.00 94.81 319 GLU A N 1
ATOM 2480 C CA . GLU A 1 319 ? 4.247 4.181 -41.237 1.00 94.81 319 GLU A CA 1
ATOM 2481 C C . GLU A 1 319 ? 3.864 2.758 -40.807 1.00 94.81 319 GLU A C 1
ATOM 2483 O O . GLU A 1 319 ? 2.700 2.376 -40.923 1.00 94.81 319 GLU A O 1
ATOM 2488 N N . ASN A 1 320 ? 4.794 2.019 -40.190 1.00 94.75 320 ASN A N 1
ATOM 2489 C CA . ASN A 1 320 ? 4.506 0.707 -39.603 1.00 94.75 320 ASN A CA 1
ATOM 2490 C C . ASN A 1 320 ? 3.426 0.786 -38.514 1.00 94.75 320 ASN A C 1
ATOM 2492 O O . ASN A 1 320 ? 2.515 -0.038 -38.493 1.00 94.75 320 ASN A O 1
ATOM 2496 N N . LEU A 1 321 ? 3.496 1.785 -37.629 1.00 95.19 321 LEU A N 1
ATOM 2497 C CA . LEU A 1 321 ? 2.490 2.017 -36.593 1.00 95.19 321 LEU A CA 1
ATOM 2498 C C . LEU A 1 321 ? 1.109 2.302 -37.200 1.00 95.19 321 LEU A C 1
ATOM 2500 O O . LEU A 1 321 ? 0.126 1.686 -36.794 1.00 95.19 321 LEU A O 1
ATOM 2504 N N . ILE A 1 322 ? 1.028 3.184 -38.198 1.00 95.25 322 ILE A N 1
ATOM 2505 C CA . ILE A 1 322 ? -0.219 3.519 -38.903 1.00 95.25 322 ILE A CA 1
ATOM 2506 C C . ILE A 1 322 ? -0.813 2.279 -39.576 1.00 95.25 322 ILE A C 1
ATOM 2508 O O . ILE A 1 322 ? -2.022 2.049 -39.498 1.00 95.25 322 ILE A O 1
ATOM 2512 N N . GLN A 1 323 ? 0.031 1.446 -40.185 1.00 92.88 323 GLN A N 1
ATOM 2513 C CA . GLN A 1 323 ? -0.399 0.204 -40.816 1.00 92.88 323 GLN A CA 1
ATOM 2514 C C . GLN A 1 323 ? -1.105 -0.733 -39.821 1.00 92.88 323 GLN A C 1
ATOM 2516 O O . GLN A 1 323 ? -2.065 -1.399 -40.208 1.00 92.88 323 GLN A O 1
ATOM 2521 N N . THR A 1 324 ? -0.722 -0.735 -38.533 1.00 92.06 324 THR A N 1
ATOM 2522 C CA . THR A 1 324 ? -1.404 -1.538 -37.489 1.00 92.06 324 THR A CA 1
ATOM 2523 C C . THR A 1 324 ? -2.857 -1.121 -37.212 1.00 92.06 324 THR A C 1
ATOM 2525 O O . THR A 1 324 ? -3.604 -1.865 -36.571 1.00 92.06 324 THR A O 1
ATOM 2528 N N . LEU A 1 325 ? -3.277 0.054 -37.695 1.00 92.25 325 LEU A N 1
ATOM 2529 C CA . LEU A 1 325 ? -4.634 0.595 -37.540 1.00 92.25 325 LEU A CA 1
ATOM 2530 C C . LEU A 1 325 ? -5.559 0.245 -38.715 1.00 92.25 325 LEU A C 1
ATOM 2532 O O . LEU A 1 325 ? -6.765 0.505 -38.648 1.00 92.25 325 LEU A O 1
ATOM 2536 N N . CYS A 1 326 ? -5.005 -0.307 -39.797 1.00 91.25 326 CYS A N 1
ATOM 2537 C CA . CYS A 1 326 ? -5.751 -0.704 -40.985 1.00 91.25 326 CYS A CA 1
ATOM 2538 C C . CYS A 1 326 ? -6.228 -2.156 -40.857 1.00 91.25 326 CYS A C 1
ATOM 2540 O O . CYS A 1 326 ? -5.459 -3.046 -40.496 1.00 91.25 326 CYS A O 1
ATOM 2542 N N . LEU A 1 327 ? -7.494 -2.412 -41.196 1.00 88.38 327 LEU A N 1
ATOM 2543 C CA . LEU A 1 327 ? -7.959 -3.772 -41.484 1.00 88.38 327 LEU A CA 1
ATOM 2544 C C . LEU A 1 327 ? -7.364 -4.274 -42.811 1.00 88.38 327 LEU A C 1
ATOM 2546 O O . LEU A 1 327 ? -6.862 -3.487 -43.609 1.00 88.38 327 LEU A O 1
ATOM 2550 N N . THR A 1 328 ? -7.461 -5.578 -43.082 1.00 86.62 328 THR A N 1
ATOM 2551 C CA . THR A 1 328 ? -6.890 -6.210 -44.289 1.00 86.62 328 THR A CA 1
ATOM 2552 C C . THR A 1 328 ? -7.370 -5.581 -45.606 1.00 86.62 328 THR A C 1
ATOM 2554 O O . THR A 1 328 ? -6.639 -5.593 -46.589 1.00 86.62 328 THR A O 1
ATOM 2557 N N . ASN A 1 329 ? -8.583 -5.022 -45.637 1.00 90.56 329 ASN A N 1
ATOM 2558 C CA . ASN A 1 329 ? -9.180 -4.347 -46.795 1.00 90.56 329 ASN A CA 1
ATOM 2559 C C . ASN A 1 329 ? -9.054 -2.809 -46.756 1.00 90.56 329 ASN A C 1
ATOM 2561 O O . ASN A 1 329 ? -9.638 -2.128 -47.601 1.00 90.56 329 ASN A O 1
ATOM 2565 N N . GLN A 1 330 ? -8.335 -2.260 -45.775 1.00 94.12 330 GLN A N 1
ATOM 2566 C CA . GLN A 1 330 ? -8.157 -0.823 -45.590 1.00 94.12 330 GLN A CA 1
ATOM 2567 C C . GLN A 1 330 ? -6.744 -0.389 -45.973 1.00 94.12 330 GLN A C 1
ATOM 2569 O O . GLN A 1 330 ? -5.768 -1.112 -45.777 1.00 94.12 330 GLN A O 1
ATOM 2574 N N . THR A 1 331 ? -6.638 0.827 -46.494 1.00 94.56 331 THR A N 1
ATOM 2575 C CA . THR A 1 331 ? -5.363 1.510 -46.750 1.00 94.56 331 THR A CA 1
ATOM 2576 C C . THR A 1 331 ? -5.328 2.834 -45.995 1.00 94.56 331 THR A C 1
ATOM 2578 O O . THR A 1 331 ? -6.321 3.230 -45.381 1.00 94.56 331 THR A O 1
ATOM 2581 N N . TYR A 1 332 ? -4.192 3.529 -46.015 1.00 96.19 332 TYR A N 1
ATOM 2582 C CA . TYR A 1 332 ? -4.071 4.842 -45.392 1.00 96.19 332 TYR A CA 1
ATOM 2583 C C . TYR A 1 332 ? -3.442 5.875 -46.326 1.00 96.19 332 TYR A C 1
ATOM 2585 O O . TYR A 1 332 ? -2.707 5.538 -47.254 1.00 96.19 332 TYR A O 1
ATOM 2593 N N . ASN A 1 333 ? -3.720 7.146 -46.049 1.00 96.62 333 ASN A N 1
ATOM 2594 C CA . ASN A 1 333 ? -3.062 8.291 -46.661 1.00 96.62 333 ASN A CA 1
ATOM 2595 C C . ASN A 1 333 ? -2.599 9.265 -45.570 1.00 96.62 333 ASN A C 1
ATOM 2597 O O . ASN A 1 333 ? -3.369 9.579 -44.662 1.00 96.62 333 ASN A O 1
ATOM 2601 N N . ILE A 1 334 ? -1.362 9.756 -45.659 1.00 97.06 334 ILE A N 1
ATOM 2602 C CA . ILE A 1 334 ? -0.840 10.794 -44.760 1.00 97.06 334 ILE A CA 1
ATOM 2603 C C . ILE A 1 334 ? -1.094 12.146 -45.424 1.00 97.06 334 ILE A C 1
ATOM 2605 O O . ILE A 1 334 ? -0.505 12.458 -46.457 1.00 97.06 334 ILE A O 1
ATOM 2609 N N . THR A 1 335 ? -1.970 12.958 -44.839 1.00 97.31 335 THR A N 1
ATOM 2610 C CA . THR A 1 335 ? -2.385 14.244 -45.424 1.00 97.31 335 THR A CA 1
ATOM 2611 C C . THR A 1 335 ? -1.488 15.400 -45.001 1.00 97.31 335 THR A C 1
ATOM 2613 O O . THR A 1 335 ? -1.328 16.360 -45.754 1.00 97.31 335 THR A O 1
ATOM 2616 N N . ALA A 1 336 ? -0.892 15.326 -43.808 1.00 97.19 336 ALA A N 1
ATOM 2617 C CA . ALA A 1 336 ? 0.049 16.320 -43.307 1.00 97.19 336 ALA A CA 1
ATOM 2618 C C . ALA A 1 336 ? 0.929 15.763 -42.178 1.00 97.19 336 ALA A C 1
ATOM 2620 O O . ALA A 1 336 ? 0.550 14.835 -41.465 1.00 97.19 336 ALA A O 1
ATOM 2621 N N . VAL A 1 337 ? 2.086 16.399 -41.973 1.00 96.88 337 VAL A N 1
ATOM 2622 C CA . VAL A 1 337 ? 2.925 16.224 -40.779 1.00 96.88 337 VAL A CA 1
ATOM 2623 C C . VAL A 1 337 ? 3.243 17.605 -40.216 1.00 96.88 337 VAL A C 1
ATOM 2625 O O . VAL A 1 337 ? 3.846 18.432 -40.900 1.00 96.88 337 VAL A O 1
ATOM 2628 N N . ARG A 1 338 ? 2.835 17.875 -38.975 1.00 96.19 338 ARG A N 1
ATOM 2629 C CA . ARG A 1 338 ? 2.982 19.196 -38.330 1.00 96.19 338 ARG A CA 1
ATOM 2630 C C . ARG A 1 338 ? 3.637 19.065 -36.961 1.00 96.19 338 ARG A C 1
ATOM 2632 O O . ARG A 1 338 ? 3.537 18.020 -36.333 1.00 96.19 338 ARG A O 1
ATOM 2639 N N . GLY A 1 339 ? 4.297 20.114 -36.473 1.00 94.38 339 GLY A N 1
ATOM 2640 C CA . GLY A 1 339 ? 4.781 20.137 -35.084 1.00 94.38 339 GLY A CA 1
ATOM 2641 C C . GLY A 1 339 ? 3.618 20.174 -34.087 1.00 94.38 339 GLY A C 1
ATOM 2642 O O . GLY A 1 339 ? 2.584 20.772 -34.397 1.00 94.38 339 GLY A O 1
ATOM 2643 N N . ILE A 1 340 ? 3.783 19.589 -32.897 1.00 92.50 340 ILE A N 1
ATOM 2644 C CA . ILE A 1 340 ? 2.718 19.508 -31.878 1.00 92.50 340 ILE A CA 1
ATOM 2645 C C . ILE A 1 340 ? 2.147 20.879 -31.479 1.00 92.50 340 ILE A C 1
ATOM 2647 O O . ILE A 1 340 ? 0.955 20.996 -31.229 1.00 92.50 340 ILE A O 1
ATOM 2651 N N . GLY A 1 341 ? 2.963 21.941 -31.511 1.00 91.81 341 GLY A N 1
ATOM 2652 C CA . GLY A 1 341 ? 2.534 23.309 -31.189 1.00 91.81 341 GLY A CA 1
ATOM 2653 C C . GLY A 1 341 ? 1.500 23.909 -32.153 1.00 91.81 341 GLY A C 1
ATOM 2654 O O . GLY A 1 341 ? 1.005 25.000 -31.900 1.00 91.81 341 GLY A O 1
ATOM 2655 N N . ASN A 1 342 ? 1.160 23.215 -33.246 1.00 94.19 342 ASN A N 1
ATOM 2656 C CA . ASN A 1 342 ? 0.086 23.614 -34.162 1.00 94.19 342 ASN A CA 1
ATOM 2657 C C . ASN A 1 342 ? -1.312 23.178 -33.685 1.00 94.19 342 ASN A C 1
ATOM 2659 O O . ASN A 1 342 ? -2.293 23.458 -34.371 1.00 94.19 342 ASN A O 1
ATOM 2663 N N . TYR A 1 343 ? -1.415 22.477 -32.553 1.00 91.31 343 TYR A N 1
ATOM 2664 C CA . TYR A 1 343 ? -2.671 21.940 -32.037 1.00 91.31 343 TYR A CA 1
ATOM 2665 C C . TYR A 1 343 ? -2.979 22.512 -30.656 1.00 91.31 343 TYR A C 1
ATOM 2667 O O . TYR A 1 343 ? -2.122 22.542 -29.777 1.00 91.31 343 TYR A O 1
ATOM 2675 N N . THR A 1 344 ? -4.224 22.944 -30.468 1.00 89.94 344 THR A N 1
ATOM 2676 C CA . THR A 1 344 ? -4.758 23.385 -29.170 1.00 89.94 344 THR A CA 1
ATOM 2677 C C . THR A 1 344 ? -5.452 22.247 -28.426 1.00 89.94 344 THR A C 1
ATOM 2679 O O . THR A 1 344 ? -5.354 22.159 -27.207 1.00 89.94 344 THR A O 1
ATOM 2682 N N . ASP A 1 345 ? -6.113 21.351 -29.161 1.00 89.19 345 ASP A N 1
ATOM 2683 C CA . ASP A 1 345 ? -6.694 20.122 -28.632 1.00 89.19 345 ASP A CA 1
ATOM 2684 C C . ASP A 1 345 ? -5.693 18.968 -28.758 1.00 89.19 345 ASP A C 1
ATOM 2686 O O . ASP A 1 345 ? -5.564 18.339 -29.811 1.00 89.19 345 ASP A O 1
ATOM 2690 N N . LEU A 1 346 ? -4.959 18.722 -27.673 1.00 87.94 346 LEU A N 1
ATOM 2691 C CA . LEU A 1 346 ? -4.012 17.612 -27.585 1.00 87.94 346 LEU A CA 1
ATOM 2692 C C . LEU A 1 346 ? -4.692 16.281 -27.239 1.00 87.94 346 LEU A C 1
ATOM 2694 O O . LEU A 1 346 ? -4.090 15.234 -27.456 1.00 87.94 346 LEU A O 1
ATOM 2698 N N . ALA A 1 347 ? -5.926 16.298 -26.724 1.00 85.38 347 ALA A N 1
ATOM 2699 C CA . ALA A 1 347 ? -6.616 15.092 -26.271 1.00 85.38 347 ALA A CA 1
ATOM 2700 C C . ALA A 1 347 ? -7.110 14.219 -27.437 1.00 85.38 347 ALA A C 1
ATOM 2702 O O . ALA A 1 347 ? -7.224 13.007 -27.274 1.00 85.38 347 ALA A O 1
ATOM 2703 N N . SER A 1 348 ? -7.348 14.805 -28.620 1.00 88.69 348 SER A N 1
ATOM 2704 C CA . SER A 1 348 ? -7.686 14.062 -29.848 1.00 88.69 348 SER A CA 1
ATOM 2705 C C . SER A 1 348 ? -6.486 13.444 -30.578 1.00 88.69 348 SER A C 1
ATOM 2707 O O . SER A 1 348 ? -6.660 12.831 -31.634 1.00 88.69 348 SER A O 1
ATOM 2709 N N . ILE A 1 349 ? -5.267 13.614 -30.059 1.00 93.75 349 ILE A N 1
ATOM 2710 C CA . ILE A 1 349 ? -4.044 13.062 -30.649 1.00 93.75 349 ILE A CA 1
ATOM 2711 C C . ILE A 1 349 ? -3.713 11.743 -29.954 1.00 93.75 349 ILE A C 1
ATOM 2713 O O . ILE A 1 349 ? -3.554 11.699 -28.737 1.00 93.75 349 ILE A O 1
ATOM 2717 N N . LEU A 1 350 ? -3.566 10.682 -30.745 1.00 94.25 350 LEU A N 1
ATOM 2718 C CA . LEU A 1 350 ? -3.226 9.351 -30.255 1.00 94.25 350 LEU A CA 1
ATOM 2719 C C . LEU A 1 350 ? -1.722 9.231 -29.953 1.00 94.25 350 LEU A C 1
ATOM 2721 O O . LEU A 1 350 ? -0.879 9.717 -30.724 1.00 94.25 350 LEU A O 1
ATOM 2725 N N . GLY A 1 351 ? -1.381 8.530 -28.870 1.00 90.81 351 GLY A N 1
ATOM 2726 C CA . GLY A 1 351 ? -0.016 8.357 -28.361 1.00 90.81 351 GLY A CA 1
ATOM 2727 C C . GLY A 1 351 ? 0.408 9.427 -27.345 1.00 90.81 351 GLY A C 1
ATOM 2728 O O . GLY A 1 351 ? -0.427 10.076 -26.713 1.00 90.81 351 GLY A O 1
ATOM 2729 N N . VAL A 1 352 ? 1.723 9.620 -27.154 1.00 86.06 352 VAL A N 1
ATOM 2730 C CA . VAL A 1 352 ? 2.241 10.570 -26.147 1.00 86.06 352 VAL A CA 1
ATOM 2731 C C . VAL A 1 352 ? 2.033 12.024 -26.577 1.00 86.06 352 VAL A C 1
ATOM 2733 O O . VAL A 1 352 ? 2.400 12.439 -27.680 1.00 86.06 352 VAL A O 1
ATOM 2736 N N . THR A 1 353 ? 1.497 12.817 -25.649 1.00 80.38 353 THR A N 1
ATOM 2737 C CA . THR A 1 353 ? 1.096 14.220 -25.821 1.00 80.38 353 THR A CA 1
ATOM 2738 C C . THR A 1 353 ? 2.013 15.191 -25.068 1.00 80.38 353 THR A C 1
ATOM 2740 O O . THR A 1 353 ? 2.620 14.836 -24.063 1.00 80.38 353 THR A O 1
ATOM 2743 N N . GLY A 1 354 ? 2.107 16.444 -25.529 1.00 78.38 354 GLY A N 1
ATOM 2744 C CA . GLY A 1 354 ? 2.793 17.528 -24.800 1.00 78.38 354 GLY A CA 1
ATOM 2745 C C . GLY A 1 354 ? 4.325 17.562 -24.912 1.00 78.38 354 GLY A C 1
ATOM 2746 O O . GLY A 1 354 ? 4.955 18.492 -24.415 1.00 78.38 354 GLY A O 1
ATOM 2747 N N . VAL A 1 355 ? 4.940 16.601 -25.605 1.00 86.19 355 VAL A N 1
ATOM 2748 C CA . VAL A 1 355 ? 6.379 16.621 -25.909 1.00 86.19 355 VAL A CA 1
ATOM 2749 C C . VAL A 1 355 ? 6.649 17.658 -26.999 1.00 86.19 355 VAL A C 1
ATOM 2751 O O . VAL A 1 355 ? 6.252 17.463 -28.143 1.00 86.19 355 VAL A O 1
ATOM 2754 N N . SER A 1 356 ? 7.343 18.750 -26.670 1.00 86.56 356 SER A N 1
ATOM 2755 C CA . SER A 1 356 ? 7.533 19.909 -27.565 1.00 86.56 356 SER A CA 1
ATOM 2756 C C . SER A 1 356 ? 8.198 19.583 -28.909 1.00 86.56 356 SER A C 1
ATOM 2758 O O . SER A 1 356 ? 7.937 20.256 -29.905 1.00 86.56 356 SER A O 1
ATOM 2760 N N . THR A 1 357 ? 9.030 18.542 -28.957 1.00 88.44 357 THR A N 1
ATOM 2761 C CA . THR A 1 357 ? 9.719 18.070 -30.168 1.00 88.44 357 THR A CA 1
ATOM 2762 C C . THR A 1 357 ? 8.891 17.095 -31.008 1.00 88.44 357 THR A C 1
ATOM 2764 O O . THR A 1 357 ? 9.312 16.731 -32.109 1.00 88.44 357 THR A O 1
ATOM 2767 N N . ALA A 1 358 ? 7.718 16.668 -30.528 1.00 91.88 358 ALA A N 1
ATOM 2768 C CA . ALA A 1 358 ? 6.871 15.725 -31.243 1.00 91.88 358 ALA A CA 1
ATOM 2769 C C . ALA A 1 358 ? 6.283 16.344 -32.518 1.00 91.88 358 ALA A C 1
ATOM 2771 O O . ALA A 1 358 ? 5.860 17.507 -32.561 1.00 91.88 358 ALA A O 1
ATOM 2772 N N . LYS A 1 359 ? 6.217 15.526 -33.568 1.00 95.69 359 LYS A N 1
ATOM 2773 C CA . LYS A 1 359 ? 5.422 15.793 -34.765 1.00 95.69 359 LYS A CA 1
ATOM 2774 C C . LYS A 1 359 ? 4.120 15.003 -34.680 1.00 95.69 359 LYS A C 1
ATOM 2776 O O . LYS A 1 359 ? 4.047 13.988 -34.000 1.00 95.69 359 LYS A O 1
ATOM 2781 N N . VAL A 1 360 ? 3.106 15.461 -35.395 1.00 97.00 360 VAL A N 1
ATOM 2782 C CA . VAL A 1 360 ? 1.794 14.824 -35.487 1.00 97.00 360 VAL A CA 1
ATOM 2783 C C . VAL A 1 360 ? 1.522 14.515 -36.946 1.00 97.00 360 VAL A C 1
ATOM 2785 O O . VAL A 1 360 ? 1.589 15.414 -37.789 1.00 97.00 360 VAL A O 1
ATOM 2788 N N . TYR A 1 361 ? 1.234 13.250 -37.222 1.00 97.75 361 TYR A N 1
ATOM 2789 C CA . TYR A 1 361 ? 0.818 12.755 -38.526 1.00 97.75 361 TYR A CA 1
ATOM 2790 C C . TYR A 1 361 ? -0.707 12.816 -38.595 1.00 97.75 361 TYR A C 1
ATOM 2792 O O . TYR A 1 361 ? -1.387 12.217 -37.761 1.00 97.75 361 TYR A O 1
ATOM 2800 N N . GLU A 1 362 ? -1.233 13.546 -39.575 1.00 97.75 362 GLU A N 1
ATOM 2801 C CA . GLU A 1 362 ? -2.651 13.526 -39.934 1.00 97.75 362 GLU A CA 1
ATOM 2802 C C . GLU A 1 362 ? -2.869 12.403 -40.953 1.00 97.75 362 GLU A C 1
ATOM 2804 O O . GLU A 1 362 ? -2.238 12.385 -42.014 1.00 97.75 362 GLU A O 1
ATOM 2809 N N . VAL A 1 363 ? -3.721 11.440 -40.607 1.00 97.69 363 VAL A N 1
ATOM 2810 C CA . VAL A 1 363 ? -3.878 10.185 -41.348 1.00 97.69 363 VAL A CA 1
ATOM 2811 C C . VAL A 1 363 ? -5.342 9.939 -41.673 1.00 97.69 363 VAL A C 1
ATOM 2813 O O . VAL A 1 363 ? -6.203 9.975 -40.796 1.00 97.69 363 VAL A O 1
ATOM 2816 N N . GLN A 1 364 ? -5.615 9.619 -42.932 1.00 97.50 364 GLN A N 1
ATOM 2817 C CA . GLN A 1 364 ? -6.902 9.119 -43.398 1.00 97.50 364 GLN A CA 1
ATOM 2818 C C . GLN A 1 364 ? -6.832 7.610 -43.577 1.00 97.50 364 GLN A C 1
ATOM 2820 O O . GLN A 1 364 ? -5.976 7.130 -44.312 1.00 97.50 364 GLN A O 1
ATOM 2825 N N . ILE A 1 365 ? -7.741 6.871 -42.945 1.00 96.06 365 ILE A N 1
ATOM 2826 C CA . ILE A 1 365 ? -7.965 5.453 -43.243 1.00 96.06 365 ILE A CA 1
ATOM 2827 C C . ILE A 1 365 ? -9.051 5.360 -44.310 1.00 96.06 365 ILE A C 1
ATOM 2829 O O . ILE A 1 365 ? -10.102 5.997 -44.183 1.00 96.06 365 ILE A O 1
ATOM 2833 N N . LEU A 1 366 ? -8.791 4.569 -45.346 1.00 96.19 366 LEU A N 1
ATOM 2834 C CA . LEU A 1 366 ? -9.630 4.407 -46.524 1.00 96.19 366 LEU A CA 1
ATOM 2835 C C . LEU A 1 366 ? -10.176 2.977 -46.602 1.00 96.19 366 LEU A C 1
ATOM 2837 O O . LEU A 1 366 ? -9.436 2.018 -46.394 1.00 96.19 366 LEU A O 1
ATOM 2841 N N . GLU A 1 367 ? -11.442 2.828 -46.979 1.00 95.38 367 GLU A N 1
ATOM 2842 C CA . GLU A 1 367 ? -12.060 1.549 -47.341 1.00 95.38 367 GLU A CA 1
ATOM 2843 C C . GLU A 1 367 ? -12.689 1.686 -48.729 1.00 95.38 367 GLU A C 1
ATOM 2845 O O . GLU A 1 367 ? -13.511 2.573 -48.968 1.00 95.38 367 GLU A O 1
ATOM 2850 N N . ASN A 1 368 ? -12.256 0.850 -49.679 1.00 90.62 368 ASN A N 1
ATOM 2851 C CA . ASN A 1 368 ? -12.651 0.948 -51.092 1.00 90.62 368 ASN A CA 1
ATOM 2852 C C . ASN A 1 368 ? -12.464 2.363 -51.691 1.00 90.62 368 ASN A C 1
ATOM 2854 O O . ASN A 1 368 ? -13.263 2.812 -52.509 1.00 90.62 368 ASN A O 1
ATOM 2858 N N . GLY A 1 369 ? -11.422 3.081 -51.255 1.00 87.94 369 GLY A N 1
ATOM 2859 C CA . GLY A 1 369 ? -11.105 4.443 -51.705 1.00 87.94 369 GLY A CA 1
ATOM 2860 C C . GLY A 1 369 ? -11.861 5.572 -50.992 1.00 87.94 369 GLY A C 1
ATOM 2861 O O . GLY A 1 369 ? -11.544 6.734 -51.229 1.00 87.94 369 GLY A O 1
ATOM 2862 N N . ASN A 1 370 ? -12.803 5.265 -50.094 1.00 94.19 370 ASN A N 1
ATOM 2863 C CA . ASN A 1 370 ? -13.540 6.265 -49.314 1.00 94.19 370 ASN A CA 1
ATOM 2864 C C . ASN A 1 370 ? -12.940 6.432 -47.916 1.00 94.19 370 ASN A C 1
ATOM 2866 O O . ASN A 1 370 ? -12.590 5.446 -47.272 1.00 94.19 370 ASN A O 1
ATOM 2870 N N . VAL A 1 371 ? -12.863 7.670 -47.421 1.00 95.88 371 VAL A N 1
ATOM 2871 C CA . VAL A 1 371 ? -12.382 7.958 -46.060 1.00 95.88 371 VAL A CA 1
ATOM 2872 C C . VAL A 1 371 ? -13.377 7.433 -45.031 1.00 95.88 371 VAL A C 1
ATOM 2874 O O . VAL A 1 371 ? -14.524 7.869 -44.995 1.00 95.88 371 VAL A O 1
ATOM 2877 N N . VAL A 1 372 ? -12.910 6.534 -44.165 1.00 95.12 372 VAL A N 1
ATOM 2878 C CA . VAL A 1 372 ? -13.697 5.964 -43.060 1.00 95.12 372 VAL A CA 1
ATOM 2879 C C . VAL A 1 372 ? -13.240 6.456 -41.689 1.00 95.12 372 VAL A C 1
ATOM 2881 O O . VAL A 1 372 ? -14.043 6.484 -40.761 1.00 95.12 372 VAL A O 1
ATOM 2884 N N . ARG A 1 373 ? -11.973 6.872 -41.534 1.00 94.12 373 ARG A N 1
ATOM 2885 C CA . ARG A 1 373 ? -11.460 7.483 -40.293 1.00 94.12 373 ARG A CA 1
ATOM 2886 C C . ARG A 1 373 ? -10.441 8.577 -40.591 1.00 94.12 373 ARG A C 1
ATOM 2888 O O . ARG A 1 373 ? -9.636 8.434 -41.505 1.00 94.12 373 ARG A O 1
ATOM 2895 N N . ASN A 1 374 ? -10.445 9.625 -39.771 1.00 96.12 374 ASN A N 1
ATOM 2896 C CA . ASN A 1 374 ? -9.385 10.631 -39.715 1.00 96.12 374 ASN A CA 1
ATOM 2897 C C . ASN A 1 374 ? -8.731 10.547 -38.336 1.00 96.12 374 ASN A C 1
ATOM 2899 O O . ASN A 1 374 ? -9.432 10.602 -37.328 1.00 96.12 374 ASN A O 1
ATOM 2903 N N . LEU A 1 375 ? -7.411 10.407 -38.294 1.00 96.44 375 LEU A N 1
ATOM 2904 C CA . LEU A 1 375 ? -6.638 10.212 -37.073 1.00 96.44 375 LEU A CA 1
ATOM 2905 C C . LEU A 1 375 ? -5.494 11.224 -37.007 1.00 96.44 375 LEU A C 1
ATOM 2907 O O . LEU A 1 375 ? -4.944 11.630 -38.032 1.00 96.44 375 LEU A O 1
ATOM 2911 N N . LYS A 1 376 ? -5.112 11.598 -35.788 1.00 96.69 376 LYS A N 1
ATOM 2912 C CA . LYS A 1 376 ? -3.901 12.370 -35.500 1.00 96.69 376 LYS A CA 1
ATOM 2913 C C . LYS A 1 376 ? -3.020 11.526 -34.599 1.00 96.69 376 LYS A C 1
ATOM 2915 O O . LYS A 1 376 ? -3.484 11.088 -33.552 1.00 96.69 376 LYS A O 1
ATOM 2920 N N . ILE A 1 377 ? -1.776 11.285 -34.998 1.00 96.75 377 ILE A N 1
ATOM 2921 C CA . ILE A 1 377 ? -0.883 10.370 -34.277 1.00 96.75 377 ILE A CA 1
ATOM 2922 C C . ILE A 1 377 ? 0.435 11.076 -33.986 1.00 96.75 377 ILE A C 1
ATOM 2924 O O . ILE A 1 377 ? 1.081 11.600 -34.896 1.00 96.75 377 ILE A O 1
ATOM 2928 N N . SER A 1 378 ? 0.829 11.096 -32.716 1.00 95.56 378 SER A N 1
ATOM 2929 C CA . SER A 1 378 ? 2.094 11.680 -32.270 1.00 95.56 378 SER A CA 1
ATOM 2930 C C . SER A 1 378 ? 3.287 10.801 -32.654 1.00 95.56 378 SER A C 1
ATOM 2932 O O . SER A 1 378 ? 3.219 9.576 -32.585 1.00 95.56 378 SER A O 1
ATOM 2934 N N . THR A 1 379 ? 4.421 11.405 -33.008 1.00 95.19 379 THR A N 1
ATOM 2935 C CA . THR A 1 379 ? 5.690 10.675 -33.153 1.00 95.19 379 THR A CA 1
ATOM 2936 C C . THR A 1 379 ? 6.304 10.304 -31.816 1.00 95.19 379 THR A C 1
ATOM 2938 O O . THR A 1 379 ? 7.146 9.412 -31.774 1.00 95.19 379 THR A O 1
ATOM 2941 N N . ALA A 1 380 ? 5.941 11.001 -30.738 1.00 93.31 380 ALA A N 1
ATOM 2942 C CA . ALA A 1 380 ? 6.341 10.608 -29.399 1.00 93.31 380 ALA A CA 1
ATOM 2943 C C . ALA A 1 380 ? 5.410 9.481 -28.941 1.00 93.31 380 ALA A C 1
ATOM 2945 O O . ALA A 1 380 ? 4.193 9.656 -28.911 1.00 93.31 380 ALA A O 1
ATOM 2946 N N . GLN A 1 381 ? 5.978 8.326 -28.609 1.00 93.44 381 GLN A N 1
ATOM 2947 C CA . GLN A 1 381 ? 5.247 7.154 -28.130 1.00 93.44 381 GLN A CA 1
ATOM 2948 C C . GLN A 1 381 ? 5.750 6.755 -26.739 1.00 93.44 381 GLN A C 1
ATOM 2950 O O . GLN A 1 381 ? 6.958 6.826 -26.497 1.00 93.44 381 GLN A O 1
ATOM 2955 N N . PRO A 1 382 ? 4.857 6.370 -25.812 1.00 92.31 382 PRO A N 1
ATOM 2956 C CA . PRO A 1 382 ? 5.255 6.021 -24.457 1.00 92.31 382 PRO A CA 1
ATOM 2957 C C . PRO A 1 382 ? 6.021 4.699 -24.450 1.00 92.31 382 PRO A C 1
ATOM 2959 O O . PRO A 1 382 ? 5.722 3.798 -25.231 1.00 92.31 382 PRO A O 1
ATOM 2962 N N . VAL A 1 383 ? 7.006 4.606 -23.557 1.00 90.56 383 VAL A N 1
ATOM 2963 C CA . VAL A 1 383 ? 7.685 3.354 -23.184 1.00 90.56 383 VAL A CA 1
ATOM 2964 C C . VAL A 1 383 ? 7.762 3.317 -21.658 1.00 90.56 383 VAL A C 1
ATOM 2966 O O . VAL A 1 383 ? 8.832 3.354 -21.043 1.00 90.56 383 VAL A O 1
ATOM 2969 N N . ASN A 1 384 ? 6.588 3.382 -21.043 1.00 92.06 384 ASN A N 1
ATOM 2970 C CA . ASN A 1 384 ? 6.373 3.558 -19.614 1.00 92.06 384 ASN A CA 1
ATOM 2971 C C . ASN A 1 384 ? 5.289 2.589 -19.111 1.00 92.06 384 ASN A C 1
ATOM 2973 O O . ASN A 1 384 ? 4.828 1.714 -19.839 1.00 92.06 384 ASN A O 1
ATOM 2977 N N . VAL A 1 385 ? 4.873 2.729 -17.852 1.00 95.12 385 VAL A N 1
ATOM 2978 C CA . VAL A 1 385 ? 3.847 1.849 -17.262 1.00 95.12 385 VAL A CA 1
ATOM 2979 C C . VAL A 1 385 ? 2.531 1.863 -18.053 1.00 95.12 385 VAL A C 1
ATOM 2981 O O . VAL A 1 385 ? 1.892 0.822 -18.148 1.00 95.12 385 VAL A O 1
ATOM 2984 N N . TYR A 1 386 ? 2.150 2.973 -18.695 1.00 95.62 386 TYR A N 1
ATOM 2985 C CA . TYR A 1 386 ? 0.933 3.014 -19.514 1.00 95.62 386 TYR A CA 1
ATOM 2986 C C . TYR A 1 386 ? 1.030 2.097 -20.743 1.00 95.62 386 TYR A C 1
ATOM 2988 O O . TYR A 1 386 ? 0.159 1.254 -20.965 1.00 95.62 386 TYR A O 1
ATOM 2996 N N . SER A 1 387 ? 2.108 2.203 -21.522 1.00 95.56 387 SER A N 1
ATOM 2997 C CA . SER A 1 387 ? 2.314 1.310 -22.667 1.00 95.56 387 SER A CA 1
ATOM 2998 C C . SER A 1 387 ? 2.527 -0.143 -22.239 1.00 95.56 387 SER A C 1
ATOM 3000 O O . SER A 1 387 ? 2.026 -1.045 -22.914 1.00 95.56 387 SER A O 1
ATOM 3002 N N . ALA A 1 388 ? 3.149 -0.383 -21.080 1.00 96.44 388 ALA A N 1
ATOM 3003 C CA . ALA A 1 388 ? 3.259 -1.715 -20.491 1.00 96.44 388 ALA A CA 1
ATOM 3004 C C . ALA A 1 388 ? 1.881 -2.299 -20.126 1.00 96.44 388 ALA A C 1
ATOM 3006 O O . ALA A 1 388 ? 1.600 -3.452 -20.455 1.00 96.44 388 ALA A O 1
ATOM 3007 N N . MET A 1 389 ? 0.988 -1.512 -19.516 1.00 97.38 389 MET A N 1
ATOM 3008 C CA . MET A 1 389 ? -0.388 -1.935 -19.227 1.00 97.38 389 MET A CA 1
ATOM 3009 C C . MET A 1 389 ? -1.125 -2.329 -20.505 1.00 97.38 389 MET A C 1
ATOM 3011 O O . MET A 1 389 ? -1.670 -3.426 -20.570 1.00 97.38 389 MET A O 1
ATOM 3015 N N . VAL A 1 390 ? -1.087 -1.499 -21.552 1.00 97.12 390 VAL A N 1
ATOM 3016 C CA . VAL A 1 390 ? -1.712 -1.843 -22.841 1.00 97.12 390 VAL A CA 1
ATOM 3017 C C . VAL A 1 390 ? -1.123 -3.140 -23.401 1.00 97.12 390 VAL A C 1
ATOM 3019 O O . VAL A 1 390 ? -1.864 -4.060 -23.748 1.00 97.12 390 VAL A O 1
ATOM 3022 N N . LYS A 1 391 ? 0.206 -3.252 -23.433 1.00 96.12 391 LYS A N 1
ATOM 3023 C CA . LYS A 1 391 ? 0.929 -4.400 -23.994 1.00 96.12 391 LYS A CA 1
ATOM 3024 C C . LYS A 1 391 ? 0.617 -5.716 -23.282 1.00 96.12 391 LYS A C 1
ATOM 3026 O O . LYS A 1 391 ? 0.474 -6.752 -23.939 1.00 96.12 391 LYS A O 1
ATOM 3031 N N . PHE A 1 392 ? 0.555 -5.706 -21.952 1.00 97.38 392 PHE A N 1
ATOM 3032 C CA . PHE A 1 392 ? 0.465 -6.930 -21.153 1.00 97.38 392 PHE A CA 1
ATOM 3033 C C . PHE A 1 392 ? -0.948 -7.250 -20.668 1.00 97.38 392 PHE A C 1
ATOM 3035 O O . PHE A 1 392 ? -1.263 -8.427 -20.506 1.00 97.38 392 PHE A O 1
ATOM 3042 N N . LEU A 1 393 ? -1.804 -6.242 -20.487 1.00 97.38 393 LEU A N 1
ATOM 3043 C CA . LEU A 1 393 ? -3.174 -6.417 -20.001 1.00 97.38 393 LEU A CA 1
ATOM 3044 C C . LEU A 1 393 ? -4.213 -6.416 -21.121 1.00 97.38 393 LEU A C 1
ATOM 3046 O O . LEU A 1 393 ? -5.379 -6.658 -20.841 1.00 97.38 393 LEU A O 1
ATOM 3050 N N . THR A 1 394 ? -3.833 -6.174 -22.376 1.00 96.44 394 THR A N 1
ATOM 3051 C CA . THR A 1 394 ? -4.764 -6.212 -23.513 1.00 96.44 394 THR A CA 1
ATOM 3052 C C . THR A 1 394 ? -4.188 -7.012 -24.688 1.00 96.44 394 THR A C 1
ATOM 3054 O O . THR A 1 394 ? -3.057 -7.517 -24.639 1.00 96.44 394 THR A O 1
ATOM 3057 N N . ASP A 1 395 ? -4.982 -7.136 -25.752 1.00 94.56 395 ASP A N 1
ATOM 3058 C CA . ASP A 1 395 ? -4.549 -7.685 -27.044 1.00 94.56 395 ASP A CA 1
ATOM 3059 C C . ASP A 1 395 ? -4.159 -6.608 -28.067 1.00 94.56 395 ASP A C 1
ATOM 3061 O O . ASP A 1 395 ? -3.845 -6.929 -29.215 1.00 94.56 395 ASP A O 1
ATOM 3065 N N . ALA A 1 396 ? -4.146 -5.332 -27.672 1.00 94.56 396 ALA A N 1
ATOM 3066 C CA . ALA A 1 396 ? -3.622 -4.278 -28.525 1.00 94.56 396 ALA A CA 1
ATOM 3067 C C . ALA A 1 396 ? -2.100 -4.429 -28.677 1.00 94.56 396 ALA A C 1
ATOM 3069 O O . ALA A 1 396 ? -1.362 -4.655 -27.719 1.00 94.56 396 ALA A O 1
ATOM 3070 N N . SER A 1 397 ? -1.616 -4.261 -29.902 1.00 90.38 397 SER A N 1
ATOM 3071 C CA . SER A 1 397 ? -0.194 -4.341 -30.248 1.00 90.38 397 SER A CA 1
ATOM 3072 C C . SER A 1 397 ? 0.591 -3.099 -29.812 1.00 90.38 397 SER A C 1
ATOM 3074 O O . SER A 1 397 ? 1.813 -3.149 -29.712 1.00 90.38 397 SER A O 1
ATOM 3076 N N . ASN A 1 398 ? -0.090 -1.969 -29.605 1.00 93.00 398 ASN A N 1
ATOM 3077 C CA . ASN A 1 398 ? 0.492 -0.700 -29.168 1.00 93.00 398 ASN A CA 1
ATOM 3078 C C . ASN A 1 398 ? -0.598 0.242 -28.620 1.00 93.00 398 ASN A C 1
ATOM 3080 O O . ASN A 1 398 ? -1.792 0.015 -28.826 1.00 93.00 398 ASN A O 1
ATOM 3084 N N . VAL A 1 399 ? -0.180 1.328 -27.962 1.00 94.88 399 VAL A N 1
ATOM 3085 C CA . VAL A 1 399 ? -1.100 2.303 -27.351 1.00 94.88 399 VAL A CA 1
ATOM 3086 C C . VAL A 1 399 ? -1.978 3.030 -28.364 1.00 94.88 399 VAL A C 1
ATOM 3088 O O . VAL A 1 399 ? -3.141 3.263 -28.079 1.00 94.88 399 VAL A O 1
ATOM 3091 N N . VAL A 1 400 ? -1.485 3.332 -29.568 1.00 95.75 400 VAL A N 1
ATOM 3092 C CA . VAL A 1 400 ? -2.283 4.031 -30.593 1.00 95.75 400 VAL A CA 1
ATOM 3093 C C . VAL A 1 400 ? -3.419 3.142 -31.087 1.00 95.75 400 VAL A C 1
ATOM 3095 O O . VAL A 1 400 ? -4.529 3.619 -31.307 1.00 95.75 400 VAL A O 1
ATOM 3098 N N . GLN A 1 401 ? -3.162 1.842 -31.228 1.00 94.38 401 GLN A N 1
ATOM 3099 C CA . GLN A 1 401 ? -4.178 0.863 -31.587 1.00 94.38 401 GLN A CA 1
ATOM 3100 C C . GLN A 1 401 ? -5.238 0.723 -30.490 1.00 94.38 401 GLN A C 1
ATOM 3102 O O . GLN A 1 401 ? -6.422 0.669 -30.820 1.00 94.38 401 GLN A O 1
ATOM 3107 N N . TYR A 1 402 ? -4.820 0.694 -29.220 1.00 95.31 402 TYR A N 1
ATOM 3108 C CA . TYR A 1 402 ? -5.737 0.703 -28.081 1.00 95.31 402 TYR A CA 1
ATOM 3109 C C . TYR A 1 402 ? -6.576 1.985 -28.061 1.00 95.31 402 TYR A C 1
ATOM 3111 O O . TYR A 1 402 ? -7.796 1.919 -28.109 1.00 95.31 402 TYR A O 1
ATOM 3119 N N . GLU A 1 403 ? -5.940 3.155 -28.086 1.00 94.25 403 GLU A N 1
ATOM 3120 C CA . GLU A 1 403 ? -6.615 4.455 -27.992 1.00 94.25 403 GLU A CA 1
ATOM 3121 C C . GLU A 1 403 ? -7.571 4.727 -29.158 1.00 94.25 403 GLU A C 1
ATOM 3123 O O . GLU A 1 403 ? -8.581 5.401 -28.978 1.00 94.25 403 GLU A O 1
ATOM 3128 N N . ALA A 1 404 ? -7.284 4.199 -30.351 1.00 92.56 404 ALA A N 1
ATOM 3129 C CA . ALA A 1 404 ? -8.176 4.329 -31.499 1.00 92.56 404 ALA A CA 1
ATOM 3130 C C . ALA A 1 404 ? -9.482 3.530 -31.342 1.00 92.56 404 ALA A C 1
ATOM 3132 O O . ALA A 1 404 ? -10.469 3.865 -32.000 1.00 92.56 404 ALA A O 1
ATOM 3133 N N . ASN A 1 405 ? -9.482 2.449 -30.551 1.00 91.19 405 ASN A N 1
ATOM 3134 C CA . ASN A 1 405 ? -10.656 1.603 -30.325 1.00 91.19 405 ASN A CA 1
ATOM 3135 C C . ASN A 1 405 ? -10.515 0.754 -29.038 1.00 91.19 405 ASN A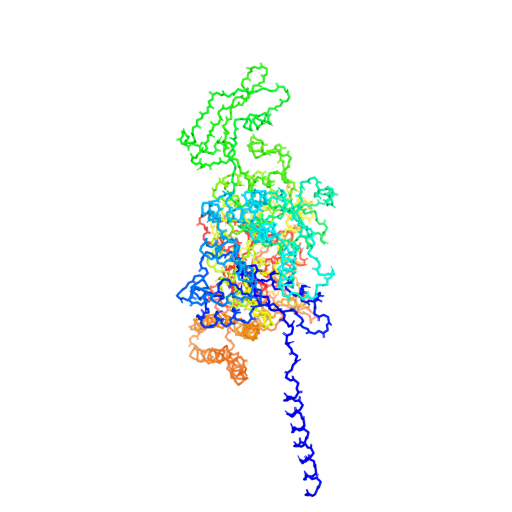 C 1
ATOM 3137 O O . ASN A 1 405 ? -10.288 -0.458 -29.135 1.00 91.19 405 ASN A O 1
ATOM 3141 N N . PRO A 1 406 ? -10.635 1.358 -27.841 1.00 92.38 406 PRO A N 1
ATOM 3142 C CA . PRO A 1 406 ? -10.365 0.668 -26.576 1.00 92.38 406 PRO A CA 1
ATOM 3143 C C . PRO A 1 406 ? -11.347 -0.478 -26.300 1.00 92.38 406 PRO A C 1
ATOM 3145 O O . PRO A 1 406 ? -10.941 -1.515 -25.786 1.00 92.38 406 PRO A O 1
ATOM 3148 N N . GLU A 1 407 ? -12.607 -0.354 -26.732 1.00 92.81 407 GLU A N 1
ATOM 3149 C CA . GLU A 1 407 ? -13.646 -1.388 -26.574 1.00 92.81 407 GLU A CA 1
ATOM 3150 C C . GLU A 1 407 ? -13.284 -2.718 -27.255 1.00 92.81 407 GLU A C 1
ATOM 3152 O O . GLU A 1 407 ? -13.713 -3.788 -26.824 1.00 92.81 407 GLU A O 1
ATOM 3157 N N . LYS A 1 408 ? -12.462 -2.676 -28.313 1.00 92.81 408 LYS A N 1
ATOM 3158 C CA . LYS A 1 408 ? -11.978 -3.879 -29.006 1.00 92.81 408 LYS A CA 1
ATOM 3159 C C . LYS A 1 408 ? -10.934 -4.654 -28.191 1.00 92.81 408 LYS A C 1
ATOM 3161 O O . LYS A 1 408 ? -10.700 -5.831 -28.468 1.00 92.81 408 LYS A O 1
ATOM 3166 N N . TYR A 1 409 ? -10.294 -4.009 -27.221 1.00 94.69 409 TYR A N 1
ATOM 3167 C CA . TYR A 1 409 ? -9.164 -4.552 -26.472 1.00 94.69 409 TYR A CA 1
ATOM 3168 C C . TYR A 1 409 ? -9.457 -4.505 -24.967 1.00 94.69 409 TYR A C 1
ATOM 3170 O O . TYR A 1 409 ? -8.838 -3.717 -24.248 1.00 94.69 409 TYR A O 1
ATOM 3178 N N . PRO A 1 410 ? -10.393 -5.339 -24.478 1.00 94.19 410 PRO A N 1
ATOM 3179 C CA . PRO A 1 410 ? -10.751 -5.354 -23.068 1.00 94.19 410 PRO A CA 1
ATOM 3180 C C . PRO A 1 410 ? -9.544 -5.701 -22.192 1.00 94.19 410 PRO A C 1
ATOM 3182 O O . PRO A 1 410 ? -8.650 -6.460 -22.587 1.00 94.19 410 PRO A O 1
ATOM 3185 N N . VAL A 1 411 ? -9.542 -5.147 -20.983 1.00 95.56 411 VAL A N 1
ATOM 3186 C CA . VAL A 1 411 ? -8.490 -5.379 -19.993 1.00 95.56 411 VAL A CA 1
ATOM 3187 C C . VAL A 1 411 ? -8.637 -6.781 -19.398 1.00 95.56 411 VAL A C 1
ATOM 3189 O O . VAL A 1 411 ? -9.709 -7.195 -18.971 1.00 95.56 411 VAL A O 1
ATOM 3192 N N . LYS A 1 412 ? -7.534 -7.529 -19.356 1.00 94.00 412 LYS A N 1
ATOM 3193 C CA . LYS A 1 412 ? -7.439 -8.912 -18.865 1.00 94.00 412 LYS A CA 1
ATOM 3194 C C . LYS A 1 412 ? -7.104 -8.968 -17.374 1.00 94.00 412 LYS A C 1
ATOM 3196 O O . LYS A 1 412 ? -6.203 -9.695 -16.960 1.00 94.00 412 LYS A O 1
ATOM 3201 N N . ALA A 1 413 ? -7.806 -8.179 -16.572 1.00 97.06 413 ALA A N 1
ATOM 3202 C CA . ALA A 1 413 ? -7.669 -8.154 -15.121 1.00 97.06 413 ALA A CA 1
ATOM 3203 C C . ALA A 1 413 ? -9.028 -7.871 -14.475 1.00 97.06 413 ALA A C 1
ATOM 3205 O O . ALA A 1 413 ? -9.845 -7.159 -15.041 1.00 97.06 413 ALA A O 1
ATOM 3206 N N . ASN A 1 414 ? -9.251 -8.420 -13.286 1.00 97.94 414 ASN A N 1
ATOM 3207 C CA . ASN A 1 414 ? -10.408 -8.129 -12.444 1.00 97.94 414 ASN A CA 1
ATOM 3208 C C . ASN A 1 414 ? -10.115 -7.019 -11.433 1.00 97.94 414 ASN A C 1
ATOM 3210 O O . ASN A 1 414 ? -11.029 -6.316 -11.023 1.00 97.94 414 ASN A O 1
ATOM 3214 N N . VAL A 1 415 ? -8.856 -6.878 -11.007 1.00 98.50 415 VAL A N 1
ATOM 3215 C CA . VAL A 1 415 ? -8.364 -5.810 -10.121 1.00 98.50 415 VAL A CA 1
ATOM 3216 C C . VAL A 1 415 ? -6.957 -5.418 -10.566 1.00 98.50 415 VAL A C 1
ATOM 3218 O O . VAL A 1 415 ? -6.166 -6.276 -10.972 1.00 98.50 415 VAL A O 1
ATOM 3221 N N . ILE A 1 416 ? -6.635 -4.131 -10.464 1.00 98.75 416 ILE A N 1
ATOM 3222 C CA . ILE A 1 416 ? -5.278 -3.602 -10.620 1.00 98.75 416 ILE A CA 1
ATOM 3223 C C . ILE A 1 416 ? -4.795 -3.128 -9.246 1.00 98.75 416 ILE A C 1
ATOM 3225 O O . ILE A 1 416 ? -5.492 -2.379 -8.572 1.00 98.75 416 ILE A O 1
ATOM 3229 N N . ILE A 1 417 ? -3.602 -3.547 -8.831 1.00 98.75 417 ILE A N 1
ATOM 3230 C CA . ILE A 1 417 ? -2.899 -3.017 -7.658 1.00 98.75 417 ILE A CA 1
ATOM 3231 C C . ILE A 1 417 ? -1.767 -2.125 -8.162 1.00 98.75 417 ILE A C 1
ATOM 3233 O O . ILE A 1 417 ? -0.840 -2.614 -8.805 1.00 98.75 417 ILE A O 1
ATOM 3237 N N . ASP A 1 418 ? -1.829 -0.829 -7.870 1.00 97.94 418 ASP A N 1
ATOM 3238 C CA . ASP A 1 418 ? -0.822 0.151 -8.281 1.00 97.94 418 ASP A CA 1
ATOM 3239 C C . ASP A 1 418 ? 0.120 0.501 -7.118 1.00 97.94 418 ASP A C 1
ATOM 3241 O O . ASP A 1 418 ? -0.313 1.062 -6.107 1.00 97.94 418 ASP A O 1
ATOM 3245 N N . MET A 1 419 ? 1.414 0.194 -7.284 1.00 96.19 419 MET A N 1
ATOM 3246 C CA . MET A 1 419 ? 2.487 0.454 -6.313 1.00 96.19 419 MET A CA 1
ATOM 3247 C C . MET A 1 419 ? 3.416 1.623 -6.699 1.00 96.19 419 MET A C 1
ATOM 3249 O O . MET A 1 419 ? 4.448 1.836 -6.058 1.00 96.19 419 MET A O 1
ATOM 3253 N N . LEU A 1 420 ? 3.127 2.374 -7.767 1.00 93.50 420 LEU A N 1
ATOM 3254 C CA . LEU A 1 420 ? 4.001 3.456 -8.246 1.00 93.50 420 LEU A CA 1
ATOM 3255 C C . LEU A 1 420 ? 4.093 4.579 -7.212 1.00 93.50 420 LEU A C 1
ATOM 3257 O O . LEU A 1 420 ? 3.102 4.867 -6.585 1.00 93.50 420 LEU A O 1
ATOM 3261 N N . THR A 1 421 ? 5.195 5.314 -7.045 1.00 90.19 421 THR A N 1
ATOM 3262 C CA . THR A 1 421 ? 5.214 6.438 -6.064 1.00 90.19 421 THR A CA 1
ATOM 3263 C C . THR A 1 421 ? 4.330 7.625 -6.474 1.00 90.19 421 THR A C 1
ATOM 3265 O O . THR A 1 421 ? 3.945 8.444 -5.644 1.00 90.19 421 THR A O 1
ATOM 3268 N N . PHE A 1 422 ? 4.029 7.739 -7.762 1.00 90.44 422 PHE A N 1
ATOM 3269 C CA . PHE A 1 422 ? 3.335 8.873 -8.362 1.00 90.44 422 PHE A CA 1
ATOM 3270 C C . PHE A 1 422 ? 2.119 8.382 -9.150 1.00 90.44 422 PHE A C 1
ATOM 3272 O O . PHE A 1 422 ? 1.837 7.187 -9.179 1.00 90.44 422 PHE A O 1
ATOM 3279 N N . THR A 1 423 ? 1.453 9.296 -9.858 1.00 91.88 423 THR A N 1
ATOM 3280 C CA . THR A 1 423 ? 0.431 8.944 -10.848 1.00 91.88 423 THR A CA 1
ATOM 3281 C C . THR A 1 423 ? 0.952 7.943 -11.878 1.00 91.88 423 THR A C 1
ATOM 3283 O O . THR A 1 423 ? 2.110 8.012 -12.328 1.00 91.88 423 THR A O 1
ATOM 3286 N N . THR A 1 424 ? 0.080 7.023 -12.283 1.00 92.94 424 THR A N 1
ATOM 3287 C CA . THR A 1 424 ? 0.381 6.044 -13.325 1.00 92.94 424 THR A CA 1
ATOM 3288 C C . THR A 1 424 ? 0.592 6.770 -14.651 1.00 92.94 424 THR A C 1
ATOM 3290 O O . THR A 1 424 ? -0.181 7.654 -15.022 1.00 92.94 424 THR A O 1
ATOM 3293 N N . GLY A 1 425 ? 1.664 6.414 -15.368 1.00 84.50 425 GLY A N 1
ATOM 3294 C CA . GLY A 1 425 ? 1.990 6.987 -16.682 1.00 84.50 425 GLY A CA 1
ATOM 3295 C C . GLY A 1 425 ? 2.570 8.409 -16.673 1.00 84.50 425 GLY A C 1
ATOM 3296 O O . GLY A 1 425 ? 2.709 8.995 -17.750 1.00 84.50 425 GLY A O 1
ATOM 3297 N N . SER A 1 426 ? 2.936 8.942 -15.498 1.00 84.31 426 SER A N 1
ATOM 3298 C CA . SER A 1 426 ? 3.482 10.295 -15.292 1.00 84.31 426 SER A CA 1
ATOM 3299 C C . SER A 1 426 ? 2.559 11.431 -15.763 1.00 84.31 426 SER A C 1
ATOM 3301 O O . SER A 1 426 ? 1.437 11.222 -16.223 1.00 84.31 426 SER A O 1
ATOM 3303 N N . THR A 1 427 ? 3.031 12.678 -15.673 1.00 75.19 427 THR A N 1
ATOM 3304 C CA . THR A 1 427 ? 2.322 13.837 -16.242 1.00 75.19 427 THR A CA 1
ATOM 3305 C C . THR A 1 427 ? 2.177 13.756 -17.763 1.00 75.19 427 THR A C 1
ATOM 3307 O O . THR A 1 427 ? 1.270 14.363 -18.322 1.00 75.19 427 THR A O 1
ATOM 3310 N N . THR A 1 428 ? 3.044 13.003 -18.445 1.00 78.88 428 THR A N 1
ATOM 3311 C CA . THR A 1 428 ? 3.076 12.926 -19.910 1.00 78.88 428 THR A CA 1
ATOM 3312 C C . THR A 1 428 ? 1.981 12.024 -20.483 1.00 78.88 428 THR A C 1
ATOM 3314 O O . THR A 1 428 ? 1.438 12.349 -21.537 1.00 78.88 428 THR A O 1
ATOM 3317 N N . SER A 1 429 ? 1.650 10.911 -19.812 1.00 87.75 429 SER A N 1
ATOM 3318 C CA . SER A 1 429 ? 0.607 9.961 -20.262 1.00 87.75 429 SER A CA 1
ATOM 3319 C C . SER A 1 429 ? -0.623 9.933 -19.349 1.00 87.75 429 SER A C 1
ATOM 3321 O O . SER A 1 429 ? -1.498 9.091 -19.531 1.00 87.75 429 SER A O 1
ATOM 3323 N N . GLY A 1 430 ? -0.719 10.836 -18.366 1.00 88.38 430 GLY A N 1
ATOM 3324 C CA . GLY A 1 430 ? -1.788 10.813 -17.363 1.00 88.38 430 GLY A CA 1
ATOM 3325 C C . GLY A 1 430 ? -3.201 10.855 -17.958 1.00 88.38 430 GLY A C 1
ATOM 3326 O O . GLY A 1 430 ? -4.081 10.140 -17.494 1.00 88.38 430 GLY A O 1
ATOM 3327 N N . SER A 1 431 ? -3.421 11.617 -19.038 1.00 87.56 431 SER A N 1
ATOM 3328 C CA . SER A 1 431 ? -4.744 11.674 -19.685 1.00 87.56 431 SER A CA 1
ATOM 3329 C C . SER A 1 431 ? -5.133 10.355 -20.364 1.00 87.56 431 SER A C 1
ATOM 3331 O O . SER A 1 431 ? -6.300 9.973 -20.363 1.00 87.56 431 SER A O 1
ATOM 3333 N N . GLN A 1 432 ? -4.152 9.663 -20.944 1.00 91.25 432 GLN A N 1
ATOM 3334 C CA . GLN A 1 432 ? -4.300 8.376 -21.611 1.00 91.25 432 GLN A CA 1
ATOM 3335 C C . GLN A 1 432 ? -4.576 7.283 -20.578 1.00 91.25 432 GLN A C 1
ATOM 3337 O O . GLN A 1 432 ? -5.448 6.448 -20.788 1.00 91.25 432 GLN A O 1
ATOM 3342 N N . VAL A 1 433 ? -3.887 7.337 -19.437 1.00 93.56 433 VAL A N 1
ATOM 3343 C CA . VAL A 1 433 ? -4.135 6.449 -18.297 1.00 93.56 433 VAL A CA 1
ATOM 3344 C C . VAL A 1 433 ? -5.546 6.621 -17.754 1.00 93.56 433 VAL A C 1
ATOM 3346 O O . VAL A 1 433 ? -6.217 5.619 -17.543 1.00 93.56 433 VAL A O 1
ATOM 3349 N N . ASN A 1 434 ? -6.022 7.855 -17.572 1.00 92.44 434 ASN A N 1
ATOM 3350 C CA . ASN A 1 434 ? -7.391 8.077 -17.102 1.00 92.44 434 ASN A CA 1
ATOM 3351 C C . ASN A 1 434 ? -8.404 7.437 -18.062 1.00 92.44 434 ASN A C 1
ATOM 3353 O O . ASN A 1 434 ? -9.256 6.678 -17.622 1.00 92.44 434 ASN A O 1
ATOM 3357 N N . ARG A 1 435 ? -8.228 7.627 -19.380 1.00 90.88 435 ARG A N 1
ATOM 3358 C CA . ARG A 1 435 ? -9.058 6.947 -20.389 1.00 90.88 435 ARG A CA 1
ATOM 3359 C C . ARG A 1 435 ? -8.944 5.424 -20.315 1.00 90.88 435 ARG A C 1
ATOM 3361 O O . ARG A 1 435 ? -9.946 4.742 -20.481 1.00 90.88 435 ARG A O 1
ATOM 3368 N N . PHE A 1 436 ? -7.749 4.883 -20.081 1.00 94.81 436 PHE A N 1
ATOM 3369 C CA . PHE A 1 436 ? -7.566 3.443 -19.899 1.00 94.81 436 PHE A CA 1
ATOM 3370 C C . PHE A 1 436 ? -8.362 2.934 -18.694 1.00 94.81 436 PHE A C 1
ATOM 3372 O O . PHE A 1 436 ? -9.060 1.933 -18.815 1.00 94.81 436 PHE A O 1
ATOM 3379 N N . PHE A 1 437 ? -8.286 3.618 -17.549 1.00 95.44 437 PHE A N 1
ATOM 3380 C CA . PHE A 1 437 ? -9.033 3.233 -16.353 1.00 95.44 437 PHE A CA 1
ATOM 3381 C C . PHE A 1 437 ? -10.546 3.362 -16.556 1.00 95.44 437 PHE A C 1
ATOM 3383 O O . PHE A 1 437 ? -11.250 2.385 -16.301 1.00 95.44 437 PHE A O 1
ATOM 3390 N N . ASP A 1 438 ? -11.027 4.475 -17.117 1.00 91.44 438 ASP A N 1
ATOM 3391 C CA . ASP A 1 438 ? -12.447 4.692 -17.435 1.00 91.44 438 ASP A CA 1
ATOM 3392 C C . ASP A 1 438 ? -13.016 3.581 -18.338 1.00 91.44 438 ASP A C 1
ATOM 3394 O O . ASP A 1 438 ? -14.136 3.120 -18.134 1.00 91.44 438 ASP A O 1
ATOM 3398 N N . MET A 1 439 ? -12.235 3.117 -19.320 1.00 91.31 439 MET A N 1
ATOM 3399 C CA . MET A 1 439 ? -12.653 2.073 -20.266 1.00 91.31 439 MET A CA 1
ATOM 3400 C C . MET A 1 439 ? -12.431 0.644 -19.752 1.00 91.31 439 MET A C 1
ATOM 3402 O O . MET A 1 439 ? -12.893 -0.304 -20.387 1.00 91.31 439 MET A O 1
ATOM 3406 N N . SER A 1 440 ? -11.683 0.468 -18.659 1.00 90.50 440 SER A N 1
ATOM 3407 C CA . SER A 1 440 ? -11.318 -0.859 -18.152 1.00 90.50 440 SER A CA 1
ATOM 3408 C C . SER A 1 440 ? -12.447 -1.546 -17.391 1.00 90.50 440 SER A C 1
ATOM 3410 O O . SER A 1 440 ? -12.523 -2.769 -17.443 1.00 90.50 440 SER A O 1
ATOM 3412 N N . ASP A 1 441 ? -13.298 -0.774 -16.704 1.00 88.50 441 ASP A N 1
ATOM 3413 C CA . ASP A 1 441 ? -14.260 -1.273 -15.707 1.00 88.50 441 ASP A CA 1
ATOM 3414 C C . ASP A 1 441 ? -13.593 -2.142 -14.613 1.00 88.50 441 ASP A C 1
ATOM 3416 O O . ASP A 1 441 ? -14.124 -3.155 -14.158 1.00 88.50 441 ASP A O 1
ATOM 3420 N N . VAL A 1 442 ? -12.372 -1.766 -14.202 1.00 94.94 442 VAL A N 1
ATOM 3421 C CA . VAL A 1 442 ? -11.563 -2.501 -13.218 1.00 94.94 442 VAL A CA 1
ATOM 3422 C C . VAL A 1 442 ? -11.262 -1.623 -11.997 1.00 94.94 442 VAL A C 1
ATOM 3424 O O . VAL A 1 442 ? -10.710 -0.534 -12.158 1.00 94.94 442 VAL A O 1
ATOM 3427 N N . PRO A 1 443 ? -11.527 -2.089 -10.759 1.00 97.06 443 PRO A N 1
ATOM 3428 C CA . PRO A 1 443 ? -11.060 -1.413 -9.553 1.00 97.06 443 PRO A CA 1
ATOM 3429 C C . PRO A 1 443 ? -9.531 -1.302 -9.519 1.00 97.06 443 PRO A C 1
ATOM 3431 O O . PRO A 1 443 ? -8.820 -2.304 -9.656 1.00 97.06 443 PRO A O 1
ATOM 3434 N N . VAL A 1 444 ? -9.030 -0.087 -9.284 1.00 98.06 444 VAL A N 1
ATOM 3435 C CA . VAL A 1 444 ? -7.596 0.204 -9.151 1.00 98.06 444 VAL A CA 1
ATOM 3436 C C . VAL A 1 444 ? -7.282 0.527 -7.693 1.00 98.06 444 VAL A C 1
ATOM 3438 O O . VAL A 1 444 ? -7.586 1.619 -7.210 1.00 98.06 444 VAL A O 1
ATOM 3441 N N . LEU A 1 445 ? -6.697 -0.437 -6.984 1.00 98.25 445 LEU A N 1
ATOM 3442 C CA . LEU A 1 445 ? -6.323 -0.310 -5.578 1.00 98.25 445 LEU A CA 1
ATOM 3443 C C . LEU A 1 445 ? -4.940 0.308 -5.433 1.00 98.25 445 LEU A C 1
ATOM 3445 O O . LEU A 1 445 ? -4.010 -0.017 -6.177 1.00 98.25 445 LEU A O 1
ATOM 3449 N N . ARG A 1 446 ? -4.792 1.150 -4.414 1.00 96.94 446 ARG A N 1
ATOM 3450 C CA . ARG A 1 446 ? -3.584 1.930 -4.202 1.00 96.94 446 ARG A CA 1
ATOM 3451 C C . ARG A 1 446 ? -2.706 1.367 -3.083 1.00 96.94 446 ARG A C 1
ATOM 3453 O O . ARG A 1 446 ? -3.059 1.403 -1.907 1.00 96.94 446 ARG A O 1
ATOM 3460 N N . ALA A 1 447 ? -1.506 0.926 -3.448 1.00 97.50 447 ALA A N 1
ATOM 3461 C CA . ALA A 1 447 ? -0.516 0.364 -2.538 1.00 97.50 447 ALA A CA 1
ATOM 3462 C C . ALA A 1 447 ? 0.592 1.388 -2.229 1.00 97.50 447 ALA A C 1
ATOM 3464 O O . ALA A 1 447 ? 1.435 1.695 -3.070 1.00 97.50 447 ALA A O 1
ATOM 3465 N N . MET A 1 448 ? 0.588 1.945 -1.018 1.00 96.56 448 MET A N 1
ATOM 3466 C CA . MET A 1 448 ? 1.475 3.038 -0.615 1.00 96.56 448 MET A CA 1
ATOM 3467 C C . MET A 1 448 ? 2.724 2.538 0.116 1.00 96.56 448 MET A C 1
ATOM 3469 O O . MET A 1 448 ? 2.635 1.762 1.072 1.00 96.56 448 MET A O 1
ATOM 3473 N N . ILE A 1 449 ? 3.890 3.062 -0.269 1.00 94.69 449 ILE A N 1
ATOM 3474 C CA . ILE A 1 449 ? 5.186 2.768 0.355 1.00 94.69 449 ILE A CA 1
ATOM 3475 C C . ILE A 1 449 ? 5.942 4.069 0.614 1.00 94.69 449 ILE A C 1
ATOM 3477 O O . ILE A 1 449 ? 6.244 4.823 -0.308 1.00 94.69 449 ILE A O 1
ATOM 3481 N N . THR A 1 450 ? 6.298 4.345 1.865 1.00 91.38 450 THR A N 1
ATOM 3482 C CA . THR A 1 450 ? 7.081 5.540 2.225 1.00 91.38 450 THR A CA 1
ATOM 3483 C C . THR A 1 450 ? 8.563 5.205 2.407 1.00 91.38 450 THR A C 1
ATOM 3485 O O . THR A 1 450 ? 8.897 4.120 2.866 1.00 91.38 450 THR A O 1
ATOM 3488 N N . SER A 1 451 ? 9.469 6.126 2.060 1.00 85.88 451 SER A N 1
ATOM 3489 C CA . SER A 1 451 ? 10.912 5.950 2.296 1.00 85.88 451 SER A CA 1
ATOM 3490 C C . SER A 1 451 ? 11.307 6.319 3.726 1.00 85.88 451 SER A C 1
ATOM 3492 O O . SER A 1 451 ? 10.559 7.003 4.439 1.00 85.88 451 SER A O 1
ATOM 3494 N N . SER A 1 452 ? 12.524 5.936 4.131 1.00 76.88 452 SER A N 1
ATOM 3495 C CA . SER A 1 452 ? 13.012 6.233 5.480 1.00 76.88 452 SER A CA 1
ATOM 3496 C C . SER A 1 452 ? 13.341 7.710 5.678 1.00 76.88 452 SER A C 1
ATOM 3498 O O . SER A 1 452 ? 13.352 8.173 6.814 1.00 76.88 452 SER A O 1
ATOM 3500 N N . THR A 1 453 ? 13.504 8.483 4.599 1.00 78.19 453 THR A N 1
ATOM 3501 C CA . THR A 1 453 ? 13.561 9.953 4.655 1.00 78.19 453 THR A CA 1
ATOM 3502 C C . THR A 1 453 ? 12.337 10.539 5.359 1.00 78.19 453 THR A C 1
ATOM 3504 O O . THR A 1 453 ? 12.440 11.570 6.017 1.00 78.19 453 THR A O 1
ATOM 3507 N N . TYR A 1 454 ? 11.182 9.881 5.234 1.00 82.31 454 TYR A N 1
ATOM 3508 C CA . TYR A 1 454 ? 9.921 10.368 5.779 1.00 82.31 454 TYR A CA 1
ATOM 3509 C C . TYR A 1 454 ? 9.478 9.599 7.023 1.00 82.31 454 TYR A C 1
ATOM 3511 O O . TYR A 1 454 ? 9.113 10.229 8.014 1.00 82.31 454 TYR A O 1
ATOM 3519 N N . ARG A 1 455 ? 9.470 8.260 6.979 1.00 89.81 455 ARG A N 1
ATOM 3520 C CA . ARG A 1 455 ? 8.971 7.418 8.078 1.00 89.81 455 ARG A CA 1
ATOM 3521 C C . ARG A 1 455 ? 9.667 6.059 8.095 1.00 89.81 455 ARG A C 1
ATOM 3523 O O . ARG A 1 455 ? 9.673 5.360 7.080 1.00 89.81 455 ARG A O 1
ATOM 3530 N N . THR A 1 456 ? 10.178 5.662 9.257 1.00 92.00 456 THR A N 1
ATOM 3531 C CA . THR A 1 456 ? 10.461 4.251 9.560 1.00 92.00 456 THR A CA 1
ATOM 3532 C C . THR A 1 456 ? 9.224 3.503 10.025 1.00 92.00 456 THR A C 1
ATOM 3534 O O . THR A 1 456 ? 8.203 4.124 10.324 1.00 92.00 456 THR A O 1
ATOM 3537 N N . MET A 1 457 ? 9.336 2.179 10.168 1.00 92.31 457 MET A N 1
ATOM 3538 C CA . MET A 1 457 ? 8.330 1.363 10.853 1.00 92.31 457 MET A CA 1
ATOM 3539 C C . MET A 1 457 ? 7.995 1.909 12.245 1.00 92.31 457 MET A C 1
ATOM 3541 O O . MET A 1 457 ? 6.833 2.194 12.528 1.00 92.31 457 MET A O 1
ATOM 3545 N N . GLY A 1 458 ? 9.008 2.123 13.090 1.00 92.94 458 GLY A N 1
ATOM 3546 C CA . GLY A 1 458 ? 8.796 2.623 14.446 1.00 92.94 458 GLY A CA 1
ATOM 3547 C C . GLY A 1 458 ? 8.114 3.993 14.460 1.00 92.94 458 GLY A C 1
ATOM 3548 O O . GLY A 1 458 ? 7.159 4.190 15.207 1.00 92.94 458 GLY A O 1
ATOM 3549 N N . GLN A 1 459 ? 8.531 4.919 13.588 1.00 94.81 459 GLN A N 1
ATOM 3550 C CA . GLN A 1 459 ? 7.891 6.234 13.467 1.00 94.81 459 GLN A CA 1
ATOM 3551 C C . GLN A 1 459 ? 6.452 6.139 12.951 1.00 94.81 459 GLN A C 1
ATOM 3553 O O . GLN A 1 459 ? 5.575 6.820 13.474 1.00 94.81 459 GLN A O 1
ATOM 3558 N N . TRP A 1 460 ? 6.192 5.317 11.931 1.00 95.56 460 TRP A N 1
ATOM 3559 C CA . TRP A 1 460 ? 4.846 5.126 11.392 1.00 95.56 460 TRP A CA 1
ATOM 3560 C C . TRP A 1 460 ? 3.904 4.591 12.470 1.00 95.56 460 TRP A C 1
ATOM 3562 O O . TRP A 1 460 ? 2.865 5.210 12.708 1.00 95.56 460 TRP A O 1
ATOM 3572 N N . ILE A 1 461 ? 4.302 3.528 13.180 1.00 95.25 461 ILE A N 1
ATOM 3573 C CA . ILE A 1 461 ? 3.524 2.903 14.258 1.00 95.25 461 ILE A CA 1
ATOM 3574 C C . ILE A 1 461 ? 3.147 3.923 15.338 1.00 95.25 461 ILE A C 1
ATOM 3576 O O . ILE A 1 461 ? 1.972 4.008 15.690 1.00 95.25 461 ILE A O 1
ATOM 3580 N N . VAL A 1 462 ? 4.093 4.733 15.824 1.00 96.12 462 VAL A N 1
ATOM 3581 C CA . VAL A 1 462 ? 3.834 5.655 16.950 1.00 96.12 462 VAL A CA 1
ATOM 3582 C C . VAL A 1 462 ? 3.254 7.008 16.540 1.00 96.12 462 VAL A C 1
ATOM 3584 O O . VAL A 1 462 ? 2.792 7.750 17.401 1.00 96.12 462 VAL A O 1
ATOM 3587 N N . SER A 1 463 ? 3.268 7.356 15.252 1.00 95.12 463 SER A N 1
ATOM 3588 C CA . SER A 1 463 ? 2.735 8.637 14.769 1.00 95.12 463 SER A CA 1
ATOM 3589 C C . SER A 1 463 ? 1.204 8.702 14.798 1.00 95.12 463 SER A C 1
ATOM 3591 O O . SER A 1 463 ? 0.518 7.707 14.564 1.00 95.12 463 SER A O 1
ATOM 3593 N N . GLU A 1 464 ? 0.659 9.902 14.991 1.00 92.06 464 GLU A N 1
ATOM 3594 C CA . GLU A 1 464 ? -0.779 10.177 14.816 1.00 92.06 464 GLU A CA 1
ATOM 3595 C C . GLU A 1 464 ? -1.148 10.578 13.379 1.00 92.06 464 GLU A C 1
ATOM 3597 O O . GLU A 1 464 ? -2.317 10.608 13.007 1.00 92.06 464 GLU A O 1
ATOM 3602 N N . GLU A 1 465 ? -0.160 10.883 12.542 1.00 91.50 465 GLU A N 1
ATOM 3603 C CA . GLU A 1 465 ? -0.382 11.203 11.129 1.00 91.50 465 GLU A CA 1
ATOM 3604 C C . GLU A 1 465 ? -0.458 9.934 10.270 1.00 91.50 465 GLU A C 1
ATOM 3606 O O . GLU A 1 465 ? -1.270 9.860 9.349 1.00 91.50 465 GLU A O 1
ATOM 3611 N N . GLY A 1 466 ? 0.381 8.938 10.583 1.00 94.12 466 GLY A N 1
ATOM 3612 C CA . GLY A 1 466 ? 0.715 7.828 9.699 1.00 94.12 466 GLY A CA 1
ATOM 3613 C C . GLY A 1 466 ? 1.817 8.221 8.716 1.00 94.12 466 GLY A C 1
ATOM 3614 O O . GLY A 1 466 ? 2.962 8.466 9.107 1.00 94.12 466 GLY A O 1
ATOM 3615 N N . PHE A 1 467 ? 1.511 8.249 7.419 1.00 94.38 467 PHE A N 1
ATOM 3616 C CA . PHE A 1 467 ? 2.485 8.692 6.414 1.00 94.38 467 PHE A CA 1
ATOM 3617 C C . PHE A 1 467 ? 2.649 10.216 6.429 1.00 94.38 467 PHE A C 1
ATOM 3619 O O . PHE A 1 467 ? 1.732 10.951 6.783 1.00 94.38 467 PHE A O 1
ATOM 3626 N N . SER A 1 468 ? 3.830 10.699 6.028 1.00 91.00 468 SER A N 1
ATOM 3627 C CA . SER A 1 468 ? 4.082 12.140 5.926 1.00 91.00 468 SER A CA 1
ATOM 3628 C C . SER A 1 468 ? 3.170 12.787 4.880 1.00 91.00 468 SER A C 1
ATOM 3630 O O . SER A 1 468 ? 2.781 12.148 3.898 1.00 91.00 468 SER A O 1
ATOM 3632 N N . TRP A 1 469 ? 2.897 14.086 5.035 1.00 90.00 469 TRP A N 1
ATOM 3633 C CA . TRP A 1 469 ? 2.090 14.843 4.071 1.00 90.00 469 TRP A CA 1
ATOM 3634 C C . TRP A 1 469 ? 2.623 14.726 2.632 1.00 90.00 469 TRP A C 1
ATOM 3636 O O . TRP A 1 469 ? 1.840 14.661 1.687 1.00 90.00 469 TRP A O 1
ATOM 3646 N N . MET A 1 470 ? 3.950 14.657 2.463 1.00 89.62 470 MET A N 1
ATOM 3647 C CA . MET A 1 470 ? 4.591 14.534 1.153 1.00 89.62 470 MET A CA 1
ATOM 3648 C C . MET A 1 470 ? 4.281 13.173 0.521 1.00 89.62 470 MET A C 1
ATOM 3650 O O . MET A 1 470 ? 3.936 13.104 -0.658 1.00 89.62 470 MET A O 1
ATOM 3654 N N . SER A 1 471 ? 4.347 12.095 1.307 1.00 91.12 471 SER A N 1
ATOM 3655 C CA . SER A 1 471 ? 3.960 10.759 0.848 1.00 91.12 471 SER A CA 1
ATOM 3656 C C . SER A 1 471 ? 2.467 10.707 0.507 1.00 91.12 471 SER A C 1
ATOM 3658 O O . SER A 1 471 ? 2.109 10.180 -0.541 1.00 91.12 471 SER A O 1
ATOM 3660 N N . VAL A 1 472 ? 1.597 11.309 1.326 1.00 91.88 472 VAL A N 1
ATOM 3661 C CA . VAL A 1 472 ? 0.146 11.381 1.062 1.00 91.88 472 VAL A CA 1
ATOM 3662 C C . VAL A 1 472 ? -0.157 12.160 -0.220 1.00 91.88 472 VAL A C 1
ATOM 3664 O O . VAL A 1 472 ? -0.978 11.723 -1.022 1.00 91.88 472 VAL A O 1
ATOM 3667 N N . TYR A 1 473 ? 0.522 13.280 -0.466 1.00 92.81 473 TYR A N 1
ATOM 3668 C CA . TYR A 1 473 ? 0.317 14.064 -1.683 1.00 92.81 473 TYR A CA 1
ATOM 3669 C C . TYR A 1 473 ? 0.602 13.242 -2.948 1.00 92.81 473 TYR A C 1
ATOM 3671 O O . TYR A 1 473 ? -0.252 13.149 -3.832 1.00 92.81 473 TYR A O 1
ATOM 3679 N N . TRP A 1 474 ? 1.772 12.600 -3.017 1.00 92.00 474 TRP A N 1
ATOM 3680 C CA . TRP A 1 474 ? 2.191 11.860 -4.212 1.00 92.00 474 TRP A CA 1
ATOM 3681 C C . TRP A 1 474 ? 1.492 10.516 -4.389 1.00 92.00 474 TRP A C 1
ATOM 3683 O O . TRP A 1 474 ? 1.225 10.122 -5.520 1.00 92.00 474 TRP A O 1
ATOM 3693 N N . GLN A 1 475 ? 1.187 9.827 -3.289 1.00 92.88 475 GLN A N 1
ATOM 3694 C CA . GLN A 1 475 ? 0.713 8.443 -3.320 1.00 92.88 475 GLN A CA 1
ATOM 3695 C C . GLN A 1 475 ? -0.770 8.281 -3.008 1.00 92.88 475 GLN A C 1
ATOM 3697 O O . GLN A 1 475 ? -1.267 7.164 -3.076 1.00 92.88 475 GLN A O 1
ATOM 3702 N N . CYS A 1 476 ? -1.473 9.348 -2.647 1.00 92.50 476 CYS A N 1
ATOM 3703 C CA . CYS A 1 476 ? -2.901 9.295 -2.367 1.00 92.50 476 CYS A CA 1
ATOM 3704 C C . CYS A 1 476 ? -3.632 10.424 -3.100 1.00 92.50 476 CYS A C 1
ATOM 3706 O O . CYS A 1 476 ? -4.396 10.133 -4.011 1.00 92.50 476 CYS A O 1
ATOM 3708 N N . ALA A 1 477 ? -3.328 11.694 -2.817 1.00 93.12 477 ALA A N 1
ATOM 3709 C CA . ALA A 1 477 ? -4.081 12.814 -3.393 1.00 93.12 477 ALA A CA 1
ATOM 3710 C C . ALA A 1 477 ? -3.984 12.902 -4.929 1.00 93.12 477 ALA A C 1
ATOM 3712 O O . ALA A 1 477 ? -4.980 13.149 -5.601 1.00 93.12 477 ALA A O 1
ATOM 3713 N N . GLN A 1 478 ? -2.793 12.696 -5.498 1.00 92.69 478 GLN A N 1
ATOM 3714 C CA . GLN A 1 478 ? -2.605 12.705 -6.952 1.00 92.69 478 GLN A CA 1
ATOM 3715 C C . GLN A 1 478 ? -3.253 11.475 -7.635 1.00 92.69 478 GLN A C 1
ATOM 3717 O O . GLN A 1 478 ? -4.021 11.668 -8.577 1.00 92.69 478 GLN A O 1
ATOM 3722 N N . PRO A 1 479 ? -3.040 10.226 -7.165 1.00 93.75 479 PRO A N 1
ATOM 3723 C CA . PRO A 1 479 ? -3.749 9.050 -7.685 1.00 93.75 479 PRO A CA 1
ATOM 3724 C C . PRO A 1 479 ? -5.278 9.084 -7.542 1.00 93.75 479 PRO A C 1
ATOM 3726 O O . PRO A 1 479 ? -5.973 8.558 -8.409 1.00 93.75 479 PRO A O 1
ATOM 3729 N N . GLU A 1 480 ? -5.825 9.735 -6.510 1.00 94.06 480 GLU A N 1
ATOM 3730 C CA . GLU A 1 480 ? -7.277 9.952 -6.371 1.00 94.06 480 GLU A CA 1
ATOM 3731 C C . GLU A 1 480 ? -7.857 10.719 -7.572 1.00 94.06 480 GLU A C 1
ATOM 3733 O O . GLU A 1 480 ? -8.984 10.452 -7.985 1.00 94.06 480 GLU A O 1
ATOM 3738 N N . MET A 1 481 ? -7.080 11.615 -8.198 1.00 91.19 481 MET A N 1
ATOM 3739 C CA . MET A 1 481 ? -7.488 12.311 -9.428 1.00 91.19 481 MET A CA 1
ATOM 3740 C C . MET A 1 481 ? -7.575 11.382 -10.651 1.00 91.19 481 MET A C 1
ATOM 3742 O O . MET A 1 481 ? -8.154 11.770 -11.664 1.00 91.19 481 MET A O 1
ATOM 3746 N N . GLN A 1 482 ? -6.997 10.180 -10.575 1.00 93.44 482 GLN A N 1
ATOM 3747 C CA . GLN A 1 482 ? -7.103 9.124 -11.590 1.00 93.44 482 GLN A CA 1
ATOM 3748 C C . GLN A 1 482 ? -8.143 8.057 -11.208 1.00 93.44 482 GLN A C 1
ATOM 3750 O O . GLN A 1 482 ? -8.186 7.000 -11.829 1.00 93.44 482 GLN A O 1
ATOM 3755 N N . GLY A 1 483 ? -8.950 8.306 -10.169 1.00 93.62 483 GLY A N 1
ATOM 3756 C CA . GLY A 1 483 ? -9.986 7.381 -9.709 1.00 93.62 483 GLY A CA 1
ATOM 3757 C C . GLY A 1 483 ? -9.465 6.189 -8.905 1.00 93.62 483 GLY A C 1
ATOM 3758 O O . GLY A 1 483 ? -10.240 5.281 -8.619 1.00 93.62 483 GLY A O 1
ATOM 3759 N N . GLN A 1 484 ? -8.183 6.176 -8.516 1.00 96.38 484 GLN A N 1
ATOM 3760 C CA . GLN A 1 484 ? -7.644 5.098 -7.684 1.00 96.38 484 GLN A CA 1
ATOM 3761 C C . GLN A 1 484 ? -8.257 5.130 -6.279 1.00 96.38 484 GLN A C 1
ATOM 3763 O O . GLN A 1 484 ? -8.506 6.200 -5.713 1.00 96.38 484 GLN A O 1
ATOM 3768 N N . ILE A 1 485 ? -8.488 3.948 -5.713 1.00 96.19 485 ILE A N 1
ATOM 3769 C CA . ILE A 1 485 ? -9.219 3.758 -4.457 1.00 96.19 485 ILE A CA 1
ATOM 3770 C C . ILE A 1 485 ? -8.363 3.044 -3.406 1.00 96.19 485 ILE A C 1
ATOM 3772 O O . ILE A 1 485 ? -7.325 2.458 -3.706 1.00 96.19 485 ILE A O 1
ATOM 3776 N N . GLU A 1 486 ? -8.836 3.080 -2.161 1.00 95.44 486 GLU A N 1
ATOM 3777 C CA . GLU A 1 486 ? -8.297 2.308 -1.033 1.00 95.44 486 GLU A CA 1
ATOM 3778 C C . GLU A 1 486 ? -6.779 2.472 -0.805 1.00 95.44 486 GLU A C 1
ATOM 3780 O O . GLU A 1 486 ? -6.028 1.499 -0.885 1.00 95.44 486 GLU A O 1
ATOM 3785 N N . PRO A 1 487 ? -6.303 3.696 -0.509 1.00 95.38 487 PRO A N 1
ATOM 3786 C CA . PRO A 1 487 ? -4.893 3.946 -0.221 1.00 95.38 487 PRO A CA 1
ATOM 3787 C C . PRO A 1 487 ? -4.442 3.210 1.051 1.00 95.38 487 PRO A C 1
ATOM 3789 O O . PRO A 1 487 ? -4.767 3.611 2.170 1.00 95.38 487 PRO A O 1
ATOM 3792 N N . LEU A 1 488 ? -3.661 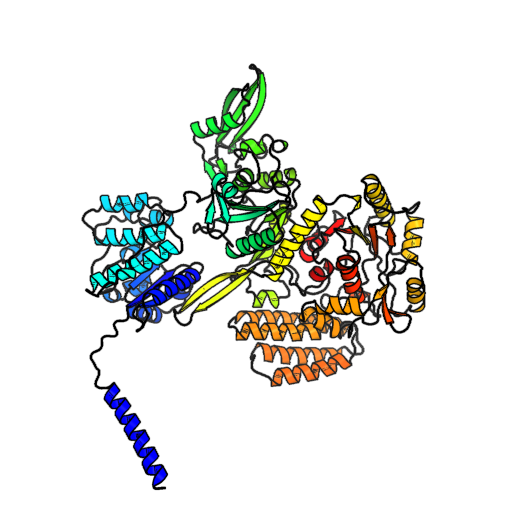2.139 0.886 1.00 96.12 488 LEU A N 1
ATOM 3793 C CA . LEU A 1 488 ? -3.177 1.291 1.979 1.00 96.12 488 LEU A CA 1
ATOM 3794 C C . LEU A 1 488 ? -1.659 1.383 2.148 1.00 96.12 488 LEU A C 1
ATOM 3796 O O . LEU A 1 488 ? -0.908 1.191 1.196 1.00 96.12 488 LEU A O 1
ATOM 3800 N N . ALA A 1 489 ? -1.200 1.612 3.381 1.00 96.00 489 ALA A N 1
ATOM 3801 C CA . ALA A 1 489 ? 0.213 1.505 3.743 1.00 96.00 489 ALA A CA 1
ATOM 3802 C C . ALA A 1 489 ? 0.666 0.047 3.668 1.00 96.00 489 ALA A C 1
ATOM 3804 O O . ALA A 1 489 ? 0.211 -0.749 4.477 1.00 96.00 489 ALA A O 1
ATOM 3805 N N . ILE A 1 490 ? 1.575 -0.295 2.759 1.00 97.19 490 ILE A N 1
ATOM 3806 C CA . ILE A 1 490 ? 2.129 -1.656 2.643 1.00 97.19 490 ILE A CA 1
ATOM 3807 C C . ILE A 1 490 ? 3.645 -1.718 2.845 1.00 97.19 490 ILE A C 1
ATOM 3809 O O . ILE A 1 490 ? 4.216 -2.805 2.893 1.00 97.19 490 ILE A O 1
ATOM 3813 N N . GLY A 1 491 ? 4.309 -0.567 2.954 1.00 95.25 491 GLY A N 1
ATOM 3814 C CA . GLY A 1 491 ? 5.747 -0.507 3.177 1.00 95.25 491 GLY A CA 1
ATOM 3815 C C . GLY A 1 491 ? 6.218 0.825 3.746 1.00 95.25 491 GLY A C 1
ATOM 3816 O O . GLY A 1 491 ? 5.600 1.874 3.557 1.00 95.25 491 GLY A O 1
ATOM 3817 N N . VAL A 1 492 ? 7.342 0.778 4.444 1.00 93.75 492 VAL A N 1
ATOM 3818 C CA . VAL A 1 492 ? 7.959 1.908 5.148 1.00 93.75 492 VAL A CA 1
ATOM 3819 C C . VAL A 1 492 ? 9.459 1.902 4.927 1.00 93.75 492 VAL A C 1
ATOM 3821 O O . VAL A 1 492 ? 10.029 0.938 4.422 1.00 93.75 492 VAL A O 1
ATOM 3824 N N . GLY A 1 493 ? 10.116 2.983 5.322 1.00 88.31 493 GLY A N 1
ATOM 3825 C CA . GLY A 1 493 ? 11.558 3.028 5.332 1.00 88.31 493 GLY A CA 1
ATOM 3826 C C . GLY A 1 493 ? 12.172 2.156 6.416 1.00 88.31 493 GLY A C 1
ATOM 3827 O O . GLY A 1 493 ? 11.640 2.027 7.516 1.00 88.31 493 GLY A O 1
ATOM 3828 N N . GLU A 1 494 ? 13.358 1.651 6.138 1.00 83.50 494 GLU A N 1
ATOM 3829 C CA . GLU A 1 494 ? 14.251 1.034 7.103 1.00 83.50 494 GLU A CA 1
ATOM 3830 C C . GLU A 1 494 ? 15.615 1.702 6.966 1.00 83.50 494 GLU A C 1
ATOM 3832 O O . GLU A 1 494 ? 16.162 1.796 5.867 1.00 83.50 494 GLU A O 1
ATOM 3837 N N . ILE A 1 495 ? 16.161 2.150 8.096 1.00 78.94 495 ILE A N 1
ATOM 3838 C CA . ILE A 1 495 ? 17.590 2.423 8.198 1.00 78.94 495 ILE A CA 1
ATOM 3839 C C . ILE A 1 495 ? 18.186 1.270 8.979 1.00 78.94 495 ILE A C 1
ATOM 3841 O O . ILE A 1 495 ? 17.750 0.995 10.095 1.00 78.94 495 ILE A O 1
ATOM 3845 N N . GLY A 1 496 ? 19.168 0.612 8.384 1.00 78.31 496 GLY A N 1
ATOM 3846 C CA . GLY A 1 496 ? 19.905 -0.454 9.035 1.00 78.31 496 GLY A CA 1
ATOM 3847 C C . GLY A 1 496 ? 21.396 -0.195 8.980 1.00 78.31 496 GLY A C 1
ATOM 3848 O O . GLY A 1 496 ? 21.888 0.637 8.209 1.00 78.31 496 GLY A O 1
ATOM 3849 N N . SER A 1 497 ? 22.113 -0.918 9.823 1.00 85.19 497 SER A N 1
ATOM 3850 C CA . SER A 1 497 ? 23.561 -0.931 9.824 1.00 85.19 497 SER A CA 1
ATOM 3851 C C . SER A 1 497 ? 24.081 -2.334 10.081 1.00 85.19 497 SER A C 1
ATOM 3853 O O . SER A 1 497 ? 23.405 -3.169 10.681 1.00 85.19 497 SER A O 1
ATOM 3855 N N . ASP A 1 498 ? 25.297 -2.578 9.619 1.00 87.44 498 ASP A N 1
ATOM 3856 C CA . ASP A 1 498 ? 26.036 -3.796 9.897 1.00 87.44 498 ASP A CA 1
ATOM 3857 C C . ASP A 1 498 ? 27.335 -3.425 10.621 1.00 87.44 498 ASP A C 1
ATOM 3859 O O . ASP A 1 498 ? 28.157 -2.708 10.046 1.00 87.44 498 ASP A O 1
ATOM 3863 N N . PRO A 1 499 ? 27.540 -3.853 11.877 1.00 87.94 499 PRO A N 1
ATOM 3864 C CA . PRO A 1 499 ? 28.749 -3.522 12.620 1.00 87.94 499 PRO A CA 1
ATOM 3865 C C . PRO A 1 499 ? 29.999 -4.266 12.126 1.00 87.94 499 PRO A C 1
ATOM 3867 O O . PRO A 1 499 ? 31.101 -3.787 12.383 1.00 87.94 499 PRO A O 1
ATOM 3870 N N . GLU A 1 500 ? 29.865 -5.405 11.437 1.00 89.56 500 GLU A N 1
ATOM 3871 C CA . GLU A 1 500 ? 31.001 -6.186 10.929 1.00 89.56 500 GLU A CA 1
ATOM 3872 C C . GLU A 1 500 ? 31.612 -5.521 9.694 1.00 89.56 500 GLU A C 1
ATOM 3874 O O . GLU A 1 500 ? 32.826 -5.328 9.632 1.00 89.56 500 GLU A O 1
ATOM 3879 N N . THR A 1 501 ? 30.780 -5.097 8.742 1.00 92.12 501 THR A N 1
ATOM 3880 C CA . THR A 1 501 ? 31.257 -4.418 7.523 1.00 92.12 501 THR A CA 1
ATOM 3881 C C . THR A 1 501 ? 31.244 -2.890 7.641 1.00 92.12 501 THR A C 1
ATOM 3883 O O . THR A 1 501 ? 31.853 -2.172 6.840 1.00 92.12 501 THR A O 1
ATOM 3886 N N . GLY A 1 502 ? 30.534 -2.348 8.630 1.00 90.25 502 GLY A N 1
ATOM 3887 C CA . GLY A 1 502 ? 30.237 -0.922 8.784 1.00 90.25 502 GLY A CA 1
ATOM 3888 C C . GLY A 1 502 ? 29.252 -0.371 7.742 1.00 90.25 502 GLY A C 1
ATOM 3889 O O . GLY A 1 502 ? 29.164 0.854 7.583 1.00 90.25 502 GLY A O 1
ATOM 3890 N N . ALA A 1 503 ? 28.531 -1.240 7.022 1.00 89.75 503 ALA A N 1
ATOM 3891 C CA . ALA A 1 503 ? 27.471 -0.837 6.100 1.00 89.75 503 ALA A CA 1
ATOM 3892 C C . ALA A 1 503 ? 26.400 -0.022 6.835 1.00 89.75 503 ALA A C 1
ATOM 3894 O O . ALA A 1 503 ? 26.009 -0.370 7.946 1.00 89.75 503 ALA A O 1
ATOM 3895 N N . GLN A 1 504 ? 25.886 1.036 6.207 1.00 85.94 504 GLN A N 1
ATOM 3896 C CA . GLN A 1 504 ? 24.604 1.636 6.578 1.00 85.94 504 GLN A CA 1
ATOM 3897 C C . GLN A 1 504 ? 23.757 1.812 5.327 1.00 85.94 504 GLN A C 1
ATOM 3899 O O . GLN A 1 504 ? 24.219 2.351 4.313 1.00 85.94 504 GLN A O 1
ATOM 3904 N N . TRP A 1 505 ? 22.517 1.351 5.397 1.00 81.12 505 TRP A N 1
ATOM 3905 C CA . TRP A 1 505 ? 21.581 1.414 4.286 1.00 81.12 505 TRP A CA 1
ATOM 3906 C C . TRP A 1 505 ? 20.310 2.147 4.671 1.00 81.12 505 TRP A C 1
ATOM 3908 O O . TRP A 1 505 ? 19.910 2.194 5.833 1.00 81.12 505 TRP A O 1
ATOM 3918 N N . ASP A 1 506 ? 19.681 2.686 3.638 1.00 78.44 506 ASP A N 1
ATOM 3919 C CA . ASP A 1 506 ? 18.364 3.300 3.669 1.00 78.44 506 ASP A CA 1
ATOM 3920 C C . ASP A 1 506 ? 17.545 2.624 2.568 1.00 78.44 506 ASP A C 1
ATOM 3922 O O . ASP A 1 506 ? 17.779 2.848 1.374 1.00 78.44 506 ASP A O 1
ATOM 3926 N N . VAL A 1 507 ? 16.650 1.725 2.975 1.00 79.25 507 VAL A N 1
ATOM 3927 C CA . VAL A 1 507 ? 15.823 0.918 2.070 1.00 79.25 507 VAL A CA 1
ATOM 3928 C C . VAL A 1 507 ? 14.355 1.015 2.457 1.00 79.25 507 VAL A C 1
ATOM 3930 O O . VAL A 1 507 ? 13.982 1.670 3.428 1.00 79.25 507 VAL A O 1
ATOM 3933 N N . THR A 1 508 ? 13.498 0.367 1.681 1.00 87.62 508 THR A N 1
ATOM 3934 C CA . THR A 1 508 ? 12.086 0.188 2.020 1.00 87.62 508 THR A CA 1
ATOM 3935 C C . THR A 1 508 ? 11.837 -1.262 2.386 1.00 87.62 508 THR A C 1
ATOM 3937 O O . THR A 1 508 ? 12.315 -2.149 1.683 1.00 87.62 508 THR A O 1
ATOM 3940 N N . VAL A 1 509 ? 11.067 -1.489 3.441 1.00 89.06 509 VAL A N 1
ATOM 3941 C CA . VAL A 1 509 ? 10.626 -2.810 3.892 1.00 89.06 509 VAL A CA 1
ATOM 3942 C C . VAL A 1 509 ? 9.109 -2.900 3.851 1.00 89.06 509 VAL A C 1
ATOM 3944 O O . VAL A 1 509 ? 8.403 -1.889 3.890 1.00 89.06 509 VAL A O 1
ATOM 3947 N N . THR A 1 510 ? 8.611 -4.123 3.752 1.00 94.75 510 THR A N 1
ATOM 3948 C CA . THR A 1 510 ? 7.186 -4.444 3.716 1.00 94.75 510 THR A CA 1
ATOM 3949 C C . THR A 1 510 ? 6.552 -4.387 5.101 1.00 94.75 510 THR A C 1
ATOM 3951 O O . THR A 1 510 ? 7.216 -4.576 6.120 1.00 94.75 510 THR A O 1
ATOM 3954 N N . ILE A 1 511 ? 5.238 -4.179 5.124 1.00 96.38 511 ILE A N 1
ATOM 3955 C CA . ILE A 1 511 ? 4.380 -4.349 6.295 1.00 96.38 511 ILE A CA 1
ATOM 3956 C C . ILE A 1 511 ? 3.462 -5.561 6.014 1.00 96.38 511 ILE A C 1
ATOM 3958 O O . ILE A 1 511 ? 2.430 -5.396 5.352 1.00 96.38 511 ILE A O 1
ATOM 3962 N N . PRO A 1 512 ? 3.847 -6.792 6.415 1.00 95.88 512 PRO A N 1
ATOM 3963 C CA . PRO A 1 512 ? 3.204 -8.027 5.952 1.00 95.88 512 PRO A CA 1
ATOM 3964 C C . PRO A 1 512 ? 1.691 -8.100 6.187 1.00 95.88 512 PRO A C 1
ATOM 3966 O O . PRO A 1 512 ? 0.943 -8.435 5.271 1.00 95.88 512 PRO A O 1
ATOM 3969 N N . GLU A 1 513 ? 1.216 -7.724 7.372 1.00 96.06 513 GLU A N 1
ATOM 3970 C CA . GLU A 1 513 ? -0.208 -7.756 7.720 1.00 96.06 513 GLU A CA 1
ATOM 3971 C C . GLU A 1 513 ? -1.030 -6.754 6.896 1.00 96.06 513 GLU A C 1
ATOM 3973 O O . GLU A 1 513 ? -2.219 -6.950 6.640 1.00 96.06 513 GLU A O 1
ATOM 3978 N N . ARG A 1 514 ? -0.398 -5.676 6.419 1.00 97.62 514 ARG A N 1
ATOM 3979 C CA . ARG A 1 514 ? -1.055 -4.711 5.532 1.00 97.62 514 ARG A CA 1
ATOM 3980 C C . ARG A 1 514 ? -1.067 -5.165 4.077 1.00 97.62 514 ARG A C 1
ATOM 3982 O O . ARG A 1 514 ? -2.019 -4.855 3.361 1.00 97.62 514 ARG A O 1
ATOM 3989 N N . ILE A 1 515 ? -0.071 -5.938 3.645 1.00 98.25 515 ILE A N 1
ATOM 3990 C CA . ILE A 1 515 ? -0.121 -6.642 2.355 1.00 98.25 515 ILE A CA 1
ATOM 3991 C C . ILE A 1 515 ? -1.254 -7.672 2.369 1.00 98.25 515 ILE A C 1
ATOM 3993 O O . ILE A 1 515 ? -2.048 -7.709 1.429 1.00 98.25 515 ILE A O 1
ATOM 3997 N N . GLU A 1 516 ? -1.408 -8.431 3.457 1.00 97.88 516 GLU A N 1
ATOM 3998 C CA . GLU A 1 516 ? -2.531 -9.361 3.624 1.00 97.88 516 GLU A CA 1
ATOM 3999 C C . GLU A 1 516 ? -3.886 -8.636 3.553 1.00 97.88 516 GLU A C 1
ATOM 4001 O O . GLU A 1 516 ? -4.811 -9.110 2.883 1.00 97.88 516 GLU A O 1
ATOM 4006 N N . LYS A 1 517 ? -4.005 -7.458 4.185 1.00 98.06 517 LYS A N 1
ATOM 4007 C CA . LYS A 1 517 ? -5.188 -6.588 4.078 1.00 98.06 517 LYS A CA 1
ATOM 4008 C C . LYS A 1 517 ? -5.466 -6.202 2.623 1.00 98.06 517 LYS A C 1
ATOM 4010 O O . LYS A 1 517 ? -6.573 -6.435 2.140 1.00 98.06 517 LYS A O 1
ATOM 4015 N N . LEU A 1 518 ? -4.477 -5.645 1.920 1.00 98.56 518 LEU A N 1
ATOM 4016 C CA . LEU A 1 518 ? -4.600 -5.227 0.519 1.00 98.56 518 LEU A CA 1
ATOM 4017 C C . LEU A 1 518 ? -5.058 -6.389 -0.372 1.00 98.56 518 LEU A C 1
ATOM 4019 O O . LEU A 1 518 ? -6.029 -6.253 -1.117 1.00 98.56 518 LEU A O 1
ATOM 4023 N N . VAL A 1 519 ? -4.414 -7.552 -0.252 1.00 98.56 519 VAL A N 1
ATOM 4024 C CA . VAL A 1 519 ? -4.761 -8.741 -1.042 1.00 98.56 519 VAL A CA 1
ATOM 4025 C C . VAL A 1 519 ? -6.149 -9.274 -0.675 1.00 98.56 519 VAL A C 1
ATOM 4027 O O . VAL A 1 519 ? -6.918 -9.659 -1.556 1.00 98.56 519 VAL A O 1
ATOM 4030 N N . SER A 1 520 ? -6.530 -9.239 0.602 1.00 98.31 520 SER A N 1
ATOM 4031 C CA . SER A 1 520 ? -7.877 -9.626 1.037 1.00 98.31 520 SER A CA 1
ATOM 4032 C C . SER A 1 520 ? -8.961 -8.716 0.475 1.00 98.31 520 SER A C 1
ATOM 4034 O O . SER A 1 520 ? -10.026 -9.203 0.092 1.00 98.31 520 SER A O 1
ATOM 4036 N N . ARG A 1 521 ? -8.693 -7.414 0.374 1.00 98.19 521 ARG A N 1
ATOM 4037 C CA . ARG A 1 521 ? -9.620 -6.459 -0.239 1.00 98.19 521 ARG A CA 1
ATOM 4038 C C . ARG A 1 521 ? -9.708 -6.650 -1.750 1.00 98.19 521 ARG A C 1
ATOM 4040 O O . ARG A 1 521 ? -10.820 -6.755 -2.263 1.00 98.19 521 ARG A O 1
ATOM 4047 N N . ALA A 1 522 ? -8.581 -6.837 -2.441 1.00 98.38 522 ALA A N 1
ATOM 4048 C CA . ALA A 1 522 ? -8.564 -7.206 -3.861 1.00 98.38 522 ALA A CA 1
ATOM 4049 C C . ALA A 1 522 ? -9.384 -8.480 -4.130 1.00 98.38 522 ALA A C 1
ATOM 4051 O O . ALA A 1 522 ? -10.246 -8.502 -5.008 1.00 98.38 522 ALA A O 1
ATOM 4052 N N . TYR A 1 523 ? -9.188 -9.522 -3.317 1.00 98.25 523 TYR A N 1
ATOM 4053 C CA . TYR A 1 523 ? -9.953 -10.765 -3.405 1.00 98.25 523 TYR A CA 1
ATOM 4054 C C . TYR A 1 523 ? -11.458 -10.547 -3.184 1.00 98.25 523 TYR A C 1
ATOM 4056 O O . TYR A 1 523 ? -12.282 -11.143 -3.877 1.00 98.25 523 TYR A O 1
ATOM 4064 N N . ASN A 1 524 ? -11.849 -9.680 -2.248 1.00 98.06 524 ASN A N 1
ATOM 4065 C CA . ASN A 1 524 ? -13.261 -9.409 -1.984 1.00 98.06 524 ASN A CA 1
ATOM 4066 C C . ASN A 1 524 ? -13.928 -8.571 -3.087 1.00 98.06 524 ASN A C 1
ATOM 4068 O O . ASN A 1 524 ? -15.095 -8.822 -3.386 1.00 98.06 524 ASN A O 1
ATOM 4072 N N . TRP A 1 525 ? -13.202 -7.661 -3.745 1.00 98.00 525 TRP A N 1
ATOM 4073 C CA . TRP A 1 525 ? -13.669 -6.994 -4.969 1.00 98.00 525 TRP A CA 1
ATOM 4074 C C . TRP A 1 525 ? -13.918 -7.994 -6.100 1.00 98.00 525 TRP A C 1
ATOM 4076 O O . TRP A 1 525 ? -14.979 -7.979 -6.722 1.00 98.00 525 TRP A O 1
ATOM 4086 N N . ILE A 1 526 ? -12.989 -8.927 -6.311 1.00 97.69 526 ILE A N 1
ATOM 4087 C CA . ILE A 1 526 ? -13.146 -10.019 -7.284 1.00 97.69 526 ILE A CA 1
ATOM 4088 C C . ILE A 1 526 ? -14.355 -10.888 -6.944 1.00 97.69 526 ILE A C 1
ATOM 4090 O O . ILE A 1 526 ? -15.153 -11.234 -7.818 1.00 97.69 526 ILE A O 1
ATOM 4094 N N . ARG A 1 527 ? -14.516 -11.241 -5.666 1.00 96.62 527 ARG A N 1
ATOM 4095 C CA . ARG A 1 527 ? -15.664 -12.024 -5.209 1.00 96.62 527 ARG A CA 1
ATOM 4096 C C . ARG A 1 527 ? -16.972 -11.282 -5.493 1.00 96.62 527 ARG A C 1
ATOM 4098 O O . ARG A 1 527 ? -17.916 -11.890 -5.982 1.00 96.62 527 ARG A O 1
ATOM 4105 N N . LEU A 1 528 ? -17.017 -9.969 -5.272 1.00 96.06 528 LEU A N 1
ATOM 4106 C CA . LEU A 1 528 ? -18.187 -9.147 -5.583 1.00 96.06 528 LEU A CA 1
ATOM 4107 C C . LEU A 1 528 ? -18.508 -9.111 -7.090 1.00 96.06 528 LEU A C 1
ATOM 4109 O O . LEU A 1 528 ? -19.684 -9.131 -7.451 1.00 96.06 528 LEU A O 1
ATOM 4113 N N . GLN A 1 529 ? -17.495 -9.100 -7.961 1.00 95.06 529 GLN A N 1
ATOM 4114 C CA . GLN A 1 529 ? -17.680 -9.167 -9.419 1.00 95.06 529 GLN A CA 1
ATOM 4115 C C . GLN A 1 529 ? -18.204 -10.533 -9.883 1.00 95.06 529 GLN A C 1
ATOM 4117 O O . GLN A 1 529 ? -19.054 -10.605 -10.765 1.00 95.06 529 GLN A O 1
ATOM 4122 N N . THR A 1 530 ? -17.695 -11.618 -9.296 1.00 94.06 530 THR A N 1
ATOM 4123 C CA . THR A 1 530 ? -17.905 -12.990 -9.794 1.00 94.06 530 THR A CA 1
ATOM 4124 C C . THR A 1 530 ? -19.095 -13.714 -9.166 1.00 94.06 530 THR A C 1
ATOM 4126 O O . THR A 1 530 ? -19.609 -14.665 -9.752 1.00 94.06 530 THR A O 1
ATOM 4129 N N . MET A 1 531 ? -19.565 -13.280 -7.993 1.00 96.81 531 MET A N 1
ATOM 4130 C CA . MET A 1 531 ? -20.756 -13.848 -7.359 1.00 96.81 531 MET A CA 1
ATOM 4131 C C . MET A 1 531 ? -22.031 -13.535 -8.148 1.00 96.81 531 MET A C 1
ATOM 4133 O O . MET A 1 531 ? -22.231 -12.413 -8.619 1.00 96.81 531 MET A O 1
ATOM 4137 N N . ALA A 1 532 ? -22.950 -14.501 -8.200 1.00 97.94 532 ALA A N 1
ATOM 4138 C CA . ALA A 1 532 ? -24.305 -14.255 -8.674 1.00 97.94 532 ALA A CA 1
ATOM 4139 C C . ALA A 1 532 ? -25.014 -13.250 -7.752 1.00 97.94 532 ALA A C 1
ATOM 4141 O O . ALA A 1 532 ? -24.870 -13.309 -6.530 1.00 97.94 532 ALA A O 1
ATOM 4142 N N . ASN A 1 533 ? -25.813 -12.343 -8.323 1.00 98.38 533 ASN A N 1
ATOM 4143 C CA . ASN A 1 533 ? -26.528 -11.326 -7.543 1.00 98.38 533 ASN A CA 1
ATOM 4144 C C . ASN A 1 533 ? -27.416 -11.935 -6.444 1.00 98.38 533 ASN A C 1
ATOM 4146 O O . ASN A 1 533 ? -27.501 -11.374 -5.354 1.00 98.38 533 ASN A O 1
ATOM 4150 N N . SER A 1 534 ? -28.011 -13.108 -6.685 1.00 98.06 534 SER A N 1
ATOM 4151 C CA . SER A 1 534 ? -28.830 -13.831 -5.702 1.00 98.06 534 SER A CA 1
ATOM 4152 C C . SER A 1 534 ? -28.069 -14.196 -4.427 1.00 98.06 534 SER A C 1
ATOM 4154 O O . SER A 1 534 ? -28.660 -14.220 -3.347 1.00 98.06 534 SER A O 1
ATOM 4156 N N . ASP A 1 535 ? -26.764 -14.440 -4.542 1.00 98.25 535 ASP A N 1
ATOM 4157 C CA . ASP A 1 535 ? -25.920 -14.935 -3.454 1.00 98.25 535 ASP A CA 1
ATOM 4158 C C . ASP A 1 535 ? -25.216 -13.798 -2.706 1.00 98.25 535 ASP A C 1
ATOM 4160 O O . ASP A 1 535 ? -24.697 -14.003 -1.607 1.00 98.25 535 ASP A O 1
ATOM 4164 N N . LYS A 1 536 ? -25.206 -12.589 -3.284 1.00 98.50 536 LYS A N 1
ATOM 4165 C CA . LYS A 1 536 ? -24.568 -11.415 -2.687 1.00 98.50 536 LYS A CA 1
ATOM 4166 C C . LYS A 1 536 ? -25.301 -10.990 -1.423 1.00 98.50 536 LYS A C 1
ATOM 4168 O O . LYS A 1 536 ? -26.505 -10.734 -1.441 1.00 98.50 536 LYS A O 1
ATOM 4173 N N . ARG A 1 537 ? -24.541 -10.846 -0.339 1.00 98.62 537 ARG A N 1
ATOM 4174 C CA . ARG A 1 537 ? -24.984 -10.247 0.921 1.00 98.62 537 ARG A CA 1
ATOM 4175 C C . ARG A 1 537 ? -24.555 -8.792 0.987 1.00 98.62 537 ARG A C 1
ATOM 4177 O O . ARG A 1 537 ? -23.366 -8.503 0.871 1.00 98.62 537 ARG A O 1
ATOM 4184 N N . VAL A 1 538 ? -25.498 -7.880 1.183 1.00 98.56 538 VAL A N 1
ATOM 4185 C CA . VAL A 1 538 ? -25.228 -6.434 1.180 1.00 98.56 538 VAL A CA 1
ATOM 4186 C C . VAL A 1 538 ? -25.706 -5.827 2.487 1.00 98.56 538 VAL A C 1
ATOM 4188 O O . VAL A 1 538 ? -26.843 -6.052 2.891 1.00 98.56 538 VAL A O 1
ATOM 4191 N N . ALA A 1 539 ? -24.838 -5.069 3.149 1.00 98.44 539 ALA A N 1
ATOM 4192 C CA . ALA A 1 539 ? -25.214 -4.266 4.305 1.00 98.44 539 ALA A CA 1
ATOM 4193 C C . ALA A 1 539 ? -25.417 -2.813 3.866 1.00 98.44 539 ALA A C 1
ATOM 4195 O O . ALA A 1 539 ? -24.526 -2.225 3.264 1.00 98.44 539 ALA A O 1
ATOM 4196 N N . ILE A 1 540 ? -26.578 -2.241 4.159 1.00 97.88 540 ILE A N 1
ATOM 4197 C CA . ILE A 1 540 ? -26.918 -0.841 3.916 1.00 97.88 540 ILE A CA 1
ATOM 4198 C C . ILE A 1 540 ? -26.951 -0.133 5.268 1.00 97.88 540 ILE A C 1
ATOM 4200 O O . ILE A 1 540 ? -27.711 -0.511 6.164 1.00 97.88 540 ILE A O 1
ATOM 4204 N N . VAL A 1 541 ? -26.120 0.891 5.406 1.00 95.38 541 VAL A N 1
ATOM 4205 C CA . VAL A 1 541 ? -25.891 1.623 6.650 1.00 95.38 541 VAL A CA 1
ATOM 4206 C C . VAL A 1 541 ? -26.511 3.011 6.538 1.00 95.38 541 VAL A C 1
ATOM 4208 O O . VAL A 1 541 ? -26.195 3.762 5.612 1.00 95.38 541 VAL A O 1
ATOM 4211 N N . TYR A 1 542 ? -27.393 3.353 7.476 1.00 92.44 542 TYR A N 1
ATOM 4212 C CA . TYR A 1 542 ? -27.997 4.686 7.585 1.00 92.44 542 TYR A CA 1
ATOM 4213 C C . TYR A 1 542 ? -27.644 5.365 8.906 1.00 92.44 542 TYR A C 1
ATOM 4215 O O . TYR A 1 542 ? -27.223 4.717 9.859 1.00 92.44 542 TYR A O 1
ATOM 4223 N N . TYR A 1 543 ? -27.873 6.674 8.992 1.00 83.50 543 TYR A N 1
ATOM 4224 C CA . TYR A 1 543 ? -27.583 7.443 10.203 1.00 83.50 543 TYR A CA 1
ATOM 4225 C C . TYR A 1 543 ? -28.841 7.706 11.016 1.00 83.50 543 TYR A C 1
ATOM 4227 O O . TYR A 1 543 ? -29.914 7.998 10.483 1.00 83.50 543 TYR A O 1
ATOM 4235 N N . ASN A 1 544 ? -28.688 7.600 12.334 1.00 72.38 544 ASN A N 1
ATOM 4236 C CA . ASN A 1 544 ? -29.719 7.913 13.311 1.00 72.38 544 ASN A CA 1
ATOM 4237 C C . ASN A 1 544 ? -29.102 8.715 14.466 1.00 72.38 544 ASN A C 1
ATOM 4239 O O . ASN A 1 544 ? -28.949 8.199 15.573 1.00 72.38 544 ASN A O 1
ATOM 4243 N N . TYR A 1 545 ? -28.689 9.958 14.186 1.00 64.50 545 TYR A N 1
ATOM 4244 C CA . TYR A 1 545 ? -28.092 10.847 15.186 1.00 64.50 545 TYR A CA 1
ATOM 4245 C C . TYR A 1 545 ? -28.662 12.279 15.140 1.00 64.50 545 TYR A C 1
ATOM 4247 O O . TYR A 1 545 ? -28.735 12.860 14.056 1.00 64.50 545 TYR A O 1
ATOM 4255 N N . PRO A 1 546 ? -28.995 12.883 16.305 1.00 59.09 546 PRO A N 1
ATOM 4256 C CA . PRO A 1 546 ? -29.114 12.245 17.626 1.00 59.09 546 PRO A CA 1
ATOM 4257 C C . PRO A 1 546 ? -30.159 11.111 17.633 1.00 59.09 546 PRO A C 1
ATOM 4259 O O . PRO A 1 546 ? -31.068 11.149 16.806 1.00 59.09 546 PRO A O 1
ATOM 4262 N N . PRO A 1 547 ? -30.084 10.108 18.526 1.00 51.81 547 PRO A N 1
ATOM 4263 C CA . PRO A 1 547 ? -31.031 8.991 18.525 1.00 51.81 547 PRO A CA 1
ATOM 4264 C C . PRO A 1 547 ? -32.470 9.467 18.659 1.00 51.81 547 PRO A C 1
ATOM 4266 O O . PRO A 1 547 ? -32.798 10.279 19.525 1.00 51.81 547 PRO A O 1
ATOM 4269 N N . GLY A 1 548 ? -33.346 8.948 17.808 1.00 46.59 548 GLY A N 1
ATOM 4270 C CA . GLY A 1 548 ? -34.760 9.288 17.855 1.00 46.59 548 GLY A CA 1
ATOM 4271 C C . GLY A 1 548 ? -35.459 9.179 16.511 1.00 46.59 548 GLY A C 1
ATOM 4272 O O . GLY A 1 548 ? -34.845 9.220 15.444 1.00 46.59 548 GLY A O 1
ATOM 4273 N N . LYS A 1 549 ? -36.789 9.075 16.582 1.00 47.69 549 LYS A N 1
ATOM 4274 C CA . LYS A 1 549 ? -37.694 8.932 15.432 1.00 47.69 549 LYS A CA 1
ATOM 4275 C C . LYS A 1 549 ? -37.558 10.056 14.392 1.00 47.69 549 LYS A C 1
ATOM 4277 O O . LYS A 1 549 ? -37.833 9.822 13.225 1.00 47.69 549 LYS A O 1
ATOM 4282 N N . GLN A 1 550 ? -37.156 11.259 14.805 1.00 57.28 550 GLN A N 1
ATOM 4283 C CA . GLN A 1 550 ? -37.090 12.438 13.930 1.00 57.28 550 GLN A CA 1
ATOM 4284 C C . GLN A 1 550 ? -35.767 12.569 13.153 1.00 57.28 550 GLN A C 1
ATOM 4286 O O . GLN A 1 550 ? -35.668 13.435 12.292 1.00 57.28 550 GLN A O 1
ATOM 4291 N N . ASN A 1 551 ? -34.774 11.713 13.428 1.00 69.81 551 ASN A N 1
ATOM 4292 C CA . ASN A 1 551 ? -33.385 11.922 12.999 1.00 69.81 551 ASN A CA 1
ATOM 4293 C C . ASN A 1 551 ? -32.833 10.781 12.124 1.00 69.81 551 ASN A C 1
ATOM 4295 O O . ASN A 1 551 ? -31.622 10.594 12.041 1.00 69.81 551 ASN A O 1
ATOM 4299 N N . ILE A 1 552 ? -33.709 9.984 11.494 1.00 74.81 552 ILE A N 1
ATOM 4300 C CA . ILE A 1 552 ? -33.308 9.091 10.394 1.00 74.81 552 ILE A CA 1
ATOM 4301 C C . ILE A 1 552 ? -33.230 9.947 9.131 1.00 74.81 552 ILE A C 1
ATOM 4303 O O . ILE A 1 552 ? -34.255 10.291 8.544 1.00 74.81 552 ILE A O 1
ATOM 4307 N N . GLY A 1 553 ? -32.021 10.319 8.729 1.00 71.44 553 GLY A N 1
ATOM 4308 C CA . GLY A 1 553 ? -31.822 11.196 7.583 1.00 71.44 553 GLY A CA 1
ATOM 4309 C C . GLY A 1 553 ? -30.359 11.545 7.352 1.00 71.44 553 GLY A C 1
ATOM 4310 O O . GLY A 1 553 ? -29.488 11.223 8.156 1.00 71.44 553 GLY A O 1
ATOM 4311 N N . ALA A 1 554 ? -30.108 12.207 6.228 1.00 76.88 554 ALA A N 1
ATOM 4312 C CA . ALA A 1 554 ? -28.799 12.705 5.838 1.00 76.88 554 ALA A CA 1
ATOM 4313 C C . ALA A 1 554 ? -28.947 14.063 5.142 1.00 76.88 554 ALA A C 1
ATOM 4315 O O . ALA A 1 554 ? -30.034 14.434 4.689 1.00 76.88 554 ALA A O 1
ATOM 4316 N N . SER A 1 555 ? -27.849 14.816 5.056 1.00 76.00 555 SER A N 1
ATOM 4317 C CA . SER A 1 555 ? -27.848 16.148 4.433 1.00 76.00 555 SER A CA 1
ATOM 4318 C C . SER A 1 555 ? -28.393 16.096 3.000 1.00 76.00 555 SER A C 1
ATOM 4320 O O . SER A 1 555 ? -27.801 15.444 2.145 1.00 76.00 555 SER A O 1
ATOM 4322 N N . TYR A 1 556 ? -29.514 16.786 2.752 1.00 82.38 556 TYR A N 1
ATOM 4323 C CA . TYR A 1 556 ? -30.189 16.899 1.447 1.00 82.38 556 TYR A CA 1
ATOM 4324 C C . TYR A 1 556 ? -30.536 15.565 0.754 1.00 82.38 556 TYR A C 1
ATOM 4326 O O . TYR A 1 556 ? -30.800 15.548 -0.447 1.00 82.38 556 TYR A O 1
ATOM 4334 N N . LEU A 1 557 ? -30.591 14.457 1.503 1.00 87.12 557 LEU A N 1
ATOM 4335 C CA . LEU A 1 557 ? -30.921 13.128 0.989 1.00 87.12 557 LEU A CA 1
ATOM 4336 C C . LEU A 1 557 ? -32.096 12.532 1.770 1.00 87.12 557 LEU A C 1
ATOM 4338 O O . LEU A 1 557 ? -32.038 12.383 2.992 1.00 87.12 557 LEU A O 1
ATOM 4342 N N . ASN A 1 558 ? -33.152 12.139 1.056 1.00 90.50 558 ASN A N 1
ATOM 4343 C CA . ASN A 1 558 ? -34.244 11.366 1.640 1.00 90.50 558 ASN A CA 1
ATOM 4344 C C . ASN A 1 558 ? -33.800 9.901 1.786 1.00 90.50 558 ASN A C 1
ATOM 4346 O O . ASN A 1 558 ? -33.941 9.104 0.857 1.00 90.50 558 ASN A O 1
ATOM 4350 N N . VAL A 1 559 ? -33.205 9.573 2.936 1.00 91.38 559 VAL A N 1
ATOM 4351 C CA . VAL A 1 559 ? -32.592 8.263 3.203 1.00 91.38 559 VAL A CA 1
ATOM 4352 C C . VAL A 1 559 ? -33.602 7.109 3.111 1.00 91.38 559 VAL A C 1
ATOM 4354 O O . VAL A 1 559 ? -33.315 6.173 2.365 1.00 91.38 559 VAL A O 1
ATOM 4357 N N . PRO A 1 560 ? -34.780 7.141 3.773 1.00 93.31 560 PRO A N 1
ATOM 4358 C CA . PRO A 1 560 ? -35.753 6.052 3.654 1.00 93.31 560 PRO A CA 1
ATOM 4359 C C . PRO A 1 560 ? -36.221 5.799 2.215 1.00 93.31 560 PRO A C 1
ATOM 4361 O O . PRO A 1 560 ? -36.218 4.651 1.772 1.00 93.31 560 PRO A O 1
ATOM 4364 N N . GLU A 1 561 ? -36.553 6.856 1.466 1.00 94.62 561 GLU A N 1
ATOM 4365 C CA . GLU A 1 561 ? -36.979 6.727 0.063 1.00 94.62 561 GLU A CA 1
ATOM 4366 C C . GLU A 1 561 ? -35.850 6.157 -0.807 1.00 94.62 561 GLU A C 1
ATOM 4368 O O . GLU A 1 561 ? -36.060 5.236 -1.592 1.00 94.62 561 GLU A O 1
ATOM 4373 N N . SER A 1 562 ? -34.619 6.639 -0.602 1.00 95.38 562 SER A N 1
ATOM 4374 C CA . SER A 1 562 ? -33.440 6.143 -1.321 1.00 95.38 562 SER A CA 1
ATOM 4375 C C . SER A 1 562 ? -33.197 4.659 -1.052 1.00 95.38 562 SER A C 1
ATOM 4377 O O . SER A 1 562 ? -32.920 3.904 -1.980 1.00 95.38 562 SER A O 1
ATOM 4379 N N . ILE A 1 563 ? -33.333 4.213 0.202 1.00 96.75 563 ILE A N 1
ATOM 4380 C CA . ILE A 1 563 ? -33.182 2.799 0.566 1.00 96.75 563 ILE A CA 1
ATOM 4381 C C . ILE A 1 563 ? -34.257 1.948 -0.114 1.00 96.75 563 ILE A C 1
ATOM 4383 O O . ILE A 1 563 ? -33.931 0.886 -0.637 1.00 96.75 563 ILE A O 1
ATOM 4387 N N . ILE A 1 564 ? -35.514 2.395 -0.162 1.00 97.31 564 ILE A N 1
ATOM 4388 C CA . ILE A 1 564 ? -36.578 1.661 -0.864 1.00 97.31 564 ILE A CA 1
ATOM 4389 C C . ILE A 1 564 ? -36.267 1.509 -2.348 1.00 97.31 564 ILE A C 1
ATOM 4391 O O . ILE A 1 564 ? -36.394 0.405 -2.881 1.00 97.31 564 ILE A O 1
ATOM 4395 N N . GLU A 1 565 ? -35.825 2.576 -3.007 1.00 97.31 565 GLU A N 1
ATOM 4396 C CA . GLU A 1 565 ? -35.463 2.522 -4.423 1.00 97.31 565 GLU A CA 1
ATOM 4397 C C . GLU A 1 565 ? -34.251 1.618 -4.673 1.00 97.31 565 GLU A C 1
ATOM 4399 O O . GLU A 1 565 ? -34.270 0.813 -5.607 1.00 97.31 565 GLU A O 1
ATOM 4404 N N . ILE A 1 566 ? -33.245 1.648 -3.792 1.00 97.38 566 ILE A N 1
ATOM 4405 C CA . ILE A 1 566 ? -32.115 0.709 -3.829 1.00 97.38 566 ILE A CA 1
ATOM 4406 C C . ILE A 1 566 ? -32.621 -0.734 -3.702 1.00 97.38 566 ILE A C 1
ATOM 4408 O O . ILE A 1 566 ? -32.284 -1.572 -4.537 1.00 97.38 566 ILE A O 1
ATOM 4412 N N . LEU A 1 567 ? -33.475 -1.034 -2.719 1.00 98.31 567 LEU A N 1
ATOM 4413 C CA . LEU A 1 567 ? -34.027 -2.378 -2.515 1.00 98.31 567 LEU A CA 1
ATOM 4414 C C . LEU A 1 567 ? -34.850 -2.850 -3.723 1.00 98.31 567 LEU A C 1
ATOM 4416 O O . LEU A 1 567 ? -34.709 -3.999 -4.152 1.00 98.31 567 LEU A O 1
ATOM 4420 N N . ARG A 1 568 ? -35.687 -1.979 -4.303 1.00 97.94 568 ARG A N 1
ATOM 4421 C CA . ARG A 1 568 ? -36.484 -2.274 -5.509 1.00 97.94 568 ARG A CA 1
ATOM 4422 C C . ARG A 1 568 ? -35.581 -2.568 -6.699 1.00 97.94 568 ARG A C 1
ATOM 4424 O O . ARG A 1 568 ? -35.788 -3.570 -7.389 1.00 97.94 568 ARG A O 1
ATOM 4431 N N . ARG A 1 569 ? -34.555 -1.739 -6.909 1.00 97.88 569 ARG A N 1
ATOM 4432 C CA . ARG A 1 569 ? -33.589 -1.918 -7.993 1.00 97.88 569 ARG A CA 1
ATOM 4433 C C . ARG A 1 569 ? -32.806 -3.216 -7.831 1.00 97.88 569 ARG A C 1
ATOM 4435 O O . ARG A 1 569 ? -32.797 -4.021 -8.759 1.00 97.88 569 ARG A O 1
ATOM 4442 N N . MET A 1 570 ? -32.255 -3.474 -6.647 1.00 98.19 570 MET A N 1
ATOM 4443 C CA . MET A 1 570 ? -31.566 -4.727 -6.325 1.00 98.19 570 MET A CA 1
ATOM 4444 C C . MET A 1 570 ? -32.464 -5.942 -6.589 1.00 98.19 570 MET A C 1
ATOM 4446 O O . MET A 1 570 ? -32.052 -6.886 -7.259 1.00 98.19 570 MET A O 1
ATOM 4450 N N . LYS A 1 571 ? -33.727 -5.911 -6.146 1.00 98.31 571 LYS A N 1
ATOM 4451 C CA . LYS A 1 571 ? -34.678 -6.999 -6.411 1.00 98.31 571 LYS A CA 1
ATOM 4452 C C . LYS A 1 571 ? -34.901 -7.221 -7.910 1.00 98.31 571 LYS A C 1
ATOM 4454 O O . LYS A 1 571 ? -34.920 -8.364 -8.357 1.00 98.31 571 LYS A O 1
ATOM 4459 N N . SER A 1 572 ? -35.032 -6.144 -8.688 1.00 98.19 572 SER A N 1
ATOM 4460 C CA . SER A 1 572 ? -35.195 -6.222 -10.148 1.00 98.19 572 SER A CA 1
ATOM 4461 C C . SER A 1 572 ? -33.957 -6.762 -10.875 1.00 98.19 572 SER A C 1
ATOM 4463 O O . SER A 1 572 ? -34.089 -7.384 -11.924 1.00 98.19 572 SER A O 1
ATOM 4465 N N . GLU A 1 573 ? -32.768 -6.585 -10.292 1.00 97.94 573 GLU A N 1
ATOM 4466 C CA . GLU A 1 573 ? -31.488 -7.092 -10.806 1.00 97.94 573 GLU A CA 1
ATOM 4467 C C . GLU A 1 573 ? -31.140 -8.501 -10.284 1.00 97.94 573 GLU A C 1
ATOM 4469 O O . GLU A 1 573 ? -30.027 -8.993 -10.489 1.00 97.94 573 GLU A O 1
ATOM 4474 N N . GLY A 1 574 ? -32.087 -9.170 -9.616 1.00 97.75 574 GLY A N 1
ATOM 4475 C CA . GLY A 1 574 ? -31.958 -10.566 -9.193 1.00 97.75 574 GLY A CA 1
ATOM 4476 C C . GLY A 1 574 ? -31.238 -10.776 -7.862 1.00 97.75 574 GLY A C 1
ATOM 4477 O O . GLY A 1 574 ? -30.883 -11.911 -7.544 1.00 97.75 574 GLY A O 1
ATOM 4478 N N . TYR A 1 575 ? -31.026 -9.724 -7.068 1.00 98.62 575 TYR A N 1
ATOM 4479 C CA . TYR A 1 575 ? -30.575 -9.890 -5.688 1.00 98.62 575 TYR A CA 1
ATOM 4480 C C . TYR A 1 575 ? -31.670 -10.542 -4.842 1.00 98.62 575 TYR A C 1
ATOM 4482 O O . TYR A 1 575 ? -32.864 -10.298 -5.041 1.00 98.62 575 TYR A O 1
ATOM 4490 N N . SER A 1 576 ? -31.264 -11.339 -3.852 1.00 98.12 576 SER A N 1
ATOM 4491 C CA . SER A 1 576 ? -32.191 -11.940 -2.889 1.00 98.12 576 SER A CA 1
ATOM 4492 C C . SER A 1 576 ? -32.677 -10.885 -1.891 1.00 98.12 576 SER A C 1
ATOM 4494 O O . SER A 1 576 ? -32.180 -10.777 -0.773 1.00 98.12 576 SER A O 1
ATOM 4496 N N . VAL A 1 577 ? -33.639 -10.072 -2.325 1.00 97.31 577 VAL A N 1
ATOM 4497 C CA . VAL A 1 577 ? -34.332 -9.078 -1.502 1.00 97.31 577 VAL A CA 1
ATOM 4498 C C . VAL A 1 577 ? -35.706 -9.632 -1.141 1.00 97.31 577 VAL A C 1
ATOM 4500 O O . VAL A 1 577 ? -36.496 -9.977 -2.025 1.00 97.31 577 VAL A O 1
ATOM 4503 N N . GLY A 1 578 ? -35.979 -9.725 0.161 1.00 93.44 578 GLY A N 1
ATOM 4504 C CA . GLY A 1 578 ? -37.241 -10.230 0.710 1.00 93.44 578 GLY A CA 1
ATOM 4505 C C . GLY A 1 578 ? -38.465 -9.362 0.380 1.00 93.44 578 GLY A C 1
ATOM 4506 O O . GLY A 1 578 ? -38.564 -8.718 -0.672 1.00 93.44 578 GLY A O 1
ATOM 4507 N N . GLU A 1 579 ? -39.449 -9.354 1.273 1.00 95.38 579 GLU A N 1
ATOM 4508 C CA . GLU A 1 579 ? -40.579 -8.429 1.159 1.00 95.38 579 GLU A CA 1
ATOM 4509 C C . GLU A 1 579 ? -40.106 -6.998 1.430 1.00 95.38 579 GLU A C 1
ATOM 4511 O O . GLU A 1 579 ? -39.576 -6.700 2.497 1.00 95.38 579 GLU A O 1
ATOM 4516 N N . ILE A 1 580 ? -40.263 -6.123 0.435 1.00 96.06 580 ILE A N 1
ATOM 4517 C CA . ILE A 1 580 ? -39.903 -4.707 0.547 1.00 96.06 580 ILE A CA 1
ATOM 4518 C C . ILE A 1 580 ? -41.106 -3.973 1.156 1.00 96.06 580 ILE A C 1
ATOM 4520 O O . ILE A 1 580 ? -42.233 -4.245 0.726 1.00 96.06 580 ILE A O 1
ATOM 4524 N N . PRO A 1 581 ? -40.903 -3.045 2.110 1.00 95.31 581 PRO A N 1
ATOM 4525 C CA . PRO A 1 581 ? -41.974 -2.198 2.624 1.00 95.31 581 PRO A CA 1
ATOM 4526 C C . PRO A 1 581 ? -42.711 -1.461 1.498 1.00 95.31 581 PRO A C 1
ATOM 4528 O O . PRO A 1 581 ? -42.121 -1.118 0.471 1.00 95.31 581 PRO A O 1
ATOM 4531 N N . GLN A 1 582 ? -44.008 -1.217 1.692 1.00 93.94 582 GLN A N 1
ATOM 4532 C CA . GLN A 1 582 ? -44.853 -0.576 0.681 1.00 93.94 582 GLN A CA 1
ATOM 4533 C C . GLN A 1 582 ? -44.330 0.820 0.300 1.00 93.94 582 GLN A C 1
ATOM 4535 O O . GLN A 1 582 ? -44.287 1.163 -0.884 1.00 93.94 582 GLN A O 1
ATOM 4540 N N . ASP A 1 583 ? -43.907 1.591 1.300 1.00 94.25 583 ASP A N 1
ATOM 4541 C CA . ASP A 1 583 ? -43.453 2.973 1.190 1.00 94.25 583 ASP A CA 1
ATOM 4542 C C . ASP A 1 583 ? -42.463 3.334 2.314 1.00 94.25 583 ASP A C 1
ATOM 4544 O O . ASP A 1 583 ? -42.158 2.523 3.200 1.00 94.25 583 ASP A O 1
ATOM 4548 N N . ALA A 1 584 ? -41.910 4.549 2.232 1.00 92.38 584 ALA A N 1
ATOM 4549 C CA . ALA A 1 584 ? -40.904 5.055 3.162 1.00 92.38 584 ALA A CA 1
ATOM 4550 C C . ALA A 1 584 ? -41.413 5.110 4.605 1.00 92.38 584 ALA A C 1
ATOM 4552 O O . ALA A 1 584 ? -40.650 4.813 5.524 1.00 92.38 584 ALA A O 1
ATOM 4553 N N . ASP A 1 585 ? -42.693 5.421 4.811 1.00 92.81 585 ASP A N 1
ATOM 4554 C CA . ASP A 1 585 ? -43.296 5.481 6.142 1.00 92.81 585 ASP A CA 1
ATOM 4555 C C . ASP A 1 585 ? -43.317 4.093 6.794 1.00 92.81 585 ASP A C 1
ATOM 4557 O O . ASP A 1 585 ? -42.888 3.940 7.944 1.00 92.81 585 ASP A O 1
ATOM 4561 N N . ALA A 1 586 ? -43.708 3.056 6.046 1.00 94.94 586 ALA A N 1
ATOM 4562 C CA . ALA A 1 586 ? -43.650 1.674 6.515 1.00 94.94 586 ALA A CA 1
ATOM 4563 C C . ALA A 1 586 ? -42.213 1.241 6.860 1.00 94.94 586 ALA A C 1
ATOM 4565 O O . ALA A 1 586 ? -41.991 0.578 7.879 1.00 94.94 586 ALA A O 1
ATOM 4566 N N . LEU A 1 587 ? -41.220 1.641 6.056 1.00 94.81 587 LEU A N 1
ATOM 4567 C CA . LEU A 1 587 ? -39.814 1.362 6.359 1.00 94.81 587 LEU A CA 1
ATOM 4568 C C . LEU A 1 587 ? -39.352 2.081 7.635 1.00 94.81 587 LEU A C 1
ATOM 4570 O O . LEU A 1 587 ? -38.713 1.462 8.488 1.00 94.81 587 LEU A O 1
ATOM 4574 N N . VAL A 1 588 ? -39.701 3.357 7.804 1.00 92.25 588 VAL A N 1
ATOM 4575 C CA . VAL A 1 588 ? -39.370 4.143 9.001 1.00 92.25 588 VAL A CA 1
ATOM 4576 C C . VAL A 1 588 ? -39.981 3.514 10.254 1.00 92.25 588 VAL A C 1
ATOM 4578 O O . VAL A 1 588 ? -39.302 3.416 11.278 1.00 92.25 588 VAL A O 1
ATOM 4581 N N . GLU A 1 589 ? -41.220 3.017 10.197 1.00 91.12 589 GLU A N 1
ATOM 4582 C CA . GLU A 1 589 ? -41.820 2.288 11.321 1.00 91.12 589 GLU A CA 1
ATOM 4583 C C . GLU A 1 589 ? -41.018 1.043 11.712 1.00 91.12 589 GLU A C 1
ATOM 4585 O O . GLU A 1 589 ? -40.812 0.788 12.904 1.00 91.12 589 GLU A O 1
ATOM 4590 N N . MET A 1 590 ? -40.542 0.276 10.728 1.00 92.50 590 MET A N 1
ATOM 4591 C CA . MET A 1 590 ? -39.696 -0.893 10.973 1.00 92.50 590 MET A CA 1
ATOM 4592 C C . MET A 1 590 ? -38.347 -0.493 11.576 1.00 92.50 590 MET A C 1
ATOM 4594 O O . MET A 1 590 ? -37.914 -1.112 12.553 1.00 92.50 590 MET A O 1
ATOM 4598 N N . MET A 1 591 ? -37.714 0.557 11.043 1.00 91.00 591 MET A N 1
ATOM 4599 C CA . MET A 1 591 ? -36.448 1.095 11.549 1.00 91.00 591 MET A CA 1
ATOM 4600 C C . MET A 1 591 ? -36.581 1.551 13.002 1.00 91.00 591 MET A C 1
ATOM 4602 O O . MET A 1 591 ? -35.751 1.193 13.823 1.00 91.00 591 MET A O 1
ATOM 4606 N N . ILE A 1 592 ? -37.650 2.258 13.372 1.00 87.50 592 ILE A N 1
ATOM 4607 C CA . ILE A 1 592 ? -37.862 2.706 14.760 1.00 87.50 592 ILE A CA 1
ATOM 4608 C C . ILE A 1 592 ? -38.037 1.527 15.719 1.00 87.50 592 ILE A C 1
ATOM 4610 O O . ILE A 1 592 ? -37.591 1.594 16.860 1.00 87.50 592 ILE A O 1
ATOM 4614 N N . ARG A 1 593 ? -38.700 0.451 15.282 1.00 87.31 593 ARG A N 1
ATOM 4615 C CA . ARG A 1 593 ? -38.960 -0.712 16.142 1.00 87.31 593 ARG A CA 1
ATOM 4616 C C . ARG A 1 593 ? -37.725 -1.586 16.349 1.00 87.31 593 ARG A C 1
ATOM 4618 O O . ARG A 1 593 ? -37.545 -2.084 17.454 1.00 87.31 593 ARG A O 1
ATOM 4625 N N . ASN A 1 594 ? -36.919 -1.794 15.304 1.00 89.44 594 ASN A N 1
ATOM 4626 C CA . ASN A 1 594 ? -35.858 -2.815 15.308 1.00 89.44 594 ASN A CA 1
ATOM 4627 C C . ASN A 1 594 ? -34.457 -2.297 14.931 1.00 89.44 594 ASN A C 1
ATOM 4629 O O . ASN A 1 594 ? -33.466 -2.998 15.107 1.00 89.44 594 ASN A O 1
ATOM 4633 N N . GLY A 1 595 ? -34.363 -1.083 14.398 1.00 89.00 595 GLY A N 1
ATOM 4634 C CA . GLY A 1 595 ? -33.163 -0.494 13.805 1.00 89.00 595 GLY A CA 1
ATOM 4635 C C . GLY A 1 595 ? -32.789 0.849 14.431 1.00 89.00 595 GLY A C 1
ATOM 4636 O O . GLY A 1 595 ? -32.413 1.779 13.723 1.00 89.00 595 GLY A O 1
ATOM 4637 N N . ILE A 1 596 ? -32.905 0.997 15.749 1.00 85.75 596 ILE A N 1
ATOM 4638 C CA . ILE A 1 596 ? -32.429 2.202 16.439 1.00 85.75 596 ILE A CA 1
ATOM 4639 C C . ILE A 1 596 ? -31.365 1.872 17.472 1.00 85.75 596 ILE A C 1
ATOM 4641 O O . ILE A 1 596 ? -31.366 0.821 18.109 1.00 85.75 596 ILE A O 1
ATOM 4645 N N . ASN A 1 597 ? -30.474 2.836 17.638 1.00 85.81 597 ASN A N 1
ATOM 4646 C CA . ASN A 1 597 ? -29.513 2.911 18.720 1.00 85.81 597 ASN A CA 1
ATOM 4647 C C . ASN A 1 597 ? -30.259 3.219 20.032 1.00 85.81 597 ASN A C 1
ATOM 4649 O O . ASN A 1 597 ? -31.033 4.178 20.077 1.00 85.81 597 ASN A O 1
ATOM 4653 N N . ILE A 1 598 ? -30.042 2.429 21.094 1.00 83.50 598 ILE A N 1
ATOM 4654 C CA . ILE A 1 598 ? -30.711 2.608 22.398 1.00 83.50 598 ILE A CA 1
ATOM 4655 C C . ILE A 1 598 ? -29.696 2.835 23.523 1.00 83.50 598 ILE A C 1
ATOM 4657 O O . ILE A 1 598 ? -28.753 2.068 23.709 1.00 83.50 598 ILE A O 1
ATOM 4661 N N . ALA A 1 599 ? -29.935 3.892 24.300 1.00 73.00 599 ALA A N 1
ATOM 4662 C CA . ALA A 1 599 ? -29.050 4.318 25.373 1.00 73.00 599 ALA A CA 1
ATOM 4663 C C . ALA A 1 599 ? -29.127 3.429 26.612 1.00 73.00 599 ALA A C 1
ATOM 4665 O O . ALA A 1 599 ? -30.166 2.838 26.912 1.00 73.00 599 ALA A O 1
ATOM 4666 N N . ASN A 1 600 ? -28.066 3.459 27.419 1.00 74.81 600 ASN A N 1
ATOM 4667 C CA . ASN A 1 600 ? -28.021 2.806 28.729 1.00 74.81 600 ASN A CA 1
ATOM 4668 C C . ASN A 1 600 ? -29.101 3.315 29.711 1.00 74.81 600 ASN A C 1
ATOM 4670 O O . ASN A 1 600 ? -29.574 2.546 30.545 1.00 74.81 600 ASN A O 1
ATOM 4674 N N . TRP A 1 601 ? -29.533 4.576 29.598 1.00 73.25 601 TRP A N 1
ATOM 4675 C CA . TRP A 1 601 ? -30.582 5.169 30.436 1.00 73.25 601 TRP A CA 1
ATOM 4676 C C . TRP A 1 601 ? -32.005 4.747 30.037 1.00 73.25 601 TRP A C 1
ATOM 4678 O O . TRP A 1 601 ? -32.946 5.010 30.787 1.00 73.25 601 TRP A O 1
ATOM 4688 N N . ALA A 1 602 ? -32.179 4.057 28.901 1.00 80.06 602 ALA A N 1
ATOM 4689 C CA . ALA A 1 602 ? -33.464 3.555 28.406 1.00 80.06 602 ALA A CA 1
ATOM 4690 C C . ALA A 1 602 ? -33.538 2.008 28.380 1.00 80.06 602 ALA A C 1
ATOM 4692 O O . ALA A 1 602 ? -33.906 1.426 27.353 1.00 80.06 602 ALA A O 1
ATOM 4693 N N . PRO A 1 603 ? -33.249 1.297 29.492 1.00 81.00 603 PRO A N 1
ATOM 4694 C CA . PRO A 1 603 ? -33.156 -0.166 29.493 1.00 81.00 603 PRO A CA 1
ATOM 4695 C C . PRO A 1 603 ? -34.471 -0.851 29.090 1.00 81.00 603 PRO A C 1
ATOM 4697 O O . PRO A 1 603 ? -34.451 -1.911 28.475 1.00 81.00 603 PRO A O 1
ATOM 4700 N N . GLY A 1 604 ? -35.623 -0.232 29.374 1.00 86.56 604 GLY A N 1
ATOM 4701 C CA . GLY A 1 604 ? -36.928 -0.755 28.964 1.00 86.56 604 GLY A CA 1
ATOM 4702 C C . GLY A 1 604 ? -37.134 -0.780 27.445 1.00 86.56 604 GLY A C 1
ATOM 4703 O O . GLY A 1 604 ? -37.750 -1.714 26.938 1.00 86.56 604 GLY A O 1
ATOM 4704 N N . GLU A 1 605 ? -36.603 0.201 26.709 1.00 86.31 605 GLU A N 1
ATOM 4705 C CA . GLU A 1 605 ? -36.660 0.201 25.240 1.00 86.31 605 GLU A CA 1
ATOM 4706 C C . GLU A 1 605 ? -35.704 -0.839 24.654 1.00 86.31 605 GLU A C 1
ATOM 4708 O O . GLU A 1 605 ? -36.060 -1.536 23.705 1.00 86.31 605 GLU A O 1
ATOM 4713 N N . LEU A 1 606 ? -34.528 -1.019 25.266 1.00 89.75 606 LEU A N 1
ATOM 4714 C CA . LEU A 1 606 ? -33.579 -2.055 24.857 1.00 89.75 606 LEU A CA 1
ATOM 4715 C C . LEU A 1 606 ? -34.168 -3.455 25.049 1.00 89.75 606 LEU A C 1
ATOM 4717 O O . LEU A 1 606 ? -34.058 -4.306 24.170 1.00 89.75 606 LEU A O 1
ATOM 4721 N N . GLU A 1 607 ? -34.846 -3.684 26.171 1.00 91.25 607 GLU A N 1
ATOM 4722 C CA . GLU A 1 607 ? -35.552 -4.935 26.440 1.00 91.25 607 GLU A CA 1
ATOM 4723 C C . GLU A 1 607 ? -36.692 -5.181 25.440 1.00 91.25 607 GLU A C 1
ATOM 4725 O O . GLU A 1 607 ? -36.869 -6.312 24.986 1.00 91.25 607 GLU A O 1
ATOM 4730 N N . LYS A 1 608 ? -37.436 -4.143 25.030 1.00 89.94 608 LYS A N 1
ATOM 4731 C CA . LYS A 1 608 ? -38.445 -4.261 23.959 1.00 89.94 608 LYS A CA 1
ATOM 4732 C C . LYS A 1 608 ? -37.811 -4.655 22.627 1.00 89.94 608 LYS A C 1
ATOM 4734 O O . LYS A 1 608 ? -38.302 -5.587 21.993 1.00 89.94 608 LYS A O 1
ATOM 4739 N N . LEU A 1 609 ? -36.720 -3.993 22.236 1.00 90.38 609 LEU A N 1
ATOM 4740 C CA . LEU A 1 609 ? -35.967 -4.313 21.022 1.00 90.38 609 LEU A CA 1
ATOM 4741 C C . LEU A 1 609 ? -35.484 -5.769 21.048 1.00 90.38 609 LEU A C 1
ATOM 4743 O O . LEU A 1 609 ? -35.738 -6.523 20.112 1.00 90.38 609 LEU A O 1
ATOM 4747 N N . ALA A 1 610 ? -34.855 -6.185 22.147 1.00 91.62 610 ALA A N 1
ATOM 4748 C CA . ALA A 1 610 ? -34.306 -7.527 22.321 1.00 91.62 610 ALA A CA 1
ATOM 4749 C C . ALA A 1 610 ? -35.368 -8.636 22.440 1.00 91.62 610 ALA A C 1
ATOM 4751 O O . ALA A 1 610 ? -35.049 -9.805 22.240 1.00 91.62 610 ALA A O 1
ATOM 4752 N N . ASN A 1 611 ? -36.615 -8.293 22.778 1.00 90.62 611 ASN A N 1
ATOM 4753 C CA . ASN A 1 611 ? -37.746 -9.227 22.810 1.00 90.62 611 ASN A CA 1
ATOM 4754 C C . ASN A 1 611 ? -38.533 -9.268 21.493 1.00 90.62 611 ASN A C 1
ATOM 4756 O O . ASN A 1 611 ? -39.475 -10.055 21.373 1.00 90.62 611 ASN A O 1
ATOM 4760 N N . SER A 1 612 ? -38.182 -8.433 20.512 1.00 88.38 612 SER A N 1
ATOM 4761 C CA . SER A 1 612 ? -38.785 -8.509 19.185 1.00 88.38 612 SER A CA 1
ATOM 4762 C C . SER A 1 612 ? -38.436 -9.844 18.517 1.00 88.38 612 SER A C 1
ATOM 4764 O O . SER A 1 612 ? -37.344 -10.384 18.691 1.00 88.38 612 SER A O 1
ATOM 4766 N N . SER A 1 613 ? -39.355 -10.387 17.715 1.00 83.12 613 SER A N 1
ATOM 4767 C CA . SER A 1 613 ? -39.134 -11.655 17.000 1.00 83.12 613 SER A CA 1
ATOM 4768 C C . SER A 1 613 ? -37.977 -11.596 15.997 1.00 83.12 613 SER A C 1
ATOM 4770 O O . SER A 1 613 ? -37.477 -12.638 15.587 1.00 83.12 613 SER A O 1
ATOM 4772 N N . ASN A 1 614 ? -37.567 -10.386 15.608 1.00 83.69 614 ASN A N 1
ATOM 4773 C CA . ASN A 1 614 ? -36.515 -10.125 14.630 1.00 83.69 614 ASN A CA 1
ATOM 4774 C C . ASN A 1 614 ? -35.237 -9.575 15.289 1.00 83.69 614 ASN A C 1
ATOM 4776 O O . ASN A 1 614 ? -34.361 -9.076 14.586 1.00 83.69 614 ASN A O 1
ATOM 4780 N N . ALA A 1 615 ? -35.132 -9.631 16.622 1.00 90.88 615 ALA A N 1
ATOM 4781 C CA . ALA A 1 615 ? -33.962 -9.154 17.344 1.00 90.88 615 ALA A CA 1
ATOM 4782 C C . ALA A 1 615 ? -32.713 -9.946 16.942 1.00 90.88 615 ALA A C 1
ATOM 4784 O O . ALA A 1 615 ? -32.694 -11.178 16.994 1.00 90.88 615 ALA A O 1
ATOM 4785 N N . ILE A 1 616 ? -31.640 -9.234 16.608 1.00 95.88 616 ILE A N 1
ATOM 4786 C CA . ILE A 1 616 ? -30.335 -9.842 16.361 1.00 95.88 616 ILE A CA 1
ATOM 4787 C C . ILE A 1 616 ? -29.545 -9.769 17.668 1.00 95.88 616 ILE A C 1
ATOM 4789 O O . ILE A 1 616 ? -29.165 -8.691 18.127 1.00 95.88 616 ILE A O 1
ATOM 4793 N N . LEU A 1 617 ? -29.325 -10.929 18.285 1.00 95.94 617 LEU A N 1
ATOM 4794 C CA . LEU A 1 617 ? -28.593 -11.071 19.542 1.00 95.94 617 LEU A CA 1
ATOM 4795 C C . LEU A 1 617 ? -27.276 -11.798 19.278 1.00 95.94 617 LEU A C 1
ATOM 4797 O O . LEU A 1 617 ? -27.272 -13.011 19.066 1.00 95.94 617 LEU A O 1
ATOM 4801 N N . TRP A 1 618 ? -26.159 -11.074 19.301 1.00 97.31 618 TRP A N 1
ATOM 4802 C CA . TRP A 1 618 ? -24.839 -11.674 19.133 1.00 97.31 618 TRP A CA 1
ATOM 4803 C C . TRP A 1 618 ? -24.303 -12.151 20.494 1.00 97.31 618 TRP A C 1
ATOM 4805 O O . TRP A 1 618 ? -24.193 -11.332 21.415 1.00 97.31 618 TRP A O 1
ATOM 4815 N N . PRO A 1 619 ? -24.025 -13.458 20.686 1.00 97.75 619 PRO A N 1
ATOM 4816 C CA . PRO A 1 619 ? -23.534 -13.964 21.963 1.00 97.75 619 PRO A CA 1
ATOM 4817 C C . PRO A 1 619 ? -22.230 -13.288 22.388 1.00 97.75 619 PRO A C 1
ATOM 4819 O O . PRO A 1 619 ? -21.317 -13.107 21.585 1.00 97.75 619 PRO A O 1
ATOM 4822 N N . TYR A 1 620 ? -22.126 -12.961 23.678 1.00 96.69 620 TYR A N 1
ATOM 4823 C CA . TYR A 1 620 ? -20.921 -12.350 24.247 1.00 96.69 620 TYR A CA 1
ATOM 4824 C C . TYR A 1 620 ? -19.645 -13.148 23.941 1.00 96.69 620 TYR A C 1
ATOM 4826 O O . TYR A 1 620 ? -18.640 -12.547 23.585 1.00 96.69 620 TYR A O 1
ATOM 4834 N N . GLU A 1 621 ? -19.692 -14.478 24.044 1.00 97.56 621 GLU A N 1
ATOM 4835 C CA . GLU A 1 621 ? -18.512 -15.327 23.829 1.00 97.56 621 GLU A CA 1
ATOM 4836 C C . GLU A 1 621 ? -17.991 -15.245 22.386 1.00 97.56 621 GLU A C 1
ATOM 4838 O O . GLU A 1 621 ? -16.782 -15.247 22.162 1.00 97.56 621 GLU A O 1
ATOM 4843 N N . ASP A 1 622 ? -18.894 -15.098 21.413 1.00 98.19 622 ASP A N 1
ATOM 4844 C CA . ASP A 1 622 ? -18.530 -14.958 20.002 1.00 98.19 622 ASP A CA 1
ATOM 4845 C C . ASP A 1 622 ? -17.897 -13.582 19.743 1.00 98.19 622 ASP A C 1
ATOM 4847 O O . ASP A 1 622 ? -16.876 -13.476 19.059 1.00 98.19 622 ASP A O 1
ATOM 4851 N N . TYR A 1 623 ? -18.458 -12.526 20.345 1.00 98.06 623 TYR A N 1
ATOM 4852 C CA . TYR A 1 623 ? -17.854 -11.194 20.312 1.00 98.06 623 TYR A CA 1
ATOM 4853 C C . TYR A 1 623 ? -16.485 -11.171 20.997 1.00 98.06 623 TYR A C 1
ATOM 4855 O O . TYR A 1 623 ? -15.550 -10.577 20.466 1.00 98.06 623 TYR A O 1
ATOM 4863 N N . LEU A 1 624 ? -16.338 -11.828 22.149 1.00 98.19 624 LEU A N 1
ATOM 4864 C CA . LEU A 1 624 ? -15.073 -11.916 22.873 1.00 98.19 624 LEU A CA 1
ATOM 4865 C C . LEU A 1 624 ? -14.010 -12.639 22.040 1.00 98.19 624 LEU A C 1
ATOM 4867 O O . LEU A 1 624 ? -12.869 -12.182 21.973 1.00 98.19 624 LEU A O 1
ATOM 4871 N N . ALA A 1 625 ? -14.379 -13.740 21.379 1.00 98.31 625 ALA A N 1
ATOM 4872 C CA . ALA A 1 625 ? -13.484 -14.462 20.482 1.00 98.31 625 ALA A CA 1
ATOM 4873 C C . ALA A 1 625 ? -12.980 -13.558 19.348 1.00 98.31 625 ALA A C 1
ATOM 4875 O O . ALA A 1 625 ? -11.777 -13.520 19.098 1.00 98.31 625 ALA A O 1
ATOM 4876 N N . TRP A 1 626 ? -13.870 -12.777 18.724 1.00 97.94 626 TRP A N 1
ATOM 4877 C CA . TRP A 1 626 ? -13.488 -11.780 17.721 1.00 97.94 626 TRP A CA 1
ATOM 4878 C C . TRP A 1 626 ? -12.614 -10.664 18.309 1.00 97.94 626 TRP A C 1
ATOM 4880 O O . TRP A 1 626 ? -11.552 -10.366 17.767 1.00 97.94 626 TRP A O 1
ATOM 4890 N N . PHE A 1 627 ? -13.010 -10.075 19.439 1.00 98.25 627 PHE A N 1
ATOM 4891 C CA . PHE A 1 627 ? -12.292 -8.974 20.087 1.00 98.25 627 PHE A CA 1
ATOM 4892 C C . PHE A 1 627 ? -10.856 -9.370 20.449 1.00 98.25 627 PHE A C 1
ATOM 4894 O O . PHE A 1 627 ? -9.930 -8.580 20.285 1.00 98.25 627 PHE A O 1
ATOM 4901 N N . ASN A 1 628 ? -10.642 -10.623 20.855 1.00 97.94 628 ASN A N 1
ATOM 4902 C CA . ASN A 1 628 ? -9.318 -11.168 21.151 1.00 97.94 628 ASN A CA 1
ATOM 4903 C C . ASN A 1 628 ? -8.415 -11.330 19.915 1.00 97.94 628 ASN A C 1
ATOM 4905 O O . ASN A 1 628 ? -7.214 -11.525 20.083 1.00 97.94 628 ASN A O 1
ATOM 4909 N N . THR A 1 629 ? -8.939 -11.210 18.692 1.00 96.88 629 THR A N 1
ATOM 4910 C CA . THR A 1 629 ? -8.116 -11.166 17.467 1.00 96.88 629 THR A CA 1
ATOM 4911 C C . THR A 1 629 ? -7.547 -9.779 17.173 1.00 96.88 629 THR A C 1
ATOM 4913 O O . THR A 1 629 ? -6.595 -9.669 16.406 1.00 96.88 629 THR A O 1
ATOM 4916 N N . LEU A 1 630 ? -8.102 -8.726 17.786 1.00 97.25 630 LEU A N 1
ATOM 4917 C CA . LEU A 1 630 ? -7.653 -7.355 17.565 1.00 97.25 630 LEU A CA 1
ATOM 4918 C C . LEU A 1 630 ? -6.252 -7.119 18.133 1.00 97.25 630 LEU A C 1
ATOM 4920 O O . LEU A 1 630 ? -5.835 -7.760 19.106 1.00 97.25 630 LEU A O 1
ATOM 4924 N N . ASP A 1 631 ? -5.569 -6.137 17.547 1.00 96.25 631 ASP A N 1
ATOM 4925 C CA . ASP A 1 631 ? -4.265 -5.667 17.999 1.00 96.25 631 ASP A CA 1
ATOM 4926 C C . ASP A 1 631 ? -4.295 -5.282 19.497 1.00 96.25 631 ASP A C 1
ATOM 4928 O O . ASP A 1 631 ? -5.266 -4.662 19.958 1.00 96.25 631 ASP A O 1
ATOM 4932 N N . PRO A 1 632 ? -3.256 -5.632 20.283 1.00 95.19 632 PRO A N 1
ATOM 4933 C CA . PRO A 1 632 ? -3.194 -5.314 21.706 1.00 95.19 632 PRO A CA 1
ATOM 4934 C C . PRO A 1 632 ? -3.428 -3.836 22.038 1.00 95.19 632 PRO A C 1
ATOM 4936 O O . PRO A 1 632 ? -4.074 -3.560 23.050 1.00 95.19 632 PRO A O 1
ATOM 4939 N N . VAL A 1 633 ? -2.967 -2.907 21.192 1.00 96.56 633 VAL A N 1
ATOM 4940 C CA . VAL A 1 633 ? -3.160 -1.460 21.370 1.00 96.56 633 VAL A CA 1
ATOM 4941 C C . VAL A 1 633 ? -4.649 -1.120 21.335 1.00 96.56 633 VAL A C 1
ATOM 4943 O O . VAL A 1 633 ? -5.151 -0.489 22.265 1.00 96.56 633 VAL A O 1
ATOM 4946 N N . ALA A 1 634 ? -5.376 -1.598 20.318 1.00 96.94 634 ALA A N 1
ATOM 4947 C CA . ALA A 1 634 ? -6.814 -1.361 20.188 1.00 96.94 634 ALA A CA 1
ATOM 4948 C C . ALA A 1 634 ? -7.597 -1.987 21.350 1.00 96.94 634 ALA A C 1
ATOM 4950 O O . ALA A 1 634 ? -8.483 -1.350 21.918 1.00 96.94 634 ALA A O 1
ATOM 4951 N N . ARG A 1 635 ? -7.256 -3.217 21.762 1.00 96.88 635 ARG A N 1
ATOM 4952 C CA . ARG A 1 635 ? -7.936 -3.871 22.894 1.00 96.88 635 ARG A CA 1
ATOM 4953 C C . ARG A 1 635 ? -7.723 -3.115 24.199 1.00 96.88 635 ARG A C 1
ATOM 4955 O O . ARG A 1 635 ? -8.682 -2.878 24.930 1.00 96.88 635 ARG A O 1
ATOM 4962 N N . LYS A 1 636 ? -6.476 -2.736 24.490 1.00 96.88 636 LYS A N 1
ATOM 4963 C CA . LYS A 1 636 ? -6.129 -2.018 25.720 1.00 96.88 636 LYS A CA 1
ATOM 4964 C C . LYS A 1 636 ? -6.797 -0.651 25.765 1.00 96.88 636 LYS A C 1
ATOM 4966 O O . LYS A 1 636 ? -7.323 -0.267 26.804 1.00 96.88 636 LYS A O 1
ATOM 4971 N N . GLU A 1 637 ? -6.827 0.049 24.636 1.00 96.50 637 GLU A N 1
ATOM 4972 C CA . GLU A 1 637 ? -7.531 1.318 24.519 1.00 96.50 637 GLU A CA 1
ATOM 4973 C C . GLU A 1 637 ? -9.040 1.167 24.718 1.00 96.50 637 GLU A C 1
ATOM 4975 O O . GLU A 1 637 ? -9.643 1.962 25.425 1.00 96.50 637 GLU A O 1
ATOM 4980 N N . MET A 1 638 ? -9.669 0.147 24.141 1.00 94.56 638 MET A N 1
ATOM 4981 C CA . MET A 1 638 ? -11.097 -0.089 24.354 1.00 94.56 638 MET A CA 1
ATOM 4982 C C . MET A 1 638 ? -11.428 -0.306 25.835 1.00 94.56 638 MET A C 1
ATOM 4984 O O . MET A 1 638 ? -12.423 0.231 26.316 1.00 94.56 638 MET A O 1
ATOM 4988 N N . ILE A 1 639 ? -10.588 -1.054 26.555 1.00 95.81 639 ILE A N 1
ATOM 4989 C CA . ILE A 1 639 ? -10.818 -1.399 27.965 1.00 95.81 639 ILE A CA 1
ATOM 4990 C C . ILE A 1 639 ? -10.522 -0.215 28.890 1.00 95.81 639 ILE A C 1
ATOM 4992 O O . ILE A 1 639 ? -11.306 0.060 29.795 1.00 95.81 639 ILE A O 1
ATOM 4996 N N . GLU A 1 640 ? -9.413 0.494 28.663 1.00 96.25 640 GLU A N 1
ATOM 4997 C CA . GLU A 1 640 ? -8.861 1.485 29.604 1.00 96.25 640 GLU A CA 1
ATOM 4998 C C . GLU A 1 640 ? -8.806 2.917 29.048 1.00 96.25 640 GLU A C 1
ATOM 5000 O O . GLU A 1 640 ? -8.269 3.831 29.677 1.00 96.25 640 GLU A O 1
ATOM 5005 N N . GLY A 1 641 ? -9.338 3.125 27.850 1.00 94.75 641 GLY A N 1
ATOM 5006 C CA . GLY A 1 641 ? -9.434 4.415 27.185 1.00 94.75 641 GLY A CA 1
ATOM 5007 C C . GLY A 1 641 ? -8.109 4.892 26.587 1.00 94.75 641 GLY A C 1
ATOM 5008 O O . GLY A 1 641 ? -7.145 4.130 26.447 1.00 94.75 641 GLY A O 1
ATOM 5009 N N . PRO A 1 642 ? -8.019 6.195 26.273 1.00 95.56 642 PRO A N 1
ATOM 5010 C CA . PRO A 1 642 ? -6.794 6.854 25.826 1.00 95.56 642 PRO A CA 1
ATOM 5011 C C . PRO A 1 642 ? -5.553 6.570 26.680 1.00 95.56 642 PRO A C 1
ATOM 5013 O O . PRO A 1 642 ? -4.435 6.627 26.168 1.00 95.56 642 PRO A O 1
ATOM 5016 N N . VAL A 1 643 ? -5.717 6.296 27.979 1.00 96.31 643 VAL A N 1
ATOM 5017 C CA . VAL A 1 643 ? -4.596 5.983 28.876 1.00 96.31 643 VAL A CA 1
ATOM 5018 C C . VAL A 1 643 ? -4.015 4.599 28.575 1.00 96.31 643 VAL A C 1
ATOM 5020 O O . VAL A 1 643 ? -2.795 4.439 28.559 1.00 96.31 643 VAL A O 1
ATOM 5023 N N . GLY A 1 644 ? -4.868 3.617 28.272 1.00 97.00 644 GLY A N 1
ATOM 5024 C CA . GLY A 1 644 ? -4.434 2.298 27.806 1.00 97.00 644 GLY A CA 1
ATOM 5025 C C . GLY A 1 644 ? -3.691 2.365 26.470 1.00 97.00 644 GLY A C 1
ATOM 5026 O O . GLY A 1 644 ? -2.663 1.713 26.300 1.00 97.00 644 GLY A O 1
ATOM 5027 N N . TYR A 1 645 ? -4.157 3.220 25.552 1.00 97.38 645 TYR A N 1
ATOM 5028 C CA . TYR A 1 645 ? -3.488 3.463 24.269 1.00 97.38 645 TYR A CA 1
ATOM 5029 C C . TYR A 1 645 ? -2.057 3.977 24.439 1.00 97.38 645 TYR A C 1
ATOM 5031 O O . TYR A 1 645 ? -1.124 3.400 23.881 1.00 97.38 645 TYR A O 1
ATOM 5039 N N . ILE A 1 646 ? -1.867 5.062 25.204 1.00 97.75 646 ILE A N 1
ATOM 5040 C CA . ILE A 1 646 ? -0.545 5.695 25.307 1.00 97.75 646 ILE A CA 1
ATOM 5041 C C . ILE A 1 646 ? 0.460 4.800 26.036 1.00 97.75 646 ILE A C 1
ATOM 5043 O O . ILE A 1 646 ? 1.652 4.840 25.730 1.00 97.75 646 ILE A O 1
ATOM 5047 N N . GLU A 1 647 ? -0.012 3.959 26.961 1.00 97.94 647 GLU A N 1
ATOM 5048 C CA . GLU A 1 647 ? 0.810 2.943 27.613 1.00 97.94 647 GLU A CA 1
ATOM 5049 C C . GLU A 1 647 ? 1.368 1.945 26.597 1.00 97.94 647 GLU A C 1
ATOM 5051 O O . GLU A 1 647 ? 2.589 1.790 26.500 1.00 97.94 647 GLU A O 1
ATOM 5056 N N . GLU A 1 648 ? 0.496 1.274 25.838 1.00 97.69 648 GLU A N 1
ATOM 5057 C CA . GLU A 1 648 ? 0.922 0.252 24.875 1.00 97.69 648 GLU A CA 1
ATOM 5058 C C . GLU A 1 648 ? 1.771 0.861 23.765 1.00 97.69 648 GLU A C 1
ATOM 5060 O O . GLU A 1 648 ? 2.823 0.320 23.421 1.00 97.69 648 GLU A O 1
ATOM 5065 N N . LEU A 1 649 ? 1.398 2.043 23.273 1.00 97.62 649 LEU A N 1
ATOM 5066 C CA . LEU A 1 649 ? 2.180 2.726 22.252 1.00 97.62 649 LEU A CA 1
ATOM 5067 C C . LEU A 1 649 ? 3.583 3.095 22.750 1.00 97.62 649 LEU A C 1
ATOM 5069 O O . LEU A 1 649 ? 4.556 2.940 22.013 1.00 97.62 649 LEU A O 1
ATOM 5073 N N . THR A 1 650 ? 3.720 3.513 24.014 1.00 98.00 650 THR A N 1
ATOM 5074 C CA . THR A 1 650 ? 5.034 3.800 24.613 1.00 98.00 650 THR A CA 1
ATOM 5075 C C . THR A 1 650 ? 5.876 2.529 24.756 1.00 98.00 650 THR A C 1
ATOM 5077 O O . THR A 1 650 ? 7.085 2.573 24.518 1.00 98.00 650 THR A O 1
ATOM 5080 N N . LYS A 1 651 ? 5.271 1.378 25.087 1.00 97.06 651 LYS A N 1
ATOM 5081 C CA . LYS A 1 651 ? 5.982 0.083 25.107 1.00 97.06 651 LYS A CA 1
ATOM 5082 C C . LYS A 1 651 ? 6.512 -0.275 23.720 1.00 97.06 651 LYS A C 1
ATOM 5084 O O . LYS A 1 651 ? 7.678 -0.650 23.597 1.00 97.06 651 LYS A O 1
ATOM 5089 N N . VAL A 1 652 ? 5.694 -0.105 22.681 1.00 96.31 652 VAL A N 1
ATOM 5090 C CA . VAL A 1 652 ? 6.111 -0.330 21.290 1.00 96.31 652 VAL A CA 1
ATOM 5091 C C . VAL A 1 652 ? 7.228 0.639 20.888 1.00 96.31 652 VAL A C 1
ATOM 5093 O O . VAL A 1 652 ? 8.234 0.221 20.318 1.00 96.31 652 VAL A O 1
ATOM 5096 N N . ALA A 1 653 ? 7.124 1.917 21.261 1.00 97.00 653 ALA A N 1
ATOM 5097 C CA . ALA A 1 653 ? 8.177 2.902 21.020 1.00 97.00 653 ALA A CA 1
ATOM 5098 C C . ALA A 1 653 ? 9.512 2.483 21.657 1.00 97.00 653 ALA A C 1
ATOM 5100 O O . ALA A 1 653 ? 10.551 2.519 21.000 1.00 97.00 653 ALA A O 1
ATOM 5101 N N . VAL A 1 654 ? 9.488 2.034 22.917 1.00 96.38 654 VAL A N 1
ATOM 5102 C CA . VAL A 1 654 ? 10.674 1.548 23.641 1.00 96.38 654 VAL A CA 1
ATOM 5103 C C . VAL A 1 654 ? 11.333 0.369 22.922 1.00 96.38 654 VAL A C 1
ATOM 5105 O O . VAL A 1 654 ? 12.562 0.327 22.851 1.00 96.38 654 VAL A O 1
ATOM 5108 N N . GLN A 1 655 ? 10.553 -0.556 22.352 1.00 95.00 655 GLN A N 1
ATOM 5109 C CA . GLN A 1 655 ? 11.093 -1.681 21.579 1.00 95.00 655 GLN A CA 1
ATOM 5110 C C . GLN A 1 655 ? 11.897 -1.199 20.367 1.00 95.00 655 GLN A C 1
ATOM 5112 O O . GLN A 1 655 ? 13.043 -1.611 20.202 1.00 95.00 655 GLN A O 1
ATOM 5117 N N . TYR A 1 656 ? 11.351 -0.278 19.567 1.00 93.00 656 TYR A N 1
ATOM 5118 C CA . TYR A 1 656 ? 12.061 0.258 18.399 1.00 93.00 656 TYR A CA 1
ATOM 5119 C C . TYR A 1 656 ? 13.259 1.142 18.771 1.00 93.00 656 TYR A C 1
ATOM 5121 O O . TYR A 1 656 ? 14.295 1.074 18.110 1.00 93.00 656 TYR A O 1
ATOM 5129 N N . ILE A 1 657 ? 13.160 1.928 19.850 1.00 92.75 657 ILE A N 1
ATOM 5130 C CA . ILE A 1 657 ? 14.285 2.733 20.354 1.00 92.75 657 ILE A CA 1
ATOM 5131 C C . ILE A 1 657 ? 15.443 1.816 20.767 1.00 92.75 657 ILE A C 1
ATOM 5133 O O . ILE A 1 657 ? 16.585 2.054 20.378 1.00 92.75 657 ILE A O 1
ATOM 5137 N N . ASN A 1 658 ? 15.155 0.750 21.520 1.00 90.94 658 ASN A N 1
ATOM 5138 C CA . ASN A 1 658 ? 16.161 -0.236 21.926 1.00 90.94 658 ASN A CA 1
ATOM 5139 C C . ASN A 1 658 ? 16.687 -1.056 20.735 1.00 90.94 658 ASN A C 1
ATOM 5141 O O . ASN A 1 658 ? 17.830 -1.500 20.766 1.00 90.94 658 ASN A O 1
ATOM 5145 N N . GLY A 1 659 ? 15.873 -1.223 19.689 1.00 85.62 659 GLY A N 1
ATOM 5146 C CA . GLY A 1 659 ? 16.243 -1.847 18.417 1.00 85.62 659 GLY A CA 1
ATOM 5147 C C . GLY A 1 659 ? 17.120 -0.981 17.507 1.00 85.62 659 GLY A C 1
ATOM 5148 O O . GLY A 1 659 ? 17.508 -1.444 16.440 1.00 85.62 659 GLY A O 1
ATOM 5149 N N . GLY A 1 660 ? 17.454 0.250 17.914 1.00 81.44 660 GLY A N 1
ATOM 5150 C CA . GLY A 1 660 ? 18.413 1.100 17.207 1.00 81.44 660 GLY A CA 1
ATOM 5151 C C . GLY A 1 660 ? 17.807 2.169 16.297 1.00 81.44 660 GLY A C 1
ATOM 5152 O O . GLY A 1 660 ? 18.560 2.785 15.546 1.00 81.44 660 GLY A O 1
ATOM 5153 N N . ASP A 1 661 ? 16.498 2.445 16.369 1.00 84.12 661 ASP A N 1
ATOM 5154 C CA . ASP A 1 661 ? 15.886 3.581 15.664 1.00 84.12 661 ASP A CA 1
ATOM 5155 C C . ASP A 1 661 ? 15.700 4.792 16.603 1.00 84.12 661 ASP A C 1
ATOM 5157 O O . ASP A 1 661 ? 14.667 4.925 17.274 1.00 84.12 661 ASP A O 1
ATOM 5161 N N . PRO A 1 662 ? 16.675 5.721 16.676 1.00 79.81 662 PRO A N 1
ATOM 5162 C CA . PRO A 1 662 ? 16.600 6.855 17.591 1.00 79.81 662 PRO A CA 1
ATOM 5163 C C . PRO A 1 662 ? 15.489 7.848 17.227 1.00 79.81 662 PRO A C 1
ATOM 5165 O O . PRO A 1 662 ? 15.057 8.605 18.096 1.00 79.81 662 PRO A O 1
ATOM 5168 N N . ARG A 1 663 ? 14.994 7.843 15.980 1.00 88.00 663 ARG A N 1
ATOM 5169 C CA . ARG A 1 663 ? 13.987 8.806 15.497 1.00 88.00 663 ARG A CA 1
ATOM 5170 C C . ARG A 1 663 ? 12.596 8.548 16.064 1.00 88.00 663 ARG A C 1
ATOM 5172 O O . ARG A 1 663 ? 11.756 9.448 16.076 1.00 88.00 663 ARG A O 1
ATOM 5179 N N . VAL A 1 664 ? 12.358 7.336 16.562 1.00 94.19 664 VAL A N 1
ATOM 5180 C CA . VAL A 1 664 ? 11.118 6.971 17.259 1.00 94.19 664 VAL A CA 1
ATOM 5181 C C . VAL A 1 664 ? 10.952 7.777 18.539 1.00 94.19 664 VAL A C 1
ATOM 5183 O O . VAL A 1 664 ? 9.826 8.117 18.887 1.00 94.19 664 VAL A O 1
ATOM 5186 N N . ARG A 1 665 ? 12.052 8.144 19.210 1.00 95.81 665 ARG A N 1
ATOM 5187 C CA . ARG A 1 665 ? 12.011 8.965 20.427 1.00 95.81 665 ARG A CA 1
ATOM 5188 C C . ARG A 1 665 ? 11.315 10.299 20.168 1.00 95.81 665 ARG A C 1
ATOM 5190 O O . ARG A 1 665 ? 10.361 10.631 20.865 1.00 95.81 665 ARG A O 1
ATOM 5197 N N . ASP A 1 666 ? 11.760 11.025 19.147 1.00 9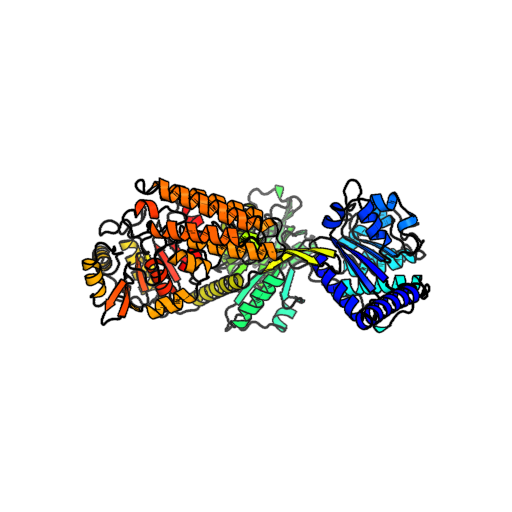5.50 666 ASP A N 1
ATOM 5198 C CA . ASP A 1 666 ? 11.208 12.339 18.816 1.00 95.50 666 ASP A CA 1
ATOM 5199 C C . ASP A 1 666 ? 9.750 12.239 18.369 1.00 95.50 666 ASP A C 1
ATOM 5201 O O . ASP A 1 666 ? 8.923 13.066 18.750 1.00 95.50 666 ASP A O 1
ATOM 5205 N N . GLU A 1 667 ? 9.414 11.213 17.585 1.00 96.56 667 GLU A N 1
ATOM 5206 C CA . GLU A 1 667 ? 8.044 11.025 17.118 1.00 96.56 667 GLU A CA 1
ATOM 5207 C C . GLU A 1 667 ? 7.091 10.633 18.249 1.00 96.56 667 GLU A C 1
ATOM 5209 O O . GLU A 1 667 ? 6.022 11.226 18.381 1.00 96.56 667 GLU A O 1
ATOM 5214 N N . MET A 1 668 ? 7.497 9.707 19.119 1.00 97.75 668 MET A N 1
ATOM 5215 C CA . MET A 1 668 ? 6.698 9.301 20.273 1.00 97.75 668 MET A CA 1
ATOM 5216 C C . MET A 1 668 ? 6.488 10.463 21.253 1.00 97.75 668 MET A C 1
ATOM 5218 O O . MET A 1 668 ? 5.400 10.603 21.805 1.00 97.75 668 MET A O 1
ATOM 5222 N N . LEU A 1 669 ? 7.485 11.337 21.448 1.00 98.19 669 LEU A N 1
ATOM 5223 C CA . LEU A 1 669 ? 7.321 12.542 22.271 1.00 98.19 669 LEU A CA 1
ATOM 5224 C C . LEU A 1 669 ? 6.293 13.516 21.675 1.00 98.19 669 LEU A C 1
ATOM 5226 O O . LEU A 1 669 ? 5.520 14.107 22.428 1.00 98.19 669 LEU A O 1
ATOM 5230 N N . LYS A 1 670 ? 6.229 13.671 20.344 1.00 97.25 670 LYS A N 1
ATOM 5231 C CA . LYS A 1 670 ? 5.167 14.467 19.698 1.00 97.25 670 LYS A CA 1
ATOM 5232 C C . LYS A 1 670 ? 3.791 13.853 19.939 1.00 97.25 670 LYS A C 1
ATOM 5234 O O . LYS A 1 670 ? 2.884 14.578 20.344 1.00 97.25 670 LYS A O 1
ATOM 5239 N N . THR A 1 671 ? 3.658 12.540 19.752 1.00 97.12 671 THR A N 1
ATOM 5240 C CA . THR A 1 671 ? 2.410 11.809 20.019 1.00 97.12 671 THR A CA 1
ATOM 5241 C C . THR A 1 671 ? 1.984 11.950 21.478 1.00 97.12 671 THR A C 1
ATOM 5243 O O . THR A 1 671 ? 0.835 12.274 21.754 1.00 97.12 671 THR A O 1
ATOM 5246 N N . LEU A 1 672 ? 2.910 11.802 22.429 1.00 98.31 672 LEU A N 1
ATOM 5247 C CA . LEU A 1 672 ? 2.631 11.981 23.855 1.00 98.31 672 LEU A CA 1
ATOM 5248 C C . LEU A 1 672 ? 2.189 13.414 24.185 1.00 98.31 672 LEU A C 1
ATOM 5250 O O . LEU A 1 672 ? 1.255 13.609 24.964 1.00 98.31 672 LEU A O 1
ATOM 5254 N N . ASN A 1 673 ? 2.824 14.423 23.585 1.00 97.81 673 ASN A N 1
ATOM 5255 C CA . ASN A 1 673 ? 2.432 15.820 23.771 1.00 97.81 673 ASN A CA 1
ATOM 5256 C C . ASN A 1 673 ? 1.016 16.080 23.252 1.00 97.81 673 ASN A C 1
ATOM 5258 O O . ASN A 1 673 ? 0.221 16.719 23.943 1.00 97.81 673 ASN A O 1
ATOM 5262 N N . ARG A 1 674 ? 0.679 15.563 22.067 1.00 95.69 674 ARG A N 1
ATOM 5263 C CA . ARG A 1 674 ? -0.661 15.722 21.501 1.00 95.69 674 ARG A CA 1
ATOM 5264 C C . ARG A 1 674 ? -1.715 14.956 22.297 1.00 95.69 674 ARG A C 1
ATOM 5266 O O . ARG A 1 674 ? -2.726 15.550 22.662 1.00 95.69 674 ARG A O 1
ATOM 5273 N N . TRP A 1 675 ? -1.423 13.717 22.693 1.00 96.38 675 TRP A N 1
ATOM 5274 C CA . TRP A 1 675 ? -2.234 12.954 23.643 1.00 96.38 675 TRP A CA 1
ATOM 5275 C C . TRP A 1 675 ? -2.499 13.754 24.925 1.00 96.38 675 TRP A C 1
ATOM 5277 O O . TRP A 1 675 ? -3.640 13.866 25.358 1.00 96.38 675 TRP A O 1
ATOM 5287 N N . THR A 1 676 ? -1.469 14.387 25.495 1.00 97.50 676 THR A N 1
ATOM 5288 C CA . THR A 1 676 ? -1.593 15.208 26.713 1.00 97.50 676 THR A CA 1
ATOM 5289 C C . THR A 1 676 ? -2.547 16.385 26.492 1.00 97.50 676 THR A C 1
ATOM 5291 O O . THR A 1 676 ? -3.430 16.628 27.314 1.00 97.50 676 THR A O 1
ATOM 5294 N N . GLN A 1 677 ? -2.407 17.100 25.371 1.00 95.56 677 GLN A N 1
ATOM 5295 C CA . GLN A 1 677 ? -3.270 18.234 25.022 1.00 95.56 677 GLN A CA 1
ATOM 5296 C C . GLN A 1 677 ? -4.729 17.811 24.824 1.00 95.56 677 GLN A C 1
ATOM 5298 O O . GLN A 1 677 ? -5.632 18.452 25.363 1.00 95.56 677 GLN A O 1
ATOM 5303 N N . GLU A 1 678 ? -4.966 16.724 24.092 1.00 92.19 678 GLU A N 1
ATOM 5304 C CA . GLU A 1 678 ? -6.313 16.202 23.851 1.00 92.19 678 GLU A CA 1
ATOM 5305 C C . GLU A 1 678 ? -6.945 15.665 25.142 1.00 92.19 678 GLU A C 1
ATOM 5307 O O . GLU A 1 678 ? -8.113 15.947 25.413 1.00 92.19 678 GLU A O 1
ATOM 5312 N N . MET A 1 679 ? -6.177 14.982 25.994 1.00 92.88 679 MET A N 1
ATOM 5313 C CA . MET A 1 679 ? -6.635 14.529 27.311 1.00 92.88 679 MET A CA 1
ATOM 5314 C C . MET A 1 679 ? -7.030 15.698 28.215 1.00 92.88 679 MET A C 1
ATOM 5316 O O . MET A 1 679 ? -8.098 15.662 28.820 1.00 92.88 679 MET A O 1
ATOM 5320 N N . ILE A 1 680 ? -6.220 16.760 28.282 1.00 93.50 680 ILE A N 1
ATOM 5321 C CA . ILE A 1 680 ? -6.552 17.973 29.049 1.00 93.50 680 ILE A CA 1
ATOM 5322 C C . ILE A 1 680 ? -7.805 18.648 28.480 1.00 93.50 680 ILE A C 1
ATOM 5324 O O . ILE A 1 680 ? -8.682 19.058 29.240 1.00 93.50 680 ILE A O 1
ATOM 5328 N N . SER A 1 681 ? -7.920 18.744 27.151 1.00 90.44 681 SER A N 1
ATOM 5329 C CA . SER A 1 681 ? -9.106 19.306 26.497 1.00 90.44 681 SER A CA 1
ATOM 5330 C C . SER A 1 681 ? -10.375 18.540 26.872 1.00 90.44 681 SER A C 1
ATOM 5332 O O . SER A 1 681 ? -11.377 19.163 27.212 1.00 90.44 681 SER A O 1
ATOM 5334 N N . ASN A 1 682 ? -10.333 17.203 26.862 1.00 87.75 682 ASN A N 1
ATOM 5335 C CA . ASN A 1 682 ? -11.470 16.373 27.265 1.00 87.75 682 ASN A CA 1
ATOM 5336 C C . ASN A 1 682 ? -11.737 16.479 28.778 1.00 87.75 682 ASN A C 1
ATOM 5338 O O . ASN A 1 682 ? -12.890 16.616 29.175 1.00 87.75 682 ASN A O 1
ATOM 5342 N N . ALA A 1 683 ? -10.709 16.524 29.631 1.00 89.44 683 ALA A N 1
ATOM 5343 C CA . ALA A 1 683 ? -10.884 16.699 31.077 1.00 89.44 683 ALA A CA 1
ATOM 5344 C C . ALA A 1 683 ? -11.608 18.012 31.434 1.00 89.44 683 ALA A C 1
ATOM 5346 O O . ALA A 1 683 ? -12.428 18.036 32.347 1.00 89.44 683 ALA A O 1
ATOM 5347 N N . ASN A 1 684 ? -11.365 19.094 30.686 1.00 89.19 684 ASN A N 1
ATOM 5348 C CA . ASN A 1 684 ? -12.045 20.380 30.888 1.00 89.19 684 ASN A CA 1
ATOM 5349 C C . ASN A 1 684 ? -13.552 20.347 30.589 1.00 89.19 684 ASN A C 1
ATOM 5351 O O . ASN A 1 684 ? -14.267 21.251 31.017 1.00 89.19 684 ASN A O 1
ATOM 5355 N N . THR A 1 685 ? -14.045 19.321 29.887 1.00 84.88 685 THR A N 1
ATOM 5356 C CA . THR A 1 685 ? -15.492 19.119 29.695 1.00 84.88 685 THR A CA 1
ATOM 5357 C C . THR A 1 685 ? -16.195 18.597 30.954 1.00 84.88 685 THR A C 1
ATOM 5359 O O . THR A 1 685 ? -17.417 18.625 30.999 1.00 84.88 685 THR A O 1
ATOM 5362 N N . HIS A 1 686 ? -15.432 18.224 31.995 1.00 85.31 686 HIS A N 1
ATOM 5363 C CA . HIS A 1 686 ? -15.905 17.752 33.303 1.00 85.31 686 HIS A CA 1
ATOM 5364 C C . HIS A 1 686 ? -15.382 18.676 34.431 1.00 85.31 686 HIS A C 1
ATOM 5366 O O . HIS A 1 686 ? -14.420 18.331 35.136 1.00 85.31 686 HIS A O 1
ATOM 5372 N N . PRO A 1 687 ? -15.932 19.900 34.591 1.00 85.38 687 PRO A N 1
ATOM 5373 C CA . PRO A 1 687 ? -15.362 20.943 35.453 1.00 85.38 687 PRO A CA 1
ATOM 5374 C C . PRO A 1 687 ? -15.182 20.538 36.923 1.00 85.38 687 PRO A C 1
ATOM 5376 O O . PRO A 1 687 ? -14.297 21.055 37.604 1.00 85.38 687 PRO A O 1
ATOM 5379 N N . GLU A 1 688 ? -16.005 19.615 37.413 1.00 89.31 688 GLU A N 1
ATOM 5380 C CA . GLU A 1 688 ? -16.014 19.117 38.788 1.00 89.31 688 GLU A CA 1
ATOM 5381 C C . GLU A 1 688 ? -14.770 18.297 39.159 1.00 89.31 688 GLU A C 1
ATOM 5383 O O . GLU A 1 688 ? -14.382 18.274 40.327 1.00 89.31 688 GLU A O 1
ATOM 5388 N N . ILE A 1 689 ? -14.119 17.669 38.175 1.00 90.31 689 ILE A N 1
ATOM 5389 C CA . ILE A 1 689 ? -12.915 16.840 38.364 1.00 90.31 689 ILE A CA 1
ATOM 5390 C C . ILE A 1 689 ? -11.713 17.308 37.534 1.00 90.31 689 ILE A C 1
ATOM 5392 O O . ILE A 1 689 ? -10.608 16.790 37.723 1.00 90.31 689 ILE A O 1
ATOM 5396 N N . ALA A 1 690 ? -11.890 18.303 36.657 1.00 91.00 690 ALA A N 1
ATOM 5397 C CA . ALA A 1 690 ? -10.873 18.780 35.720 1.00 91.00 690 ALA A CA 1
ATOM 5398 C C . ALA A 1 690 ? -9.518 19.067 36.389 1.00 91.00 690 ALA A C 1
ATOM 5400 O O . ALA A 1 690 ? -8.487 18.622 35.896 1.00 91.00 690 ALA A O 1
ATOM 5401 N N . GLY A 1 691 ? -9.500 19.743 37.545 1.00 95.75 691 GLY A N 1
ATOM 5402 C CA . GLY A 1 691 ? -8.254 20.072 38.250 1.00 95.75 691 GLY A CA 1
ATOM 5403 C C . GLY A 1 691 ? -7.430 18.837 38.638 1.00 95.75 691 GLY A C 1
ATOM 5404 O O . GLY A 1 691 ? -6.229 18.783 38.371 1.00 95.75 691 GLY A O 1
ATOM 5405 N N . THR A 1 692 ? -8.077 17.823 39.219 1.00 96.75 692 THR A N 1
ATOM 5406 C CA . THR A 1 692 ? -7.425 16.559 39.598 1.00 96.75 692 THR A CA 1
ATOM 5407 C C . THR A 1 692 ? -7.036 15.742 38.369 1.00 96.75 692 THR A C 1
ATOM 5409 O O . THR A 1 692 ? -5.923 15.222 38.308 1.00 96.75 692 THR A O 1
ATOM 5412 N N . ALA A 1 693 ? -7.915 15.658 37.368 1.00 95.62 693 ALA A N 1
ATOM 5413 C CA . ALA A 1 693 ? -7.644 14.939 36.127 1.00 95.62 693 ALA A CA 1
ATOM 5414 C C . ALA A 1 693 ? -6.423 15.518 35.393 1.00 95.62 693 ALA A C 1
ATOM 5416 O O . ALA A 1 693 ? -5.528 14.768 35.008 1.00 95.62 693 ALA A O 1
ATOM 5417 N N . ILE A 1 694 ? -6.342 16.845 35.252 1.00 97.44 694 ILE A N 1
ATOM 5418 C CA . ILE A 1 694 ? -5.239 17.541 34.573 1.00 97.44 694 ILE A CA 1
ATOM 5419 C C . ILE A 1 694 ? -3.907 17.321 35.298 1.00 97.44 694 ILE A C 1
ATOM 5421 O O . ILE A 1 694 ? -2.895 17.065 34.645 1.00 97.44 694 ILE A O 1
ATOM 5425 N N . ASP A 1 695 ? -3.885 17.388 36.632 1.00 98.38 695 ASP A N 1
ATOM 5426 C CA . ASP A 1 695 ? -2.677 17.095 37.417 1.00 98.38 695 ASP A CA 1
ATOM 5427 C C . ASP A 1 695 ? -2.176 15.662 37.168 1.00 98.38 695 ASP A C 1
ATOM 5429 O O . ASP A 1 695 ? -0.996 15.452 36.876 1.00 98.38 695 ASP A O 1
ATOM 5433 N N . LEU A 1 696 ? -3.079 14.678 37.190 1.00 98.56 696 LEU A N 1
ATOM 5434 C CA . LEU A 1 696 ? -2.741 13.278 36.919 1.00 98.56 696 LEU A CA 1
ATOM 5435 C C . LEU A 1 696 ? -2.287 13.049 35.473 1.00 98.56 696 LEU A C 1
ATOM 5437 O O . LEU A 1 696 ? -1.311 12.332 35.257 1.00 98.56 696 LEU A O 1
ATOM 5441 N N . ILE A 1 697 ? -2.931 13.686 34.490 1.00 98.38 697 ILE A N 1
ATOM 5442 C CA . ILE A 1 697 ? -2.532 13.629 33.074 1.00 98.38 697 ILE A CA 1
ATOM 5443 C C . ILE A 1 697 ? -1.106 14.161 32.895 1.00 98.38 697 ILE A C 1
ATOM 5445 O O . ILE A 1 697 ? -0.276 13.495 32.275 1.00 98.38 697 ILE A O 1
ATOM 5449 N N . ASN A 1 698 ? -0.786 15.316 33.483 1.00 98.75 698 ASN A N 1
ATOM 5450 C CA . ASN A 1 698 ? 0.559 15.893 33.414 1.00 98.75 698 ASN A CA 1
ATOM 5451 C C . ASN A 1 698 ? 1.608 14.989 34.074 1.00 98.75 698 ASN A C 1
ATOM 5453 O O . ASN A 1 698 ? 2.698 14.807 33.534 1.00 98.75 698 ASN A O 1
ATOM 5457 N N . LYS A 1 699 ? 1.278 14.382 35.219 1.00 98.75 699 LYS A N 1
ATOM 5458 C CA . LYS A 1 699 ? 2.163 13.443 35.922 1.00 98.75 699 LYS A CA 1
ATOM 5459 C C . LYS A 1 699 ? 2.401 12.156 35.131 1.00 98.75 699 LYS A C 1
ATOM 5461 O O . LYS A 1 699 ? 3.546 11.713 35.039 1.00 98.75 699 LYS A O 1
ATOM 5466 N N . MET A 1 700 ? 1.358 11.585 34.524 1.00 98.69 700 MET A N 1
ATOM 5467 C CA . MET A 1 700 ? 1.484 10.442 33.611 1.00 98.69 700 MET A CA 1
ATOM 5468 C C . MET A 1 700 ? 2.357 10.795 32.404 1.00 98.69 700 MET A C 1
ATOM 5470 O O . MET A 1 700 ? 3.284 10.054 32.083 1.00 98.69 700 MET A O 1
ATOM 5474 N N . SER A 1 701 ? 2.111 11.948 31.779 1.00 98.69 701 SER A N 1
ATOM 5475 C CA . SER A 1 701 ? 2.884 12.428 30.631 1.00 98.69 701 SER A CA 1
ATOM 5476 C C . SER A 1 701 ? 4.365 12.615 30.973 1.00 98.69 701 SER A C 1
ATOM 5478 O O . SER A 1 701 ? 5.235 12.093 30.279 1.00 98.69 701 SER A O 1
ATOM 5480 N N . ALA A 1 702 ? 4.684 13.247 32.105 1.00 98.69 702 ALA A N 1
ATOM 5481 C CA . ALA A 1 702 ? 6.066 13.414 32.558 1.00 98.69 702 ALA A CA 1
ATOM 5482 C C . ALA A 1 702 ? 6.773 12.072 32.837 1.00 98.69 702 ALA A C 1
ATOM 5484 O O . ALA A 1 702 ? 7.951 11.899 32.501 1.00 98.69 702 ALA A O 1
ATOM 5485 N N . ALA A 1 703 ? 6.057 11.108 33.424 1.00 98.69 703 ALA A N 1
ATOM 5486 C CA . ALA A 1 703 ? 6.577 9.766 33.665 1.00 98.69 703 ALA A CA 1
ATOM 5487 C C . ALA A 1 703 ? 6.896 9.042 32.344 1.00 98.69 703 ALA A C 1
ATOM 5489 O O . ALA A 1 703 ? 8.017 8.561 32.165 1.00 98.69 703 ALA A O 1
ATOM 5490 N N . LEU A 1 704 ? 5.971 9.044 31.378 1.00 98.69 704 LEU A N 1
ATOM 5491 C CA . LEU A 1 704 ? 6.194 8.427 30.065 1.00 98.69 704 LEU A CA 1
ATOM 5492 C C . LEU A 1 704 ? 7.280 9.145 29.254 1.00 98.69 704 LEU A C 1
ATOM 5494 O O . LEU A 1 704 ? 8.111 8.485 28.635 1.00 98.69 704 LEU A O 1
ATOM 5498 N N . ALA A 1 705 ? 7.356 10.476 29.304 1.00 98.56 705 ALA A N 1
ATOM 5499 C CA . ALA A 1 705 ? 8.442 11.225 28.672 1.00 98.56 705 ALA A CA 1
ATOM 5500 C C . ALA A 1 705 ? 9.814 10.801 29.226 1.00 98.56 705 ALA A C 1
ATOM 5502 O O . ALA A 1 705 ? 10.772 10.651 28.466 1.00 98.56 705 ALA A O 1
ATOM 5503 N N . THR A 1 706 ? 9.898 10.531 30.534 1.00 98.38 706 THR A N 1
ATOM 5504 C CA . THR A 1 706 ? 11.117 10.016 31.177 1.00 98.38 706 THR A CA 1
ATOM 5505 C C . THR A 1 706 ? 11.471 8.613 30.679 1.00 98.38 706 THR A C 1
ATOM 5507 O O . THR A 1 706 ? 12.640 8.355 30.390 1.00 98.38 706 THR A O 1
ATOM 5510 N N . VAL A 1 707 ? 10.481 7.726 30.520 1.00 98.12 707 VAL A N 1
ATOM 5511 C CA . VAL A 1 707 ? 10.669 6.395 29.909 1.00 98.12 707 VAL A CA 1
ATOM 5512 C C . VAL A 1 707 ? 11.189 6.517 28.476 1.00 98.12 707 VAL A C 1
ATOM 5514 O O . VAL A 1 707 ? 12.140 5.839 28.098 1.00 98.12 707 VAL A O 1
ATOM 5517 N N . ILE A 1 708 ? 10.596 7.394 27.667 1.00 97.50 708 ILE A N 1
ATOM 5518 C CA . ILE A 1 708 ? 10.976 7.580 26.259 1.00 97.50 708 ILE A CA 1
ATOM 5519 C C . ILE A 1 708 ? 12.408 8.128 26.147 1.00 97.50 708 ILE A C 1
ATOM 5521 O O . ILE A 1 708 ? 13.181 7.721 25.275 1.00 97.50 708 ILE A O 1
ATOM 5525 N N . GLN A 1 709 ? 12.808 9.030 27.046 1.00 96.12 709 GLN A N 1
ATOM 5526 C CA . GLN A 1 709 ? 14.178 9.542 27.091 1.00 96.12 709 GLN A CA 1
ATOM 5527 C C . GLN A 1 709 ? 15.175 8.472 27.559 1.00 96.12 709 GLN A C 1
ATOM 5529 O O . GLN A 1 709 ? 16.197 8.272 26.898 1.00 96.12 709 GLN A O 1
ATOM 5534 N N . ASN A 1 710 ? 14.857 7.735 28.627 1.00 95.56 710 ASN A N 1
ATOM 5535 C CA . ASN A 1 710 ? 15.674 6.657 29.183 1.00 95.56 710 ASN A CA 1
ATOM 5536 C C . ASN A 1 710 ? 14.863 5.356 29.298 1.00 95.56 710 ASN A C 1
ATOM 5538 O O . ASN A 1 710 ? 14.218 5.092 30.315 1.00 95.56 710 ASN A O 1
ATOM 5542 N N . THR A 1 711 ? 14.966 4.512 28.271 1.00 94.19 711 THR A N 1
ATOM 5543 C CA . THR A 1 711 ? 14.163 3.288 28.112 1.00 94.19 711 THR A CA 1
ATOM 5544 C C . THR A 1 711 ? 14.424 2.212 29.167 1.00 94.19 711 THR A C 1
ATOM 5546 O O . THR A 1 711 ? 13.602 1.316 29.340 1.00 94.19 711 THR A O 1
ATOM 5549 N N . SER A 1 712 ? 15.537 2.301 29.902 1.00 92.56 712 SER A N 1
ATOM 5550 C CA . SER A 1 712 ? 15.862 1.407 31.025 1.00 92.56 712 SER A CA 1
ATOM 5551 C C . SER A 1 712 ? 15.286 1.849 32.379 1.00 92.56 712 SER A C 1
ATOM 5553 O O . SER A 1 712 ? 15.460 1.151 33.377 1.00 92.56 712 SER A O 1
ATOM 5555 N N . ASN A 1 713 ? 14.611 3.001 32.449 1.00 92.06 713 ASN A N 1
ATOM 5556 C CA . ASN A 1 713 ? 14.113 3.553 33.706 1.00 92.06 713 ASN A CA 1
ATOM 5557 C C . ASN A 1 713 ? 12.811 2.870 34.161 1.00 92.06 713 ASN A C 1
ATOM 5559 O O . ASN A 1 713 ? 11.710 3.262 33.774 1.00 92.06 713 ASN A O 1
ATOM 5563 N N . THR A 1 714 ? 12.937 1.869 35.030 1.00 92.00 714 THR A N 1
ATOM 5564 C CA . THR A 1 714 ? 11.793 1.142 35.601 1.00 92.00 714 THR A CA 1
ATOM 5565 C C . THR A 1 714 ? 10.984 1.982 36.593 1.00 92.00 714 THR A C 1
ATOM 5567 O O . THR A 1 714 ? 9.762 1.895 36.604 1.00 92.00 714 THR A O 1
ATOM 5570 N N . THR A 1 715 ? 11.624 2.869 37.361 1.00 96.94 715 THR A N 1
ATOM 5571 C CA . THR A 1 715 ? 10.935 3.743 38.328 1.00 96.94 715 THR A CA 1
ATOM 5572 C C . THR A 1 715 ? 9.949 4.700 37.653 1.00 96.94 715 THR A C 1
ATOM 5574 O O . THR A 1 715 ? 8.899 5.011 38.212 1.00 96.94 715 THR A O 1
ATOM 5577 N N . ALA A 1 716 ? 10.255 5.165 36.439 1.00 97.44 716 ALA A N 1
ATOM 5578 C CA . ALA A 1 716 ? 9.339 6.005 35.672 1.00 97.44 716 ALA A CA 1
ATOM 5579 C C . ALA A 1 716 ? 8.056 5.251 35.273 1.00 97.44 716 ALA A C 1
ATOM 5581 O O . ALA A 1 716 ? 6.970 5.828 35.332 1.00 97.44 716 ALA A O 1
ATOM 5582 N N . TRP A 1 717 ? 8.153 3.956 34.955 1.00 97.88 717 TRP A N 1
ATOM 5583 C CA . TRP A 1 717 ? 6.975 3.109 34.745 1.00 97.88 717 TRP A CA 1
ATOM 5584 C C . TRP A 1 717 ? 6.151 2.940 36.022 1.00 97.88 717 TRP A C 1
ATOM 5586 O O . TRP A 1 717 ? 4.932 3.096 35.975 1.00 97.88 717 TRP A O 1
ATOM 5596 N N . ASP A 1 718 ? 6.793 2.690 37.166 1.00 98.06 718 ASP A N 1
ATOM 5597 C CA . ASP A 1 718 ? 6.094 2.561 38.453 1.00 98.06 718 ASP A CA 1
ATOM 5598 C C . ASP A 1 718 ? 5.279 3.824 38.776 1.00 98.06 718 ASP A C 1
ATOM 5600 O O . ASP A 1 718 ? 4.108 3.745 39.153 1.00 98.06 718 ASP A O 1
ATOM 5604 N N . LEU A 1 719 ? 5.870 5.005 38.560 1.00 98.44 719 LEU A N 1
ATOM 5605 C CA . LEU A 1 719 ? 5.182 6.288 38.715 1.00 98.44 719 LEU A CA 1
ATOM 5606 C C . LEU A 1 719 ? 3.999 6.426 37.753 1.00 98.44 719 LEU A C 1
ATOM 5608 O O . LEU A 1 719 ? 2.915 6.819 38.187 1.00 98.44 719 LEU A O 1
ATOM 5612 N N . PHE A 1 720 ? 4.178 6.082 36.474 1.00 98.62 720 PHE A N 1
ATOM 5613 C CA . PHE A 1 720 ? 3.084 6.088 35.503 1.00 98.62 720 PHE A CA 1
ATOM 5614 C C . PHE A 1 720 ? 1.908 5.232 35.988 1.00 98.62 720 PHE A C 1
ATOM 5616 O O . PHE A 1 720 ? 0.782 5.722 36.009 1.00 98.62 720 PHE A O 1
ATOM 5623 N N . TYR A 1 721 ? 2.156 4.004 36.453 1.00 98.56 721 TYR A N 1
ATOM 5624 C CA . TYR A 1 721 ? 1.092 3.119 36.935 1.00 98.56 721 TYR A CA 1
ATOM 5625 C C . TYR A 1 721 ? 0.389 3.647 38.190 1.00 98.56 721 TYR A C 1
ATOM 5627 O O . TYR A 1 721 ? -0.830 3.514 38.302 1.00 98.56 721 TYR A O 1
ATOM 5635 N N . ILE A 1 722 ? 1.112 4.290 39.115 1.00 98.50 722 ILE A N 1
ATOM 5636 C CA . ILE A 1 722 ? 0.500 4.943 40.284 1.00 98.50 722 ILE A CA 1
ATOM 5637 C C . ILE A 1 722 ? -0.496 6.019 39.833 1.00 98.50 722 ILE A C 1
ATOM 5639 O O . ILE A 1 722 ? -1.648 6.016 40.275 1.00 98.50 722 ILE A O 1
ATOM 5643 N N . TYR A 1 723 ? -0.075 6.921 38.944 1.00 98.69 723 TYR A N 1
ATOM 5644 C CA . TYR A 1 723 ? -0.923 8.021 38.479 1.00 98.69 723 TYR A CA 1
ATOM 5645 C C . TYR A 1 723 ? -2.053 7.546 37.573 1.00 98.69 723 TYR A C 1
ATOM 5647 O O . TYR A 1 723 ? -3.175 8.032 37.697 1.00 98.69 723 TYR A O 1
ATOM 5655 N N . LYS A 1 724 ? -1.792 6.545 36.730 1.00 98.25 724 LYS A N 1
ATOM 5656 C CA . LYS A 1 724 ? -2.815 5.867 35.941 1.00 98.25 724 LYS A CA 1
ATOM 5657 C C . LYS A 1 724 ? -3.898 5.293 36.841 1.00 98.25 724 LYS A C 1
ATOM 5659 O O . LYS A 1 724 ? -5.060 5.598 36.627 1.00 98.25 724 LYS A O 1
ATOM 5664 N N . ASN A 1 725 ? -3.552 4.527 37.875 1.00 98.25 725 ASN A N 1
ATOM 5665 C CA . ASN A 1 725 ? -4.549 3.938 38.775 1.00 98.25 725 ASN A CA 1
ATOM 5666 C C . ASN A 1 725 ? -5.401 5.007 39.479 1.00 98.25 725 ASN A C 1
ATOM 5668 O O . ASN A 1 725 ? -6.610 4.835 39.621 1.00 98.25 725 ASN A O 1
ATOM 5672 N N . GLN A 1 726 ? -4.793 6.130 39.874 1.00 98.19 726 GLN A N 1
ATOM 5673 C CA . GLN A 1 726 ? -5.519 7.278 40.429 1.00 98.19 726 GLN A CA 1
ATOM 5674 C C . GLN A 1 726 ? -6.449 7.927 39.395 1.00 98.19 726 GLN A C 1
ATOM 5676 O O . GLN A 1 726 ? -7.574 8.280 39.733 1.00 98.19 726 GLN A O 1
ATOM 5681 N N . PHE A 1 727 ? -6.007 8.055 38.140 1.00 97.62 727 PHE A N 1
ATOM 5682 C CA . PHE A 1 727 ? -6.815 8.610 37.054 1.00 97.62 727 PHE A CA 1
ATOM 5683 C C . PHE A 1 727 ? -7.991 7.694 36.700 1.00 97.62 727 PHE A C 1
ATOM 5685 O O . PHE A 1 727 ? -9.121 8.159 36.596 1.00 97.62 727 PHE A O 1
ATOM 5692 N N . MET A 1 728 ? -7.751 6.385 36.591 1.00 96.69 728 MET A N 1
ATOM 5693 C CA . MET A 1 728 ? -8.794 5.385 36.341 1.00 96.69 728 MET A CA 1
ATOM 5694 C C . MET A 1 728 ? -9.867 5.404 37.438 1.00 96.69 728 MET A C 1
ATOM 5696 O O . MET A 1 728 ? -11.047 5.246 37.144 1.00 96.69 728 MET A O 1
ATOM 5700 N N . ALA A 1 729 ? -9.485 5.676 38.691 1.00 96.31 729 ALA A N 1
ATOM 5701 C CA . ALA A 1 729 ? -10.425 5.808 39.804 1.00 96.31 729 ALA A CA 1
ATOM 5702 C C . ALA A 1 729 ? -11.341 7.046 39.714 1.00 96.31 729 ALA A C 1
ATOM 5704 O O . ALA A 1 729 ? -12.361 7.080 40.401 1.00 96.31 729 ALA A O 1
ATOM 5705 N N . LEU A 1 730 ? -11.018 8.039 38.873 1.00 93.25 730 LEU A N 1
ATOM 5706 C CA . LEU A 1 730 ? -11.921 9.163 38.588 1.00 93.25 730 LEU A CA 1
ATOM 5707 C C . LEU A 1 730 ? -13.119 8.739 37.726 1.00 93.25 730 LEU A C 1
ATOM 5709 O O . LEU A 1 730 ? -14.108 9.464 37.697 1.00 93.25 730 LEU A O 1
ATOM 5713 N N . ASN A 1 731 ? -13.036 7.586 37.043 1.00 89.19 731 ASN A N 1
ATOM 5714 C CA . ASN A 1 731 ? -14.100 7.020 36.209 1.00 89.19 731 ASN A CA 1
ATOM 5715 C C . ASN A 1 731 ? -14.674 8.035 35.202 1.00 89.19 731 ASN A C 1
ATOM 5717 O O . ASN A 1 731 ? -15.887 8.196 35.068 1.00 89.19 731 ASN A O 1
ATOM 5721 N N . VAL A 1 732 ? -13.778 8.765 34.531 1.00 85.50 732 VAL A N 1
ATOM 5722 C CA . VAL A 1 732 ? -14.157 9.768 33.533 1.00 85.50 732 VAL A CA 1
ATOM 5723 C C . VAL A 1 732 ? -14.630 9.055 32.272 1.00 85.50 732 VAL A C 1
ATOM 5725 O O . VAL A 1 732 ? -13.872 8.270 31.687 1.00 85.50 732 VAL A O 1
ATOM 5728 N N . SER A 1 733 ? -15.869 9.342 31.871 1.00 77.69 733 SER A N 1
ATOM 5729 C CA . SER A 1 733 ? -16.532 8.763 30.701 1.00 77.69 733 SER A CA 1
ATOM 5730 C C . SER A 1 733 ? -15.629 8.735 29.469 1.00 77.69 733 SER A C 1
ATOM 5732 O O . SER A 1 733 ? -15.062 9.762 29.087 1.00 77.69 733 SER A O 1
ATOM 5734 N N . GLY A 1 734 ? -15.489 7.563 28.840 1.00 82.06 734 GLY A N 1
ATOM 5735 C CA . GLY A 1 734 ? -14.687 7.343 27.629 1.00 82.06 734 GLY A CA 1
ATOM 5736 C C . GLY A 1 734 ? -13.166 7.496 27.805 1.00 82.06 734 GLY A C 1
ATOM 5737 O O . GLY A 1 734 ? -12.395 6.746 27.208 1.00 82.06 734 GLY A O 1
ATOM 5738 N N . MET A 1 735 ? -12.703 8.414 28.659 1.00 88.31 735 MET A N 1
ATOM 5739 C CA . MET A 1 735 ? -11.286 8.637 28.969 1.00 88.31 735 MET A CA 1
ATOM 5740 C C . MET A 1 735 ? -10.679 7.508 29.811 1.00 88.31 735 MET A C 1
ATOM 5742 O O . MET A 1 735 ? -9.466 7.306 29.780 1.00 88.31 735 MET A O 1
ATOM 5746 N N . THR A 1 736 ? -11.518 6.780 30.548 1.00 91.69 736 THR A N 1
ATOM 5747 C CA . THR A 1 736 ? -11.150 5.573 31.308 1.00 91.69 736 THR A CA 1
ATOM 5748 C C . THR A 1 736 ? -11.588 4.279 30.610 1.00 91.69 736 THR A C 1
ATOM 5750 O O . THR A 1 736 ? -11.524 3.203 31.197 1.00 91.69 736 THR A O 1
ATOM 5753 N N . GLY A 1 737 ? -11.975 4.371 29.333 1.00 91.69 737 GLY A N 1
ATOM 5754 C CA . GLY A 1 737 ? -12.365 3.230 28.507 1.00 91.69 737 GLY A CA 1
ATOM 5755 C C . GLY A 1 737 ? -13.780 2.736 28.766 1.00 91.69 737 GLY A C 1
ATOM 5756 O O . GLY A 1 737 ? -14.565 3.359 29.476 1.00 91.69 737 GLY A O 1
ATOM 5757 N N . TRP A 1 738 ? -14.105 1.605 28.146 1.00 91.12 738 TRP A N 1
ATOM 5758 C CA . TRP A 1 738 ? -15.430 0.982 28.181 1.00 91.12 738 TRP A CA 1
ATOM 5759 C C . TRP A 1 738 ? -15.476 -0.278 29.055 1.00 91.12 738 TRP A C 1
ATOM 5761 O O . TRP A 1 738 ? -16.501 -0.966 29.094 1.00 91.12 738 TRP A O 1
ATOM 5771 N N . GLY A 1 739 ? -14.386 -0.555 29.780 1.00 92.88 739 GLY A N 1
ATOM 5772 C CA . GLY A 1 739 ? -14.220 -1.739 30.611 1.00 92.88 739 GLY A CA 1
ATOM 5773 C C . GLY A 1 739 ? -14.020 -3.014 29.795 1.00 92.88 739 GLY A C 1
ATOM 5774 O O . GLY A 1 739 ? -13.760 -2.981 28.598 1.00 92.88 739 GLY A O 1
ATOM 5775 N N . GLU A 1 740 ? -14.117 -4.161 30.460 1.00 95.44 740 GLU A N 1
ATOM 5776 C CA . GLU A 1 740 ? -14.012 -5.452 29.780 1.00 95.44 740 GLU A CA 1
ATOM 5777 C C . GLU A 1 740 ? -15.211 -5.693 28.837 1.00 95.44 740 GLU A C 1
ATOM 5779 O O . GLU A 1 740 ? -16.351 -5.330 29.173 1.00 95.44 740 GLU A O 1
ATOM 5784 N N . PRO A 1 741 ? -15.003 -6.375 27.692 1.00 95.69 741 PRO A N 1
ATOM 5785 C CA . PRO A 1 741 ? -16.084 -6.886 26.857 1.00 95.69 741 PRO A CA 1
ATOM 5786 C C . PRO A 1 741 ? -17.187 -7.584 27.680 1.00 95.69 741 PRO A C 1
ATOM 5788 O O . PRO A 1 741 ? -16.891 -8.296 28.641 1.00 95.69 741 PRO A O 1
ATOM 5791 N N . PRO A 1 742 ? -18.477 -7.442 27.320 1.00 94.06 742 PRO A N 1
ATOM 5792 C CA . PRO A 1 742 ? -19.026 -6.694 26.188 1.00 94.06 742 PRO A CA 1
ATOM 5793 C C . PRO A 1 742 ? -19.308 -5.212 26.508 1.00 94.06 742 PRO A C 1
ATOM 5795 O O . PRO A 1 742 ? -20.048 -4.560 25.773 1.00 94.06 742 PRO A O 1
ATOM 5798 N N . GLY A 1 743 ? -18.787 -4.679 27.617 1.00 91.19 743 GLY A N 1
ATOM 5799 C CA . GLY A 1 743 ? -19.239 -3.407 28.176 1.00 91.19 743 GLY A CA 1
ATOM 5800 C C . GLY A 1 743 ? -20.672 -3.487 28.713 1.00 91.19 743 GLY A C 1
ATOM 5801 O O . GLY A 1 743 ? -21.149 -4.545 29.136 1.00 91.19 743 GLY A O 1
ATOM 5802 N N . ASN A 1 744 ? -21.368 -2.349 28.712 1.00 88.00 744 ASN A N 1
ATOM 5803 C CA . ASN A 1 744 ? -22.709 -2.194 29.290 1.00 88.00 744 ASN A CA 1
ATOM 5804 C C . ASN A 1 744 ? -23.737 -1.534 28.348 1.00 88.00 744 ASN A C 1
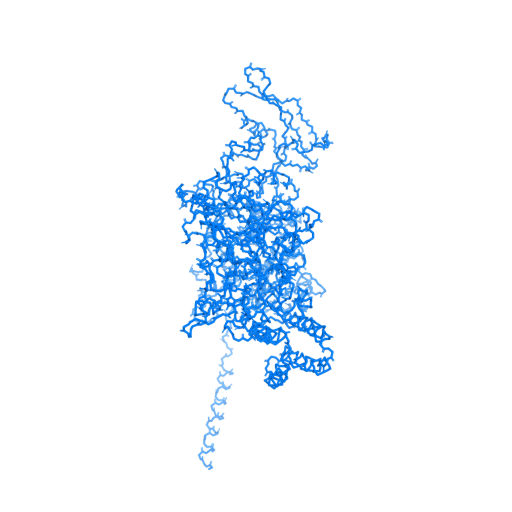ATOM 5806 O O . ASN A 1 744 ? -24.879 -1.319 28.752 1.00 88.00 744 ASN A O 1
ATOM 5810 N N . VAL A 1 745 ? -23.360 -1.219 27.107 1.00 87.88 745 VAL A N 1
ATOM 5811 C CA . VAL A 1 745 ? -24.226 -0.543 26.130 1.00 87.88 745 VAL A CA 1
ATOM 5812 C C . VAL A 1 745 ? -24.737 -1.535 25.094 1.00 87.88 745 VAL A C 1
ATOM 5814 O O . VAL A 1 745 ? -23.955 -2.313 24.557 1.00 87.88 745 VAL A O 1
ATOM 5817 N N . MET A 1 746 ? -26.041 -1.498 24.796 1.00 91.81 746 MET A N 1
ATOM 5818 C CA . MET A 1 746 ? -26.710 -2.478 23.926 1.00 91.81 746 MET A CA 1
ATOM 5819 C C . MET A 1 746 ? -26.492 -3.930 24.390 1.00 91.81 746 MET A C 1
ATOM 5821 O O . MET A 1 746 ? -26.439 -4.844 23.574 1.00 91.81 746 MET A O 1
ATOM 5825 N N . VAL A 1 747 ? -26.362 -4.162 25.703 1.00 93.94 747 VAL A N 1
ATOM 5826 C CA . VAL A 1 747 ? -26.161 -5.498 26.283 1.00 93.94 747 VAL A CA 1
ATOM 5827 C C . VAL A 1 747 ? -27.412 -5.940 27.032 1.00 93.94 747 VAL A C 1
ATOM 5829 O O . VAL A 1 747 ? -27.909 -5.227 27.899 1.00 93.94 747 VAL A O 1
ATOM 5832 N N . VAL A 1 748 ? -27.884 -7.152 26.744 1.00 95.00 748 VAL A N 1
ATOM 5833 C CA . VAL A 1 748 ? -29.003 -7.790 27.454 1.00 95.00 748 VAL A CA 1
ATOM 5834 C C . VAL A 1 748 ? -28.595 -9.145 28.010 1.00 95.00 748 VAL A C 1
ATOM 5836 O O . VAL A 1 748 ? -27.675 -9.796 27.513 1.00 95.00 748 VAL A O 1
ATOM 5839 N N . THR A 1 749 ? -29.299 -9.596 29.048 1.00 95.50 749 THR A N 1
ATOM 5840 C CA . THR A 1 749 ? -29.124 -10.944 29.601 1.00 95.50 749 THR A CA 1
ATOM 5841 C C . THR A 1 749 ? -30.365 -11.785 29.326 1.00 95.50 749 THR A C 1
ATOM 5843 O O . THR A 1 749 ? -31.490 -11.365 29.602 1.00 95.50 749 THR A O 1
ATOM 5846 N N . ARG A 1 750 ? -30.171 -12.991 28.787 1.00 92.38 750 ARG A N 1
ATOM 5847 C CA . ARG A 1 750 ? -31.224 -13.991 28.557 1.00 92.38 750 ARG A CA 1
ATOM 5848 C C . ARG A 1 750 ? -30.749 -15.336 29.077 1.00 92.38 750 ARG A C 1
ATOM 5850 O O . ARG A 1 750 ? -29.692 -15.814 28.674 1.00 92.38 750 ARG A O 1
ATOM 5857 N N . ASN A 1 751 ? -31.520 -15.947 29.977 1.00 91.50 751 ASN A N 1
ATOM 5858 C CA . ASN A 1 751 ? -31.214 -17.263 30.554 1.00 91.50 751 ASN A CA 1
ATOM 5859 C C . ASN A 1 751 ? -29.781 -17.360 31.123 1.00 91.50 751 ASN A C 1
ATOM 5861 O O . ASN A 1 751 ? -29.076 -18.339 30.892 1.00 91.50 751 ASN A O 1
ATOM 5865 N N . GLY A 1 752 ? -29.324 -16.306 31.810 1.00 92.88 752 GLY A N 1
ATOM 5866 C CA . GLY A 1 752 ? -27.979 -16.231 32.393 1.00 92.88 752 GLY A CA 1
ATOM 5867 C C . GLY A 1 752 ? -26.837 -15.969 31.402 1.00 92.88 752 GLY A C 1
ATOM 5868 O O . GLY A 1 752 ? -25.689 -15.899 31.828 1.00 92.88 752 GLY A O 1
ATOM 5869 N N . LYS A 1 753 ? -27.120 -15.796 30.104 1.00 95.12 753 LYS A N 1
ATOM 5870 C CA . LYS A 1 753 ? -26.127 -15.464 29.070 1.00 95.12 753 LYS A CA 1
ATOM 5871 C C . LYS A 1 753 ? -26.257 -14.012 28.623 1.00 95.12 753 LYS A C 1
ATOM 5873 O O . LYS A 1 753 ? -27.375 -13.520 28.462 1.00 95.12 753 LYS A O 1
ATOM 5878 N N . LYS A 1 754 ? -25.121 -13.346 28.406 1.00 96.69 754 LYS A N 1
ATOM 5879 C CA . LYS A 1 754 ? -25.055 -11.979 27.873 1.00 96.69 754 LYS A CA 1
ATOM 5880 C C . LYS A 1 754 ? -25.051 -11.987 26.344 1.00 96.69 754 LYS A C 1
ATOM 5882 O O . LYS A 1 754 ? -24.401 -12.834 25.731 1.00 96.69 754 LYS A O 1
ATOM 5887 N N . TYR A 1 755 ? -25.736 -11.015 25.756 1.00 97.12 755 TYR A N 1
ATOM 5888 C CA . TYR A 1 755 ? -25.789 -10.780 24.315 1.00 97.12 755 TYR A CA 1
ATOM 5889 C C . TYR A 1 755 ? -25.592 -9.297 24.030 1.00 97.12 755 TYR A C 1
ATOM 5891 O O . TYR A 1 755 ? -26.096 -8.462 24.784 1.00 97.12 755 TYR A O 1
ATOM 5899 N N . ILE A 1 756 ? -24.913 -8.989 22.928 1.00 96.38 756 ILE A N 1
ATOM 5900 C CA . ILE A 1 756 ? -24.909 -7.652 22.335 1.00 96.38 756 ILE A CA 1
ATOM 5901 C C . ILE A 1 756 ? -26.053 -7.593 21.321 1.00 96.38 756 ILE A C 1
ATOM 5903 O O . ILE A 1 756 ? -26.170 -8.457 20.451 1.00 96.38 756 ILE A O 1
ATOM 5907 N N . VAL A 1 757 ? -26.918 -6.594 21.450 1.00 95.81 757 VAL A N 1
ATOM 5908 C CA . VAL A 1 757 ? -28.043 -6.353 20.544 1.00 95.81 757 VAL A CA 1
ATOM 5909 C C . VAL A 1 757 ? -27.534 -5.607 19.313 1.00 95.81 757 VAL A C 1
ATOM 5911 O O . VAL A 1 757 ? -26.983 -4.514 19.437 1.00 95.81 757 VAL A O 1
ATOM 5914 N N . ILE A 1 758 ? -27.737 -6.182 18.128 1.00 96.56 758 ILE A N 1
ATOM 5915 C CA . ILE A 1 758 ? -27.379 -5.573 16.842 1.00 96.56 758 ILE A CA 1
ATOM 5916 C C . ILE A 1 758 ? -28.658 -5.000 16.211 1.00 96.56 758 ILE A C 1
ATOM 5918 O O . ILE A 1 758 ? -29.490 -5.764 15.722 1.00 96.56 758 ILE A O 1
ATOM 5922 N N . PRO A 1 759 ? -28.879 -3.675 16.237 1.00 94.19 759 PRO A N 1
ATOM 5923 C CA . PRO A 1 759 ? -30.064 -3.089 15.623 1.00 94.19 759 PRO A CA 1
ATOM 5924 C C . PRO A 1 759 ? -29.998 -3.202 14.096 1.00 94.19 759 PRO A C 1
ATOM 5926 O O . PRO A 1 759 ? -28.959 -2.943 13.484 1.00 94.19 759 PRO A O 1
ATOM 5929 N N . GLY A 1 760 ? -31.129 -3.539 13.479 1.00 94.94 760 GLY A N 1
ATOM 5930 C CA . GLY A 1 760 ? -31.290 -3.549 12.030 1.00 94.94 760 GLY A CA 1
ATOM 5931 C C . GLY A 1 760 ? -32.435 -4.430 11.537 1.00 94.94 760 GLY A C 1
ATOM 5932 O O . GLY A 1 760 ? -33.203 -5.009 12.304 1.00 94.94 760 GLY A O 1
ATOM 5933 N N . LEU A 1 761 ? -32.557 -4.489 10.218 1.00 95.88 761 LEU A N 1
ATOM 5934 C CA . LEU A 1 761 ? -33.604 -5.172 9.468 1.00 95.88 761 LEU A CA 1
ATOM 5935 C C . LEU A 1 761 ? -32.953 -6.102 8.445 1.00 95.88 761 LEU A C 1
ATOM 5937 O O . LEU A 1 761 ? -31.955 -5.736 7.829 1.00 95.88 761 LEU A O 1
ATOM 5941 N N . VAL A 1 762 ? -33.525 -7.286 8.231 1.00 96.38 762 VAL A N 1
ATOM 5942 C CA . VAL A 1 762 ? -33.032 -8.249 7.238 1.00 96.38 762 VAL A CA 1
ATOM 5943 C C . VAL A 1 762 ? -34.103 -8.481 6.177 1.00 96.38 762 VAL A C 1
ATOM 5945 O O . VAL A 1 762 ? -35.208 -8.927 6.478 1.00 96.38 762 VAL A O 1
ATOM 5948 N N . PHE A 1 763 ? -33.752 -8.207 4.924 1.00 96.69 763 PHE A N 1
ATOM 5949 C CA . PHE A 1 763 ? -34.569 -8.398 3.731 1.00 96.69 763 PHE A CA 1
ATOM 5950 C C . PHE A 1 763 ? -33.896 -9.429 2.820 1.00 96.69 763 PHE A C 1
ATOM 5952 O O . PHE A 1 763 ? -33.217 -9.077 1.858 1.00 96.69 763 PHE A O 1
ATOM 5959 N N . GLY A 1 764 ? -34.076 -10.719 3.111 1.00 96.31 764 GLY A N 1
ATOM 5960 C CA . GLY A 1 764 ? -33.345 -11.779 2.408 1.00 96.31 764 GLY A CA 1
ATOM 5961 C C . GLY A 1 764 ? -31.845 -11.691 2.707 1.00 96.31 764 GLY A C 1
ATOM 5962 O O . GLY A 1 764 ? -31.446 -11.782 3.863 1.00 96.31 764 GLY A O 1
ATOM 5963 N N . ASN A 1 765 ? -31.027 -11.470 1.679 1.00 98.19 765 ASN A N 1
ATOM 5964 C CA . ASN A 1 765 ? -29.580 -11.265 1.790 1.00 98.19 765 ASN A CA 1
ATOM 5965 C C . ASN A 1 765 ? -29.184 -9.784 1.953 1.00 98.19 765 ASN A C 1
ATOM 5967 O O . ASN A 1 765 ? -28.002 -9.459 1.854 1.00 98.19 765 ASN A O 1
ATOM 5971 N N . VAL A 1 766 ? -30.131 -8.874 2.198 1.00 98.56 766 VAL A N 1
ATOM 5972 C CA . VAL A 1 766 ? -29.830 -7.456 2.452 1.00 98.56 766 VAL A CA 1
ATOM 5973 C C . VAL A 1 766 ? -30.086 -7.112 3.913 1.00 98.56 766 VAL A C 1
ATOM 5975 O O . VAL A 1 766 ? -31.198 -7.275 4.406 1.00 98.56 766 VAL A O 1
ATOM 5978 N N . PHE A 1 767 ? -29.065 -6.619 4.604 1.00 98.38 767 PHE A N 1
ATOM 5979 C CA . PHE A 1 767 ? -29.182 -6.066 5.949 1.00 98.38 767 PHE A CA 1
ATOM 5980 C C . PHE A 1 767 ? -29.275 -4.543 5.864 1.00 98.38 767 PHE A C 1
ATOM 5982 O O . PHE A 1 767 ? -28.510 -3.925 5.133 1.00 98.38 767 PHE A O 1
ATOM 5989 N N . VAL A 1 768 ? -30.198 -3.933 6.601 1.00 97.56 768 VAL A N 1
ATOM 5990 C CA . VAL A 1 768 ? -30.376 -2.478 6.682 1.00 97.56 768 VAL A CA 1
ATOM 5991 C C . VAL A 1 768 ? -30.329 -2.085 8.152 1.00 97.56 768 VAL A C 1
ATOM 5993 O O . VAL A 1 768 ? -31.241 -2.427 8.904 1.00 97.56 768 VAL A O 1
ATOM 5996 N N . GLY A 1 769 ? -29.282 -1.388 8.584 1.00 95.12 769 GLY A N 1
ATOM 5997 C CA . GLY A 1 769 ? -29.079 -1.062 9.998 1.00 95.12 769 GLY A CA 1
ATOM 5998 C C . GLY A 1 769 ? -28.521 0.342 10.220 1.00 95.12 769 GLY A C 1
ATOM 5999 O O . GLY A 1 769 ? -27.887 0.898 9.319 1.00 95.12 769 GLY A O 1
ATOM 6000 N N . PRO A 1 770 ? -28.763 0.935 11.402 1.00 92.50 770 PRO A N 1
ATOM 6001 C CA . PRO A 1 770 ? -28.172 2.215 11.743 1.00 92.50 770 PRO A CA 1
ATOM 6002 C C . PRO A 1 770 ? -26.674 2.031 12.006 1.00 92.50 770 PRO A C 1
ATOM 6004 O O . PRO A 1 770 ? -26.279 1.063 12.658 1.00 92.50 770 PRO A O 1
ATOM 6007 N N . GLU A 1 771 ? -25.849 2.986 11.584 1.00 90.69 771 GLU A N 1
ATOM 6008 C CA . GLU A 1 771 ? -24.499 3.095 12.132 1.00 90.69 771 GLU A CA 1
ATOM 6009 C C . GLU A 1 771 ? -24.613 3.222 13.663 1.00 90.69 771 GLU A C 1
ATOM 6011 O O . GLU A 1 771 ? -25.422 4.028 14.150 1.00 90.69 771 GLU A O 1
ATOM 6016 N N . PRO A 1 772 ? -23.856 2.438 14.448 1.00 88.81 772 PRO A N 1
ATOM 6017 C CA . PRO A 1 772 ? -23.909 2.534 15.896 1.00 88.81 772 PRO A CA 1
ATOM 6018 C C . PRO A 1 772 ? -23.531 3.930 16.376 1.00 88.81 772 PRO A C 1
ATOM 6020 O O . PRO A 1 772 ? -22.679 4.602 15.803 1.00 88.81 772 PRO A O 1
ATOM 6023 N N . GLN A 1 773 ? -24.123 4.373 17.479 1.00 79.69 773 GLN A N 1
ATOM 6024 C CA . GLN A 1 773 ? -23.773 5.679 18.017 1.00 79.69 773 GLN A CA 1
ATOM 6025 C C . GLN A 1 773 ? -22.381 5.675 18.663 1.00 79.69 773 GLN A C 1
ATOM 6027 O O . GLN A 1 773 ? -22.050 4.833 19.504 1.00 79.69 773 GLN A O 1
ATOM 6032 N N . ARG A 1 774 ? -21.589 6.689 18.308 1.00 75.94 774 ARG A N 1
ATOM 6033 C CA . ARG A 1 774 ? -20.336 7.044 18.974 1.00 75.94 774 ARG A CA 1
ATOM 6034 C C . ARG A 1 774 ? -20.624 7.780 20.287 1.00 75.94 774 ARG A C 1
ATOM 6036 O O . ARG A 1 774 ? -21.243 8.838 20.261 1.00 75.94 774 ARG A O 1
ATOM 6043 N N . GLY A 1 775 ? -20.137 7.240 21.407 1.00 65.44 775 GLY A N 1
ATOM 6044 C CA . GLY A 1 775 ? -20.230 7.866 22.732 1.00 65.44 775 GLY A CA 1
ATOM 6045 C C . GLY A 1 775 ? -21.650 7.848 23.312 1.00 65.44 775 GLY A C 1
ATOM 6046 O O . GLY A 1 775 ? -22.510 8.628 22.914 1.00 65.44 775 GLY A O 1
ATOM 6047 N N . TRP A 1 776 ? -21.894 6.946 24.263 1.00 58.91 776 TRP A N 1
ATOM 6048 C CA . TRP A 1 776 ? -23.225 6.672 24.832 1.00 58.91 776 TRP A CA 1
ATOM 6049 C C . TRP A 1 776 ? -23.453 7.229 26.242 1.00 58.91 776 TRP A C 1
ATOM 6051 O O . TRP A 1 776 ? -24.468 6.936 26.873 1.00 58.91 776 TRP A O 1
ATOM 6061 N N . GLU A 1 777 ? -22.525 8.032 26.743 1.00 53.69 777 GLU A N 1
ATOM 6062 C CA . GLU A 1 777 ? -22.639 8.641 28.066 1.00 53.69 777 GLU A CA 1
ATOM 6063 C C . GLU A 1 777 ? -23.266 10.041 27.995 1.00 53.69 777 GLU A C 1
ATOM 6065 O O . GLU A 1 777 ? -23.566 10.536 26.907 1.00 53.69 777 GLU A O 1
ATOM 6070 N N . ALA A 1 778 ? -23.528 10.649 29.160 1.00 39.81 778 ALA A N 1
ATOM 6071 C CA . ALA A 1 778 ? -24.304 11.885 29.344 1.00 39.81 778 ALA A CA 1
ATOM 6072 C C . ALA A 1 778 ? -23.851 13.090 28.487 1.00 39.81 778 ALA A C 1
ATOM 6074 O O . ALA A 1 778 ? -24.598 14.055 28.363 1.00 39.81 778 ALA A O 1
ATOM 6075 N N . ASP A 1 779 ? -22.688 12.985 27.839 1.00 55.19 779 ASP A N 1
ATOM 6076 C CA . ASP A 1 779 ? -22.075 13.976 26.963 1.00 55.19 779 ASP A CA 1
ATOM 6077 C C . ASP A 1 779 ? -21.820 13.448 25.537 1.00 55.19 779 ASP A C 1
ATOM 6079 O O . ASP A 1 779 ? -20.748 13.630 24.953 1.00 55.19 779 ASP A O 1
ATOM 6083 N N . ALA A 1 780 ? -22.823 12.809 24.925 1.00 57.78 780 ALA A N 1
ATOM 6084 C CA . ALA A 1 780 ? -22.759 12.359 23.530 1.00 57.78 780 ALA A CA 1
ATOM 6085 C C . ALA A 1 780 ? -22.269 13.456 22.560 1.00 57.78 780 ALA A C 1
ATOM 6087 O O . ALA A 1 780 ? -21.577 13.138 21.600 1.00 57.78 780 ALA A O 1
ATOM 6088 N N . ALA A 1 781 ? -22.575 14.735 22.817 1.00 60.19 781 ALA A N 1
ATOM 6089 C CA . ALA A 1 781 ? -22.075 15.866 22.030 1.00 60.19 781 ALA A CA 1
ATOM 6090 C C . ALA A 1 781 ? -20.552 16.082 22.160 1.00 60.19 781 ALA A C 1
ATOM 6092 O O . ALA A 1 781 ? -19.894 16.374 21.162 1.00 60.19 781 ALA A O 1
ATOM 6093 N N . ASN A 1 782 ? -19.975 15.892 23.354 1.00 59.56 782 ASN A N 1
ATOM 6094 C CA . ASN A 1 782 ? -18.531 16.050 23.581 1.00 59.56 782 ASN A CA 1
ATOM 6095 C C . ASN A 1 782 ? -17.745 14.862 23.007 1.00 59.56 782 ASN A C 1
ATOM 6097 O O . ASN A 1 782 ? -16.654 15.033 22.466 1.00 59.56 782 ASN A O 1
ATOM 6101 N N . LEU A 1 783 ? -18.314 13.655 23.073 1.00 65.12 783 LEU A N 1
ATOM 6102 C CA . LEU A 1 783 ? -17.668 12.435 22.582 1.00 65.12 783 LEU A CA 1
ATOM 6103 C C . LEU A 1 783 ? -17.720 12.291 21.054 1.00 65.12 783 LEU A C 1
ATOM 6105 O O . LEU A 1 783 ? -16.828 11.675 20.467 1.00 65.12 783 LEU A O 1
ATOM 6109 N N . TYR A 1 784 ? -18.725 12.875 20.396 1.00 63.06 784 TYR A N 1
ATOM 6110 C CA . TYR A 1 784 ? -18.919 12.741 18.948 1.00 63.06 784 TYR A CA 1
ATOM 6111 C C . TYR A 1 784 ? -17.760 13.326 18.127 1.00 63.06 784 TYR A C 1
ATOM 6113 O O . TYR A 1 784 ? -17.375 12.764 17.102 1.00 63.06 784 TYR A O 1
ATOM 6121 N N . HIS A 1 785 ? -17.176 14.427 18.608 1.00 65.56 785 HIS A N 1
ATOM 6122 C CA . HIS A 1 785 ? -16.052 15.119 17.970 1.00 65.56 785 HIS A CA 1
ATOM 6123 C C . HIS A 1 785 ? -14.696 14.813 18.623 1.00 65.56 785 HIS A C 1
ATOM 6125 O O . HIS A 1 785 ? -13.678 15.374 18.220 1.00 65.56 785 HIS A O 1
ATOM 6131 N N . SER A 1 786 ? -14.661 13.928 19.625 1.00 75.19 786 SER A N 1
ATOM 6132 C CA . SER A 1 786 ? -13.428 13.608 20.344 1.00 75.19 786 SER A CA 1
ATOM 6133 C C . SER A 1 786 ? -12.518 12.718 19.503 1.00 75.19 786 SER A C 1
ATOM 6135 O O . SER A 1 786 ? -12.854 11.574 19.210 1.00 75.19 786 SER A O 1
ATOM 6137 N N . THR A 1 787 ? -11.336 13.211 19.145 1.00 79.81 787 THR A N 1
ATOM 6138 C CA . THR A 1 787 ? -10.341 12.490 18.330 1.00 79.81 787 THR A CA 1
ATOM 6139 C C . THR A 1 787 ? -9.557 11.426 19.093 1.00 79.81 787 THR A C 1
ATOM 6141 O O . THR A 1 787 ? -8.790 10.693 18.472 1.00 79.81 787 THR A O 1
ATOM 6144 N N . ILE A 1 788 ? -9.763 11.315 20.410 1.00 86.62 788 ILE A N 1
ATOM 6145 C CA . ILE A 1 788 ? -8.980 10.438 21.287 1.00 86.62 788 ILE A CA 1
ATOM 6146 C C . ILE A 1 788 ? -9.802 9.323 21.937 1.00 86.62 788 ILE A C 1
ATOM 6148 O O . ILE A 1 788 ? -9.250 8.265 22.226 1.00 86.62 788 ILE A O 1
ATOM 6152 N N . VAL A 1 789 ? -11.106 9.533 22.159 1.00 89.00 789 VAL A N 1
ATOM 6153 C CA . VAL A 1 789 ? -11.960 8.562 22.859 1.00 89.00 789 VAL A CA 1
ATOM 6154 C C . VAL A 1 789 ? -12.369 7.427 21.915 1.00 89.00 789 VAL A C 1
ATOM 6156 O O . VAL A 1 789 ? -13.005 7.702 20.889 1.00 89.00 789 VAL A O 1
ATOM 6159 N N . PRO A 1 790 ? -12.051 6.161 22.248 1.00 91.56 790 PRO A N 1
ATOM 6160 C CA . PRO A 1 790 ? -12.399 5.018 21.411 1.00 91.56 790 PRO A CA 1
ATOM 6161 C C . PRO A 1 790 ? -13.920 4.836 21.299 1.00 91.56 790 PRO A C 1
ATOM 6163 O O . PRO A 1 790 ? -14.658 5.211 22.216 1.00 91.56 790 PRO A O 1
ATOM 6166 N N . PRO A 1 791 ? -14.429 4.231 20.212 1.00 90.94 791 PRO A N 1
ATOM 6167 C CA . PRO A 1 791 ? -15.841 3.863 20.127 1.00 90.94 791 PRO A CA 1
ATOM 6168 C C . PRO A 1 791 ? -16.200 2.789 21.181 1.00 90.94 791 PRO A C 1
ATOM 6170 O O . PRO A 1 791 ? -15.330 2.028 21.579 1.00 90.94 791 PRO A O 1
ATOM 6173 N N . PRO A 1 792 ? -17.454 2.681 21.658 1.00 91.12 792 PRO A N 1
ATOM 6174 C CA . PRO A 1 792 ? -17.841 1.661 22.639 1.00 91.12 792 PRO A CA 1
ATOM 6175 C C . PRO A 1 792 ? -17.903 0.252 22.033 1.00 91.12 792 PRO A C 1
ATOM 6177 O O . PRO A 1 792 ? -18.016 0.085 20.820 1.00 91.12 792 PRO A O 1
ATOM 6180 N N . HIS A 1 793 ? -17.901 -0.790 22.873 1.00 94.12 793 HIS A N 1
ATOM 6181 C CA . HIS A 1 793 ? -17.925 -2.186 22.407 1.00 94.12 793 HIS A CA 1
ATOM 6182 C C . HIS A 1 793 ? -19.079 -2.504 21.447 1.00 94.12 793 HIS A C 1
ATOM 6184 O O . HIS A 1 793 ? -18.860 -3.199 20.462 1.00 94.12 793 HIS A O 1
ATOM 6190 N N . CYS A 1 794 ? -20.283 -1.963 21.669 1.00 93.12 794 CYS A N 1
ATOM 6191 C CA . CYS A 1 794 ? -21.417 -2.172 20.763 1.00 93.12 794 CYS A CA 1
ATOM 6192 C C . CYS A 1 794 ? -21.164 -1.640 19.341 1.00 93.12 794 CYS A C 1
ATOM 6194 O O . CYS A 1 794 ? -21.699 -2.187 18.380 1.00 93.12 794 CYS A O 1
ATOM 6196 N N . TYR A 1 795 ? -20.336 -0.599 19.204 1.00 94.06 795 TYR A N 1
ATOM 6197 C CA . TYR A 1 795 ? -19.978 -0.005 17.921 1.00 94.06 795 TYR A CA 1
ATOM 6198 C C . TYR A 1 795 ? -19.117 -0.966 17.105 1.00 94.06 795 TYR A C 1
ATOM 6200 O O . TYR A 1 795 ? -19.466 -1.328 15.983 1.00 94.06 795 TYR A O 1
ATOM 6208 N N . LEU A 1 796 ? -18.026 -1.444 17.710 1.00 95.75 796 LEU A N 1
ATOM 6209 C CA . LEU A 1 796 ? -17.170 -2.452 17.090 1.00 95.75 796 LEU A CA 1
ATOM 6210 C C . LEU A 1 796 ? -17.928 -3.754 16.856 1.00 95.75 796 LEU A C 1
ATOM 6212 O O . LEU A 1 796 ? -17.762 -4.374 15.810 1.00 95.75 796 LEU A O 1
ATOM 6216 N N . ALA A 1 797 ? -18.794 -4.144 17.792 1.00 96.94 797 ALA A N 1
ATOM 6217 C CA . ALA A 1 797 ? -19.550 -5.375 17.683 1.00 96.94 797 ALA A CA 1
ATOM 6218 C C . ALA A 1 797 ? -20.493 -5.378 16.470 1.00 96.94 797 ALA A C 1
ATOM 6220 O O . ALA A 1 797 ? -20.611 -6.384 15.779 1.00 96.94 797 ALA A O 1
ATOM 6221 N N . TRP A 1 798 ? -21.137 -4.251 16.172 1.00 96.88 798 TRP A N 1
ATOM 6222 C CA . TRP A 1 798 ? -22.013 -4.132 15.009 1.00 96.88 798 TRP A CA 1
ATOM 6223 C C . TRP A 1 798 ? -21.250 -4.304 13.695 1.00 96.88 798 TRP A C 1
ATOM 6225 O O . TRP A 1 798 ? -21.618 -5.149 12.879 1.00 96.88 798 TRP A O 1
ATOM 6235 N N . TYR A 1 799 ? -20.140 -3.581 13.517 1.00 97.75 799 TYR A N 1
ATOM 6236 C CA . TYR A 1 799 ? -19.314 -3.705 12.314 1.00 97.75 799 TYR A CA 1
ATOM 6237 C C . TYR A 1 799 ? -18.686 -5.099 12.207 1.00 97.75 799 TYR A C 1
ATOM 6239 O O . TYR A 1 799 ? -18.668 -5.701 11.132 1.00 97.75 799 TYR A O 1
ATOM 6247 N N . ALA A 1 800 ? -18.222 -5.666 13.321 1.00 98.00 800 ALA A N 1
ATOM 6248 C CA . ALA A 1 800 ? -17.709 -7.029 13.364 1.00 98.00 800 ALA A CA 1
ATOM 6249 C C . ALA A 1 800 ? -18.778 -8.049 12.959 1.00 98.00 800 ALA A C 1
ATOM 6251 O O . ALA A 1 800 ? -18.501 -8.929 12.143 1.00 98.00 800 ALA A O 1
ATOM 6252 N N . TRP A 1 801 ? -20.007 -7.910 13.460 1.00 98.38 801 TRP A N 1
ATOM 6253 C CA . TRP A 1 801 ? -21.129 -8.772 13.097 1.00 98.38 801 TRP A CA 1
ATOM 6254 C C . TRP A 1 801 ? -21.458 -8.666 11.603 1.00 98.38 801 TRP A C 1
ATOM 6256 O O . TRP A 1 801 ? -21.587 -9.696 10.938 1.00 98.38 801 TRP A O 1
ATOM 6266 N N . VAL A 1 802 ? -21.506 -7.448 11.047 1.00 98.25 802 VAL A N 1
ATOM 6267 C CA . VAL A 1 802 ? -21.723 -7.211 9.607 1.00 98.25 802 VAL A CA 1
ATOM 6268 C C . VAL A 1 802 ? -20.657 -7.916 8.762 1.00 98.25 802 VAL A C 1
ATOM 6270 O O . VAL A 1 802 ? -20.982 -8.600 7.788 1.00 98.25 802 VAL A O 1
ATOM 6273 N N . ASN A 1 803 ? -19.388 -7.797 9.153 1.00 97.69 803 ASN A N 1
ATOM 6274 C CA . ASN A 1 803 ? -18.266 -8.375 8.416 1.00 97.69 803 ASN A CA 1
ATOM 6275 C C . ASN A 1 803 ? -18.156 -9.903 8.565 1.00 97.69 803 ASN A C 1
ATOM 6277 O O . ASN A 1 803 ? -17.792 -10.576 7.605 1.00 97.69 803 ASN A O 1
ATOM 6281 N N . THR A 1 804 ? -18.439 -10.459 9.748 1.00 96.00 804 THR A N 1
ATOM 6282 C CA . THR A 1 804 ? -18.061 -11.849 10.086 1.00 96.00 804 THR A CA 1
ATOM 6283 C C . THR A 1 804 ? -19.237 -12.805 10.253 1.00 96.00 804 THR A C 1
ATOM 6285 O O . THR A 1 804 ? -19.107 -13.979 9.918 1.00 96.00 804 THR A O 1
ATOM 6288 N N . VAL A 1 805 ? -20.389 -12.325 10.729 1.00 97.50 805 VAL A N 1
ATOM 6289 C CA . VAL A 1 805 ? -21.565 -13.166 11.011 1.00 97.50 805 VAL A CA 1
ATOM 6290 C C . VAL A 1 805 ? -22.589 -13.038 9.893 1.00 97.50 805 VAL A C 1
ATOM 6292 O O . VAL A 1 805 ? -22.969 -14.034 9.276 1.00 97.50 805 VAL A O 1
ATOM 6295 N N . PHE A 1 806 ? -23.000 -11.808 9.575 1.00 98.25 806 PHE A N 1
ATOM 6296 C CA . PHE A 1 806 ? -23.778 -11.554 8.366 1.00 98.25 806 PHE A CA 1
ATOM 6297 C C . PHE A 1 806 ? -22.946 -11.881 7.122 1.00 98.25 806 PHE A C 1
ATOM 6299 O O . PHE A 1 806 ? -23.465 -12.465 6.169 1.00 98.25 806 PHE A O 1
ATOM 6306 N N . GLY A 1 807 ? -21.642 -11.585 7.163 1.00 97.44 807 GLY A N 1
ATOM 6307 C CA . GLY A 1 807 ? -20.710 -11.917 6.090 1.00 97.44 807 GLY A CA 1
ATOM 6308 C C . GLY A 1 807 ? -20.960 -11.071 4.847 1.00 97.44 807 GLY A C 1
ATOM 6309 O O . GLY A 1 807 ? -21.062 -11.614 3.744 1.00 97.44 807 GLY A O 1
ATOM 6310 N N . ALA A 1 808 ? -21.121 -9.756 5.032 1.00 98.31 808 ALA A N 1
ATOM 6311 C CA . ALA A 1 808 ? -21.355 -8.820 3.939 1.00 98.31 808 ALA A CA 1
ATOM 6312 C C . ALA A 1 808 ? -20.298 -8.979 2.834 1.00 98.31 808 ALA A C 1
ATOM 6314 O O . ALA A 1 808 ? -19.097 -9.079 3.082 1.00 98.31 808 ALA A O 1
ATOM 6315 N N . ASN A 1 809 ? -20.746 -8.994 1.582 1.00 98.44 809 ASN A N 1
ATOM 6316 C CA . ASN A 1 809 ? -19.874 -8.905 0.414 1.00 98.44 809 ASN A CA 1
ATOM 6317 C C . ASN A 1 809 ? -19.608 -7.451 0.015 1.00 98.44 809 ASN A C 1
ATOM 6319 O O . ASN A 1 809 ? -18.593 -7.188 -0.620 1.00 98.44 809 ASN A O 1
ATOM 6323 N N . ALA A 1 810 ? -20.488 -6.530 0.410 1.00 97.94 810 ALA A N 1
ATOM 6324 C CA . ALA A 1 810 ? -20.303 -5.091 0.297 1.00 97.94 810 ALA A CA 1
ATOM 6325 C C . ALA A 1 810 ? -21.059 -4.369 1.422 1.00 97.94 810 ALA A C 1
ATOM 6327 O O . ALA A 1 810 ? -22.119 -4.833 1.863 1.00 97.94 810 ALA A O 1
ATOM 6328 N N . GLN A 1 811 ? -20.525 -3.229 1.853 1.00 97.62 811 GLN A N 1
ATOM 6329 C CA . GLN A 1 811 ? -21.211 -2.277 2.725 1.00 97.62 811 GLN A CA 1
ATOM 6330 C C . GLN A 1 811 ? -21.531 -1.010 1.927 1.00 97.62 811 GLN A C 1
ATOM 6332 O O . GLN A 1 811 ? -20.671 -0.511 1.205 1.00 97.62 811 GLN A O 1
ATOM 6337 N N . ILE A 1 812 ? -22.756 -0.502 2.043 1.00 97.00 812 ILE A N 1
ATOM 6338 C CA . ILE A 1 812 ? -23.229 0.717 1.383 1.00 97.00 812 ILE A CA 1
ATOM 6339 C C . ILE A 1 812 ? -23.625 1.714 2.461 1.00 97.00 812 ILE A C 1
ATOM 6341 O O . ILE A 1 812 ? -24.634 1.534 3.138 1.00 97.00 812 ILE A O 1
ATOM 6345 N N . HIS A 1 813 ? -22.854 2.781 2.597 1.00 94.94 813 HIS A N 1
ATOM 6346 C CA . HIS A 1 813 ? -23.172 3.890 3.486 1.00 94.94 813 HIS A CA 1
ATOM 6347 C C . HIS A 1 813 ? -24.026 4.919 2.728 1.00 94.94 813 HIS A C 1
ATOM 6349 O O . HIS A 1 813 ? -23.695 5.300 1.600 1.00 94.94 813 HIS A O 1
ATOM 6355 N N . VAL A 1 814 ? -25.160 5.332 3.306 1.00 93.19 814 VAL A N 1
ATOM 6356 C CA . VAL A 1 814 ? -26.172 6.148 2.611 1.00 93.19 814 VAL A CA 1
ATOM 6357 C C . VAL A 1 814 ? -26.261 7.549 3.211 1.00 93.19 814 VAL A C 1
ATOM 6359 O O . VAL A 1 814 ? -27.022 7.799 4.147 1.00 93.19 814 VAL A O 1
ATOM 6362 N N . GLY A 1 815 ? -25.522 8.485 2.611 1.00 82.69 815 GLY A N 1
ATOM 6363 C CA . GLY A 1 815 ? -25.565 9.910 2.928 1.00 82.69 815 GLY A CA 1
ATOM 6364 C C . GLY A 1 815 ? -24.491 10.391 3.909 1.00 82.69 815 GLY A C 1
ATOM 6365 O O . GLY A 1 815 ? -23.668 9.648 4.423 1.00 82.69 815 GLY A O 1
ATOM 6366 N N . ARG A 1 816 ? -24.484 11.689 4.181 1.00 77.94 816 ARG A N 1
ATOM 6367 C CA . ARG A 1 816 ? -23.592 12.321 5.164 1.00 77.94 816 ARG A CA 1
ATOM 6368 C C . ARG A 1 816 ? -24.331 12.437 6.512 1.00 77.94 816 ARG A C 1
ATOM 6370 O O . ARG A 1 816 ? -25.477 12.892 6.498 1.00 77.94 816 ARG A O 1
ATOM 6377 N N . HIS A 1 817 ? -23.774 12.068 7.673 1.00 70.44 817 HIS A N 1
ATOM 6378 C CA . HIS A 1 817 ? -22.361 11.854 8.044 1.00 70.44 817 HIS A CA 1
ATOM 6379 C C . HIS A 1 817 ? -22.133 10.494 8.730 1.00 70.44 817 HIS A C 1
ATOM 6381 O O . HIS A 1 817 ? -22.683 10.279 9.812 1.00 70.44 817 HIS A O 1
ATOM 6387 N N . ALA A 1 818 ? -21.286 9.626 8.169 1.00 78.56 818 ALA A N 1
ATOM 6388 C CA . ALA A 1 818 ? -20.745 8.509 8.936 1.00 78.56 818 ALA A CA 1
ATOM 6389 C C . ALA A 1 818 ? -19.763 8.999 9.995 1.00 78.56 818 ALA A C 1
ATOM 6391 O O . ALA A 1 818 ? -19.250 10.121 9.957 1.00 78.56 818 ALA A O 1
ATOM 6392 N N . THR A 1 819 ? -19.558 8.153 10.995 1.00 85.38 819 THR A N 1
ATOM 6393 C CA . THR A 1 819 ? -18.674 8.430 12.121 1.00 85.38 819 THR A CA 1
ATOM 6394 C C . THR A 1 819 ? -17.472 7.506 12.159 1.00 85.38 819 THR A C 1
ATOM 6396 O O . THR A 1 819 ? -16.479 7.869 12.797 1.00 85.38 819 THR A O 1
ATOM 6399 N N . TYR A 1 820 ? -17.518 6.348 11.494 1.00 89.88 820 TYR A N 1
ATOM 6400 C CA . TYR A 1 820 ? -16.441 5.363 11.584 1.00 89.88 820 TYR A CA 1
ATOM 6401 C C . TYR A 1 820 ? -15.131 5.890 10.997 1.00 89.88 820 TYR A C 1
ATOM 6403 O O . TYR A 1 820 ? -14.077 5.671 11.588 1.00 89.88 820 TYR A O 1
ATOM 6411 N N . GLU A 1 821 ? -15.170 6.670 9.918 1.00 91.06 821 GLU A N 1
ATOM 6412 C CA . GLU A 1 821 ? -14.000 7.313 9.314 1.00 91.06 821 GLU A CA 1
ATOM 6413 C C . GLU A 1 821 ? -13.405 8.428 10.192 1.00 91.06 821 GLU A C 1
ATOM 6415 O O . GLU A 1 821 ? -12.255 8.825 9.997 1.00 91.06 821 GLU A O 1
ATOM 6420 N N . TRP A 1 822 ? -14.154 8.891 11.197 1.00 89.50 822 TRP A N 1
ATOM 6421 C CA . TRP A 1 822 ? -13.763 9.923 12.164 1.00 89.50 822 TRP A CA 1
ATOM 6422 C C . TRP A 1 822 ? -13.386 9.367 13.537 1.00 89.50 822 TRP A C 1
ATOM 6424 O O . TRP A 1 822 ? -13.088 10.145 14.453 1.00 89.50 822 TRP A O 1
ATOM 6434 N N . THR A 1 823 ? -13.447 8.049 13.729 1.00 91.38 823 THR A N 1
ATOM 6435 C CA . THR A 1 823 ? -12.985 7.410 14.970 1.00 91.38 823 THR A CA 1
ATOM 6436 C C . THR A 1 823 ? -11.495 7.710 15.212 1.00 91.38 823 THR A C 1
ATOM 6438 O O . THR A 1 823 ? -10.803 8.124 14.280 1.00 91.38 823 THR A O 1
ATOM 6441 N N . PRO A 1 824 ? -10.984 7.597 16.453 1.00 90.69 824 PRO A N 1
ATOM 6442 C CA . PRO A 1 824 ? -9.622 8.017 16.794 1.00 90.69 824 PRO A CA 1
ATOM 6443 C C . PRO A 1 824 ? -8.506 7.421 15.933 1.00 90.69 824 PRO A C 1
ATOM 6445 O O . PRO A 1 824 ? -8.704 6.451 15.201 1.00 90.69 824 PRO A O 1
ATOM 6448 N N . ARG A 1 825 ? -7.296 7.965 16.129 1.00 93.31 825 ARG A N 1
ATOM 6449 C CA . ARG A 1 825 ? -6.005 7.496 15.580 1.00 93.31 825 ARG A CA 1
ATOM 6450 C C . ARG A 1 825 ? -5.671 8.008 14.174 1.00 93.31 825 ARG A C 1
ATOM 6452 O O . ARG A 1 825 ? -6.100 9.115 13.832 1.00 93.31 825 ARG A O 1
ATOM 6459 N N . LYS A 1 826 ? -4.810 7.303 13.424 1.00 94.25 826 LYS A N 1
ATOM 6460 C CA . LYS A 1 826 ? -3.989 7.903 12.351 1.00 94.25 826 LYS A CA 1
ATOM 6461 C C . LYS A 1 826 ? -4.803 8.634 11.298 1.00 94.25 826 LYS A C 1
ATOM 6463 O O . LYS A 1 826 ? -5.844 8.155 10.874 1.00 94.25 826 LYS A O 1
ATOM 6468 N N . GLN A 1 827 ? -4.319 9.782 10.835 1.00 91.62 827 GLN A N 1
ATOM 6469 C CA . GLN A 1 827 ? -5.008 10.551 9.794 1.00 91.62 827 GLN A CA 1
ATOM 6470 C C . GLN A 1 827 ? -5.017 9.841 8.435 1.00 91.62 827 GLN A C 1
ATOM 6472 O O . GLN A 1 827 ? -6.044 9.849 7.759 1.00 91.62 827 GLN A O 1
ATOM 6477 N N . TYR A 1 828 ? -3.899 9.222 8.053 1.00 90.94 828 TYR A N 1
ATOM 6478 C CA . TYR A 1 828 ? -3.714 8.547 6.770 1.00 90.94 828 TYR A CA 1
ATOM 6479 C C . TYR A 1 828 ? -2.873 7.287 6.931 1.00 90.94 828 TYR A C 1
ATOM 6481 O O . TYR A 1 828 ? -2.085 7.185 7.867 1.00 90.94 828 TYR A O 1
ATOM 6489 N N . ALA A 1 829 ? -2.961 6.374 5.959 1.00 94.56 829 ALA A N 1
ATOM 6490 C CA . ALA A 1 829 ? -2.070 5.216 5.883 1.00 94.56 829 ALA A CA 1
ATOM 6491 C C . ALA A 1 829 ? -2.144 4.380 7.185 1.00 94.56 829 ALA A C 1
ATOM 6493 O O . ALA A 1 829 ? -1.159 4.218 7.910 1.00 94.56 829 ALA A O 1
ATOM 6494 N N . LEU A 1 830 ? -3.369 3.942 7.491 1.00 96.19 830 LEU A N 1
ATOM 6495 C CA . LEU A 1 830 ? -3.779 3.383 8.780 1.00 96.19 830 LEU A CA 1
ATOM 6496 C C . LEU A 1 830 ? -3.036 2.090 9.156 1.00 96.19 830 LEU A C 1
ATOM 6498 O O . LEU A 1 830 ? -2.691 1.284 8.285 1.00 96.19 830 LEU A O 1
ATOM 6502 N N . SER A 1 831 ? -2.835 1.882 10.458 1.00 96.12 831 SER A N 1
ATOM 6503 C CA . SER A 1 831 ? -2.407 0.616 11.061 1.00 96.12 831 SER A CA 1
ATOM 6504 C C . SER A 1 831 ? -3.608 -0.290 11.364 1.00 96.12 831 SER A C 1
ATOM 6506 O O . SER A 1 831 ? -4.766 0.116 11.291 1.00 96.12 831 SER A O 1
ATOM 6508 N N . ALA A 1 832 ? -3.335 -1.544 11.737 1.00 95.44 832 ALA A N 1
ATOM 6509 C CA . ALA A 1 832 ? -4.374 -2.520 12.076 1.00 95.44 832 ALA A CA 1
ATOM 6510 C C . ALA A 1 832 ? -5.145 -2.202 13.376 1.00 95.44 832 ALA A C 1
ATOM 6512 O O . ALA A 1 832 ? -6.223 -2.752 13.591 1.00 95.44 832 ALA A O 1
ATOM 6513 N N . PHE A 1 833 ? -4.611 -1.331 14.240 1.00 96.12 833 PHE A N 1
ATOM 6514 C CA . PHE A 1 833 ? -5.280 -0.899 15.473 1.00 96.12 833 PHE A CA 1
ATOM 6515 C C . PHE A 1 833 ? -6.122 0.371 15.298 1.00 96.12 833 PHE A C 1
ATOM 6517 O O . PHE A 1 833 ? -6.798 0.786 16.239 1.00 96.12 833 PHE A O 1
ATOM 6524 N N . ASP A 1 834 ? -6.092 1.003 14.123 1.00 96.62 834 ASP A N 1
ATOM 6525 C CA . ASP A 1 834 ? -6.906 2.182 13.859 1.00 96.62 834 ASP A CA 1
ATOM 6526 C C . ASP A 1 834 ? -8.369 1.762 13.647 1.00 96.62 834 ASP A C 1
ATOM 6528 O O . ASP A 1 834 ? -8.696 0.945 12.783 1.00 96.62 834 ASP A O 1
ATOM 6532 N N . TYR A 1 835 ? -9.279 2.352 14.420 1.00 95.94 835 TYR A N 1
ATOM 6533 C CA . TYR A 1 835 ? -10.695 1.976 14.423 1.00 95.94 835 TYR A CA 1
ATOM 6534 C C . TYR A 1 835 ? -11.399 2.005 13.059 1.00 95.94 835 TYR A C 1
ATOM 6536 O O . TYR A 1 835 ? -12.189 1.086 12.824 1.00 95.94 835 TYR A O 1
ATOM 6544 N N . PRO A 1 836 ? -11.135 2.956 12.135 1.00 95.62 836 PRO A N 1
ATOM 6545 C CA . PRO A 1 836 ? -11.745 2.898 10.810 1.00 95.62 836 PRO A CA 1
ATOM 6546 C C . PRO A 1 836 ? -11.359 1.620 10.050 1.00 95.62 836 PRO A C 1
ATOM 6548 O O . PRO A 1 836 ? -12.215 1.003 9.415 1.00 95.62 836 PRO A O 1
ATOM 6551 N N . ASP A 1 837 ? -10.100 1.175 10.175 1.00 96.38 837 ASP A N 1
ATOM 6552 C CA . ASP A 1 837 ? -9.594 -0.043 9.531 1.00 96.38 837 ASP A CA 1
ATOM 6553 C C . ASP A 1 837 ? -10.229 -1.308 10.128 1.00 96.38 837 ASP A C 1
ATOM 6555 O O . ASP A 1 837 ? -10.588 -2.230 9.385 1.00 96.38 837 ASP A O 1
ATOM 6559 N N . ILE A 1 838 ? -10.424 -1.320 11.455 1.00 97.06 838 ILE A N 1
ATOM 6560 C CA . ILE A 1 838 ? -11.127 -2.386 12.186 1.00 97.06 838 ILE A CA 1
ATOM 6561 C C . ILE A 1 838 ? -12.595 -2.460 11.748 1.00 97.06 838 ILE A C 1
ATOM 6563 O O . ILE A 1 838 ? -13.087 -3.549 11.448 1.00 97.06 838 ILE A O 1
ATOM 6567 N N . CYS A 1 839 ? -13.295 -1.321 11.693 1.00 96.31 839 CYS A N 1
ATOM 6568 C CA . CYS A 1 839 ? -14.725 -1.266 11.377 1.00 96.31 839 CYS A CA 1
ATOM 6569 C C . CYS A 1 839 ? -15.009 -1.740 9.950 1.00 96.31 839 CYS A C 1
ATOM 6571 O O . CYS A 1 839 ? -15.891 -2.575 9.734 1.00 96.31 839 CYS A O 1
ATOM 6573 N N . ILE A 1 840 ? -14.241 -1.259 8.966 1.00 95.12 840 ILE A N 1
ATOM 6574 C CA . ILE A 1 840 ? -14.481 -1.669 7.579 1.00 95.12 840 ILE A CA 1
ATOM 6575 C C . ILE A 1 840 ? -13.967 -3.080 7.280 1.00 95.12 840 ILE A C 1
ATOM 6577 O O . ILE A 1 840 ? -14.485 -3.768 6.396 1.00 95.12 840 ILE A O 1
ATOM 6581 N N . GLY A 1 841 ? -12.957 -3.542 8.023 1.00 95.69 841 GLY A N 1
ATOM 6582 C CA . GLY A 1 841 ? -12.364 -4.854 7.817 1.00 95.69 841 GLY A CA 1
ATOM 6583 C C . GLY A 1 841 ? -11.900 -5.034 6.367 1.00 95.69 841 GLY A C 1
ATOM 6584 O O . GLY A 1 841 ? -11.322 -4.132 5.754 1.00 95.69 841 GLY A O 1
ATOM 6585 N N . ASN A 1 842 ? -12.159 -6.209 5.803 1.00 96.75 842 ASN A N 1
ATOM 6586 C CA . ASN A 1 842 ? -11.776 -6.528 4.426 1.00 96.75 842 ASN A CA 1
ATOM 6587 C C . ASN A 1 842 ? -12.909 -6.287 3.417 1.00 96.75 842 ASN A C 1
ATOM 6589 O O . ASN A 1 842 ? -12.739 -6.586 2.237 1.00 96.75 842 ASN A O 1
ATOM 6593 N N . THR A 1 843 ? -14.064 -5.788 3.854 1.00 97.25 843 THR A N 1
ATOM 6594 C CA . THR A 1 843 ? -15.251 -5.690 3.000 1.00 97.25 843 THR A CA 1
ATOM 6595 C C . THR A 1 843 ? -15.181 -4.441 2.110 1.00 97.25 843 THR A C 1
ATOM 6597 O O . THR A 1 843 ? -14.846 -3.362 2.612 1.00 97.25 843 THR A O 1
ATOM 6600 N N . PRO A 1 844 ? -15.482 -4.557 0.801 1.00 97.31 844 PRO A N 1
ATOM 6601 C CA . PRO A 1 844 ? -15.666 -3.414 -0.088 1.00 97.31 844 PRO A CA 1
ATOM 6602 C C . PRO A 1 844 ? -16.667 -2.400 0.480 1.00 97.31 844 PRO A C 1
ATOM 6604 O O . PRO A 1 844 ? -17.750 -2.781 0.937 1.00 97.31 844 PRO A O 1
ATOM 6607 N N . SER A 1 845 ? -16.290 -1.120 0.450 1.00 95.12 845 SER A N 1
ATOM 6608 C CA . SER A 1 845 ? -17.070 -0.010 1.005 1.00 95.12 845 SER A CA 1
ATOM 6609 C C . SER A 1 845 ? -17.525 0.913 -0.115 1.00 95.12 845 SER A C 1
ATOM 6611 O O . SER A 1 845 ? -16.704 1.519 -0.800 1.00 95.12 845 SER A O 1
ATOM 6613 N N . LEU A 1 846 ? -18.833 1.017 -0.303 1.00 95.62 846 LEU A N 1
ATOM 6614 C CA . LEU A 1 846 ? -19.467 1.947 -1.229 1.00 95.62 846 LEU A CA 1
ATOM 6615 C C . LEU A 1 846 ? -20.094 3.075 -0.418 1.00 95.62 846 LEU A C 1
ATOM 6617 O O . LEU A 1 846 ? -20.716 2.817 0.620 1.00 95.62 846 LEU A O 1
ATOM 6621 N N . TYR A 1 847 ? -19.964 4.315 -0.888 1.00 94.31 847 TYR A N 1
ATOM 6622 C CA . TYR A 1 847 ? -20.498 5.453 -0.152 1.00 94.31 847 TYR A CA 1
ATOM 6623 C C . TYR A 1 847 ? -21.247 6.430 -1.063 1.00 94.31 847 TYR A C 1
ATOM 6625 O O . TYR A 1 847 ? -20.670 7.133 -1.885 1.00 94.31 847 TYR A O 1
ATOM 6633 N N . ILE A 1 848 ? -22.567 6.508 -0.880 1.00 92.50 848 ILE A N 1
ATOM 6634 C CA . ILE A 1 848 ? -23.395 7.534 -1.514 1.00 92.50 848 ILE A CA 1
ATOM 6635 C C . ILE A 1 848 ? -23.187 8.850 -0.759 1.00 92.50 848 ILE A C 1
ATOM 6637 O O . ILE A 1 848 ? -23.704 9.026 0.347 1.00 92.50 848 ILE A O 1
ATOM 6641 N N . TYR A 1 849 ? -22.430 9.765 -1.365 1.00 88.62 849 TYR A N 1
ATOM 6642 C CA . TYR A 1 849 ? -22.027 11.035 -0.760 1.00 88.62 849 TYR A CA 1
ATOM 6643 C C . TYR A 1 849 ? -22.581 12.249 -1.518 1.00 88.62 849 TYR A C 1
ATOM 6645 O O . TYR A 1 849 ? -22.888 12.183 -2.708 1.00 88.62 849 TYR A O 1
ATOM 6653 N N . ILE A 1 850 ? -22.698 13.381 -0.823 1.00 87.56 850 ILE A N 1
ATOM 6654 C CA . ILE A 1 850 ? -23.120 14.655 -1.416 1.00 87.56 850 ILE A CA 1
ATOM 6655 C C . ILE A 1 850 ? -21.950 15.347 -2.140 1.00 87.56 850 ILE A C 1
ATOM 6657 O O . ILE A 1 850 ? -20.839 15.418 -1.616 1.00 87.56 850 ILE A O 1
ATOM 6661 N N . MET A 1 851 ? -22.197 15.886 -3.339 1.00 86.56 851 MET A N 1
ATOM 6662 C CA . MET A 1 851 ? -21.149 16.468 -4.195 1.00 86.56 851 MET A CA 1
ATOM 6663 C C . MET A 1 851 ? -20.495 17.739 -3.632 1.00 86.56 851 MET A C 1
ATOM 6665 O O . MET A 1 851 ? -19.346 18.023 -3.958 1.00 86.56 851 MET A O 1
ATOM 6669 N N . ASP A 1 852 ? -21.191 18.511 -2.795 1.00 85.12 852 ASP A N 1
ATOM 6670 C CA . ASP A 1 852 ? -20.649 19.722 -2.158 1.00 85.12 852 ASP A CA 1
ATOM 6671 C C . ASP A 1 852 ? -19.861 19.427 -0.860 1.00 85.12 852 ASP A C 1
ATOM 6673 O O . ASP A 1 852 ? -19.228 20.320 -0.297 1.00 85.12 852 ASP A O 1
ATOM 6677 N N . GLY A 1 853 ? -19.828 18.162 -0.419 1.00 80.88 853 GLY A N 1
ATOM 6678 C CA . GLY A 1 853 ? -19.176 17.682 0.804 1.00 80.88 853 GLY A CA 1
ATOM 6679 C C . GLY A 1 853 ? -17.778 17.089 0.599 1.00 80.88 853 GLY A C 1
ATOM 6680 O O . GLY A 1 853 ? -17.363 16.231 1.379 1.00 80.88 853 GLY A O 1
ATOM 6681 N N . VAL A 1 854 ? -17.051 17.518 -0.441 1.00 81.88 854 VAL A N 1
ATOM 6682 C CA . VAL A 1 854 ? -15.794 16.896 -0.918 1.00 81.88 854 VAL A CA 1
ATOM 6683 C C . VAL A 1 854 ? -14.749 16.698 0.189 1.00 81.88 854 VAL A C 1
ATOM 6685 O O . VAL A 1 854 ? -14.078 15.670 0.221 1.00 81.88 854 VAL A O 1
ATOM 6688 N N . GLY A 1 855 ? -14.623 17.654 1.118 1.00 84.75 855 GLY A N 1
ATOM 6689 C CA . GLY A 1 855 ? -13.659 17.584 2.223 1.00 84.75 855 GLY A CA 1
ATOM 6690 C C . GLY A 1 855 ? -13.827 16.345 3.106 1.00 84.75 855 GLY A C 1
ATOM 6691 O O . GLY A 1 855 ? -12.851 15.664 3.407 1.00 84.75 855 GLY A O 1
ATOM 6692 N N . GLU A 1 856 ? -15.065 16.026 3.478 1.00 85.25 856 GLU A N 1
ATOM 6693 C CA . GLU A 1 856 ? -15.372 14.849 4.297 1.00 85.25 856 GLU A CA 1
ATOM 6694 C C . GLU A 1 856 ? -15.405 13.567 3.459 1.00 85.25 856 GLU A C 1
ATOM 6696 O O . GLU A 1 856 ? -14.951 12.524 3.921 1.00 85.25 856 GLU A O 1
ATOM 6701 N N . GLY A 1 857 ? -15.835 13.655 2.194 1.00 88.31 857 GLY A N 1
ATOM 6702 C CA . GLY A 1 857 ? -15.749 12.535 1.255 1.00 88.31 857 GLY A CA 1
ATOM 6703 C C . GLY A 1 857 ? -14.313 12.017 1.099 1.00 88.31 857 GLY A C 1
ATOM 6704 O O . GLY A 1 857 ? -14.088 10.810 1.101 1.00 88.31 857 GLY A O 1
ATOM 6705 N N . MET A 1 858 ? -13.313 12.908 1.068 1.00 90.06 858 MET A N 1
ATOM 6706 C CA . MET A 1 858 ? -11.899 12.501 1.082 1.00 90.06 858 MET A CA 1
ATOM 6707 C C . MET A 1 858 ? -11.521 11.731 2.355 1.00 90.06 858 MET A C 1
ATOM 6709 O O . MET A 1 858 ? -10.754 10.773 2.279 1.00 90.06 858 MET A O 1
ATOM 6713 N N . GLN A 1 859 ? -12.061 12.101 3.519 1.00 91.12 859 GLN A N 1
ATOM 6714 C CA . GLN A 1 859 ? -11.814 11.369 4.765 1.00 91.12 859 GLN A CA 1
ATOM 6715 C C . GLN A 1 859 ? -12.364 9.941 4.678 1.00 91.12 859 GLN A C 1
ATOM 6717 O O . GLN A 1 859 ? -11.667 8.986 5.029 1.00 91.12 859 GLN A O 1
ATOM 6722 N N . ALA A 1 860 ? -13.571 9.783 4.134 1.00 92.44 860 ALA A N 1
ATOM 6723 C CA . ALA A 1 860 ? -14.172 8.475 3.909 1.00 92.44 860 ALA A CA 1
ATOM 6724 C C . ALA A 1 860 ? -13.343 7.611 2.942 1.00 92.44 860 ALA A C 1
ATOM 6726 O O . ALA A 1 860 ? -13.119 6.432 3.217 1.00 92.44 860 ALA A O 1
ATOM 6727 N N . LYS A 1 861 ? -12.801 8.186 1.858 1.00 94.19 861 LYS A N 1
ATOM 6728 C CA . LYS A 1 861 ? -11.905 7.456 0.938 1.00 94.19 861 LYS A CA 1
ATOM 6729 C C . LYS A 1 861 ? -10.618 7.001 1.629 1.00 94.19 861 LYS A C 1
ATOM 6731 O O . LYS A 1 861 ? -10.187 5.862 1.460 1.00 94.19 861 LYS A O 1
ATOM 6736 N N . ARG A 1 862 ? -10.004 7.877 2.427 1.00 94.00 862 ARG A N 1
ATOM 6737 C CA . ARG A 1 862 ? -8.643 7.677 2.953 1.00 94.00 862 ARG A CA 1
ATOM 6738 C C . ARG A 1 862 ? -8.569 6.919 4.275 1.00 94.00 862 ARG A C 1
ATOM 6740 O O . ARG A 1 862 ? -7.561 6.267 4.533 1.00 94.00 862 ARG A O 1
ATOM 6747 N N . ARG A 1 863 ? -9.610 7.000 5.106 1.00 94.69 863 ARG A N 1
ATOM 6748 C CA . ARG A 1 863 ? -9.712 6.271 6.383 1.00 94.69 863 ARG A CA 1
ATOM 6749 C C . ARG A 1 863 ? -10.757 5.169 6.352 1.00 94.69 863 ARG A C 1
ATOM 6751 O O . ARG A 1 863 ? -10.556 4.135 6.974 1.00 94.69 863 ARG A O 1
ATOM 6758 N N . GLY A 1 864 ? -11.854 5.380 5.631 1.00 93.12 864 GLY A N 1
ATOM 6759 C CA . GLY A 1 864 ? -12.928 4.397 5.501 1.00 93.12 864 GLY A CA 1
ATOM 6760 C C . GLY A 1 864 ? -12.756 3.413 4.342 1.00 93.12 864 GLY A C 1
ATOM 6761 O O . GLY A 1 864 ? -13.532 2.467 4.230 1.00 93.12 864 GLY A O 1
ATOM 6762 N N . LEU A 1 865 ? -11.746 3.618 3.483 1.00 95.06 865 LEU A N 1
ATOM 6763 C CA . LEU A 1 865 ? -11.533 2.847 2.249 1.00 95.06 865 LEU A CA 1
ATOM 6764 C C . LEU A 1 865 ? -12.784 2.844 1.350 1.00 95.06 865 LEU A C 1
ATOM 6766 O O . LEU A 1 865 ? -13.097 1.842 0.708 1.00 95.06 865 LEU A O 1
ATOM 6770 N N . ALA A 1 866 ? -13.521 3.960 1.353 1.00 93.88 866 ALA A N 1
ATOM 6771 C CA . ALA A 1 866 ? -14.730 4.149 0.563 1.00 93.88 866 ALA A CA 1
ATOM 6772 C C . ALA A 1 866 ? -14.421 4.433 -0.913 1.00 93.88 866 ALA A C 1
ATOM 6774 O O . ALA A 1 866 ? -13.450 5.128 -1.239 1.00 93.88 866 ALA A O 1
ATOM 6775 N N . VAL A 1 867 ? -15.287 3.926 -1.791 1.00 94.00 867 VAL A N 1
ATOM 6776 C CA . VAL A 1 867 ? -15.312 4.249 -3.225 1.00 94.00 867 VAL A CA 1
ATOM 6777 C C . VAL A 1 867 ? -16.193 5.452 -3.479 1.00 94.00 867 VAL A C 1
ATOM 6779 O O . VAL A 1 867 ? -17.394 5.370 -3.126 1.00 94.00 867 VAL A O 1
#

Radius of gyration: 33.71 Å; chains: 1; bounding box: 103×46×105 Å